Protein AF-A0AAP2KRM9-F1 (afdb_monomer_lite)

Structure (mmCIF, N/CA/C/O backbone):
data_AF-A0AAP2KRM9-F1
#
_entry.id   AF-A0AAP2KRM9-F1
#
loop_
_atom_site.group_PDB
_atom_site.id
_atom_site.type_symbol
_atom_site.label_atom_id
_atom_site.label_alt_id
_atom_site.label_comp_id
_atom_site.label_asym_id
_atom_site.label_entity_id
_atom_site.label_seq_id
_atom_site.pdbx_PDB_ins_code
_atom_site.Cartn_x
_atom_site.Cartn_y
_atom_site.Cartn_z
_atom_site.occupancy
_atom_site.B_iso_or_equiv
_atom_site.auth_seq_id
_atom_site.auth_comp_id
_atom_site.auth_asym_id
_atom_site.auth_atom_id
_atom_site.pdbx_PDB_model_num
ATOM 1 N N . MET A 1 1 ? -20.313 -41.312 23.194 1.00 50.66 1 MET A N 1
ATOM 2 C CA . MET A 1 1 ? -20.776 -40.399 22.142 1.00 50.66 1 MET A CA 1
ATOM 3 C C . MET A 1 1 ? -22.247 -40.109 22.353 1.00 50.66 1 MET A C 1
ATOM 5 O O . MET A 1 1 ? -23.039 -41.049 22.429 1.00 50.66 1 MET A O 1
ATOM 9 N N . ALA A 1 2 ? -22.575 -38.843 22.602 1.00 54.81 2 ALA A N 1
ATOM 10 C CA . ALA A 1 2 ? -23.944 -38.382 22.783 1.00 54.81 2 ALA A CA 1
ATOM 11 C C . ALA A 1 2 ? -24.591 -38.168 21.405 1.00 54.81 2 ALA A C 1
ATOM 13 O O . ALA A 1 2 ? -23.956 -37.654 20.494 1.00 54.81 2 ALA A O 1
ATOM 14 N N . THR A 1 3 ? -25.835 -38.611 21.238 1.00 76.38 3 THR A N 1
ATOM 15 C CA . THR A 1 3 ? -26.638 -38.319 20.042 1.00 76.38 3 THR A CA 1
ATOM 16 C C . THR A 1 3 ? -27.043 -36.847 20.072 1.00 76.38 3 THR A C 1
ATOM 18 O O . THR A 1 3 ? -27.629 -36.423 21.072 1.00 76.38 3 THR A O 1
ATOM 21 N N . ILE A 1 4 ? -26.766 -36.101 18.999 1.00 85.31 4 ILE A N 1
ATOM 22 C CA . ILE A 1 4 ? -27.218 -34.711 18.858 1.00 85.31 4 ILE A CA 1
ATOM 23 C C . ILE A 1 4 ? -28.707 -34.732 18.507 1.00 85.31 4 ILE A C 1
ATOM 25 O O . ILE A 1 4 ? -29.123 -35.432 17.580 1.00 85.31 4 ILE A O 1
ATOM 29 N N . ASN A 1 5 ? -29.521 -33.999 19.269 1.00 87.12 5 ASN A N 1
ATOM 30 C CA . ASN A 1 5 ? -30.979 -34.017 19.130 1.00 87.12 5 ASN A CA 1
ATOM 31 C C . ASN A 1 5 ? -31.483 -32.773 18.393 1.00 87.12 5 ASN A C 1
ATOM 33 O O . ASN A 1 5 ? -30.896 -31.702 18.494 1.00 87.12 5 ASN A O 1
ATOM 37 N N . PHE A 1 6 ? -32.601 -32.906 17.685 1.00 91.00 6 PHE A N 1
ATOM 38 C CA . PHE A 1 6 ? -33.295 -31.772 17.080 1.00 91.00 6 PHE A CA 1
ATOM 39 C C . PHE A 1 6 ? -33.824 -30.805 18.157 1.00 91.00 6 PHE A C 1
ATOM 41 O O . PHE A 1 6 ? -34.472 -31.241 19.115 1.00 91.00 6 PHE A O 1
ATOM 48 N N . ASP A 1 7 ? -33.588 -29.503 17.984 1.00 88.06 7 ASP A N 1
ATOM 49 C CA . ASP A 1 7 ? -34.143 -28.438 18.820 1.00 88.06 7 ASP A CA 1
ATOM 50 C C . ASP A 1 7 ? -35.229 -27.685 18.045 1.00 88.06 7 ASP A C 1
ATOM 52 O O . ASP A 1 7 ? -34.982 -26.879 17.146 1.00 88.06 7 ASP A O 1
ATOM 56 N N . SER A 1 8 ? -36.476 -27.944 18.433 1.00 79.31 8 SER A N 1
ATOM 57 C CA . SER A 1 8 ? -37.633 -27.338 17.786 1.00 79.31 8 SER A CA 1
ATOM 58 C C . SER A 1 8 ? -37.700 -25.827 17.945 1.00 79.31 8 SER A C 1
ATOM 60 O O . SER A 1 8 ? -38.290 -25.190 17.078 1.00 79.31 8 SER A O 1
ATOM 62 N N . GLN A 1 9 ? -37.192 -25.254 19.035 1.00 73.56 9 GLN A N 1
ATOM 63 C CA . GLN A 1 9 ? -37.281 -23.815 19.246 1.00 73.56 9 GLN A CA 1
ATOM 64 C C . GLN A 1 9 ? -36.269 -23.097 18.352 1.00 73.56 9 GLN A C 1
ATOM 66 O O . GLN A 1 9 ? -36.667 -22.253 17.551 1.00 73.56 9 GLN A O 1
ATOM 71 N N . PHE A 1 10 ? -35.008 -23.520 18.412 1.00 85.50 10 PHE A N 1
ATOM 72 C CA . PHE A 1 10 ? -33.932 -22.999 17.569 1.00 85.50 10 PHE A CA 1
ATOM 73 C C . PHE A 1 10 ? -34.281 -23.076 16.077 1.00 85.50 10 PHE A C 1
ATOM 75 O O . PHE A 1 10 ? -34.163 -22.102 15.336 1.00 85.50 10 PHE A O 1
ATOM 82 N N . TYR A 1 11 ? -34.796 -24.224 15.632 1.00 88.69 11 TYR A N 1
ATOM 83 C CA . TYR A 1 11 ? -35.168 -24.410 14.234 1.00 88.69 11 TYR A CA 1
ATOM 84 C C . TYR A 1 11 ? -36.310 -23.479 13.784 1.00 88.69 11 TYR A C 1
ATOM 86 O O . TYR A 1 11 ? -36.291 -22.952 12.669 1.00 88.69 11 TYR A O 1
ATOM 94 N N . LEU A 1 12 ? -37.316 -23.253 14.640 1.00 80.75 12 LEU A N 1
ATOM 95 C CA . LEU A 1 12 ? -38.406 -22.316 14.344 1.00 80.75 12 LEU A CA 1
ATOM 96 C C . LEU A 1 12 ? -37.912 -20.868 14.284 1.00 80.75 12 LEU A C 1
ATOM 98 O O . LEU A 1 12 ? -38.416 -20.103 13.463 1.00 80.75 12 LEU A O 1
ATOM 102 N N . GLU A 1 13 ? -36.941 -20.499 15.121 1.00 81.38 13 GLU A N 1
ATOM 103 C CA . GLU A 1 13 ? -36.299 -19.180 15.115 1.00 81.38 13 GLU A CA 1
ATOM 104 C C . GLU A 1 13 ? -35.527 -18.957 13.807 1.00 81.38 13 GLU A C 1
ATOM 106 O O . GLU A 1 13 ? -35.754 -17.949 13.134 1.00 81.38 13 GLU A O 1
ATOM 111 N N . GLN A 1 14 ? -34.731 -19.937 13.361 1.00 85.88 14 GLN A N 1
ATOM 112 C CA . GLN A 1 14 ? -34.064 -19.860 12.058 1.00 85.88 14 GLN A CA 1
ATOM 113 C C . GLN A 1 14 ? -35.058 -19.767 10.895 1.00 85.88 14 GLN A C 1
ATOM 115 O O . GLN A 1 14 ? -34.890 -18.959 9.978 1.00 85.88 14 GLN A O 1
ATOM 120 N N . LYS A 1 15 ? -36.128 -20.575 10.921 1.00 89.62 15 LYS A N 1
ATOM 121 C CA . LYS A 1 15 ? -37.135 -20.541 9.855 1.00 89.62 15 LYS A CA 1
ATOM 122 C C . LYS A 1 15 ? -37.878 -19.208 9.821 1.00 89.62 15 LYS A C 1
ATOM 124 O O . LYS A 1 15 ? -38.170 -18.706 8.736 1.00 89.62 15 LYS A O 1
ATOM 129 N N . LEU A 1 16 ? -38.189 -18.640 10.985 1.00 87.62 16 LEU A N 1
ATOM 130 C CA . LEU A 1 16 ? -38.810 -17.324 11.081 1.00 87.62 16 LEU A CA 1
ATOM 131 C C . LEU A 1 16 ? -37.900 -16.252 10.479 1.00 87.62 16 LEU A C 1
ATOM 133 O O . LEU A 1 16 ? -38.357 -15.498 9.621 1.00 87.62 16 LEU A O 1
ATOM 137 N N . ALA A 1 17 ? -36.621 -16.242 10.864 1.00 76.62 17 ALA A N 1
ATOM 138 C CA . ALA A 1 17 ? -35.633 -15.312 10.327 1.00 76.62 17 ALA A CA 1
ATOM 139 C C . ALA A 1 17 ? -35.527 -15.428 8.797 1.00 76.62 17 ALA A C 1
ATOM 141 O O . ALA A 1 17 ? -35.538 -14.421 8.087 1.00 76.62 17 ALA A O 1
ATOM 142 N N . GLN A 1 18 ? -35.524 -16.655 8.264 1.00 88.25 18 GLN A N 1
ATOM 143 C CA . GLN A 1 18 ? -35.529 -16.894 6.822 1.00 88.25 18 GLN A CA 1
ATOM 144 C C . GLN A 1 18 ? -36.793 -16.348 6.132 1.00 88.25 18 GLN A C 1
ATOM 146 O O . GLN A 1 18 ? -36.683 -15.707 5.088 1.00 88.25 18 GLN A O 1
ATOM 151 N N . LEU A 1 19 ? -37.988 -16.568 6.695 1.00 81.69 19 LEU A N 1
ATOM 152 C CA . LEU A 1 19 ? -39.253 -16.072 6.128 1.00 81.69 19 LEU A CA 1
ATOM 153 C C . LEU A 1 19 ? -39.331 -14.540 6.148 1.00 81.69 19 LEU A C 1
ATOM 155 O O . LEU A 1 19 ? -39.724 -13.925 5.157 1.00 81.69 19 LEU A O 1
ATOM 159 N N . GLN A 1 20 ? -38.904 -13.923 7.249 1.00 79.25 20 GLN A N 1
ATOM 160 C CA . GLN A 1 20 ? -38.848 -12.468 7.394 1.00 79.25 20 GLN A CA 1
ATOM 161 C C . GLN A 1 20 ? -37.838 -11.834 6.430 1.00 79.25 20 GLN A C 1
ATOM 163 O O . GLN A 1 20 ? -38.114 -10.770 5.875 1.00 79.25 20 GLN A O 1
ATOM 168 N N . LYS A 1 21 ? -36.710 -12.510 6.168 1.00 78.31 21 LYS A N 1
ATOM 169 C CA . LYS A 1 21 ? -35.732 -12.115 5.142 1.00 78.31 21 LYS A CA 1
ATOM 170 C C . LYS A 1 21 ? -36.285 -12.266 3.720 1.00 78.31 21 LYS A C 1
ATOM 172 O O . LYS A 1 21 ? -35.938 -11.477 2.847 1.00 78.31 21 LYS A O 1
ATOM 177 N N . GLN A 1 22 ? -37.135 -13.265 3.477 1.00 75.06 22 GLN A N 1
ATOM 178 C CA . GLN A 1 22 ? -37.683 -13.553 2.151 1.00 75.06 22 GLN A CA 1
ATOM 179 C C . GLN A 1 22 ? -38.777 -12.563 1.715 1.00 75.06 22 GLN A C 1
ATOM 181 O O . GLN A 1 22 ? -38.778 -12.139 0.560 1.00 75.06 22 GLN A O 1
ATOM 186 N N . ASP A 1 23 ? -39.713 -12.216 2.603 1.00 77.06 23 ASP A N 1
ATOM 187 C CA . ASP A 1 23 ? -40.757 -11.217 2.336 1.00 77.06 23 ASP A CA 1
ATOM 188 C C . ASP A 1 23 ? -41.185 -10.531 3.642 1.00 77.06 23 ASP A C 1
ATOM 190 O O . ASP A 1 23 ? -42.114 -10.951 4.337 1.00 77.06 23 ASP A O 1
ATOM 194 N N . SER A 1 24 ? -40.494 -9.445 3.984 1.00 69.50 24 SER A N 1
ATOM 195 C CA . SER A 1 24 ? -40.761 -8.681 5.205 1.00 69.50 24 SER A CA 1
ATOM 196 C C . SER A 1 24 ? -42.144 -8.018 5.215 1.00 69.50 24 SER A C 1
ATOM 198 O O . SER A 1 24 ? -42.680 -7.754 6.291 1.00 69.50 24 SER A O 1
ATOM 200 N N . ALA A 1 25 ? -42.767 -7.796 4.051 1.00 65.69 25 ALA A N 1
ATOM 201 C CA . ALA A 1 25 ? -44.113 -7.234 3.960 1.00 65.69 25 ALA A CA 1
ATOM 202 C C . ALA A 1 25 ? -45.205 -8.271 4.278 1.00 65.69 25 ALA A C 1
ATOM 204 O O . ALA A 1 25 ? -46.278 -7.899 4.760 1.00 65.69 25 ALA A O 1
ATOM 205 N N . GLU A 1 26 ? -44.953 -9.556 4.011 1.00 74.19 26 GLU A N 1
ATOM 206 C CA . GLU A 1 26 ? -45.870 -10.658 4.334 1.00 74.19 26 GLU A CA 1
ATOM 207 C C . GLU A 1 26 ? -45.618 -11.254 5.733 1.00 74.19 26 GLU A C 1
ATOM 209 O O . GLU A 1 26 ? -46.579 -11.582 6.440 1.00 74.19 26 GLU A O 1
ATOM 214 N N . TYR A 1 27 ? -44.349 -11.362 6.151 1.00 77.19 27 TYR A N 1
ATOM 215 C CA . TYR A 1 27 ? -43.933 -12.093 7.358 1.00 77.19 27 TYR A CA 1
ATOM 216 C C . TYR A 1 27 ? -43.373 -11.216 8.491 1.00 77.19 27 TYR A C 1
ATOM 218 O O . TYR A 1 27 ? -43.048 -11.749 9.549 1.00 77.19 27 TYR A O 1
ATOM 226 N N . GLY A 1 28 ? -43.280 -9.892 8.326 1.00 66.06 28 GLY A N 1
ATOM 227 C CA . GLY A 1 28 ? -42.669 -8.994 9.321 1.00 66.06 28 GLY A CA 1
ATOM 228 C C . GLY A 1 28 ? -43.283 -9.076 10.727 1.00 66.06 28 GLY A C 1
ATOM 229 O O . GLY A 1 28 ? -42.554 -9.049 11.711 1.00 66.06 28 GLY A O 1
ATOM 230 N N . ASP A 1 29 ? -44.601 -9.284 10.822 1.00 81.06 29 ASP A N 1
ATOM 231 C CA . ASP A 1 29 ? -45.322 -9.424 12.101 1.00 81.06 29 ASP A CA 1
ATOM 232 C C . ASP A 1 29 ? -45.377 -10.874 12.631 1.00 81.06 29 ASP A C 1
ATOM 234 O O . ASP A 1 29 ? -46.055 -11.149 13.626 1.00 81.06 29 ASP A O 1
ATOM 238 N N . TRP A 1 30 ? -44.754 -11.840 11.946 1.00 86.00 30 TRP A N 1
ATOM 239 C CA . TRP A 1 30 ? -44.819 -13.244 12.354 1.00 86.00 30 TRP A CA 1
ATOM 240 C C . TRP A 1 30 ? -43.925 -13.527 13.561 1.00 86.00 30 TRP A C 1
ATOM 242 O O . TRP A 1 30 ? -42.836 -12.979 13.704 1.00 86.00 30 TRP A O 1
ATOM 252 N N . THR A 1 31 ? -44.378 -14.453 14.402 1.00 86.94 31 THR A N 1
ATOM 253 C CA . THR A 1 31 ? -43.605 -15.043 15.499 1.00 86.94 31 THR A CA 1
ATOM 254 C C . THR A 1 31 ? -43.314 -16.520 15.227 1.00 86.94 31 THR A C 1
ATOM 256 O O . THR A 1 31 ? -43.860 -17.127 14.298 1.00 86.94 31 THR A O 1
ATOM 259 N N . THR A 1 32 ? -42.489 -17.150 16.067 1.00 78.56 32 THR A N 1
ATOM 260 C CA . THR A 1 32 ? -42.217 -18.594 15.980 1.00 78.56 32 THR A CA 1
ATOM 261 C C . THR A 1 32 ? -43.491 -19.425 16.169 1.00 78.56 32 THR A C 1
ATOM 263 O O . THR A 1 32 ? -43.624 -20.488 15.559 1.00 78.56 32 THR A O 1
ATOM 266 N N . GLU A 1 33 ? -44.499 -18.920 16.897 1.00 86.62 33 GLU A N 1
ATOM 267 C CA . GLU A 1 33 ? -45.820 -19.555 16.962 1.00 86.62 33 GLU A CA 1
ATOM 268 C C . GLU A 1 33 ? -46.574 -19.525 15.624 1.00 86.62 33 GLU A C 1
ATOM 270 O O . GLU A 1 33 ? -47.311 -20.467 15.321 1.00 86.62 33 GLU A O 1
ATOM 275 N N . ASN A 1 34 ? -46.405 -18.480 14.803 1.00 94.50 34 ASN A N 1
ATOM 276 C CA . ASN A 1 34 ? -47.014 -18.429 13.471 1.00 94.50 34 ASN A CA 1
ATOM 277 C C . ASN A 1 34 ? -46.381 -19.453 12.526 1.00 94.50 34 ASN A C 1
ATOM 279 O O . ASN A 1 34 ? -47.106 -20.143 11.807 1.00 94.50 34 ASN A O 1
ATOM 283 N N . VAL A 1 35 ? -45.055 -19.600 12.578 1.00 89.56 35 VAL A N 1
ATOM 284 C CA . VAL A 1 35 ? -44.323 -20.616 11.807 1.00 89.56 35 VAL A CA 1
ATOM 285 C C . VAL A 1 35 ? -44.743 -22.025 12.235 1.00 89.56 35 VAL A C 1
ATOM 287 O O . VAL A 1 35 ? -45.082 -22.852 11.387 1.00 89.56 35 VAL A O 1
ATOM 290 N N . GLN A 1 36 ? -44.837 -22.283 13.544 1.00 90.00 36 GLN A N 1
ATOM 291 C CA . GLN A 1 36 ? -45.318 -23.565 14.067 1.00 90.00 36 GLN A CA 1
ATOM 292 C C . GLN A 1 36 ? -46.757 -23.869 13.617 1.00 90.00 36 GLN A C 1
ATOM 294 O O . GLN A 1 36 ? -47.052 -24.992 13.208 1.00 90.00 36 GLN A O 1
ATOM 299 N N . GLN A 1 37 ? -47.654 -22.878 13.631 1.00 88.31 37 GLN A N 1
ATOM 300 C CA . GLN A 1 37 ? -49.028 -23.056 13.152 1.00 88.31 37 GLN A CA 1
ATOM 301 C C . GLN A 1 37 ? -49.084 -23.345 11.642 1.00 88.31 37 GLN A C 1
ATOM 303 O O . GLN A 1 37 ? -49.923 -24.134 11.205 1.00 88.31 37 GLN A O 1
ATOM 308 N N . ALA A 1 38 ? -48.192 -22.747 10.846 1.00 93.75 38 ALA A N 1
ATOM 309 C CA . ALA A 1 38 ? -48.094 -23.021 9.414 1.00 93.75 38 ALA A CA 1
ATOM 310 C C . ALA A 1 38 ? -47.641 -24.466 9.134 1.00 93.75 38 ALA A C 1
ATOM 312 O O . ALA A 1 38 ? -48.192 -25.124 8.247 1.00 93.75 38 ALA A O 1
ATOM 313 N N . PHE A 1 39 ? -46.697 -24.993 9.922 1.00 96.00 39 PHE A N 1
ATOM 314 C CA . PHE A 1 39 ? -46.307 -26.405 9.859 1.00 96.00 39 PHE A CA 1
ATOM 315 C C . PHE A 1 39 ? -47.459 -27.336 10.258 1.00 96.00 39 PHE A C 1
ATOM 317 O O . PHE A 1 39 ? -47.763 -28.282 9.524 1.00 96.00 39 PHE A O 1
ATOM 324 N N . ASP A 1 40 ? -48.178 -27.022 11.339 1.00 92.44 40 ASP A N 1
ATOM 325 C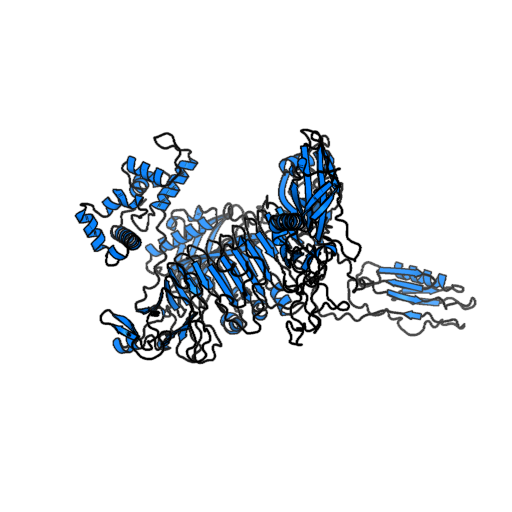 CA . ASP A 1 40 ? -49.339 -27.796 11.790 1.00 92.44 40 ASP A CA 1
ATOM 326 C C . ASP A 1 40 ? -50.456 -27.840 10.728 1.00 92.44 40 ASP A C 1
ATOM 328 O O . ASP A 1 40 ? -51.049 -28.897 10.480 1.00 92.44 40 ASP A O 1
ATOM 332 N N . ASP A 1 41 ? -50.722 -26.715 10.055 1.00 93.94 41 ASP A N 1
ATOM 333 C CA . ASP A 1 41 ? -51.709 -26.607 8.971 1.00 93.94 41 ASP A CA 1
ATOM 334 C C . ASP A 1 41 ? -51.295 -27.411 7.724 1.00 93.94 41 ASP A C 1
ATOM 336 O O . ASP A 1 41 ? -52.152 -27.953 7.013 1.00 93.94 41 ASP A O 1
ATOM 340 N N . ALA A 1 42 ? -49.985 -27.542 7.484 1.00 91.69 42 ALA A N 1
ATOM 341 C CA . ALA A 1 42 ? -49.404 -28.418 6.466 1.00 91.69 42 ALA A CA 1
ATOM 342 C C . ALA A 1 42 ? -49.338 -29.898 6.902 1.00 91.69 42 ALA A C 1
ATOM 344 O O . ALA A 1 42 ? -49.065 -30.775 6.077 1.00 91.69 42 ALA A O 1
ATOM 345 N N . GLY A 1 43 ? -49.642 -30.198 8.169 1.00 93.62 43 GLY A N 1
ATOM 346 C CA . GLY A 1 43 ? -49.588 -31.540 8.742 1.00 93.62 43 GLY A CA 1
ATOM 347 C C . GLY A 1 43 ? -48.170 -32.047 9.017 1.00 93.62 43 GLY A C 1
ATOM 348 O O . GLY A 1 43 ? -47.962 -33.260 8.948 1.00 93.62 43 GLY A O 1
ATOM 349 N N . LEU A 1 44 ? -47.225 -31.145 9.300 1.00 94.25 44 LEU A N 1
ATOM 350 C CA . LEU A 1 44 ? -45.816 -31.426 9.603 1.00 94.25 44 LEU A CA 1
ATOM 351 C C . LEU A 1 44 ? -45.461 -30.957 11.023 1.00 94.25 44 LEU A C 1
ATOM 353 O O . LEU A 1 44 ? -45.991 -29.956 11.495 1.00 94.25 44 LEU A O 1
ATOM 357 N N . THR A 1 45 ? -44.539 -31.648 11.694 1.00 95.06 45 THR A N 1
ATOM 358 C CA . THR A 1 45 ? -43.805 -31.081 12.842 1.00 95.06 45 THR A CA 1
ATOM 359 C C . THR A 1 45 ? -42.601 -30.264 12.359 1.00 95.06 45 THR A C 1
ATOM 361 O O . THR A 1 45 ? -42.181 -30.413 11.214 1.00 95.06 45 THR A O 1
ATOM 364 N N . ALA A 1 46 ? -42.011 -29.430 13.223 1.00 89.62 46 ALA A N 1
ATOM 365 C CA . ALA A 1 46 ? -40.770 -28.708 12.916 1.00 89.62 46 ALA A CA 1
ATOM 366 C C . ALA A 1 46 ? -39.621 -29.661 12.527 1.00 89.62 46 ALA A C 1
ATOM 368 O O . ALA A 1 46 ? -38.952 -29.442 11.524 1.00 89.62 46 ALA A O 1
ATOM 369 N N . GLU A 1 47 ? -39.473 -30.770 13.255 1.00 92.00 47 GLU A N 1
ATOM 370 C CA . GLU A 1 47 ? -38.499 -31.831 12.954 1.00 92.00 47 GLU A CA 1
ATOM 371 C C . GLU A 1 47 ? -38.765 -32.476 11.587 1.00 92.00 47 GLU A C 1
ATOM 373 O O . GLU A 1 47 ? -37.868 -32.569 10.760 1.00 92.00 47 GLU A O 1
ATOM 378 N N . GLN A 1 48 ? -40.023 -32.816 11.281 1.00 92.19 48 GLN A N 1
ATOM 379 C CA . GLN A 1 48 ? -40.395 -33.358 9.968 1.00 92.19 48 GLN A CA 1
ATOM 380 C C . GLN A 1 48 ? -40.190 -32.346 8.841 1.00 92.19 48 GLN A C 1
ATOM 382 O O . GLN A 1 48 ? -39.876 -32.724 7.715 1.00 92.19 48 GLN A O 1
ATOM 387 N N . HIS A 1 49 ? -40.393 -31.057 9.116 1.00 94.31 49 HIS A N 1
ATOM 388 C CA . HIS A 1 49 ? -40.091 -30.009 8.156 1.00 94.31 49 HIS A CA 1
ATOM 389 C C . HIS A 1 49 ? -38.581 -29.918 7.915 1.00 94.31 49 HIS A C 1
ATOM 391 O O . HIS A 1 49 ? -38.172 -29.847 6.759 1.00 94.31 49 HIS A O 1
ATOM 397 N N . TYR A 1 50 ? -37.752 -29.999 8.959 1.00 94.19 50 TYR A N 1
ATOM 398 C CA . TYR A 1 50 ? -36.301 -30.090 8.810 1.00 94.19 50 TYR A CA 1
ATOM 399 C C . TYR A 1 50 ? -35.889 -31.303 7.972 1.00 94.19 50 TYR A C 1
ATOM 401 O O . TYR A 1 50 ? -35.236 -31.123 6.948 1.00 94.19 50 TYR A O 1
ATOM 409 N N . GLU A 1 51 ? -36.352 -32.502 8.335 1.00 89.88 51 GLU A N 1
ATOM 410 C CA . GLU A 1 51 ? -36.049 -33.771 7.653 1.00 89.88 51 GLU A CA 1
ATOM 411 C C . GLU A 1 51 ? -36.450 -33.782 6.170 1.00 89.88 51 GLU A C 1
ATOM 413 O O . GLU A 1 51 ? -35.883 -34.530 5.375 1.00 89.88 51 GLU A O 1
ATOM 418 N N . MET A 1 52 ? -37.449 -32.985 5.780 1.00 83.25 52 MET A N 1
ATOM 419 C CA . MET A 1 52 ? -37.963 -32.956 4.409 1.00 83.25 52 MET A CA 1
ATOM 420 C C . MET A 1 52 ? -37.470 -31.763 3.586 1.00 83.25 52 MET A C 1
ATOM 422 O O . MET A 1 52 ? -37.309 -31.901 2.371 1.00 83.25 52 MET A O 1
ATOM 426 N N . TYR A 1 53 ? -37.285 -30.604 4.221 1.00 87.19 53 TYR A N 1
ATOM 427 C CA . TYR A 1 53 ? -37.081 -29.316 3.553 1.00 87.19 53 TYR A CA 1
ATOM 428 C C . TYR A 1 53 ? -36.016 -28.447 4.228 1.00 87.19 53 TYR A C 1
ATOM 430 O O . TYR A 1 53 ? -35.234 -27.818 3.526 1.00 87.19 53 TYR A O 1
ATOM 438 N N . GLY A 1 54 ? -35.939 -28.424 5.560 1.00 86.94 54 GLY A N 1
ATOM 439 C CA . GLY A 1 54 ? -35.130 -27.442 6.287 1.00 86.94 54 GLY A CA 1
ATOM 440 C C . GLY A 1 54 ? -33.648 -27.440 5.952 1.00 86.94 54 GLY A C 1
ATOM 441 O O . GLY A 1 54 ? -33.105 -26.381 5.668 1.00 86.94 54 GLY A O 1
ATOM 442 N N . TYR A 1 55 ? -33.003 -28.604 5.926 1.00 84.81 55 TYR A N 1
ATOM 443 C CA . TYR A 1 55 ? -31.575 -28.657 5.592 1.00 84.81 55 TYR A CA 1
ATOM 444 C C . TYR A 1 55 ? -31.293 -28.284 4.126 1.00 84.81 55 TYR A C 1
ATOM 446 O O . TYR A 1 55 ? -30.212 -27.809 3.805 1.00 84.81 55 TYR A O 1
ATOM 454 N N . ILE A 1 56 ? -32.266 -28.478 3.226 1.00 81.62 56 ILE A N 1
ATOM 455 C CA . ILE A 1 56 ? -32.167 -28.064 1.815 1.00 81.62 56 ILE A CA 1
ATOM 456 C C . ILE A 1 56 ? -32.282 -26.542 1.706 1.00 81.62 56 ILE A C 1
ATOM 458 O O . ILE A 1 56 ? -31.678 -25.924 0.836 1.00 81.62 56 ILE A O 1
ATOM 462 N N . GLU A 1 57 ? -33.050 -25.938 2.608 1.00 82.06 57 GLU A N 1
ATOM 463 C CA . GLU A 1 57 ? -33.174 -24.492 2.762 1.00 82.06 57 GLU A CA 1
ATOM 464 C C . GLU A 1 57 ? -31.990 -23.871 3.530 1.00 82.06 57 GLU A C 1
ATOM 466 O O . GLU A 1 57 ? -32.040 -22.679 3.823 1.00 82.06 57 GLU A O 1
ATOM 471 N N . GLY A 1 58 ? -30.950 -24.650 3.861 1.00 82.62 58 GLY A N 1
ATOM 472 C CA . GLY A 1 58 ? -29.771 -24.189 4.604 1.00 82.62 58 GLY A CA 1
ATOM 473 C C . GLY A 1 58 ? -30.019 -23.947 6.096 1.00 82.62 58 GLY A C 1
ATOM 474 O O . GLY A 1 58 ? -29.260 -23.221 6.724 1.00 82.62 58 GLY A O 1
ATOM 475 N N . LEU A 1 59 ? -31.095 -24.505 6.664 1.00 88.88 59 LEU A N 1
ATOM 476 C CA . LEU A 1 59 ? -31.434 -24.356 8.081 1.00 88.88 59 LEU A CA 1
ATOM 477 C C . LEU A 1 59 ? -30.838 -25.494 8.907 1.00 88.88 59 LEU A C 1
ATOM 479 O O . LEU A 1 59 ? -30.905 -26.662 8.513 1.00 88.88 59 LEU A O 1
ATOM 483 N N . SER A 1 60 ? -30.357 -25.153 10.096 1.00 91.06 60 SER A N 1
ATOM 484 C CA . SER A 1 60 ? -29.728 -26.082 11.030 1.00 91.06 60 SER A CA 1
ATOM 485 C C . SER A 1 60 ? -30.718 -26.549 12.113 1.00 91.06 60 SER A C 1
ATOM 487 O O . SER A 1 60 ? -31.557 -25.773 12.572 1.00 91.06 60 SER A O 1
ATOM 489 N N . PRO A 1 61 ? -30.681 -27.830 12.520 1.00 89.19 61 PRO A N 1
ATOM 490 C CA . PRO A 1 61 ? -31.670 -28.446 13.407 1.00 89.19 61 PRO A CA 1
ATOM 491 C C . PRO A 1 61 ? -31.513 -28.072 14.883 1.00 89.19 61 PRO A C 1
ATOM 493 O O . PRO A 1 61 ? -32.434 -28.308 15.661 1.00 89.19 61 PRO A O 1
ATOM 496 N N . ASN A 1 62 ? -30.340 -27.586 15.283 1.00 85.75 62 ASN A N 1
ATOM 497 C CA . ASN A 1 62 ? -29.993 -27.112 16.621 1.00 85.75 62 ASN A CA 1
ATOM 498 C C . ASN A 1 62 ? -28.678 -26.313 16.536 1.00 85.75 62 ASN A C 1
ATOM 500 O O . ASN A 1 62 ? -28.025 -26.295 15.492 1.00 85.75 62 ASN A O 1
ATOM 504 N N . ILE A 1 63 ? -28.295 -25.677 17.641 1.00 79.94 63 ILE A N 1
ATOM 505 C CA . ILE A 1 63 ? -27.076 -24.864 17.731 1.00 79.94 63 ILE A CA 1
ATOM 506 C C . ILE A 1 63 ? -25.779 -25.685 17.671 1.00 79.94 63 ILE A C 1
ATOM 508 O O . ILE A 1 63 ? -24.740 -25.154 17.317 1.00 79.94 63 ILE A O 1
ATOM 512 N N . GLU A 1 64 ? -25.824 -26.977 17.988 1.00 78.81 64 GLU A N 1
ATOM 513 C CA . GLU A 1 64 ? -24.661 -27.875 18.044 1.00 78.81 64 GLU A CA 1
ATOM 514 C C . GLU A 1 64 ? -24.363 -28.553 16.692 1.00 78.81 64 GLU A C 1
ATOM 516 O O . GLU A 1 64 ? -23.446 -29.367 16.610 1.00 78.81 64 GLU A O 1
ATOM 521 N N . PHE A 1 65 ? -25.157 -28.289 15.646 1.00 85.31 65 PHE A N 1
ATOM 522 C CA . PHE A 1 65 ? -25.040 -28.975 14.361 1.00 85.31 65 PHE A CA 1
ATOM 523 C C . PHE A 1 65 ? -25.420 -28.067 13.191 1.00 85.31 65 PHE A C 1
ATOM 525 O O . PHE A 1 65 ? -26.601 -27.895 12.885 1.00 85.31 65 PHE A O 1
ATOM 532 N N . ASP A 1 66 ? -24.421 -27.541 12.492 1.00 88.38 66 ASP A N 1
ATOM 533 C CA . ASP A 1 66 ? -24.583 -26.808 11.248 1.00 88.38 66 ASP A CA 1
ATOM 534 C C . ASP A 1 66 ? -24.776 -27.780 10.077 1.00 88.38 66 ASP A C 1
ATOM 536 O O . ASP A 1 66 ? -23.900 -28.572 9.726 1.00 88.38 66 ASP A O 1
ATOM 540 N N . SER A 1 67 ? -25.961 -27.743 9.464 1.00 89.06 67 SER A N 1
ATOM 541 C CA . SER A 1 67 ? -26.271 -28.649 8.353 1.00 89.06 67 SER A CA 1
ATOM 542 C C . SER A 1 67 ? -25.509 -28.322 7.073 1.00 89.06 67 SER A C 1
ATOM 544 O O . SER A 1 67 ? -25.298 -29.227 6.268 1.00 89.06 67 SER A O 1
ATOM 546 N N . THR A 1 68 ? -25.122 -27.065 6.868 1.00 85.25 68 THR A N 1
ATOM 547 C CA . THR A 1 68 ? -24.391 -26.612 5.684 1.00 85.25 68 THR A CA 1
ATOM 548 C C . THR A 1 68 ? -22.921 -26.980 5.799 1.00 85.25 68 THR A C 1
ATOM 550 O O . THR A 1 68 ? -22.398 -27.596 4.870 1.00 85.25 68 THR A O 1
ATOM 553 N N . GLU A 1 69 ? -22.285 -26.689 6.936 1.00 85.88 69 GLU A N 1
ATOM 554 C CA . GLU A 1 69 ? -20.887 -27.078 7.170 1.00 85.88 69 GLU A CA 1
ATOM 555 C C . GLU A 1 69 ? -20.726 -28.594 7.167 1.00 85.88 69 GLU A C 1
ATOM 557 O O . GLU A 1 69 ? -19.901 -29.130 6.434 1.00 85.88 69 GLU A O 1
ATOM 562 N N . TYR A 1 70 ? -21.638 -29.325 7.814 1.00 91.50 70 TYR A N 1
ATOM 563 C CA . TYR A 1 70 ? -21.600 -30.783 7.757 1.00 91.50 70 TYR A CA 1
ATOM 564 C C . TYR A 1 70 ? -21.696 -31.342 6.321 1.00 91.50 70 TYR A C 1
ATOM 566 O O . TYR A 1 70 ? -21.086 -32.363 5.985 1.00 91.50 70 TYR A O 1
ATOM 574 N N . LEU A 1 71 ? -22.474 -30.696 5.443 1.00 88.88 71 LEU A N 1
ATOM 575 C CA . LEU A 1 71 ? -22.554 -31.080 4.032 1.00 88.88 71 LEU A CA 1
ATOM 576 C C . LEU A 1 71 ? -21.286 -30.704 3.246 1.00 88.88 71 LEU A C 1
ATOM 578 O O . LEU A 1 71 ? -20.953 -31.435 2.309 1.00 88.88 71 LEU A O 1
ATOM 582 N N . LYS A 1 72 ? -20.584 -29.620 3.610 1.00 89.69 72 LYS A N 1
ATOM 583 C CA . LYS A 1 72 ? -19.277 -29.240 3.042 1.00 89.69 72 LYS A CA 1
ATOM 584 C C . LYS A 1 72 ? -18.192 -30.235 3.442 1.00 89.69 72 LYS A C 1
ATOM 586 O O . LYS A 1 72 ? -17.536 -30.777 2.556 1.00 89.69 72 LYS A O 1
ATOM 591 N N . ASP A 1 73 ? -18.096 -30.588 4.719 1.00 89.25 73 ASP A N 1
ATOM 592 C CA . ASP A 1 73 ? -17.127 -31.580 5.202 1.00 89.25 73 ASP A CA 1
ATOM 593 C C . ASP A 1 73 ? -17.361 -32.938 4.546 1.00 89.25 73 ASP A C 1
ATOM 595 O O . ASP A 1 73 ? -16.440 -33.620 4.081 1.00 89.25 73 ASP A O 1
ATOM 599 N N . LYS A 1 74 ? -18.637 -33.328 4.421 1.00 91.06 74 LYS A N 1
ATOM 600 C CA . LYS A 1 74 ? -18.983 -34.564 3.724 1.00 91.06 74 LYS A CA 1
ATOM 601 C C . LYS A 1 74 ? -18.626 -34.507 2.239 1.00 91.06 74 LYS A C 1
ATOM 603 O O . LYS A 1 74 ? -18.218 -35.530 1.683 1.00 91.06 74 LYS A O 1
ATOM 608 N N . LEU A 1 75 ? -18.795 -33.356 1.587 1.00 92.81 75 LEU A N 1
ATOM 609 C CA . LEU A 1 75 ? -18.398 -33.154 0.195 1.00 92.81 75 LEU A CA 1
ATOM 610 C C . LEU A 1 75 ? -16.879 -33.283 0.034 1.00 92.81 75 LEU A C 1
ATOM 612 O O . LEU A 1 75 ? -16.448 -34.063 -0.816 1.00 92.81 75 LEU A O 1
ATOM 616 N N . ALA A 1 76 ? -16.094 -32.603 0.872 1.00 89.25 76 ALA A N 1
ATOM 617 C CA . ALA A 1 76 ? -14.634 -32.668 0.862 1.00 89.25 76 ALA A CA 1
ATOM 618 C C . ALA A 1 76 ? -14.143 -34.116 1.030 1.00 89.25 76 ALA A C 1
ATOM 620 O O . ALA A 1 76 ? -13.378 -34.619 0.206 1.00 89.25 76 ALA A O 1
ATOM 621 N N . GLN A 1 77 ? -14.705 -34.856 1.993 1.00 93.00 77 GLN A N 1
ATOM 622 C CA . GLN A 1 77 ? -14.394 -36.276 2.196 1.00 93.00 77 GLN A CA 1
ATOM 623 C C . GLN A 1 77 ? -14.740 -37.153 0.970 1.00 93.00 77 GLN A C 1
ATOM 625 O O . GLN A 1 77 ? -14.022 -38.099 0.617 1.00 93.00 77 GLN A O 1
ATOM 630 N N . LEU A 1 78 ? -15.866 -36.885 0.298 1.00 89.75 78 LEU A N 1
ATOM 631 C CA . LEU A 1 78 ? -16.253 -37.610 -0.919 1.00 89.75 78 LEU A CA 1
ATOM 632 C C . LEU A 1 78 ? -15.321 -37.291 -2.099 1.00 89.75 78 LEU A C 1
ATOM 634 O O . LEU A 1 78 ? -15.039 -38.188 -2.899 1.00 89.75 78 LEU A O 1
ATOM 638 N N . GLN A 1 79 ? -14.827 -36.056 -2.193 1.00 88.62 79 GLN A N 1
ATOM 639 C CA . GLN A 1 79 ? -13.892 -35.615 -3.228 1.00 88.62 79 GLN A CA 1
ATOM 640 C C . GLN A 1 79 ? -12.493 -36.202 -3.015 1.00 88.62 79 GLN A C 1
ATOM 642 O O . GLN A 1 79 ? -11.936 -36.787 -3.946 1.00 88.62 79 GLN A O 1
ATOM 647 N N . GLU A 1 80 ? -11.979 -36.167 -1.786 1.00 86.12 80 GLU A N 1
ATOM 648 C CA . GLU A 1 80 ? -10.682 -36.744 -1.416 1.00 86.12 80 GLU A CA 1
ATOM 649 C C . GLU A 1 80 ? -10.634 -38.262 -1.672 1.00 86.12 80 GLU A C 1
ATOM 651 O O . GLU A 1 80 ? -9.669 -38.801 -2.218 1.00 86.12 80 GLU A O 1
ATOM 656 N N . SER A 1 81 ? -11.724 -38.973 -1.364 1.00 81.56 81 SER A N 1
ATOM 657 C CA . SER A 1 81 ? -11.827 -40.419 -1.613 1.00 81.56 81 SER A CA 1
ATOM 658 C C . SER A 1 81 ? -12.090 -40.797 -3.082 1.00 81.56 81 SER A C 1
ATOM 660 O O . SER A 1 81 ? -12.092 -41.989 -3.420 1.00 81.56 81 SER A O 1
ATOM 662 N N . GLY A 1 82 ? -12.318 -39.818 -3.968 1.00 85.56 82 GLY A N 1
ATOM 663 C CA . GLY A 1 82 ? -12.663 -40.034 -5.377 1.00 85.56 82 GLY A CA 1
ATOM 664 C C . GLY A 1 82 ? -14.022 -40.720 -5.586 1.00 85.56 82 GLY A C 1
ATOM 665 O O . GLY A 1 82 ? -14.209 -41.457 -6.563 1.00 85.56 82 GLY A O 1
ATOM 666 N N . ALA A 1 83 ? -14.965 -40.546 -4.655 1.00 85.94 83 ALA A N 1
ATOM 667 C CA . ALA A 1 83 ? -16.290 -41.149 -4.725 1.00 85.94 83 ALA A CA 1
ATOM 668 C C . ALA A 1 83 ? -17.148 -40.516 -5.837 1.00 85.94 83 ALA A C 1
ATOM 670 O O . ALA A 1 83 ? -17.078 -39.323 -6.116 1.00 85.94 83 ALA A O 1
ATOM 671 N N . THR A 1 84 ? -18.003 -41.325 -6.474 1.00 89.88 84 THR A N 1
ATOM 672 C CA . THR A 1 84 ? -18.907 -40.870 -7.546 1.00 89.88 84 THR A CA 1
ATOM 673 C C . THR A 1 84 ? -20.369 -41.060 -7.160 1.00 89.88 84 THR A C 1
ATOM 675 O O . THR A 1 84 ? -20.734 -41.980 -6.420 1.00 89.88 84 THR A O 1
ATOM 678 N N . GLN A 1 85 ? -21.218 -40.178 -7.673 1.00 90.12 85 GLN A N 1
ATOM 679 C CA . GLN A 1 85 ? -22.667 -40.246 -7.578 1.00 90.12 85 GLN A CA 1
ATOM 680 C C . GLN A 1 85 ? -23.214 -41.514 -8.263 1.00 90.12 85 GLN A C 1
ATOM 682 O O . GLN A 1 85 ? -22.556 -42.173 -9.071 1.00 90.12 85 GLN A O 1
ATOM 687 N N . ALA A 1 86 ? -24.483 -41.854 -8.007 1.00 81.62 86 ALA A N 1
ATOM 688 C CA . ALA A 1 86 ? -25.120 -43.052 -8.573 1.00 81.62 86 ALA A CA 1
ATOM 689 C C . ALA A 1 86 ? -25.224 -43.061 -10.118 1.00 81.62 86 ALA A C 1
ATOM 691 O O . ALA A 1 86 ? -25.443 -44.118 -10.717 1.00 81.62 86 ALA A O 1
ATOM 692 N N . ASN A 1 87 ? -25.094 -41.899 -10.764 1.00 83.25 87 ASN A N 1
ATOM 693 C CA . ASN A 1 87 ? -25.058 -41.734 -12.221 1.00 83.25 87 ASN A CA 1
ATOM 694 C C . ASN A 1 87 ? -23.639 -41.882 -12.820 1.00 83.25 87 ASN A C 1
ATOM 696 O O . ASN A 1 87 ? -23.532 -41.982 -14.041 1.00 83.25 87 ASN A O 1
ATOM 700 N N . GLY A 1 88 ? -22.595 -41.974 -11.987 1.00 83.81 88 GLY A N 1
ATOM 701 C CA . GLY A 1 88 ? -21.190 -42.092 -12.386 1.00 83.81 88 GLY A CA 1
ATOM 702 C C . GLY A 1 88 ? -20.410 -40.774 -12.458 1.00 83.81 88 GLY A C 1
ATOM 703 O O . GLY A 1 88 ? -19.229 -40.828 -12.789 1.00 83.81 88 GLY A O 1
ATOM 704 N N . GLU A 1 89 ? -21.036 -39.635 -12.153 1.00 85.38 89 GLU A N 1
ATOM 705 C CA . GLU A 1 89 ? -20.390 -38.312 -12.094 1.00 85.38 89 GLU A CA 1
ATOM 706 C C . GLU A 1 89 ? -19.761 -38.060 -10.708 1.00 85.38 89 GLU A C 1
ATOM 708 O O . GLU A 1 89 ? -20.110 -38.736 -9.737 1.00 85.38 89 GLU A O 1
ATOM 713 N N . ALA A 1 90 ? -18.830 -37.110 -10.596 1.00 87.62 90 ALA A N 1
ATOM 714 C CA . ALA A 1 90 ? -18.235 -36.719 -9.312 1.00 87.62 90 ALA A CA 1
ATOM 715 C C . ALA A 1 90 ? -19.230 -35.927 -8.435 1.00 87.62 90 ALA A C 1
ATOM 717 O O . ALA A 1 90 ? -20.236 -35.416 -8.928 1.00 87.62 90 ALA A O 1
ATOM 718 N N . TYR A 1 91 ? -18.976 -35.848 -7.125 1.00 89.44 91 TYR A N 1
ATOM 719 C CA . TYR A 1 91 ? -19.672 -34.894 -6.252 1.00 89.44 91 TYR A CA 1
ATOM 720 C C . TYR A 1 91 ? -18.988 -33.526 -6.377 1.00 89.44 91 TYR A C 1
ATOM 722 O O . TYR A 1 91 ? -17.822 -33.392 -6.010 1.00 89.44 91 TYR A O 1
ATOM 730 N N . GLU A 1 92 ? -19.691 -32.530 -6.918 1.00 85.31 92 GLU A N 1
ATOM 731 C CA . GLU A 1 92 ? -19.138 -31.187 -7.164 1.00 85.31 92 GLU A CA 1
ATOM 732 C C . GLU A 1 92 ? -19.710 -30.145 -6.198 1.00 85.31 92 GLU A C 1
ATOM 734 O O . GLU A 1 92 ? -19.051 -29.154 -5.904 1.00 85.31 92 GLU A O 1
ATOM 739 N N . THR A 1 93 ? -20.924 -30.363 -5.681 1.00 90.31 93 THR A N 1
ATOM 740 C CA . THR A 1 93 ? -21.629 -29.386 -4.839 1.00 90.31 93 THR A CA 1
ATOM 741 C C . THR A 1 93 ? -22.222 -30.010 -3.577 1.00 90.31 93 THR A C 1
ATOM 743 O O . THR A 1 93 ? -22.573 -31.192 -3.546 1.00 90.31 93 THR A O 1
ATOM 746 N N . ILE A 1 94 ? -22.448 -29.193 -2.541 1.00 86.19 94 ILE A N 1
ATOM 747 C CA . ILE A 1 94 ? -23.164 -29.622 -1.324 1.00 86.19 94 ILE A CA 1
ATOM 748 C C . ILE A 1 94 ? -24.600 -30.076 -1.633 1.00 86.19 94 ILE A C 1
ATOM 750 O O . ILE A 1 94 ? -25.148 -30.945 -0.954 1.00 86.19 94 ILE A O 1
ATOM 754 N N . ALA A 1 95 ? -25.195 -29.555 -2.714 1.00 87.06 95 ALA A N 1
ATOM 755 C CA . ALA A 1 95 ? -26.499 -29.984 -3.201 1.00 87.06 95 ALA A CA 1
ATOM 756 C C . ALA A 1 95 ? -26.478 -31.434 -3.721 1.00 87.06 95 ALA A C 1
ATOM 758 O O . ALA A 1 95 ? -27.460 -32.154 -3.538 1.00 87.06 95 ALA A O 1
ATOM 759 N N . ASP A 1 96 ? -25.377 -31.901 -4.321 1.00 89.75 96 ASP A N 1
ATOM 760 C CA . ASP A 1 96 ? -25.233 -33.302 -4.744 1.00 89.75 96 ASP A CA 1
ATOM 761 C C . ASP A 1 96 ? -25.252 -34.251 -3.538 1.00 89.75 96 ASP A C 1
ATOM 763 O O . ASP A 1 96 ? -25.928 -35.285 -3.561 1.00 89.75 96 ASP A O 1
ATOM 767 N N . VAL A 1 97 ? -24.569 -33.868 -2.453 1.00 91.12 97 VAL A N 1
ATOM 768 C CA . VAL A 1 97 ? -24.529 -34.625 -1.191 1.00 91.12 97 VAL A CA 1
ATOM 769 C C . VAL A 1 97 ? -25.898 -34.614 -0.508 1.00 91.12 97 VAL A C 1
ATOM 771 O O . VAL A 1 97 ? -26.424 -35.671 -0.149 1.00 91.12 97 VAL A O 1
ATOM 774 N N . ALA A 1 98 ? -26.536 -33.445 -0.420 1.00 87.12 98 ALA A N 1
ATOM 775 C CA . ALA A 1 98 ? -27.881 -33.287 0.129 1.00 87.12 98 ALA A CA 1
ATOM 776 C C . ALA A 1 98 ? -28.927 -34.130 -0.629 1.00 87.12 98 ALA A C 1
ATOM 778 O O . ALA A 1 98 ? -29.776 -34.785 -0.016 1.00 87.12 98 ALA A O 1
ATOM 779 N N . ASN A 1 99 ? -28.842 -34.174 -1.964 1.00 87.19 99 ASN A N 1
ATOM 780 C CA . ASN A 1 99 ? -29.694 -35.014 -2.808 1.00 87.19 99 ASN A CA 1
ATOM 781 C C . ASN A 1 99 ? -29.422 -36.512 -2.596 1.00 87.19 99 ASN A C 1
ATOM 783 O O . ASN A 1 99 ? -30.358 -37.318 -2.620 1.00 87.19 99 ASN A O 1
ATOM 787 N N . ALA A 1 100 ? -28.164 -36.907 -2.376 1.00 88.62 100 ALA A N 1
ATOM 788 C CA . ALA A 1 100 ? -27.802 -38.291 -2.077 1.00 88.62 100 ALA A CA 1
ATOM 789 C C . ALA A 1 100 ? -28.357 -38.749 -0.717 1.00 88.62 100 ALA A C 1
ATOM 791 O O . ALA A 1 100 ? -28.919 -39.846 -0.628 1.00 88.62 100 ALA A O 1
ATOM 792 N N . PHE A 1 101 ? -28.289 -37.897 0.311 1.00 91.56 101 PHE A N 1
ATOM 793 C CA . PHE A 1 101 ? -28.925 -38.138 1.611 1.00 91.56 101 PHE A CA 1
ATOM 794 C C . PHE A 1 101 ? -30.444 -38.252 1.474 1.00 91.56 101 PHE A C 1
ATOM 796 O O . PHE A 1 101 ? -31.036 -39.239 1.922 1.00 91.56 101 PHE A O 1
ATOM 803 N N . GLN A 1 102 ? -31.066 -37.342 0.720 1.00 86.69 102 GLN A N 1
ATOM 804 C CA . GLN A 1 102 ? -32.503 -37.393 0.457 1.00 86.69 102 GLN A CA 1
ATOM 805 C C . GLN A 1 102 ? -32.916 -38.686 -0.267 1.00 86.69 102 GLN A C 1
ATOM 807 O O . GLN A 1 102 ? -33.914 -39.318 0.090 1.00 86.69 102 GLN A O 1
ATOM 812 N N . ALA A 1 103 ? -32.140 -39.130 -1.263 1.00 86.31 103 ALA A N 1
ATOM 813 C CA . ALA A 1 103 ? -32.382 -40.383 -1.979 1.00 86.31 103 ALA A CA 1
ATOM 814 C C . ALA A 1 103 ? -32.215 -41.625 -1.082 1.00 86.31 103 ALA A C 1
ATOM 816 O O . ALA A 1 103 ? -32.872 -42.646 -1.317 1.00 86.31 103 ALA A O 1
ATOM 817 N N . ALA A 1 104 ? -31.364 -41.537 -0.056 1.00 88.00 104 ALA A N 1
ATOM 818 C CA . ALA A 1 104 ? -31.197 -42.549 0.984 1.00 88.00 104 ALA A CA 1
ATOM 819 C C . ALA A 1 104 ? -32.263 -42.467 2.096 1.00 88.00 104 ALA A C 1
ATOM 821 O O . ALA A 1 104 ? -32.382 -43.406 2.885 1.00 88.00 104 ALA A O 1
ATOM 822 N N . GLY A 1 105 ? -33.070 -41.402 2.118 1.00 87.62 105 GLY A N 1
ATOM 823 C CA . GLY A 1 105 ? -34.065 -41.141 3.156 1.00 87.62 105 GLY A CA 1
ATOM 824 C C . GLY A 1 105 ? -33.440 -40.742 4.492 1.00 87.62 105 GLY A C 1
ATOM 825 O O . GLY A 1 105 ? -33.934 -41.191 5.521 1.00 87.62 105 GLY A O 1
ATOM 826 N N . LEU A 1 106 ? -32.349 -39.974 4.455 1.00 91.06 106 LEU A N 1
ATOM 827 C CA . LEU A 1 106 ? -31.641 -39.440 5.618 1.00 91.06 106 LEU A CA 1
ATOM 828 C C . LEU A 1 106 ? -31.576 -37.912 5.518 1.00 91.06 106 LEU A C 1
ATOM 830 O O . LEU A 1 106 ? -31.348 -37.378 4.432 1.00 91.06 106 LEU A O 1
ATOM 834 N N . SER A 1 107 ? -31.725 -37.220 6.642 1.00 92.19 107 SER A N 1
ATOM 835 C CA . SER A 1 107 ? -31.272 -35.835 6.811 1.00 92.19 107 SER A CA 1
ATOM 836 C C . SER A 1 107 ? -29.772 -35.776 7.154 1.00 92.19 107 SER A C 1
ATOM 838 O O . SER A 1 107 ? -29.204 -36.788 7.576 1.00 92.19 107 SER A O 1
ATOM 840 N N . PRO A 1 108 ? -29.107 -34.613 7.020 1.00 93.44 108 PRO A N 1
ATOM 841 C CA . PRO A 1 108 ? -27.730 -34.420 7.479 1.00 93.44 108 PRO A CA 1
ATOM 842 C C . PRO A 1 108 ? -27.523 -34.805 8.951 1.00 93.44 108 PRO A C 1
ATOM 844 O O . PRO A 1 108 ? -26.605 -35.563 9.254 1.00 93.44 108 PRO A O 1
ATOM 847 N N . LEU A 1 109 ? -28.429 -34.393 9.847 1.00 93.00 109 LEU A N 1
ATOM 848 C CA . LEU A 1 109 ? -28.375 -34.753 11.269 1.00 93.00 109 LEU A CA 1
ATOM 849 C C . LEU A 1 109 ? -28.508 -36.264 11.506 1.00 93.00 109 LEU A C 1
ATOM 851 O O . LEU A 1 109 ? -27.793 -36.835 12.331 1.00 93.00 109 LEU A O 1
ATOM 855 N N . GLU A 1 110 ? -29.419 -36.936 10.798 1.00 93.12 110 GLU A N 1
ATOM 856 C CA . GLU A 1 110 ? -29.560 -38.393 10.896 1.00 93.12 110 GLU A CA 1
ATOM 857 C C . GLU A 1 110 ? -28.336 -39.113 10.334 1.00 93.12 110 GLU A C 1
ATOM 859 O O . GLU A 1 110 ? -27.870 -40.082 10.934 1.00 93.12 110 GLU A O 1
ATOM 864 N N . HIS A 1 111 ? -27.790 -38.636 9.213 1.00 93.62 111 HIS A N 1
ATOM 865 C CA . HIS A 1 111 ? -26.573 -39.192 8.641 1.00 93.62 111 HIS A CA 1
ATOM 866 C C . HIS A 1 111 ? -25.394 -39.034 9.604 1.00 93.62 111 HIS A C 1
ATOM 868 O O . HIS A 1 111 ? -24.687 -40.009 9.848 1.00 93.62 111 HIS A O 1
ATOM 874 N N . TYR A 1 112 ? -25.216 -37.865 10.221 1.00 92.62 112 TYR A N 1
ATOM 875 C CA . TYR A 1 112 ? -24.179 -37.653 11.228 1.00 92.62 112 TYR A CA 1
ATOM 876 C C . TYR A 1 112 ? -24.327 -38.603 12.418 1.00 92.62 112 TYR A C 1
ATOM 878 O O . TYR A 1 112 ? -23.397 -39.339 12.753 1.00 92.62 112 TYR A O 1
ATOM 886 N N . ASN A 1 113 ? -25.523 -38.647 13.011 1.00 91.38 113 ASN A N 1
ATOM 887 C CA . ASN A 1 113 ? -25.816 -39.487 14.170 1.00 91.38 113 ASN A CA 1
ATOM 888 C C . ASN A 1 113 ? -25.697 -40.994 13.880 1.00 91.38 113 ASN A C 1
ATOM 890 O O . ASN A 1 113 ? -25.498 -41.779 14.810 1.00 91.38 113 ASN A O 1
ATOM 894 N N . GLN A 1 114 ? -25.868 -41.416 12.624 1.00 90.00 114 GLN A N 1
ATOM 895 C CA . GLN A 1 114 ? -25.858 -42.827 12.239 1.00 90.00 114 GLN A CA 1
ATOM 896 C C . GLN A 1 114 ? -24.537 -43.296 11.611 1.00 90.00 114 GLN A C 1
ATOM 898 O O . GLN A 1 114 ? -24.205 -44.475 11.745 1.00 90.00 114 GLN A O 1
ATOM 903 N N . TYR A 1 115 ? -23.823 -42.413 10.912 1.00 89.44 115 TYR A N 1
ATOM 904 C CA . TYR A 1 115 ? -22.652 -42.741 10.096 1.00 89.44 115 TYR A CA 1
ATOM 905 C C . TYR A 1 115 ? -21.518 -41.724 10.230 1.00 89.44 115 TYR A C 1
ATOM 907 O O . TYR A 1 115 ? -20.375 -42.144 10.349 1.00 89.44 115 TYR A O 1
ATOM 915 N N . GLY A 1 116 ? -21.812 -40.418 10.253 1.00 85.44 116 GLY A N 1
ATOM 916 C CA . GLY A 1 116 ? -20.784 -39.368 10.217 1.00 85.44 116 GLY A CA 1
ATOM 917 C C . GLY A 1 116 ? -19.736 -39.488 11.322 1.00 85.44 116 GLY A C 1
ATOM 918 O O . GLY A 1 116 ? -18.548 -39.390 11.040 1.00 85.44 116 GLY A O 1
ATOM 919 N N . GLN A 1 117 ? -20.163 -39.826 12.542 1.00 81.88 117 GLN A N 1
ATOM 920 C CA . GLN A 1 117 ? -19.252 -40.057 13.672 1.00 81.88 117 GLN A CA 1
ATOM 921 C C . GLN A 1 117 ? -18.291 -41.238 13.438 1.00 81.88 117 GLN A C 1
ATOM 923 O O . GLN A 1 117 ? -17.128 -41.178 13.823 1.00 81.88 117 GLN A O 1
ATOM 928 N N . ASP A 1 118 ? -18.761 -42.313 12.795 1.00 84.81 118 ASP A N 1
ATOM 929 C CA . ASP A 1 118 ? -17.930 -43.479 12.454 1.00 84.81 118 ASP A CA 1
ATOM 930 C C . ASP A 1 118 ? -17.036 -43.209 11.224 1.00 84.81 118 ASP A C 1
ATOM 932 O O . ASP A 1 118 ? -16.049 -43.915 11.005 1.00 84.81 118 ASP A O 1
ATOM 936 N N . GLU A 1 119 ? -17.386 -42.206 10.415 1.00 81.62 119 GLU A N 1
ATOM 937 C CA . GLU A 1 119 ? -16.645 -41.751 9.234 1.00 81.62 119 GLU A CA 1
ATOM 938 C C . GLU A 1 119 ? -15.612 -40.658 9.550 1.00 81.62 119 GLU A C 1
ATOM 940 O O . GLU A 1 119 ? -14.943 -40.193 8.633 1.00 81.62 119 GLU A O 1
ATOM 945 N N . GLY A 1 120 ? -15.460 -40.264 10.819 1.00 78.75 120 GLY A N 1
ATOM 946 C CA . GLY A 1 120 ? -14.501 -39.238 11.240 1.00 78.75 120 GLY A CA 1
ATOM 947 C C . GLY A 1 120 ? -14.938 -37.801 10.948 1.00 78.75 120 GLY A C 1
ATOM 948 O O . GLY A 1 120 ? -14.107 -36.907 11.011 1.00 78.75 120 GLY A O 1
ATOM 949 N N . LEU A 1 121 ? -16.216 -37.575 10.632 1.00 77.75 121 LEU A N 1
ATOM 950 C CA . LEU A 1 121 ? -16.782 -36.232 10.500 1.00 77.75 121 LEU A CA 1
ATOM 951 C C . LEU A 1 121 ? -17.215 -35.735 11.880 1.00 77.75 121 LEU A C 1
ATOM 953 O O . LEU A 1 121 ? -17.788 -36.506 12.657 1.00 77.75 121 LEU A O 1
ATOM 957 N N . THR A 1 122 ? -16.977 -34.460 12.170 1.00 81.44 122 THR A N 1
ATOM 958 C CA . THR A 1 122 ? -17.389 -33.786 13.407 1.00 81.44 122 THR A CA 1
ATOM 959 C C . THR A 1 122 ? -18.651 -32.952 13.172 1.00 81.44 122 THR A C 1
ATOM 961 O O . THR A 1 122 ? -19.037 -32.670 12.040 1.00 81.44 122 THR A O 1
ATOM 964 N N . ALA A 1 123 ? -19.374 -32.644 14.249 1.00 75.19 123 ALA A N 1
ATOM 965 C CA . ALA A 1 123 ? -20.483 -31.700 14.195 1.00 75.19 123 ALA A CA 1
ATOM 966 C C . ALA A 1 123 ? -19.959 -30.303 14.512 1.00 75.19 123 ALA A C 1
ATOM 968 O O . ALA A 1 123 ? -19.516 -30.063 15.635 1.00 75.19 123 ALA A O 1
ATOM 969 N N . THR A 1 124 ? -20.041 -29.405 13.538 1.00 76.38 124 THR A N 1
ATOM 970 C CA . THR A 1 124 ? -19.720 -27.985 13.705 1.00 76.38 124 THR A CA 1
ATOM 971 C C . THR A 1 124 ? -20.919 -27.276 14.335 1.00 76.38 124 THR A C 1
ATOM 973 O O . THR A 1 124 ? -22.017 -27.375 13.784 1.00 76.38 124 THR A O 1
ATOM 976 N N . PRO A 1 125 ? -20.783 -26.596 15.486 1.00 75.25 125 PRO A N 1
ATOM 977 C CA . PRO A 1 125 ? -21.846 -25.753 16.022 1.00 75.25 125 PRO A CA 1
ATOM 978 C C . PRO A 1 125 ? -22.142 -24.583 15.080 1.00 75.25 125 PRO A C 1
ATOM 980 O O . PRO A 1 125 ? -21.251 -24.087 14.398 1.00 75.25 125 PRO A O 1
ATOM 983 N N . VAL A 1 126 ? -23.382 -24.101 15.075 1.00 59.12 126 VAL A N 1
ATOM 984 C CA . VAL A 1 126 ? -23.721 -22.851 14.388 1.00 59.12 126 VAL A CA 1
ATOM 985 C C . VAL A 1 126 ? -23.031 -21.705 15.131 1.00 59.12 126 VAL A C 1
ATOM 987 O O . VAL A 1 126 ? -23.291 -21.509 16.322 1.00 59.12 126 VAL A O 1
ATOM 990 N N . THR A 1 127 ? -22.171 -20.947 14.446 1.00 46.84 127 THR A N 1
ATOM 991 C CA . THR A 1 127 ? -21.555 -19.736 14.998 1.00 46.84 127 THR A CA 1
ATOM 992 C C . THR A 1 127 ? -22.638 -18.683 15.208 1.00 46.84 127 THR A C 1
ATOM 994 O O . THR A 1 127 ? -23.237 -18.152 14.274 1.00 46.84 127 THR A O 1
ATOM 997 N N . VAL A 1 128 ? -22.945 -18.408 16.472 1.00 36.66 128 VAL A N 1
ATOM 998 C CA . VAL A 1 128 ? -23.753 -17.256 16.858 1.00 36.66 128 VAL A CA 1
ATOM 999 C C . VAL A 1 128 ? -22.870 -16.360 17.705 1.00 36.66 128 VAL A C 1
ATOM 1001 O O . VAL A 1 128 ? -22.487 -16.736 18.813 1.00 36.66 128 VAL A O 1
ATOM 1004 N N . ASN A 1 129 ? -22.566 -15.162 17.204 1.00 31.27 129 ASN A N 1
ATOM 1005 C CA . ASN A 1 129 ? -22.212 -14.076 18.107 1.00 31.27 129 ASN A CA 1
ATOM 1006 C C . ASN A 1 129 ? -23.381 -13.941 19.093 1.00 31.27 129 ASN A C 1
ATOM 1008 O O . ASN A 1 129 ? -24.541 -13.939 18.651 1.00 31.27 129 ASN A O 1
ATOM 1012 N N . PRO A 1 130 ? -23.141 -13.904 20.419 1.00 27.05 130 PRO A N 1
ATOM 1013 C CA . PRO A 1 130 ? -24.207 -13.560 21.343 1.00 27.05 130 PRO A CA 1
ATOM 1014 C C . PRO A 1 130 ? -24.794 -12.230 20.856 1.00 27.05 130 PRO A C 1
ATOM 1016 O O . PRO A 1 130 ? -24.028 -11.303 20.589 1.00 27.05 130 PRO A O 1
ATOM 1019 N N . PRO A 1 131 ? -26.121 -12.127 20.658 1.00 31.45 131 PRO A N 1
ATOM 1020 C CA . PRO A 1 131 ? -26.692 -10.865 20.233 1.00 31.45 131 PRO A CA 1
ATOM 1021 C C . PRO A 1 131 ? -26.295 -9.807 21.271 1.00 31.45 131 PR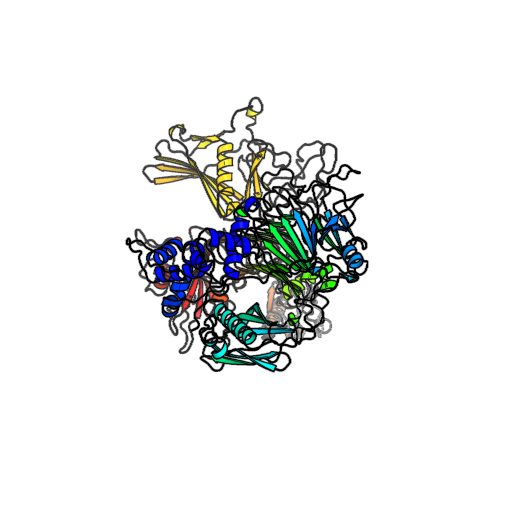O A C 1
ATOM 1023 O O . PRO A 1 131 ? -26.358 -10.114 22.471 1.00 31.45 131 PRO A O 1
ATOM 1026 N N . PRO A 1 132 ? -25.896 -8.595 20.839 1.00 32.56 132 PRO A N 1
ATOM 1027 C CA . PRO A 1 132 ? -25.650 -7.494 21.762 1.00 32.56 132 PRO A CA 1
ATOM 1028 C C . PRO A 1 132 ? -26.853 -7.354 22.706 1.00 32.56 132 PRO A C 1
ATOM 1030 O O . PRO A 1 132 ? -27.967 -7.751 22.319 1.00 32.56 132 PRO A O 1
ATOM 1033 N N . PRO A 1 133 ? -26.667 -6.844 23.943 1.00 34.62 133 PRO A N 1
ATOM 1034 C CA . PRO A 1 133 ? -27.781 -6.594 24.851 1.00 34.62 133 PRO A CA 1
ATOM 1035 C C . PRO A 1 133 ? -28.878 -5.898 24.056 1.00 34.62 133 PRO A C 1
ATOM 1037 O O . PRO A 1 133 ? -28.644 -4.861 23.442 1.00 34.62 133 PRO A O 1
ATOM 1040 N N . ARG A 1 134 ? -30.039 -6.556 23.938 1.00 43.31 134 ARG A N 1
ATOM 1041 C CA . ARG A 1 134 ? -31.099 -6.076 23.055 1.00 43.31 134 ARG A CA 1
ATOM 1042 C C . ARG A 1 134 ? -31.453 -4.668 23.538 1.00 43.31 134 ARG A C 1
ATOM 1044 O O . ARG A 1 134 ? -31.924 -4.573 24.669 1.00 43.31 134 ARG A O 1
ATOM 1051 N N . PRO A 1 135 ? -31.233 -3.616 22.731 1.00 56.00 135 PRO A N 1
ATOM 1052 C CA . PRO A 1 135 ? -31.488 -2.257 23.169 1.00 56.00 135 PRO A CA 1
ATOM 1053 C C . PRO A 1 135 ? -32.957 -2.164 23.570 1.00 56.00 135 PRO A C 1
ATOM 1055 O O . PRO A 1 135 ? -33.853 -2.548 22.811 1.00 56.00 135 PRO A O 1
ATOM 1058 N N . ASP A 1 136 ? -33.196 -1.709 24.794 1.00 64.50 136 ASP A N 1
ATOM 1059 C CA . ASP A 1 136 ? -34.544 -1.567 25.338 1.00 64.50 136 ASP A CA 1
ATOM 1060 C C . ASP A 1 136 ? -35.256 -0.348 24.729 1.00 64.50 136 ASP A C 1
ATOM 1062 O O . ASP A 1 136 ? -36.488 -0.278 24.737 1.00 64.50 136 ASP A O 1
ATOM 1066 N N . TYR A 1 137 ? -34.491 0.605 24.182 1.00 71.50 137 TYR A N 1
ATOM 1067 C CA . TYR A 1 137 ? -35.001 1.860 23.645 1.00 71.50 137 TYR A CA 1
ATOM 1068 C C . TYR A 1 137 ? -34.386 2.199 22.284 1.00 71.50 137 TYR A C 1
ATOM 1070 O O . TYR A 1 137 ? -33.180 2.389 22.162 1.00 71.50 137 TYR A O 1
ATOM 1078 N N . THR A 1 138 ? -35.230 2.369 21.268 1.00 78.31 138 THR A N 1
ATOM 1079 C CA . THR A 1 138 ? -34.813 2.828 19.935 1.00 78.31 138 THR A CA 1
ATOM 1080 C C . THR A 1 138 ? -35.152 4.308 19.746 1.00 78.31 138 THR A C 1
ATOM 1082 O O . THR A 1 138 ? -36.260 4.734 20.081 1.00 78.31 138 THR A O 1
ATOM 1085 N N . ILE A 1 139 ? -34.212 5.083 19.206 1.00 79.62 139 ILE A N 1
ATOM 1086 C CA . ILE A 1 139 ? -34.366 6.486 18.806 1.00 79.62 139 ILE A CA 1
ATOM 1087 C C . ILE A 1 139 ? -34.157 6.566 17.292 1.00 79.62 139 ILE A C 1
ATOM 1089 O O . ILE A 1 139 ? -33.124 6.145 16.781 1.00 79.62 139 ILE A O 1
ATOM 1093 N N . ASP A 1 140 ? -35.137 7.099 16.571 1.00 76.62 140 ASP A N 1
ATOM 1094 C CA . ASP A 1 140 ? -35.069 7.278 15.118 1.00 76.62 140 ASP A CA 1
ATOM 1095 C C . ASP A 1 140 ? -34.712 8.728 14.781 1.00 76.62 140 ASP A C 1
ATOM 1097 O O . ASP A 1 140 ? -35.393 9.661 15.222 1.00 76.62 140 ASP A O 1
ATOM 1101 N N . PHE A 1 141 ? -33.634 8.912 14.021 1.00 73.56 141 PHE A N 1
ATOM 1102 C CA . PHE A 1 141 ? -33.338 10.174 13.358 1.00 73.56 141 PHE A CA 1
ATOM 1103 C C . PHE A 1 141 ? -34.266 10.286 12.133 1.00 73.56 141 PHE A C 1
ATOM 1105 O O . PHE A 1 141 ? -33.907 9.900 11.017 1.00 73.56 141 PHE A O 1
ATOM 1112 N N . ASP A 1 142 ? -35.496 10.779 12.343 1.00 60.62 142 ASP A N 1
ATOM 1113 C CA . ASP A 1 142 ? -36.490 10.918 11.270 1.00 60.62 142 ASP A CA 1
ATOM 1114 C C . ASP A 1 142 ? -36.072 11.984 10.249 1.00 60.62 142 ASP A C 1
ATOM 1116 O O . ASP A 1 142 ? -36.279 13.184 10.398 1.00 60.62 142 ASP A O 1
ATOM 1120 N N . SER A 1 143 ? -35.544 11.505 9.138 1.00 49.69 143 SER A N 1
ATOM 1121 C CA . SER A 1 143 ? -35.139 12.313 7.994 1.00 49.69 143 SER A CA 1
ATOM 1122 C C . SER A 1 143 ? -36.232 12.914 7.124 1.00 49.69 143 SER A C 1
ATOM 1124 O O . SER A 1 143 ? -35.957 13.706 6.216 1.00 49.69 143 SER A O 1
ATOM 1126 N N . SER A 1 144 ? -37.478 12.496 7.331 1.00 42.88 144 SER A N 1
ATOM 1127 C CA . SER A 1 144 ? -38.618 12.989 6.567 1.00 42.88 144 SER A CA 1
ATOM 1128 C C . SER A 1 144 ? -39.233 14.247 7.186 1.00 42.88 144 SER A C 1
ATOM 1130 O O . SER A 1 144 ? -39.918 15.003 6.483 1.00 42.88 144 SER A O 1
ATOM 1132 N N . GLU A 1 145 ? -38.932 14.524 8.457 1.00 41.84 145 GLU A N 1
ATOM 1133 C CA . GLU A 1 145 ? -39.379 15.698 9.201 1.00 41.84 145 GLU A CA 1
ATOM 1134 C C . GLU A 1 145 ? -38.183 16.419 9.846 1.00 41.84 145 GLU A C 1
ATOM 1136 O O . GLU A 1 145 ? -37.668 16.012 10.878 1.00 41.84 145 GLU A O 1
ATOM 1141 N N . LYS A 1 146 ? -37.779 17.565 9.278 1.00 43.84 146 LYS A N 1
ATOM 1142 C CA . LYS A 1 146 ? -36.685 18.422 9.786 1.00 43.84 146 LYS A CA 1
ATOM 1143 C C . LYS A 1 146 ? -36.948 19.081 11.164 1.00 43.84 146 LYS A C 1
ATOM 1145 O O . LYS A 1 146 ? -36.340 20.104 11.464 1.00 43.84 146 LYS A O 1
ATOM 1150 N N . ASP A 1 147 ? -37.851 18.570 12.007 1.00 56.72 147 ASP A N 1
ATOM 1151 C CA . ASP A 1 147 ? -38.354 19.296 13.187 1.00 56.72 147 ASP A CA 1
ATOM 1152 C C . ASP A 1 147 ? -38.686 18.401 14.410 1.00 56.72 147 ASP A C 1
ATOM 1154 O O . ASP A 1 147 ? -39.828 17.968 14.579 1.00 56.72 147 ASP A O 1
ATOM 1158 N N . GLY A 1 148 ? -37.747 18.226 15.357 1.00 41.59 148 GLY A N 1
ATOM 1159 C CA . GLY A 1 148 ? -38.040 17.599 16.658 1.00 41.59 148 GLY A CA 1
ATOM 1160 C C . GLY A 1 148 ? -36.930 17.702 17.719 1.00 41.59 148 GLY A C 1
ATOM 1161 O O . GLY A 1 148 ? -35.830 17.229 17.499 1.00 41.59 148 GLY A O 1
ATOM 1162 N N . THR A 1 149 ? -37.242 18.254 18.905 1.00 48.47 149 THR A N 1
ATOM 1163 C CA . THR A 1 149 ? -36.255 18.580 19.970 1.00 48.47 149 THR A CA 1
ATOM 1164 C C . THR A 1 149 ? -36.492 17.863 21.318 1.00 48.47 149 THR A C 1
ATOM 1166 O O . THR A 1 149 ? -35.742 18.076 22.271 1.00 48.47 149 THR A O 1
ATOM 1169 N N . VAL A 1 150 ? -37.554 17.056 21.475 1.00 46.88 150 VAL A N 1
ATOM 1170 C CA . VAL A 1 150 ? -37.896 16.401 22.761 1.00 46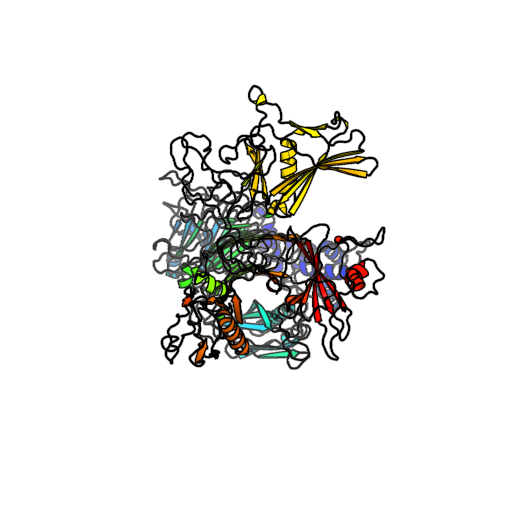.88 150 VAL A CA 1
ATOM 1171 C C . VAL A 1 150 ? -38.381 14.971 22.561 1.00 46.88 150 VAL A C 1
ATOM 1173 O O . VAL A 1 150 ? -39.389 14.755 21.892 1.00 46.88 150 VAL A O 1
ATOM 1176 N N . VAL A 1 151 ? -37.729 14.024 23.240 1.00 53.62 151 VAL A N 1
ATOM 1177 C CA . VAL A 1 151 ? -38.115 12.609 23.288 1.00 53.62 151 VAL A CA 1
ATOM 1178 C C . VAL A 1 151 ? -39.302 12.387 24.244 1.00 53.62 151 VAL A C 1
ATOM 1180 O O . VAL A 1 151 ? -39.257 12.766 25.416 1.00 53.62 151 VAL A O 1
ATOM 1183 N N . THR A 1 152 ? -40.372 11.757 23.764 1.00 52.09 152 THR A N 1
ATOM 1184 C CA . THR A 1 152 ? -41.564 11.327 24.522 1.00 52.09 152 THR A CA 1
ATOM 1185 C C . THR A 1 152 ? -41.777 9.824 24.355 1.00 52.09 152 THR A C 1
ATOM 1187 O O . THR A 1 152 ? -41.367 9.281 23.347 1.00 52.09 152 THR A O 1
ATOM 1190 N N . VAL A 1 153 ? -42.395 9.128 25.309 1.00 51.62 153 VAL A N 1
ATOM 1191 C CA . VAL A 1 153 ? -42.707 7.690 25.172 1.00 51.62 153 VAL A CA 1
ATOM 1192 C C . VAL A 1 153 ? -44.136 7.543 24.645 1.00 51.62 153 VAL A C 1
ATOM 1194 O O . VAL A 1 153 ? -45.059 8.148 25.202 1.00 51.62 153 VAL A O 1
ATOM 1197 N N . ASP A 1 154 ? -44.333 6.785 23.567 1.00 52.38 154 ASP A N 1
ATOM 1198 C CA . ASP A 1 154 ? -45.658 6.476 23.030 1.00 52.38 154 ASP A CA 1
ATOM 1199 C C . ASP A 1 154 ? -46.365 5.340 23.788 1.00 52.38 154 ASP A C 1
ATOM 1201 O O . ASP A 1 154 ? -45.814 4.693 24.677 1.00 52.38 154 ASP A O 1
ATOM 1205 N N . ASP A 1 155 ? -47.624 5.081 23.426 1.00 43.25 155 ASP A N 1
ATOM 1206 C CA . ASP A 1 155 ? -48.461 4.057 24.066 1.00 43.25 155 ASP A CA 1
ATOM 1207 C C . ASP A 1 155 ? -47.917 2.613 23.906 1.00 43.25 155 ASP A C 1
ATOM 1209 O O . ASP A 1 155 ? -48.452 1.693 24.533 1.00 43.25 155 ASP A O 1
ATOM 1213 N N . SER A 1 156 ? -46.891 2.404 23.070 1.00 39.16 156 SER A N 1
ATOM 1214 C CA . SER A 1 156 ? -46.221 1.118 22.823 1.00 39.16 156 SER A CA 1
ATOM 1215 C C . SER A 1 156 ? -44.857 1.005 23.513 1.00 39.16 156 SER A C 1
ATOM 1217 O O . SER A 1 156 ? -44.263 -0.069 23.469 1.00 39.16 156 SER A O 1
ATOM 1219 N N . GLY A 1 157 ? -44.383 2.066 24.176 1.00 41.69 157 GLY A N 1
ATOM 1220 C CA . GLY A 1 157 ? -43.069 2.113 24.821 1.00 41.69 157 GLY A CA 1
ATOM 1221 C C . GLY A 1 157 ? -41.945 2.641 23.926 1.00 41.69 157 GLY A C 1
ATOM 1222 O O . GLY A 1 157 ? -40.804 2.687 24.377 1.00 41.69 157 GLY A O 1
ATOM 1223 N N . ASN A 1 158 ? -42.246 3.069 22.695 1.00 44.09 158 ASN A N 1
ATOM 1224 C CA . ASN A 1 158 ? -41.241 3.610 21.783 1.00 44.09 158 ASN A CA 1
ATOM 1225 C C . ASN A 1 158 ? -41.042 5.107 22.021 1.00 44.09 158 ASN A C 1
ATOM 1227 O O . ASN A 1 158 ? -41.978 5.832 22.366 1.00 44.09 158 ASN A O 1
ATOM 1231 N N . LEU A 1 159 ? -39.820 5.580 21.805 1.00 50.91 159 LEU A N 1
ATOM 1232 C CA . LEU A 1 159 ? -39.472 6.987 21.920 1.00 50.91 159 LEU A CA 1
ATOM 1233 C C . LEU A 1 159 ? -39.873 7.748 20.642 1.00 50.91 159 LEU A C 1
ATOM 1235 O O . LEU A 1 159 ? -39.543 7.333 19.541 1.00 50.91 159 LEU A O 1
ATOM 1239 N N . GLN A 1 160 ? -40.599 8.856 20.786 1.00 58.41 160 GLN A N 1
ATOM 1240 C CA . GLN A 1 160 ? -41.123 9.720 19.724 1.00 58.41 160 GLN A CA 1
ATOM 1241 C C . GLN A 1 160 ? -40.685 11.170 19.952 1.00 58.41 160 GLN A C 1
ATOM 1243 O O . GLN A 1 160 ? -40.806 11.685 21.068 1.00 58.41 160 GLN A O 1
ATOM 1248 N N . LEU A 1 161 ? -40.248 11.861 18.902 1.00 54.69 161 LEU A N 1
ATOM 1249 C CA . LEU A 1 161 ? -39.877 13.279 18.949 1.00 54.69 161 LEU A CA 1
ATOM 1250 C C . LEU A 1 161 ? -41.136 14.177 18.926 1.00 54.69 161 LEU A C 1
ATOM 1252 O O . LEU A 1 161 ? -42.079 13.919 18.182 1.00 54.69 161 LEU A O 1
ATOM 1256 N N . THR A 1 162 ? -41.195 15.245 19.737 1.00 44.66 162 THR A N 1
ATOM 1257 C CA . THR A 1 162 ? -42.290 16.245 19.679 1.00 44.66 162 THR A CA 1
ATOM 1258 C C . THR A 1 162 ? -41.773 17.700 19.641 1.00 44.66 162 THR A C 1
ATOM 1260 O O . THR A 1 162 ? -41.017 18.086 20.525 1.00 44.66 162 THR A O 1
ATOM 1263 N N . GLN A 1 163 ? -42.196 18.453 18.599 1.00 45.12 163 GLN A N 1
ATOM 1264 C CA . GLN A 1 163 ? -42.138 19.914 18.260 1.00 45.12 163 GLN A CA 1
ATOM 1265 C C . GLN A 1 163 ? -41.474 20.927 19.235 1.00 45.12 163 GLN A C 1
ATOM 1267 O O . GLN A 1 163 ? -41.681 20.831 20.440 1.00 45.12 163 GLN A O 1
ATOM 1272 N N . GLU A 1 164 ? -40.819 22.038 18.841 1.00 42.75 164 GLU A N 1
ATOM 1273 C CA . GLU A 1 164 ? -40.578 22.789 17.581 1.00 42.75 164 GLU A CA 1
ATOM 1274 C C . GLU A 1 164 ? -39.080 23.205 17.559 1.00 42.75 164 GLU A C 1
ATOM 1276 O O . GLU A 1 164 ? -38.568 23.631 18.597 1.00 42.75 164 GLU A O 1
ATOM 1281 N N . ASP A 1 165 ? -38.462 23.152 16.370 1.00 39.56 165 ASP A N 1
ATOM 1282 C CA . ASP A 1 165 ? -37.106 23.576 15.961 1.00 39.56 165 ASP A CA 1
ATOM 1283 C C . ASP A 1 165 ? -35.965 22.521 16.098 1.00 39.56 165 ASP A C 1
ATOM 1285 O O . ASP A 1 165 ? -35.440 22.290 17.189 1.00 39.56 165 ASP A O 1
ATOM 1289 N N . GLN A 1 166 ? -35.536 21.993 14.930 1.00 46.25 166 GLN A N 1
ATOM 1290 C CA . GLN A 1 166 ? -34.319 21.200 14.596 1.00 46.25 166 GLN A CA 1
ATOM 1291 C C . GLN A 1 166 ? -34.376 19.673 14.821 1.00 46.25 166 GLN A C 1
ATOM 1293 O O . GLN A 1 166 ? -34.017 19.186 15.885 1.00 46.25 166 GLN A O 1
ATOM 1298 N N . GLY A 1 167 ? -34.801 18.923 13.792 1.00 47.06 167 GLY A N 1
ATOM 1299 C CA . GLY A 1 167 ? -34.924 17.450 13.776 1.00 47.06 167 GLY A CA 1
ATOM 1300 C C . GLY A 1 167 ? -33.624 16.636 13.728 1.00 47.06 167 GLY A C 1
ATOM 1301 O O . GLY A 1 167 ? -33.671 15.438 13.985 1.00 47.06 167 GLY A O 1
ATOM 1302 N N . ASP A 1 168 ? -32.474 17.271 13.501 1.00 64.81 168 ASP A N 1
ATOM 1303 C CA . ASP A 1 168 ? -31.174 16.584 13.486 1.00 64.81 168 ASP A CA 1
ATOM 1304 C C . ASP A 1 168 ? -30.504 16.572 14.878 1.00 64.81 168 ASP A C 1
ATOM 1306 O O . ASP A 1 168 ? -29.380 16.112 15.028 1.00 64.81 168 ASP A O 1
ATOM 1310 N N . LEU A 1 169 ? -31.182 17.079 15.919 1.00 70.44 169 LEU A N 1
ATOM 1311 C CA . LEU A 1 169 ? -30.616 17.288 17.254 1.00 70.44 169 LEU A CA 1
ATOM 1312 C C . LEU A 1 169 ? -31.504 16.713 18.369 1.00 70.44 169 LEU A C 1
ATOM 1314 O O . LEU A 1 169 ? -32.504 17.309 18.774 1.00 70.44 169 LEU A O 1
ATOM 1318 N N . VAL A 1 170 ? -31.088 15.591 18.954 1.00 75.00 170 VAL A N 1
ATOM 1319 C CA . VAL A 1 170 ? -31.772 14.925 20.069 1.00 75.00 170 VAL A CA 1
ATOM 1320 C C . VAL A 1 170 ? -31.089 15.263 21.392 1.00 75.00 170 VAL A C 1
ATOM 1322 O O . VAL A 1 170 ? -29.999 14.791 21.687 1.00 75.00 170 VAL A O 1
ATOM 1325 N N . LYS A 1 171 ? -31.748 16.041 22.251 1.00 77.56 171 LYS A N 1
ATOM 1326 C CA . LYS A 1 171 ? -31.223 16.373 23.586 1.00 77.56 171 LYS A CA 1
ATOM 1327 C C . LYS A 1 171 ? -31.937 15.623 24.700 1.00 77.56 171 LYS A C 1
ATOM 1329 O O . LYS A 1 171 ? -33.091 15.210 24.581 1.00 77.56 171 LYS A O 1
ATOM 1334 N N . HIS A 1 172 ? -31.255 15.533 25.829 1.00 78.44 172 HIS A N 1
ATOM 1335 C CA . HIS A 1 172 ? -31.715 15.007 27.102 1.00 78.44 172 HIS A CA 1
ATOM 1336 C C . HIS A 1 172 ? -32.100 13.526 27.031 1.00 78.44 172 HIS A C 1
ATOM 1338 O O . HIS A 1 172 ? -33.094 13.114 27.645 1.00 78.44 172 HIS A O 1
ATOM 1344 N N . VAL A 1 173 ? -31.331 12.718 26.291 1.00 81.62 173 VAL A N 1
ATOM 1345 C CA . VAL A 1 173 ? -31.584 11.274 26.192 1.00 81.62 173 VAL A CA 1
ATOM 1346 C C . VAL A 1 173 ? -31.555 10.659 27.598 1.00 81.62 173 VAL A C 1
ATOM 1348 O O . VAL A 1 173 ? -30.680 10.958 28.414 1.00 81.62 173 VAL A O 1
ATOM 1351 N N . GLY A 1 174 ? -32.593 9.877 27.917 1.00 75.44 174 GLY A N 1
ATOM 1352 C CA . GLY A 1 174 ? -32.841 9.297 29.243 1.00 75.44 174 GLY A CA 1
ATOM 1353 C C . GLY A 1 174 ? -33.741 10.101 30.180 1.00 75.44 174 GLY A C 1
ATOM 1354 O O . GLY A 1 174 ? -34.192 9.576 31.203 1.00 75.44 174 GLY A O 1
ATOM 1355 N N . LYS A 1 175 ? -34.066 11.360 29.856 1.00 80.19 175 LYS A N 1
ATOM 1356 C CA . LYS A 1 175 ? -34.915 12.195 30.721 1.00 80.19 175 LYS A CA 1
ATOM 1357 C C . LYS A 1 175 ? -36.345 11.664 30.827 1.00 80.19 175 LYS A C 1
ATOM 1359 O O . LYS A 1 175 ? -36.911 11.643 31.920 1.00 80.19 175 LYS A O 1
ATOM 1364 N N . ALA A 1 176 ? -36.941 11.279 29.699 1.00 70.25 176 ALA A N 1
ATOM 1365 C CA . ALA A 1 176 ? -38.321 10.799 29.649 1.00 70.25 176 ALA A CA 1
ATOM 1366 C C . ALA A 1 176 ? -38.491 9.507 30.469 1.00 70.25 176 ALA A C 1
ATOM 1368 O O . ALA A 1 176 ? -39.423 9.391 31.264 1.00 70.25 176 ALA A O 1
ATOM 1369 N N . GLN A 1 177 ? -37.524 8.599 30.354 1.00 71.31 177 GLN A N 1
ATOM 1370 C CA . GLN A 1 177 ? -37.445 7.339 31.087 1.00 71.31 177 GLN A CA 1
ATOM 1371 C C . GLN A 1 177 ? -37.313 7.572 32.587 1.00 71.31 177 GLN A C 1
ATOM 1373 O O . GLN A 1 177 ? -38.018 6.938 33.374 1.00 71.31 177 GLN A O 1
ATOM 1378 N N . TYR A 1 178 ? -36.450 8.503 32.999 1.00 75.12 178 TYR A N 1
ATOM 1379 C CA . TYR A 1 178 ? -36.321 8.865 34.407 1.00 75.12 178 TYR A CA 1
ATOM 1380 C C . TYR A 1 178 ? -37.620 9.465 34.962 1.00 75.12 178 TYR A C 1
ATOM 1382 O O . TYR A 1 178 ? -38.044 9.113 36.065 1.00 75.12 178 TYR A O 1
ATOM 1390 N N . ASP A 1 179 ? -38.280 10.343 34.201 1.00 75.62 179 ASP A N 1
ATOM 1391 C CA . ASP A 1 179 ? -39.549 10.955 34.608 1.00 75.62 179 ASP A CA 1
ATOM 1392 C C . ASP A 1 179 ? -40.673 9.908 34.777 1.00 75.62 179 ASP A C 1
ATOM 1394 O O . ASP A 1 179 ? -41.556 10.088 35.624 1.00 75.62 179 ASP A O 1
ATOM 1398 N N . GLU A 1 180 ? -40.635 8.810 34.015 1.00 71.44 180 GLU A N 1
ATOM 1399 C CA . GLU A 1 180 ? -41.618 7.722 34.066 1.00 71.44 180 GLU A CA 1
ATOM 1400 C C . GLU A 1 180 ? -41.307 6.655 35.131 1.00 71.44 180 GLU A C 1
ATOM 1402 O O . GLU A 1 180 ? -42.188 6.272 35.909 1.00 71.44 180 GLU A O 1
ATOM 1407 N N . THR A 1 181 ? -40.063 6.177 35.193 1.00 70.62 181 THR A N 1
ATOM 1408 C CA . THR A 1 181 ? -39.666 5.018 36.014 1.00 70.62 181 THR A CA 1
ATOM 1409 C C . THR A 1 181 ? -39.012 5.408 37.341 1.00 70.62 181 THR A C 1
ATOM 1411 O O . THR A 1 181 ? -39.014 4.624 38.294 1.00 70.62 181 THR A O 1
ATOM 1414 N N . GLY A 1 182 ? -38.486 6.633 37.443 1.00 73.56 182 GLY A N 1
ATOM 1415 C CA . GLY A 1 182 ? -37.732 7.120 38.598 1.00 73.56 182 GLY A CA 1
ATOM 1416 C C . GLY A 1 182 ? -36.313 6.557 38.729 1.00 73.56 182 GLY A C 1
ATOM 1417 O O . GLY A 1 182 ? -35.707 6.737 39.788 1.00 73.56 182 GLY A O 1
ATOM 1418 N N . SER A 1 183 ? -35.802 5.878 37.698 1.00 69.31 183 SER A N 1
ATOM 1419 C CA . SER A 1 183 ? -34.439 5.342 37.614 1.00 69.31 183 SER A CA 1
ATOM 1420 C C . SER A 1 183 ? -33.767 5.793 36.317 1.00 69.31 183 SER A C 1
ATOM 1422 O O . SER A 1 183 ? -34.449 6.038 35.325 1.00 69.31 183 SER A O 1
ATOM 1424 N N . TYR A 1 184 ? -32.440 5.923 36.334 1.00 66.62 184 TYR A N 1
ATOM 1425 C CA . TYR A 1 184 ? -31.647 6.062 35.113 1.00 66.62 184 TYR A CA 1
ATOM 1426 C C . TYR A 1 184 ? -31.277 4.669 34.590 1.00 66.62 184 TYR A C 1
ATOM 1428 O O . TYR A 1 184 ? -31.073 3.756 35.394 1.00 66.62 184 TYR A O 1
ATOM 1436 N N . ASN A 1 185 ? -31.238 4.542 33.265 1.00 69.62 185 ASN A N 1
ATOM 1437 C CA . ASN A 1 185 ? -30.718 3.384 32.530 1.00 69.62 185 ASN A CA 1
ATOM 1438 C C . ASN A 1 185 ? -29.248 3.648 32.146 1.00 69.62 185 ASN A C 1
ATOM 1440 O O . ASN A 1 185 ? -28.695 4.671 32.551 1.00 69.62 185 ASN A O 1
ATOM 1444 N N . THR A 1 186 ? -28.630 2.764 31.371 1.00 76.62 186 THR A N 1
ATOM 1445 C CA . THR A 1 186 ? -27.281 2.951 30.806 1.00 76.62 186 THR A CA 1
ATOM 1446 C C . THR A 1 186 ? -27.364 3.367 29.337 1.00 76.62 186 THR A C 1
ATOM 1448 O O . THR A 1 186 ? -28.411 3.201 28.710 1.00 76.62 186 THR A O 1
ATOM 1451 N N . THR A 1 187 ? -26.296 3.925 28.763 1.00 80.06 187 THR A N 1
ATOM 1452 C CA . THR A 1 187 ? -26.244 4.250 27.321 1.00 80.06 187 THR A CA 1
ATOM 1453 C C . THR A 1 187 ? -26.358 3.016 26.422 1.00 80.06 187 THR A C 1
ATOM 1455 O O . THR A 1 187 ? -26.896 3.123 25.319 1.00 80.06 187 THR A O 1
ATOM 1458 N N . ALA A 1 188 ? -25.946 1.843 26.918 1.00 78.38 188 ALA A N 1
ATOM 1459 C CA . ALA A 1 188 ? -26.044 0.563 26.215 1.00 78.38 188 ALA A CA 1
ATOM 1460 C C . ALA A 1 188 ? -27.499 0.115 25.982 1.00 78.38 188 ALA A C 1
ATOM 1462 O O . ALA A 1 188 ? -27.779 -0.650 25.065 1.00 78.38 188 ALA A O 1
ATOM 1463 N N . ASP A 1 189 ? -28.448 0.631 26.770 1.00 77.69 189 ASP A N 1
ATOM 1464 C CA . ASP A 1 189 ? -29.873 0.326 26.611 1.00 77.69 189 ASP A CA 1
ATOM 1465 C C . ASP A 1 189 ? -30.512 1.072 25.420 1.00 77.69 189 ASP A C 1
ATOM 1467 O O . ASP A 1 189 ? -31.696 0.872 25.132 1.00 77.69 189 ASP A O 1
ATOM 1471 N N . TYR A 1 190 ? -29.763 1.954 24.746 1.00 81.94 190 TYR A N 1
ATOM 1472 C CA . TYR A 1 190 ? -30.242 2.791 23.647 1.00 81.94 190 TYR A CA 1
ATOM 1473 C C . TYR A 1 190 ? -29.630 2.378 22.306 1.00 81.94 190 TYR A C 1
ATOM 1475 O O . TYR A 1 190 ? -28.431 2.131 22.199 1.00 81.94 190 TYR A O 1
ATOM 1483 N N . GLN A 1 191 ? -30.465 2.381 21.268 1.00 85.69 191 GLN A N 1
ATOM 1484 C CA . GLN A 1 191 ? -30.058 2.269 19.871 1.00 85.69 191 GLN A CA 1
ATOM 1485 C C . GLN A 1 191 ? -30.558 3.476 19.086 1.00 85.69 191 GLN A C 1
ATOM 1487 O O . GLN A 1 191 ? -31.749 3.784 19.114 1.00 85.69 191 GLN A O 1
ATOM 1492 N N . PHE A 1 192 ? -29.671 4.113 18.334 1.00 89.12 192 PHE A N 1
ATOM 1493 C CA . PHE A 1 192 ? -30.035 5.122 17.348 1.00 89.12 192 PHE A CA 1
ATOM 1494 C C . PHE A 1 192 ? -30.205 4.480 15.983 1.00 89.12 192 PHE A C 1
ATOM 1496 O O . PHE A 1 192 ? -29.492 3.541 15.645 1.00 89.12 192 PHE A O 1
ATOM 1503 N N . THR A 1 193 ? -31.142 4.979 15.191 1.00 86.81 193 THR A N 1
ATOM 1504 C CA . THR A 1 193 ? -31.396 4.476 13.842 1.00 86.81 193 THR A CA 1
ATOM 1505 C C . THR A 1 193 ? -31.382 5.630 12.852 1.00 86.81 193 THR A C 1
ATOM 1507 O O . THR A 1 193 ? -31.934 6.692 13.132 1.00 86.81 193 THR A O 1
ATOM 1510 N N . LEU A 1 194 ? -30.716 5.428 11.717 1.00 85.94 194 LEU A N 1
ATOM 1511 C CA . LEU A 1 194 ? -30.644 6.372 10.609 1.00 85.94 194 LEU A CA 1
ATOM 1512 C C . LEU A 1 194 ? -30.904 5.609 9.314 1.00 85.94 194 LEU A C 1
ATOM 1514 O O . LEU A 1 194 ? -30.220 4.634 9.012 1.00 85.94 194 LEU A O 1
ATOM 1518 N N . SER A 1 195 ? -31.911 6.021 8.548 1.00 84.88 195 SER A N 1
ATOM 1519 C CA . SER A 1 195 ? -32.323 5.282 7.351 1.00 84.88 195 SER A CA 1
ATOM 1520 C C . SER A 1 195 ? -32.572 6.189 6.150 1.00 84.88 195 SER A C 1
ATOM 1522 O O . SER A 1 195 ? -33.176 7.246 6.297 1.00 84.88 195 SER A O 1
ATOM 1524 N N . ASN A 1 196 ? -32.192 5.751 4.946 1.00 78.38 196 ASN A N 1
ATOM 1525 C CA . ASN A 1 196 ? -32.478 6.403 3.657 1.00 78.38 196 ASN A CA 1
ATOM 1526 C C . ASN A 1 196 ? -31.986 7.861 3.535 1.00 78.38 196 ASN A C 1
ATOM 1528 O O . ASN A 1 196 ? -32.717 8.713 3.023 1.00 78.38 196 ASN A O 1
ATOM 1532 N N . GLN A 1 197 ? -30.767 8.149 4.005 1.00 75.81 197 GLN A N 1
ATOM 1533 C CA . GLN A 1 197 ? -30.195 9.506 3.993 1.00 75.81 197 GLN A CA 1
ATOM 1534 C C . GLN A 1 197 ? -29.347 9.828 2.774 1.00 75.81 197 GLN A C 1
ATOM 1536 O O . GLN A 1 197 ? -28.678 8.963 2.219 1.00 75.81 197 GLN A O 1
ATOM 1541 N N . LEU A 1 198 ? -29.339 11.112 2.415 1.00 68.62 198 LEU A N 1
ATOM 1542 C CA . LEU A 1 198 ? -28.397 11.746 1.494 1.00 68.62 198 LEU A CA 1
ATOM 1543 C C . LEU A 1 198 ? -27.954 13.071 2.116 1.00 68.62 198 LEU A C 1
ATOM 1545 O O . LEU A 1 198 ? -28.789 13.760 2.691 1.00 68.62 198 LEU A O 1
ATOM 1549 N N . ASN A 1 199 ? -26.684 13.439 1.957 1.00 66.62 199 ASN A N 1
ATOM 1550 C CA . ASN A 1 199 ? -26.150 14.712 2.432 1.00 66.62 199 ASN A CA 1
ATOM 1551 C C . ASN A 1 199 ? -26.718 15.876 1.593 1.00 66.62 199 ASN A C 1
ATOM 1553 O O . ASN A 1 199 ? -26.361 16.026 0.420 1.00 66.62 199 ASN A O 1
ATOM 1557 N N . TYR A 1 200 ? -27.650 16.666 2.142 1.00 60.75 200 TYR A N 1
ATOM 1558 C CA . TYR A 1 200 ? -28.249 17.816 1.448 1.00 60.75 200 TYR A CA 1
ATOM 1559 C C . TYR A 1 200 ? -28.714 18.921 2.418 1.00 60.75 200 TYR A C 1
ATOM 1561 O O . TYR A 1 200 ? -29.837 19.442 2.322 1.00 60.75 200 TYR A O 1
ATOM 1569 N N . GLY A 1 201 ? -27.835 19.333 3.328 1.00 54.78 201 GLY A N 1
ATOM 1570 C CA . GLY A 1 201 ? -28.030 20.538 4.124 1.00 54.78 201 GLY A CA 1
ATOM 1571 C C . GLY A 1 201 ? -27.753 21.785 3.283 1.00 54.78 201 GLY A C 1
ATOM 1572 O O . GLY A 1 201 ? -26.686 21.944 2.697 1.00 54.78 201 GLY A O 1
ATOM 1573 N N . VAL A 1 202 ? -28.725 22.692 3.187 1.00 51.75 202 VAL A N 1
ATOM 1574 C CA . VAL A 1 202 ? -28.481 24.077 2.761 1.00 51.75 202 VAL A CA 1
ATOM 1575 C C . VAL A 1 202 ? -28.747 24.927 3.987 1.00 51.75 202 VAL A C 1
ATOM 1577 O O . VAL A 1 202 ? -29.852 24.881 4.527 1.00 51.75 202 VAL A O 1
ATOM 1580 N N . ASP A 1 203 ? -27.754 25.683 4.439 1.00 53.97 203 ASP A N 1
ATOM 1581 C CA . ASP A 1 203 ? -27.934 26.647 5.514 1.00 53.97 203 ASP A CA 1
ATOM 1582 C C . ASP A 1 203 ? -28.956 27.695 5.047 1.00 53.97 203 ASP A C 1
ATOM 1584 O O . ASP A 1 203 ? -28.698 28.509 4.158 1.00 53.97 203 ASP A O 1
ATOM 1588 N N . ASP A 1 204 ? -30.146 27.681 5.650 1.00 48.06 204 ASP A N 1
ATOM 1589 C CA . ASP A 1 204 ? -31.256 28.580 5.311 1.00 48.06 204 ASP A CA 1
ATOM 1590 C C . ASP A 1 204 ? -30.914 30.074 5.516 1.00 48.06 204 ASP A C 1
ATOM 1592 O O . ASP A 1 204 ? -31.612 30.966 5.013 1.00 48.06 204 ASP A O 1
ATOM 1596 N N . THR A 1 205 ? -29.838 30.368 6.249 1.00 48.00 205 THR A N 1
ATOM 1597 C CA . THR A 1 205 ? -29.332 31.710 6.543 1.00 48.00 205 THR A CA 1
ATOM 1598 C C . THR A 1 205 ? -28.286 32.197 5.542 1.00 48.00 205 THR A C 1
ATOM 1600 O O . THR A 1 205 ? -28.302 33.385 5.198 1.00 48.00 205 THR A O 1
ATOM 1603 N N . THR A 1 206 ? -27.389 31.324 5.076 1.00 56.41 206 THR A N 1
ATOM 1604 C CA . THR A 1 206 ? -26.268 31.683 4.180 1.00 56.41 206 THR A CA 1
ATOM 1605 C C . THR A 1 206 ? -26.479 31.227 2.734 1.00 56.41 206 THR A C 1
ATOM 1607 O O . THR A 1 206 ? -25.946 31.845 1.811 1.00 56.41 206 THR A O 1
ATOM 1610 N N . GLY A 1 207 ? -27.333 30.227 2.513 1.00 53.22 207 GLY A N 1
ATOM 1611 C CA . GLY A 1 207 ? -27.524 29.554 1.232 1.00 53.22 207 GLY A CA 1
ATOM 1612 C C . GLY A 1 207 ? -26.360 28.636 0.846 1.00 53.22 207 GLY A C 1
ATOM 1613 O O . GLY A 1 207 ? -26.332 28.181 -0.298 1.00 53.22 207 GLY A O 1
ATOM 1614 N N . GLU A 1 208 ? -25.407 28.405 1.754 1.00 55.84 208 GLU A N 1
ATOM 1615 C CA . GLU A 1 208 ? -24.276 27.497 1.561 1.00 55.84 208 GLU A CA 1
ATOM 1616 C C . GLU A 1 208 ? -24.693 26.056 1.860 1.00 55.84 208 GLU A C 1
ATOM 1618 O O . GLU A 1 208 ? -25.551 25.802 2.705 1.00 55.84 208 GLU A O 1
ATOM 1623 N N . THR A 1 209 ? -24.121 25.107 1.126 1.00 55.06 209 THR A N 1
ATOM 1624 C CA . THR A 1 209 ? -24.277 23.683 1.418 1.00 55.06 209 THR A CA 1
ATOM 1625 C C . THR A 1 209 ? -23.459 23.338 2.655 1.00 55.06 209 THR A C 1
ATOM 1627 O O . THR A 1 209 ? -22.245 23.523 2.641 1.00 55.06 209 THR A O 1
ATOM 1630 N N . VAL A 1 210 ? -24.117 22.849 3.703 1.00 58.62 210 VAL A N 1
ATOM 1631 C CA . VAL A 1 210 ? -23.490 22.401 4.953 1.00 58.62 210 VAL A CA 1
ATOM 1632 C C . VAL A 1 210 ? -23.807 20.915 5.112 1.00 58.62 210 VAL A C 1
ATOM 1634 O O . VAL A 1 210 ? -24.952 20.545 4.845 1.00 58.62 210 VAL A O 1
ATOM 1637 N N . PRO A 1 211 ? -22.847 20.059 5.508 1.00 63.75 211 PRO A N 1
ATOM 1638 C CA . PRO A 1 211 ? -23.138 18.656 5.767 1.00 63.75 211 PRO A CA 1
ATOM 1639 C C . PRO A 1 211 ? -24.252 18.498 6.811 1.00 63.75 211 PRO A C 1
ATOM 1641 O O . PRO A 1 211 ? -24.252 19.213 7.816 1.00 63.75 211 PRO A O 1
ATOM 1644 N N . ASP A 1 212 ? -25.201 17.586 6.583 1.00 73.31 212 ASP A N 1
ATOM 1645 C CA . ASP A 1 212 ? -26.219 17.267 7.594 1.00 73.31 212 ASP A CA 1
ATOM 1646 C C . ASP A 1 212 ? -25.530 16.630 8.822 1.00 73.31 212 ASP A C 1
ATOM 1648 O O . ASP A 1 212 ? -24.708 15.730 8.660 1.00 73.31 212 ASP A O 1
ATOM 1652 N N . LEU A 1 213 ? -25.841 17.090 10.041 1.00 79.25 213 LEU A N 1
ATOM 1653 C CA . LEU A 1 213 ? -25.263 16.592 11.300 1.00 79.25 213 LEU A CA 1
ATOM 1654 C C . LEU A 1 213 ? -26.367 16.028 12.199 1.00 79.25 213 LEU A C 1
ATOM 1656 O O . LEU A 1 213 ? -27.126 16.798 12.782 1.00 79.25 213 LEU A O 1
ATOM 1660 N N . TYR A 1 214 ? -26.401 14.707 12.366 1.00 84.44 214 TYR A N 1
ATOM 1661 C CA . TYR A 1 214 ? -27.289 14.003 13.292 1.00 84.44 214 TYR A CA 1
ATOM 1662 C C . TYR A 1 214 ? -26.625 13.887 14.656 1.00 84.44 214 TYR A C 1
ATOM 1664 O O . TYR A 1 214 ? -25.675 13.131 14.852 1.00 84.44 214 TYR A O 1
ATOM 1672 N N . GLN A 1 215 ? -27.125 14.648 15.616 1.00 84.69 215 GLN A N 1
ATOM 1673 C CA . GLN A 1 215 ? -26.530 14.782 16.929 1.00 84.69 215 GLN A CA 1
ATOM 1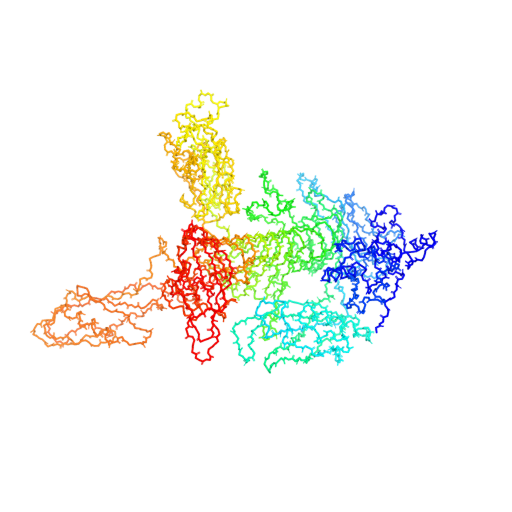674 C C . GLN A 1 215 ? -27.473 14.294 18.023 1.00 84.69 215 GLN A C 1
ATOM 1676 O O . GLN A 1 215 ? -28.647 14.662 18.046 1.00 84.69 215 GLN A O 1
ATOM 1681 N N . ALA A 1 216 ? -26.955 13.528 18.983 1.00 85.69 216 ALA A N 1
ATOM 1682 C CA . ALA A 1 216 ? -27.678 13.217 20.209 1.00 85.69 216 ALA A CA 1
ATOM 1683 C C . ALA A 1 216 ? -26.825 13.424 21.458 1.00 85.69 216 ALA A C 1
ATOM 1685 O O . ALA A 1 216 ? -25.637 13.116 21.469 1.00 85.69 216 ALA A O 1
ATOM 1686 N N . THR A 1 217 ? -27.447 13.912 22.533 1.00 84.38 217 THR A N 1
ATOM 1687 C CA . THR A 1 217 ? -26.767 14.143 23.807 1.00 84.38 217 THR A CA 1
ATOM 1688 C C . THR A 1 217 ? -27.454 13.433 24.977 1.00 84.38 217 THR A C 1
ATOM 1690 O O . THR A 1 217 ? -28.624 13.683 25.301 1.00 84.38 217 THR A O 1
ATOM 1693 N N . PHE A 1 218 ? -26.713 12.549 25.646 1.00 84.75 218 PHE A N 1
ATOM 1694 C CA . PHE A 1 218 ? -27.155 11.820 26.834 1.00 84.75 218 PHE A CA 1
ATOM 1695 C C . PHE A 1 218 ? -27.018 12.643 28.111 1.00 84.75 218 PHE A C 1
ATOM 1697 O O . PHE A 1 218 ? -26.033 13.351 28.333 1.00 84.75 218 PHE A O 1
ATOM 1704 N N . LEU A 1 219 ? -27.989 12.495 29.016 1.00 80.19 219 LEU A N 1
ATOM 1705 C CA . LEU A 1 219 ? -27.858 13.025 30.369 1.00 80.19 219 LEU A CA 1
ATOM 1706 C C . LEU A 1 219 ? -26.663 12.369 31.081 1.00 80.19 219 LEU A C 1
ATOM 1708 O O . LEU A 1 219 ? -26.559 11.148 31.121 1.00 80.19 219 LEU A O 1
ATOM 1712 N N . SER A 1 220 ? -25.821 13.164 31.748 1.00 79.25 220 SER A N 1
ATOM 1713 C CA . SER A 1 220 ? -24.594 12.678 32.410 1.00 79.25 220 SER A CA 1
ATOM 1714 C C . SER A 1 220 ? -24.769 11.482 33.359 1.00 79.25 220 SER A C 1
ATOM 1716 O O . SER A 1 220 ? -23.868 10.659 33.411 1.00 79.25 220 SER A O 1
ATOM 1718 N N . PRO A 1 221 ? -25.880 11.321 34.115 1.00 80.00 221 PRO A N 1
ATOM 1719 C CA . PRO A 1 221 ? -26.092 10.125 34.933 1.00 80.00 221 PRO A CA 1
ATOM 1720 C C . PRO A 1 221 ? -26.207 8.801 34.160 1.00 80.00 221 PRO A C 1
ATOM 1722 O O . PRO A 1 221 ? -26.157 7.762 34.810 1.00 80.00 221 PRO A O 1
ATOM 1725 N N . LEU A 1 222 ? -26.418 8.833 32.837 1.00 78.00 222 LEU A N 1
ATOM 1726 C CA . LEU A 1 222 ? -26.419 7.649 31.967 1.00 78.00 222 LEU A CA 1
ATOM 1727 C C . LEU A 1 222 ? -25.018 7.314 31.450 1.00 78.00 222 LEU A C 1
ATOM 1729 O O . LEU A 1 222 ? -24.815 6.176 31.043 1.00 78.00 222 LEU A O 1
ATOM 1733 N N . MET A 1 223 ? -24.090 8.281 31.477 1.00 78.00 223 MET A N 1
ATOM 1734 C CA . MET A 1 223 ? -22.688 8.134 31.062 1.00 78.00 223 MET A CA 1
ATOM 1735 C C . MET A 1 223 ? -21.910 7.383 32.137 1.00 78.00 223 MET A C 1
ATOM 1737 O O . MET A 1 223 ? -21.057 7.925 32.837 1.00 78.00 223 MET A O 1
ATOM 1741 N N . VAL A 1 224 ? -22.336 6.146 32.335 1.00 71.81 224 VAL A N 1
ATOM 1742 C CA . VAL A 1 224 ? -21.714 5.162 33.195 1.00 71.81 224 VAL A CA 1
ATOM 1743 C C . VAL A 1 224 ? -21.324 4.008 32.304 1.00 71.81 224 VAL A C 1
ATOM 1745 O O . VAL A 1 224 ? -22.097 3.589 31.443 1.00 71.81 224 VAL A O 1
ATOM 1748 N N . GLU A 1 225 ? -20.125 3.513 32.536 1.00 64.56 225 GLU A N 1
ATOM 1749 C CA . GLU A 1 225 ? -19.619 2.302 31.922 1.00 64.56 225 GLU A CA 1
ATOM 1750 C C . GLU A 1 225 ? -20.661 1.188 32.087 1.00 64.56 225 GLU A C 1
ATOM 1752 O O . GLU A 1 225 ? -21.117 0.889 33.203 1.00 64.56 225 GLU A O 1
ATOM 1757 N N . SER A 1 226 ? -21.105 0.607 30.974 1.00 51.81 226 SER A N 1
ATOM 1758 C CA . SER A 1 226 ? -21.906 -0.610 31.052 1.00 51.81 226 SER A CA 1
ATOM 1759 C C . SER A 1 226 ? -20.971 -1.749 31.451 1.00 51.81 226 SER A C 1
ATOM 1761 O O . SER A 1 226 ? -19.911 -1.879 30.854 1.00 51.81 226 SER A O 1
ATOM 1763 N N . GLY A 1 227 ? -21.352 -2.516 32.478 1.00 45.22 227 GLY A N 1
ATOM 1764 C CA . GLY A 1 227 ? -20.541 -3.617 33.025 1.00 45.22 227 GLY A CA 1
ATOM 1765 C C . GLY A 1 227 ? -19.855 -3.325 34.371 1.00 45.22 227 GLY A C 1
ATOM 1766 O O . GLY A 1 227 ? -19.386 -4.233 35.053 1.00 45.22 227 GLY A O 1
ATOM 1767 N N . GLY A 1 228 ? -19.913 -2.091 34.878 1.00 41.09 228 GLY A N 1
ATOM 1768 C CA . GLY A 1 228 ? -19.201 -1.707 36.102 1.00 41.09 228 GLY A CA 1
ATOM 1769 C C . GLY A 1 228 ? -19.889 -2.026 37.439 1.00 41.09 228 GLY A C 1
ATOM 1770 O O . GLY A 1 228 ? -20.303 -1.097 38.131 1.00 41.09 228 GLY A O 1
ATOM 1771 N N . GLN A 1 229 ? -19.960 -3.292 37.870 1.00 36.59 229 GLN A N 1
ATOM 1772 C CA . GLN A 1 229 ? -19.912 -3.695 39.297 1.00 36.59 229 GLN A CA 1
ATOM 1773 C C . GLN A 1 229 ? -19.577 -5.200 39.422 1.00 36.59 229 GLN A C 1
ATOM 1775 O O . GLN A 1 229 ? -20.461 -5.984 39.741 1.00 36.59 229 GLN A O 1
ATOM 1780 N N . ASP A 1 230 ? -18.332 -5.599 39.160 1.00 38.12 230 ASP A N 1
ATOM 1781 C CA . ASP A 1 230 ? -17.509 -6.518 39.974 1.00 38.12 230 ASP A CA 1
ATOM 1782 C C . ASP A 1 230 ? -16.236 -6.863 39.162 1.00 38.12 230 ASP A C 1
ATOM 1784 O O . ASP A 1 230 ? -16.304 -7.075 37.961 1.00 38.12 230 ASP A O 1
ATOM 1788 N N . GLN A 1 231 ? -15.051 -6.810 39.787 1.00 47.94 231 GLN A N 1
ATOM 1789 C CA . GLN A 1 231 ? -13.751 -6.862 39.088 1.00 47.94 231 GLN A CA 1
ATOM 1790 C C . GLN A 1 231 ? -13.582 -8.170 38.301 1.00 47.94 231 GLN A C 1
ATOM 1792 O O . GLN A 1 231 ? -13.387 -9.219 38.918 1.00 47.94 231 GLN A O 1
ATOM 1797 N N . GLY A 1 232 ? -13.667 -8.101 36.971 1.00 52.94 232 GLY A N 1
ATOM 1798 C CA . GLY A 1 232 ? -13.194 -9.134 36.051 1.00 52.94 232 GLY A CA 1
ATOM 1799 C C . GLY A 1 232 ? -11.665 -9.158 35.950 1.00 52.94 232 GLY A C 1
ATOM 1800 O O . GLY A 1 232 ? -10.975 -8.398 36.629 1.00 52.94 232 GLY A O 1
ATOM 1801 N N . SER A 1 233 ? -11.124 -10.066 35.143 1.00 52.56 233 SER A N 1
ATOM 1802 C CA . SER A 1 233 ? -9.674 -10.226 34.937 1.00 52.56 233 SER A CA 1
ATOM 1803 C C . SER A 1 233 ? -9.377 -10.964 33.633 1.00 52.56 233 SER A C 1
ATOM 1805 O O . SER A 1 233 ? -10.254 -11.650 33.100 1.00 52.56 233 SER A O 1
ATOM 1807 N N . VAL A 1 234 ? -8.142 -10.850 33.141 1.00 56.38 234 VAL A N 1
ATOM 1808 C CA . VAL A 1 234 ? -7.645 -11.499 31.920 1.00 56.38 234 VAL A CA 1
ATOM 1809 C C . VAL A 1 234 ? -6.382 -12.314 32.226 1.00 56.38 234 VAL A C 1
ATOM 1811 O O . VAL A 1 234 ? -5.635 -12.006 33.153 1.00 56.38 234 VAL A O 1
ATOM 1814 N N . LEU A 1 235 ? -6.162 -13.402 31.488 1.00 63.66 235 LEU A N 1
ATOM 1815 C CA . LEU A 1 235 ? -4.954 -14.219 31.547 1.00 63.66 235 LEU A CA 1
ATOM 1816 C C . LEU A 1 235 ? -4.519 -14.594 30.122 1.00 63.66 235 LEU A C 1
ATOM 1818 O O . LEU A 1 235 ? -5.174 -15.416 29.484 1.00 63.66 235 LEU A O 1
ATOM 1822 N N . ASP A 1 236 ? -3.410 -14.013 29.660 1.00 67.38 236 ASP A N 1
ATOM 1823 C CA . ASP A 1 236 ? -2.771 -14.332 28.377 1.00 67.38 236 ASP A CA 1
ATOM 1824 C C . ASP A 1 236 ? -1.921 -15.612 28.492 1.00 67.38 236 ASP A C 1
ATOM 1826 O O . ASP A 1 236 ? -1.023 -15.737 29.337 1.00 67.38 236 ASP A O 1
ATOM 1830 N N . LEU A 1 237 ? -2.240 -16.599 27.659 1.00 72.94 237 LEU A N 1
ATOM 1831 C CA . LEU A 1 237 ? -1.523 -17.859 27.545 1.00 72.94 237 LEU A CA 1
ATOM 1832 C C . LEU A 1 237 ? -0.698 -17.859 26.258 1.00 72.94 237 LEU A C 1
ATOM 1834 O O . LEU A 1 237 ? -1.243 -18.036 25.173 1.00 72.94 237 LEU A O 1
ATOM 1838 N N . ARG A 1 238 ? 0.622 -17.743 26.387 1.00 71.50 238 ARG A N 1
ATOM 1839 C CA . ARG A 1 238 ? 1.538 -17.778 25.245 1.00 71.50 238 ARG A CA 1
ATOM 1840 C C . ARG A 1 238 ? 2.076 -19.188 25.009 1.00 71.50 238 ARG A C 1
ATOM 1842 O O . ARG A 1 238 ? 2.601 -19.826 25.928 1.00 71.50 238 ARG A O 1
ATOM 1849 N N . PHE A 1 239 ? 1.941 -19.672 23.778 1.00 76.25 239 PHE A N 1
ATOM 1850 C CA . PHE A 1 239 ? 2.446 -20.970 23.337 1.00 76.25 239 PHE A CA 1
ATOM 1851 C C . PHE A 1 239 ? 3.362 -20.786 22.130 1.00 76.25 239 PHE A C 1
ATOM 1853 O O . PHE A 1 239 ? 2.945 -20.206 21.135 1.00 76.25 239 PHE A O 1
ATOM 1860 N N . ALA A 1 240 ? 4.587 -21.305 22.215 1.00 75.00 240 ALA A N 1
ATOM 1861 C CA . ALA A 1 240 ? 5.520 -21.352 21.095 1.00 75.00 240 ALA A CA 1
ATOM 1862 C C . ALA A 1 240 ? 6.221 -22.718 21.034 1.00 75.00 240 ALA A C 1
ATOM 1864 O O . ALA A 1 240 ? 6.754 -23.187 22.049 1.00 75.00 240 ALA A O 1
ATOM 1865 N N . ASP A 1 241 ? 6.228 -23.355 19.862 1.00 78.31 241 ASP A N 1
ATOM 1866 C CA . ASP A 1 241 ? 7.085 -24.512 19.582 1.00 78.31 241 ASP A CA 1
ATOM 1867 C C . ASP A 1 241 ? 8.429 -24.022 19.047 1.00 78.31 241 ASP A C 1
ATOM 1869 O O . ASP A 1 241 ? 8.582 -23.709 17.872 1.00 78.31 241 ASP A O 1
ATOM 1873 N N . ARG A 1 242 ? 9.432 -23.960 19.923 1.00 74.06 242 ARG A N 1
ATOM 1874 C CA . ARG A 1 242 ? 10.769 -23.455 19.568 1.00 74.06 242 ARG A CA 1
ATOM 1875 C C . ARG A 1 242 ? 11.556 -24.397 18.656 1.00 74.06 242 ARG A C 1
ATOM 1877 O O . ARG A 1 242 ? 12.653 -24.039 18.254 1.00 74.06 242 ARG A O 1
ATOM 1884 N N . LEU A 1 243 ? 11.007 -25.576 18.355 1.00 71.06 243 LEU A N 1
ATOM 1885 C CA . LEU A 1 243 ? 11.538 -26.544 17.393 1.00 71.06 243 LEU A CA 1
ATOM 1886 C C . LEU A 1 243 ? 10.749 -26.552 16.068 1.00 71.06 243 LEU A C 1
ATOM 1888 O O . LEU A 1 243 ? 10.985 -27.437 15.240 1.00 71.06 243 LEU A O 1
ATOM 1892 N N . ALA A 1 244 ? 9.766 -25.659 15.893 1.00 74.25 244 ALA A N 1
ATOM 1893 C CA . ALA A 1 244 ? 9.052 -25.507 14.627 1.00 74.25 244 ALA A CA 1
ATOM 1894 C C . ALA A 1 244 ? 9.969 -24.881 13.561 1.00 74.25 244 ALA A C 1
ATOM 1896 O O . ALA A 1 244 ? 10.906 -24.166 13.923 1.00 74.25 244 ALA A O 1
ATOM 1897 N N . PRO A 1 245 ? 9.733 -25.131 12.261 1.00 72.00 245 PRO A N 1
ATOM 1898 C CA . PRO A 1 245 ? 10.375 -24.367 11.193 1.00 72.00 245 PRO A CA 1
ATOM 1899 C C . PRO A 1 245 ? 10.075 -22.862 11.338 1.00 72.00 245 PRO A C 1
ATOM 1901 O O . PRO A 1 245 ? 8.981 -22.497 11.768 1.00 72.00 245 PRO A O 1
ATOM 1904 N N . ALA A 1 246 ? 11.048 -22.005 11.016 1.00 69.19 246 ALA A N 1
ATOM 1905 C CA . ALA A 1 246 ? 10.869 -20.551 11.026 1.00 69.19 246 ALA A CA 1
ATOM 1906 C C . ALA A 1 246 ? 9.834 -20.143 9.961 1.00 69.19 246 ALA A C 1
ATOM 1908 O O . ALA A 1 246 ? 9.754 -20.794 8.919 1.00 69.19 246 ALA A O 1
ATOM 1909 N N . ASP A 1 247 ? 9.002 -19.147 10.277 1.00 56.66 247 ASP A N 1
ATOM 1910 C CA . ASP A 1 247 ? 7.967 -18.552 9.406 1.00 56.66 247 ASP A CA 1
ATOM 1911 C C . ASP A 1 247 ? 6.972 -19.510 8.715 1.00 56.66 247 ASP A C 1
ATOM 1913 O O . ASP A 1 247 ? 6.250 -19.130 7.796 1.00 56.66 247 ASP A O 1
ATOM 1917 N N . ASP A 1 248 ? 6.848 -20.747 9.206 1.00 62.69 248 ASP A N 1
ATOM 1918 C CA . ASP A 1 248 ? 5.853 -21.716 8.739 1.00 62.69 248 ASP A CA 1
ATOM 1919 C C . ASP A 1 248 ? 4.732 -21.888 9.774 1.00 62.69 248 ASP A C 1
ATOM 1921 O O . ASP A 1 248 ? 4.830 -22.662 10.732 1.00 62.69 248 ASP A O 1
ATOM 1925 N N . THR A 1 249 ? 3.620 -21.180 9.561 1.00 55.81 249 THR A N 1
ATOM 1926 C CA . THR A 1 249 ? 2.434 -21.233 10.434 1.00 55.81 249 THR A CA 1
ATOM 1927 C C . THR A 1 249 ? 1.651 -22.548 10.331 1.00 55.81 249 THR A C 1
ATOM 1929 O O . THR A 1 249 ? 0.738 -22.781 11.130 1.00 55.81 249 THR A O 1
ATOM 1932 N N . THR A 1 250 ? 2.019 -23.439 9.402 1.00 58.09 250 THR A N 1
ATOM 1933 C CA . THR A 1 250 ? 1.327 -24.710 9.145 1.00 58.09 250 THR A CA 1
ATOM 1934 C C . THR A 1 250 ? 1.962 -25.918 9.847 1.00 58.09 250 THR A C 1
ATOM 1936 O O . THR A 1 250 ? 1.313 -26.958 9.970 1.00 58.09 250 THR A O 1
ATOM 1939 N N . GLU A 1 251 ? 3.186 -25.789 10.377 1.00 65.75 251 GLU A N 1
ATOM 1940 C CA . GLU A 1 251 ? 3.920 -26.861 11.079 1.00 65.75 251 GLU A CA 1
ATOM 1941 C C . GLU A 1 251 ? 4.332 -26.486 12.525 1.00 65.75 251 GLU A C 1
ATOM 1943 O O . GLU A 1 251 ? 5.401 -26.858 13.013 1.00 65.75 251 GLU A O 1
ATOM 1948 N N . THR A 1 252 ? 3.463 -25.777 13.254 1.00 68.38 252 THR A N 1
ATOM 1949 C CA . THR A 1 252 ? 3.824 -25.076 14.502 1.00 68.38 252 THR A CA 1
ATOM 1950 C C . THR A 1 252 ? 3.741 -25.862 15.816 1.00 68.38 252 THR A C 1
ATOM 1952 O O . THR A 1 252 ? 4.142 -25.321 16.836 1.00 68.38 252 THR A O 1
ATOM 1955 N N . LEU A 1 253 ? 3.228 -27.100 15.876 1.00 74.19 253 LEU A N 1
ATOM 1956 C CA . LEU A 1 253 ? 3.236 -27.936 17.105 1.00 74.19 253 LEU A CA 1
ATOM 1957 C C . LEU A 1 253 ? 3.639 -29.397 16.832 1.00 74.19 253 LEU A C 1
ATOM 1959 O O . LEU A 1 253 ? 3.288 -30.321 17.577 1.00 74.19 253 LEU A O 1
ATOM 1963 N N . ASN A 1 254 ? 4.360 -29.653 15.743 1.00 73.62 254 ASN A N 1
ATOM 1964 C CA . ASN A 1 254 ? 4.699 -31.015 15.324 1.00 73.62 254 ASN A CA 1
ATOM 1965 C C . ASN A 1 254 ? 5.665 -31.728 16.290 1.00 73.62 254 ASN A C 1
ATOM 1967 O O . ASN A 1 254 ? 5.612 -32.959 16.416 1.00 73.62 254 ASN A O 1
ATOM 1971 N N . ASN A 1 255 ? 6.498 -30.972 17.012 1.00 65.88 255 ASN A N 1
ATOM 1972 C CA . ASN A 1 255 ? 7.524 -31.496 17.921 1.00 65.88 255 ASN A CA 1
ATOM 1973 C C . ASN A 1 255 ? 7.164 -31.342 19.407 1.00 65.88 255 ASN A C 1
ATOM 1975 O O . ASN A 1 255 ? 7.859 -31.885 20.280 1.00 65.88 255 ASN A O 1
ATOM 1979 N N . THR A 1 256 ? 6.040 -30.677 19.685 1.00 69.62 256 THR A N 1
ATOM 1980 C CA . THR A 1 256 ? 5.623 -30.258 21.020 1.00 69.62 256 THR A CA 1
ATOM 1981 C C . THR A 1 256 ? 4.167 -30.644 21.303 1.00 69.62 256 THR A C 1
ATOM 1983 O O . THR A 1 256 ? 3.243 -30.310 20.576 1.00 69.62 256 THR A O 1
ATOM 1986 N N . GLN A 1 257 ? 3.928 -31.354 22.408 1.00 78.88 257 GLN A N 1
ATOM 1987 C CA . GLN A 1 257 ? 2.596 -31.808 22.824 1.00 78.88 257 GLN A CA 1
ATOM 1988 C C . GLN A 1 257 ? 2.183 -31.184 24.156 1.00 78.88 257 GLN A C 1
ATOM 1990 O O . GLN A 1 257 ? 2.829 -31.403 25.182 1.00 78.88 257 GLN A O 1
ATOM 1995 N N . ILE A 1 258 ? 1.040 -30.500 24.189 1.00 80.81 258 ILE A N 1
ATOM 1996 C CA . ILE A 1 258 ? 0.472 -29.952 25.426 1.00 80.81 258 ILE A CA 1
ATOM 1997 C C . ILE A 1 258 ? -0.408 -31.020 26.089 1.00 80.81 258 ILE A C 1
ATOM 1999 O O . ILE A 1 258 ? -1.462 -31.396 25.588 1.00 80.81 258 ILE A O 1
ATOM 2003 N N . ASN A 1 259 ? 0.023 -31.537 27.241 1.00 80.00 259 ASN A N 1
ATOM 2004 C CA . ASN A 1 259 ? -0.694 -32.609 27.943 1.00 80.00 259 ASN A CA 1
ATOM 2005 C C . ASN A 1 259 ? -1.828 -32.075 28.822 1.00 80.00 259 ASN A C 1
ATOM 2007 O O . ASN A 1 259 ? -2.898 -32.675 28.926 1.00 80.00 259 ASN A O 1
ATOM 2011 N N . TYR A 1 260 ? -1.555 -30.986 29.539 1.00 84.25 260 TYR A N 1
ATOM 2012 C CA . TYR A 1 260 ? -2.543 -30.244 30.311 1.00 84.25 260 TYR A CA 1
ATOM 2013 C C . TYR A 1 260 ? -2.008 -28.859 30.654 1.00 84.25 260 TYR A C 1
ATOM 2015 O O . TYR A 1 260 ? -0.798 -28.664 30.739 1.00 84.25 260 TYR A O 1
ATOM 2023 N N . PHE A 1 261 ? -2.892 -27.929 30.988 1.00 83.50 261 PHE A N 1
ATOM 2024 C CA . PHE A 1 261 ? -2.518 -26.734 31.738 1.00 83.50 261 PHE A CA 1
ATOM 2025 C C . PHE A 1 261 ? -3.536 -26.434 32.833 1.00 83.50 261 PHE A C 1
ATOM 2027 O O . PHE A 1 261 ? -4.685 -26.875 32.802 1.00 83.50 261 PHE A O 1
ATOM 2034 N N . GLU A 1 262 ? -3.076 -25.734 33.858 1.00 85.31 262 GLU A N 1
ATOM 2035 C CA . GLU A 1 262 ? -3.851 -25.344 35.025 1.00 85.31 262 GLU A CA 1
ATOM 2036 C C . GLU A 1 262 ? -3.894 -23.823 35.112 1.00 85.31 262 GLU A C 1
ATOM 2038 O O . GLU A 1 262 ? -2.870 -23.174 34.924 1.00 85.31 262 GLU A O 1
ATOM 2043 N N . PHE A 1 263 ? -5.057 -23.281 35.456 1.00 85.69 263 PHE A N 1
ATOM 2044 C CA . PHE A 1 263 ? -5.256 -21.875 35.798 1.00 85.69 263 PHE A CA 1
ATOM 2045 C C . PHE A 1 263 ? -6.112 -21.782 37.067 1.00 85.69 263 PHE A C 1
ATOM 2047 O O . PHE A 1 263 ? -6.662 -22.782 37.539 1.00 85.69 263 PHE A O 1
ATOM 2054 N N . THR A 1 264 ? -6.226 -20.608 37.674 1.00 78.94 264 THR A N 1
ATOM 2055 C CA . THR A 1 264 ? -7.097 -20.376 38.830 1.00 78.94 264 THR A CA 1
ATOM 2056 C C . THR A 1 264 ? -8.132 -19.302 38.537 1.00 78.94 264 THR A C 1
ATOM 2058 O O . THR A 1 264 ? -7.833 -18.335 37.854 1.00 78.94 264 THR A O 1
ATOM 2061 N N . VAL A 1 265 ? -9.338 -19.493 39.074 1.00 81.06 265 VAL A N 1
ATOM 2062 C CA . VAL A 1 265 ? -10.440 -18.523 39.084 1.00 81.06 265 VAL A CA 1
ATOM 2063 C C . VAL A 1 265 ? -10.846 -18.307 40.536 1.00 81.06 265 VAL A C 1
ATOM 2065 O O . VAL A 1 265 ? -11.198 -19.267 41.232 1.00 81.06 265 VAL A O 1
ATOM 2068 N N . ASN A 1 266 ? -10.757 -17.073 41.027 1.00 75.50 266 ASN A N 1
ATOM 2069 C CA . ASN A 1 266 ? -10.989 -16.696 42.423 1.00 75.50 266 ASN A CA 1
ATOM 2070 C C . ASN A 1 266 ? -10.196 -17.582 43.411 1.00 75.50 266 ASN A C 1
ATOM 2072 O O . ASN A 1 266 ? -10.709 -18.038 44.439 1.00 75.50 266 ASN A O 1
ATOM 2076 N N . GLY A 1 267 ? -8.949 -17.916 43.053 1.00 73.00 267 GLY A N 1
ATOM 2077 C CA . GLY A 1 267 ? -8.067 -18.814 43.809 1.00 73.00 267 GLY A CA 1
ATOM 2078 C C . GLY A 1 267 ? -8.440 -20.307 43.770 1.00 73.00 267 GLY A C 1
ATOM 2079 O O . GLY A 1 267 ? -7.782 -21.121 44.426 1.00 73.00 267 GLY A O 1
ATOM 2080 N N . THR A 1 268 ? -9.474 -20.696 43.017 1.00 84.00 268 THR A N 1
ATOM 2081 C CA . THR A 1 268 ? -9.852 -22.098 42.773 1.00 84.00 268 THR A CA 1
ATOM 2082 C C . THR A 1 268 ? -9.190 -22.591 41.496 1.00 84.00 268 THR A C 1
ATOM 2084 O O . THR A 1 268 ? -9.334 -21.969 40.455 1.00 84.00 268 THR A O 1
ATOM 2087 N N . LYS A 1 269 ? -8.462 -23.709 41.563 1.00 88.06 269 LYS A N 1
ATOM 2088 C CA . LYS A 1 269 ? -7.732 -24.266 40.418 1.00 88.06 269 LYS A CA 1
ATOM 2089 C C . LYS A 1 269 ? -8.649 -25.045 39.475 1.00 88.06 269 LYS A C 1
ATOM 2091 O O . LYS A 1 269 ? -9.366 -25.942 39.921 1.00 88.06 269 LYS A O 1
ATOM 2096 N N . TYR A 1 270 ? -8.516 -24.756 38.192 1.00 89.88 270 TYR A N 1
ATOM 2097 C CA . TYR A 1 270 ? -9.127 -25.448 37.071 1.00 89.88 270 TYR A CA 1
ATOM 2098 C C . TYR A 1 270 ? -8.034 -25.984 36.147 1.00 89.88 270 TYR A C 1
ATOM 2100 O O . TYR A 1 270 ? -6.919 -25.467 36.125 1.00 89.88 270 TYR A O 1
ATOM 2108 N N . GLN A 1 271 ? -8.331 -27.070 35.440 1.00 90.56 271 GLN A N 1
ATOM 2109 C CA . GLN A 1 271 ? -7.379 -27.741 34.562 1.00 90.56 271 GLN A CA 1
ATOM 2110 C C . GLN A 1 271 ? -8.056 -28.055 33.234 1.00 90.56 271 GLN A C 1
ATOM 2112 O O . GLN A 1 271 ? -9.161 -28.599 33.225 1.00 90.56 271 GLN A O 1
ATOM 2117 N N . ILE A 1 272 ? -7.359 -27.755 32.145 1.00 90.19 272 ILE A N 1
ATOM 2118 C CA . ILE A 1 272 ? -7.681 -28.206 30.796 1.00 90.19 272 ILE A CA 1
ATOM 2119 C C . ILE A 1 272 ? -6.727 -29.351 30.477 1.00 90.19 272 ILE A C 1
ATOM 2121 O O . ILE A 1 272 ? -5.511 -29.206 30.575 1.00 90.19 272 ILE A O 1
ATOM 2125 N N . ASN A 1 273 ? -7.287 -30.519 30.191 1.00 89.19 273 ASN A N 1
ATOM 2126 C CA . ASN A 1 273 ? -6.573 -31.748 29.861 1.00 89.19 273 ASN A CA 1
ATOM 2127 C C . ASN A 1 273 ? -7.434 -32.567 28.885 1.00 89.19 273 ASN A C 1
ATOM 2129 O O . ASN A 1 273 ? -8.599 -32.236 28.665 1.00 89.19 273 ASN A O 1
ATOM 2133 N N . ASP A 1 274 ? -6.902 -33.676 28.380 1.00 87.94 274 ASP A N 1
ATOM 2134 C CA . ASP A 1 274 ? -7.623 -34.561 27.453 1.00 87.94 274 ASP A CA 1
ATOM 2135 C C . ASP A 1 274 ? -8.939 -35.150 27.993 1.00 87.94 274 ASP A C 1
ATOM 2137 O O . ASP A 1 274 ? -9.784 -35.572 27.211 1.00 87.94 274 ASP A O 1
ATOM 2141 N N . GLU A 1 275 ? -9.155 -35.198 29.313 1.00 84.81 275 GLU A N 1
ATOM 2142 C CA . GLU A 1 275 ? -10.449 -35.619 29.876 1.00 84.81 275 GLU A CA 1
ATOM 2143 C C . GLU A 1 275 ? -11.525 -34.536 29.681 1.00 84.81 275 GLU A C 1
ATOM 2145 O O . GLU A 1 275 ? -12.705 -34.858 29.557 1.00 84.81 275 GLU A O 1
ATOM 2150 N N . VAL A 1 276 ? -11.116 -33.264 29.641 1.00 82.62 276 VAL A N 1
ATOM 2151 C CA . VAL A 1 276 ? -11.985 -32.090 29.470 1.00 82.62 276 VAL A CA 1
ATOM 2152 C C . VAL A 1 276 ? -12.110 -31.679 27.997 1.00 82.62 276 VAL A C 1
ATOM 2154 O O . VAL A 1 276 ? -13.139 -31.133 27.614 1.00 82.62 276 VAL A O 1
ATOM 2157 N N . THR A 1 277 ? -11.104 -31.969 27.170 1.00 82.69 277 THR A N 1
ATOM 2158 C CA . THR A 1 277 ? -11.077 -31.661 25.725 1.00 82.69 277 THR A CA 1
ATOM 2159 C C . THR A 1 277 ? -11.374 -32.870 24.829 1.00 82.69 277 THR A C 1
ATOM 2161 O O . THR A 1 277 ? -11.242 -32.774 23.615 1.00 82.69 277 THR A O 1
ATOM 2164 N N . ASP A 1 278 ? -11.737 -34.022 25.408 1.00 80.75 278 ASP A N 1
ATOM 2165 C CA . ASP A 1 278 ? -11.937 -35.308 24.706 1.00 80.75 278 ASP A CA 1
ATOM 2166 C C . ASP A 1 278 ? -10.737 -35.735 23.832 1.00 80.75 278 ASP A C 1
ATOM 2168 O O . ASP A 1 278 ? -10.875 -36.307 22.753 1.00 80.75 278 ASP A O 1
ATOM 2172 N N . GLY A 1 279 ? -9.525 -35.458 24.315 1.00 79.31 279 GLY A N 1
ATOM 2173 C CA . GLY A 1 279 ? -8.276 -35.804 23.638 1.00 79.31 279 GLY A CA 1
ATOM 2174 C C . GLY A 1 279 ? -7.775 -34.787 22.615 1.00 79.31 279 GLY A C 1
ATOM 2175 O O . GLY A 1 279 ? -6.712 -35.027 22.048 1.00 79.31 279 GLY A O 1
ATOM 2176 N N . ALA A 1 280 ? -8.495 -33.685 22.374 1.00 80.25 280 ALA A N 1
ATOM 2177 C CA . ALA A 1 280 ? -8.100 -32.677 21.386 1.00 80.25 280 ALA A CA 1
ATOM 2178 C C . ALA A 1 280 ? -6.828 -31.910 21.791 1.00 80.25 280 ALA A C 1
ATOM 2180 O O . ALA A 1 280 ? -6.021 -31.561 20.938 1.00 80.25 280 ALA A O 1
ATOM 2181 N N . LEU A 1 281 ? -6.602 -31.708 23.095 1.00 81.94 281 LEU A N 1
ATOM 2182 C CA . LEU A 1 281 ? -5.482 -30.891 23.583 1.00 81.94 281 LEU A CA 1
ATOM 2183 C C . LEU A 1 281 ? -4.120 -31.516 23.260 1.00 81.94 281 LEU A C 1
ATOM 2185 O O . LEU A 1 281 ? -3.228 -30.831 22.778 1.00 81.94 281 LEU A O 1
ATOM 2189 N N . SER A 1 282 ? -3.961 -32.822 23.483 1.00 81.00 282 SER A N 1
ATOM 2190 C CA . SER A 1 282 ? -2.711 -33.517 23.151 1.00 81.00 282 SER A CA 1
ATOM 2191 C C . SER A 1 282 ? -2.590 -33.883 21.663 1.00 81.00 282 SER A C 1
ATOM 2193 O O . SER A 1 282 ? -1.516 -34.296 21.197 1.00 81.00 282 SER A O 1
ATOM 2195 N N . GLN A 1 283 ? -3.681 -33.770 20.903 1.00 83.38 283 GLN A N 1
ATOM 2196 C CA . GLN A 1 283 ? -3.721 -34.089 19.478 1.00 83.38 283 GLN A CA 1
ATOM 2197 C C . GLN A 1 283 ? -3.415 -32.905 18.567 1.00 83.38 283 GLN A C 1
ATOM 2199 O O . GLN A 1 283 ? -2.984 -33.192 17.458 1.00 83.38 283 GLN A O 1
ATOM 2204 N N . ALA A 1 284 ? -3.555 -31.662 19.039 1.00 82.19 284 ALA A N 1
ATOM 2205 C CA . ALA A 1 284 ? -3.250 -30.461 18.262 1.00 82.19 284 ALA A CA 1
ATOM 2206 C C . ALA A 1 284 ? -1.827 -30.495 17.672 1.00 82.19 284 ALA A C 1
ATOM 2208 O O . ALA A 1 284 ? -0.870 -30.853 18.376 1.00 82.19 284 ALA A O 1
ATOM 2209 N N . ARG A 1 285 ? -1.709 -30.177 16.380 1.00 81.75 285 ARG A N 1
ATOM 2210 C CA . ARG A 1 285 ? -0.452 -30.125 15.611 1.00 81.75 285 ARG A CA 1
ATOM 2211 C C . ARG A 1 285 ? -0.150 -28.753 15.019 1.00 81.75 285 ARG A C 1
ATOM 2213 O O . ARG A 1 285 ? 0.983 -28.539 14.600 1.00 81.75 285 ARG A O 1
ATOM 2220 N N . ASP A 1 286 ? -1.094 -27.827 15.110 1.00 81.81 286 ASP A N 1
ATOM 2221 C CA . ASP A 1 286 ? -0.911 -26.412 14.805 1.00 81.81 286 ASP A CA 1
ATOM 2222 C C . ASP A 1 286 ? -1.620 -25.516 15.847 1.00 81.81 286 ASP A C 1
ATOM 2224 O O . ASP A 1 286 ? -2.346 -25.982 16.740 1.00 81.81 286 ASP A O 1
ATOM 2228 N N . TYR A 1 287 ? -1.373 -24.209 15.769 1.00 80.69 287 TYR A N 1
ATOM 2229 C CA . TYR A 1 287 ? -1.954 -23.233 16.690 1.00 80.69 287 TYR A CA 1
ATOM 2230 C C . TYR A 1 287 ? -3.480 -23.063 16.564 1.00 80.69 287 TYR A C 1
ATOM 2232 O O . TYR A 1 287 ? -4.129 -22.994 17.615 1.00 80.69 287 TYR A O 1
ATOM 2240 N N . PRO A 1 288 ? -4.092 -23.061 15.361 1.00 80.38 288 PRO A N 1
ATOM 2241 C CA . PRO A 1 288 ? -5.550 -23.087 15.227 1.00 80.38 288 PRO A CA 1
ATOM 2242 C C . PRO A 1 288 ? -6.219 -24.284 15.926 1.00 80.38 288 PRO A C 1
ATOM 2244 O O . PRO A 1 288 ? -7.212 -24.113 16.643 1.00 80.38 288 PRO A O 1
ATOM 2247 N N . GLU A 1 289 ? -5.674 -25.496 15.787 1.00 85.62 289 GLU A N 1
ATOM 2248 C CA . GLU A 1 289 ? -6.154 -26.704 16.469 1.00 85.62 289 GLU A CA 1
ATOM 2249 C C . GLU A 1 289 ? -5.983 -26.599 17.992 1.00 85.62 289 GLU A C 1
ATOM 2251 O O . GLU A 1 289 ? -6.861 -27.022 18.756 1.00 85.62 289 GLU A O 1
ATOM 2256 N N . LEU A 1 290 ? -4.876 -26.010 18.457 1.00 81.00 290 LEU A N 1
ATOM 2257 C CA . LEU A 1 290 ? -4.632 -25.776 19.879 1.00 81.00 290 LEU A CA 1
ATOM 2258 C C . LEU A 1 290 ? -5.633 -24.778 20.473 1.00 81.00 290 LEU A C 1
ATOM 2260 O O . LEU A 1 290 ? -6.200 -25.046 21.539 1.00 81.00 290 LEU A O 1
ATOM 2264 N N . LEU A 1 291 ? -5.889 -23.659 19.791 1.00 80.31 291 LEU A N 1
ATOM 2265 C CA . LEU A 1 291 ? -6.888 -22.673 20.200 1.00 80.31 291 LEU A CA 1
ATOM 2266 C C . LEU A 1 291 ? -8.273 -23.317 20.307 1.00 80.31 291 LEU A C 1
ATOM 2268 O O . LEU A 1 291 ? -8.939 -23.181 21.339 1.00 80.31 291 LEU A O 1
ATOM 2272 N N . GLN A 1 292 ? -8.675 -24.091 19.295 1.00 79.19 292 GLN A N 1
ATOM 2273 C CA . GLN A 1 292 ? -9.941 -24.824 19.310 1.00 79.19 292 GLN A CA 1
ATOM 2274 C C . GLN A 1 292 ? -10.018 -25.812 20.481 1.00 79.19 292 GLN A C 1
ATOM 2276 O O . GLN A 1 292 ? -11.039 -25.883 21.176 1.00 79.19 292 GLN A O 1
ATOM 2281 N N . ALA A 1 293 ? -8.937 -26.547 20.767 1.00 82.38 293 ALA A N 1
ATOM 2282 C CA . ALA A 1 293 ? -8.885 -27.467 21.901 1.00 82.38 293 ALA A CA 1
ATOM 2283 C C . ALA A 1 293 ? -9.019 -26.739 23.254 1.00 82.38 293 ALA A C 1
ATOM 2285 O O . ALA A 1 293 ? -9.709 -27.230 24.157 1.00 82.38 293 ALA A O 1
ATOM 2286 N N . ILE A 1 294 ? -8.406 -25.560 23.404 1.00 82.88 294 ILE A N 1
ATOM 2287 C CA . ILE A 1 294 ? -8.507 -24.722 24.608 1.00 82.88 294 ILE A CA 1
ATOM 2288 C C . ILE A 1 294 ? -9.928 -24.169 24.772 1.00 82.88 294 ILE A C 1
ATOM 2290 O O . ILE A 1 294 ? -10.509 -24.290 25.856 1.00 82.88 294 ILE A O 1
ATOM 2294 N N . GLN A 1 295 ? -10.519 -23.632 23.703 1.00 82.31 295 GLN A N 1
ATOM 2295 C CA . GLN A 1 295 ? -11.894 -23.126 23.687 1.00 82.31 295 GLN A CA 1
ATOM 2296 C C . GLN A 1 295 ? -12.900 -24.227 24.063 1.00 82.31 295 GLN A C 1
ATOM 2298 O O . GLN A 1 295 ? -13.747 -24.028 24.942 1.00 82.31 295 GLN A O 1
ATOM 2303 N N . ALA A 1 296 ? -12.758 -25.425 23.487 1.00 79.50 296 ALA A N 1
ATOM 2304 C CA . ALA A 1 296 ? -13.587 -26.587 23.809 1.00 79.50 296 ALA A CA 1
ATOM 2305 C C . ALA A 1 296 ? -13.425 -27.037 25.272 1.00 79.50 296 ALA A C 1
ATOM 2307 O O . ALA A 1 296 ? -14.401 -27.373 25.957 1.00 79.50 296 ALA A O 1
ATOM 2308 N N . GLY A 1 297 ? -12.192 -27.006 25.781 1.00 82.31 297 GLY A N 1
ATOM 2309 C CA . GLY A 1 297 ? -11.898 -27.311 27.173 1.00 82.31 297 GLY A CA 1
ATOM 2310 C C . GLY A 1 297 ? -12.557 -26.329 28.143 1.00 82.31 297 GLY A C 1
ATOM 2311 O O . GLY A 1 297 ? -13.185 -26.742 29.124 1.00 82.31 297 GLY A O 1
ATOM 2312 N N . VAL A 1 298 ? -12.465 -25.028 27.863 1.00 82.38 298 VAL A N 1
ATOM 2313 C CA . VAL A 1 298 ? -13.106 -23.987 28.676 1.00 82.38 298 VAL A CA 1
ATOM 2314 C C . VAL A 1 298 ? -14.624 -24.121 28.632 1.00 82.38 298 VAL A C 1
ATOM 2316 O O . VAL A 1 298 ? -15.255 -24.115 29.690 1.00 82.38 298 VAL A O 1
ATOM 2319 N N . ALA A 1 299 ? -15.222 -24.353 27.463 1.00 77.62 299 ALA A N 1
ATOM 2320 C CA . ALA A 1 299 ? -16.658 -24.602 27.344 1.00 77.62 299 ALA A CA 1
ATOM 2321 C C . ALA A 1 299 ? -17.118 -25.800 28.202 1.00 77.62 299 ALA A C 1
ATOM 2323 O O . ALA A 1 299 ? -18.118 -25.712 28.924 1.00 77.62 299 ALA A O 1
ATOM 2324 N N . SER A 1 300 ? -16.348 -26.891 28.211 1.00 82.50 300 SER A N 1
ATOM 2325 C CA . SER A 1 300 ? -16.621 -28.073 29.039 1.00 82.50 300 SER A CA 1
ATOM 2326 C C . SER A 1 300 ? -16.508 -27.784 30.540 1.00 82.50 300 SER A C 1
ATOM 2328 O O . SER A 1 300 ? -17.357 -28.221 31.329 1.00 82.50 300 SER A O 1
ATOM 2330 N N . LEU A 1 301 ? -15.512 -26.994 30.959 1.00 83.00 301 LEU A N 1
ATOM 2331 C CA . LEU A 1 301 ? -15.412 -26.531 32.344 1.00 83.00 301 LEU A CA 1
ATOM 2332 C C . LEU A 1 301 ? -16.598 -25.648 32.748 1.00 83.00 301 LEU A C 1
ATOM 2334 O O . LEU A 1 301 ? -17.116 -25.831 33.854 1.00 83.00 301 LEU A O 1
ATOM 2338 N N . LYS A 1 302 ? -17.051 -24.742 31.870 1.00 83.06 302 LYS A N 1
ATOM 2339 C CA . LYS A 1 302 ? -18.221 -23.872 32.095 1.00 83.06 302 LYS A CA 1
ATOM 2340 C C . LYS A 1 302 ? -19.503 -24.675 32.265 1.00 83.06 302 LYS A C 1
ATOM 2342 O O . LYS A 1 302 ? -20.268 -24.436 33.198 1.00 83.06 302 LYS A O 1
ATOM 2347 N N . ALA A 1 303 ? -19.718 -25.677 31.415 1.00 74.19 303 ALA A N 1
ATOM 2348 C CA . ALA A 1 303 ? -20.889 -26.546 31.498 1.00 74.19 303 ALA A CA 1
ATOM 2349 C C . ALA A 1 303 ? -20.943 -27.335 32.822 1.00 74.19 303 ALA A C 1
ATOM 2351 O O . ALA A 1 303 ? -22.023 -27.584 33.366 1.00 74.19 303 ALA A O 1
ATOM 2352 N N . ALA A 1 304 ? -19.781 -27.717 33.362 1.00 76.88 304 ALA A N 1
ATOM 2353 C CA . ALA A 1 304 ? -19.673 -28.429 34.633 1.00 76.88 304 ALA A CA 1
ATOM 2354 C C . ALA A 1 304 ? -19.697 -27.506 35.869 1.00 76.88 304 ALA A C 1
ATOM 2356 O O . ALA A 1 304 ? -20.081 -27.961 36.952 1.00 76.88 304 ALA A O 1
ATOM 2357 N N . ASN A 1 305 ? -19.308 -26.234 35.724 1.00 75.38 305 ASN A N 1
ATOM 2358 C CA . ASN A 1 305 ? -19.149 -25.274 36.818 1.00 75.38 305 ASN A CA 1
ATOM 2359 C C . ASN A 1 305 ? -19.824 -23.933 36.466 1.00 75.38 305 ASN A C 1
ATOM 2361 O O . ASN A 1 305 ? -19.215 -23.101 35.794 1.00 75.38 305 ASN A O 1
ATOM 2365 N N . PRO A 1 306 ? -21.051 -23.682 36.963 1.00 70.94 306 PRO A N 1
ATOM 2366 C CA . PRO A 1 306 ? -21.791 -22.448 36.683 1.00 70.94 306 PRO A CA 1
ATOM 2367 C C . PRO A 1 306 ? -21.062 -21.158 37.081 1.00 70.94 306 PRO A C 1
ATOM 2369 O O . PRO A 1 306 ? -21.312 -20.124 36.479 1.00 70.94 306 PRO A O 1
ATOM 2372 N N . ASP A 1 307 ? -20.144 -21.224 38.052 1.00 63.91 307 ASP A N 1
ATOM 2373 C CA . ASP A 1 307 ? -19.337 -20.088 38.525 1.00 63.91 307 ASP A CA 1
ATOM 2374 C C . ASP A 1 307 ? -18.292 -19.615 37.486 1.00 63.91 307 ASP A C 1
ATOM 2376 O O . ASP A 1 307 ? -17.619 -18.615 37.703 1.00 63.91 307 ASP A O 1
ATOM 2380 N N . LEU A 1 308 ? -18.142 -20.328 36.361 1.00 73.25 308 LEU A N 1
ATOM 2381 C CA . LEU A 1 308 ? -17.304 -19.940 35.221 1.00 73.25 308 LEU A CA 1
ATOM 2382 C C . LEU A 1 308 ? -18.119 -19.320 34.075 1.00 73.25 308 LEU A C 1
ATOM 2384 O O . LEU A 1 308 ? -17.597 -19.168 32.975 1.00 73.25 308 LEU A O 1
ATOM 2388 N N . SER A 1 309 ? -19.406 -19.001 34.272 1.00 63.47 309 SER A N 1
ATOM 2389 C CA . SER A 1 309 ? -20.294 -18.553 33.186 1.00 63.47 309 SER A CA 1
ATOM 2390 C C . SER A 1 309 ? -19.750 -17.358 32.395 1.00 63.47 309 SER A C 1
ATOM 2392 O O . SER A 1 309 ? -19.965 -17.305 31.184 1.00 63.47 309 SER A O 1
ATOM 2394 N N . GLY A 1 310 ? -18.993 -16.476 33.056 1.00 57.81 310 GLY A N 1
ATOM 2395 C CA . GLY A 1 310 ? -18.347 -15.307 32.459 1.00 57.81 310 GLY A CA 1
ATOM 2396 C C . GLY A 1 310 ? -16.944 -15.527 31.887 1.00 57.81 310 GLY A C 1
ATOM 2397 O O . GLY A 1 310 ? -16.319 -14.553 31.501 1.00 57.81 310 GLY A O 1
ATOM 2398 N N . LEU A 1 311 ? -16.422 -16.760 31.862 1.00 73.62 311 LEU A N 1
ATOM 2399 C CA . LEU A 1 311 ? -15.103 -17.073 31.298 1.00 73.62 311 LEU A CA 1
ATOM 2400 C C . LEU A 1 311 ? -15.192 -17.185 29.764 1.00 73.62 311 LEU A C 1
ATOM 2402 O O . LEU A 1 311 ? -15.985 -17.986 29.265 1.00 73.62 311 LEU A O 1
ATOM 2406 N N . SER A 1 312 ? -14.407 -16.427 29.011 1.00 69.69 312 SER A N 1
ATOM 2407 C CA . SER A 1 312 ? -14.261 -16.500 27.551 1.00 69.69 312 SER A CA 1
ATOM 2408 C C . SER A 1 312 ? -12.817 -16.812 27.163 1.00 69.69 312 SER A C 1
ATOM 2410 O O . SER A 1 312 ? -11.908 -16.714 27.985 1.00 69.69 312 SER A O 1
ATOM 2412 N N . VAL A 1 313 ? -12.636 -17.249 25.917 1.00 76.31 313 VAL A N 1
ATOM 2413 C CA . VAL A 1 313 ? -11.335 -17.506 25.293 1.00 76.31 313 VAL A CA 1
ATOM 2414 C C . VAL A 1 313 ? -11.370 -16.907 23.896 1.00 76.31 313 VAL A C 1
ATOM 2416 O O . VAL A 1 313 ? -12.286 -17.236 23.140 1.00 76.31 313 VAL A O 1
ATOM 2419 N N . ARG A 1 314 ? -10.376 -16.095 23.546 1.00 70.00 314 ARG A N 1
ATOM 2420 C CA . ARG A 1 314 ? -10.118 -15.644 22.172 1.00 70.00 314 ARG A CA 1
ATOM 2421 C C . ARG A 1 314 ? -8.653 -15.872 21.805 1.00 70.00 314 ARG A C 1
ATOM 2423 O O . ARG A 1 314 ? -7.832 -16.116 22.691 1.00 70.00 314 ARG A O 1
ATOM 2430 N N . GLN A 1 315 ? -8.353 -15.822 20.516 1.00 66.94 315 GLN A N 1
ATOM 2431 C CA . GLN A 1 315 ? -6.978 -15.662 20.056 1.00 66.94 315 GLN A CA 1
ATOM 2432 C C . GLN A 1 315 ? -6.508 -14.243 20.406 1.00 66.94 315 GLN A C 1
ATOM 2434 O O . GLN A 1 315 ? -7.317 -13.318 20.368 1.00 66.94 315 GLN A O 1
ATOM 2439 N N . GLY A 1 316 ? -5.259 -14.102 20.834 1.00 56.25 316 GLY A N 1
ATOM 2440 C CA . GLY A 1 316 ? -4.531 -12.831 20.802 1.00 56.25 316 GLY A CA 1
ATOM 2441 C C . GLY A 1 316 ? -3.453 -12.883 19.716 1.00 56.25 316 GLY A C 1
ATOM 2442 O O . GLY A 1 316 ? -3.363 -13.884 19.002 1.00 56.25 316 GLY A O 1
ATOM 2443 N N . ASN A 1 317 ? -2.612 -11.857 19.629 1.00 51.75 317 ASN A N 1
ATOM 2444 C CA . ASN A 1 317 ? -1.640 -11.707 18.543 1.00 51.75 317 ASN A CA 1
ATOM 2445 C C . ASN A 1 317 ? -0.665 -12.894 18.484 1.00 51.75 317 ASN A C 1
ATOM 2447 O O . ASN A 1 317 ? -0.355 -13.563 19.486 1.00 51.75 317 ASN A O 1
ATOM 2451 N N . THR A 1 318 ? -0.171 -13.180 17.284 1.00 60.97 318 THR A N 1
ATOM 2452 C CA . THR A 1 318 ? 1.015 -14.022 17.147 1.00 60.97 318 THR A CA 1
ATOM 2453 C C . THR A 1 318 ? 2.245 -13.240 17.588 1.00 60.97 318 THR A C 1
ATOM 2455 O O . THR A 1 318 ? 2.293 -12.027 17.459 1.00 60.97 318 THR A O 1
ATOM 2458 N N . PHE A 1 319 ? 3.249 -13.916 18.132 1.00 62.16 319 PHE A N 1
ATOM 2459 C CA . PHE A 1 319 ? 4.495 -13.274 18.561 1.00 62.16 319 PHE A CA 1
ATOM 2460 C C . PHE A 1 319 ? 5.682 -14.111 18.113 1.00 62.16 319 PHE A C 1
ATOM 2462 O O . PHE A 1 319 ? 5.555 -15.323 17.979 1.00 62.16 319 PHE A O 1
ATOM 2469 N N . SER A 1 320 ? 6.846 -13.503 17.941 1.00 70.88 320 SER A N 1
ATOM 2470 C CA . SER A 1 320 ? 8.055 -14.238 17.580 1.00 70.88 320 SER A CA 1
ATOM 2471 C C . SER A 1 320 ? 8.920 -14.577 18.801 1.00 70.88 320 SER A C 1
ATOM 2473 O O . SER A 1 320 ? 8.968 -13.826 19.778 1.00 70.88 320 SER A O 1
ATOM 2475 N N . VAL A 1 321 ? 9.609 -15.722 18.774 1.00 62.88 321 VAL A N 1
ATOM 2476 C CA . VAL A 1 321 ? 10.637 -16.108 19.766 1.00 62.88 321 VAL A CA 1
ATOM 2477 C C . VAL A 1 321 ? 11.806 -16.819 19.098 1.00 62.88 321 VAL A C 1
ATOM 2479 O O . VAL A 1 321 ? 11.598 -17.491 18.093 1.00 62.88 321 VAL A O 1
ATOM 2482 N N . ASP A 1 322 ? 13.009 -16.758 19.688 1.00 75.25 322 ASP A N 1
ATOM 2483 C CA . ASP A 1 322 ? 14.171 -17.439 19.095 1.00 75.25 322 ASP A CA 1
ATOM 2484 C C . ASP A 1 322 ? 13.916 -18.942 18.933 1.00 75.25 322 ASP A C 1
ATOM 2486 O O . ASP A 1 322 ? 13.505 -19.635 19.878 1.00 75.25 322 ASP A O 1
ATOM 2490 N N . GLN A 1 323 ? 14.242 -19.456 17.760 1.00 75.88 323 GLN A N 1
ATOM 2491 C CA . GLN A 1 323 ? 14.200 -20.868 17.437 1.00 75.88 323 GLN A CA 1
ATOM 2492 C C . GLN A 1 323 ? 15.425 -21.607 18.013 1.00 75.88 323 GLN A C 1
ATOM 2494 O O . GLN A 1 323 ? 16.527 -21.066 18.162 1.00 75.88 323 GLN A O 1
ATOM 2499 N N . TYR A 1 324 ? 15.215 -22.876 18.360 1.00 71.06 324 TYR A N 1
ATOM 2500 C CA . TYR A 1 324 ? 16.238 -23.828 18.781 1.00 71.06 324 TYR A CA 1
ATOM 2501 C C . TYR A 1 324 ? 16.285 -25.035 17.837 1.00 71.06 324 TYR A C 1
ATOM 2503 O O . TYR A 1 324 ? 15.264 -25.479 17.317 1.00 71.06 324 TYR A O 1
ATOM 2511 N N . ASP A 1 325 ? 17.471 -25.616 17.662 1.00 73.94 325 ASP A N 1
ATOM 2512 C CA . ASP A 1 325 ? 17.634 -26.884 16.946 1.00 73.94 325 ASP A CA 1
ATOM 2513 C C . ASP A 1 325 ? 17.339 -28.114 17.839 1.00 73.94 325 ASP A C 1
ATOM 2515 O O . ASP A 1 325 ? 17.237 -28.030 19.068 1.00 73.94 325 ASP A O 1
ATOM 2519 N N . GLU A 1 326 ? 17.271 -29.311 17.233 1.00 68.69 326 GLU A N 1
ATOM 2520 C CA . GLU A 1 326 ? 17.123 -30.598 17.951 1.00 68.69 326 GLU A CA 1
ATOM 2521 C C . GLU A 1 326 ? 18.265 -30.875 18.966 1.00 68.69 326 GLU A C 1
ATOM 2523 O O . GLU A 1 326 ? 18.203 -31.818 19.758 1.00 68.69 326 GLU A O 1
ATOM 2528 N N . ALA A 1 327 ? 19.346 -30.086 18.948 1.00 68.75 327 ALA A N 1
ATOM 2529 C CA . ALA A 1 327 ? 20.501 -30.203 19.832 1.00 68.75 327 ALA A CA 1
ATOM 2530 C C . ALA A 1 327 ? 20.556 -29.122 20.934 1.00 68.75 327 ALA A C 1
ATOM 2532 O O . ALA A 1 327 ? 21.554 -29.091 21.665 1.00 68.75 327 ALA A O 1
ATOM 2533 N N . ASP A 1 328 ? 19.490 -28.327 21.107 1.00 65.19 328 ASP A N 1
ATOM 2534 C CA . ASP A 1 328 ? 19.345 -27.261 22.114 1.00 65.19 328 ASP A CA 1
ATOM 2535 C C . ASP A 1 328 ? 20.323 -26.081 21.919 1.00 65.19 328 ASP A C 1
ATOM 2537 O O . ASP A 1 328 ? 20.788 -25.455 22.877 1.00 65.19 328 ASP A O 1
ATOM 2541 N N . ASN A 1 329 ? 20.668 -25.775 20.664 1.00 70.81 329 ASN A N 1
ATOM 2542 C CA . ASN A 1 329 ? 21.399 -24.561 20.294 1.00 70.81 329 ASN A CA 1
ATOM 2543 C C . ASN A 1 329 ? 20.439 -23.538 19.676 1.00 70.81 329 ASN A C 1
ATOM 2545 O O . ASN A 1 329 ? 19.566 -23.925 18.902 1.00 70.81 329 ASN A O 1
ATOM 2549 N N . LEU A 1 330 ? 20.615 -22.248 19.998 1.00 72.50 330 LEU A N 1
ATOM 2550 C CA . LEU A 1 330 ? 19.934 -21.177 19.261 1.00 72.50 330 LEU A CA 1
ATOM 2551 C C . LEU A 1 330 ? 20.343 -21.253 17.790 1.00 72.50 330 LEU A C 1
ATOM 2553 O O . LEU A 1 330 ? 21.538 -21.390 17.510 1.00 72.50 330 LEU A O 1
ATOM 2557 N N . THR A 1 331 ? 19.374 -21.132 16.889 1.00 69.81 331 THR A N 1
ATOM 2558 C CA . THR A 1 331 ? 19.622 -21.138 15.441 1.00 69.81 331 THR A CA 1
ATOM 2559 C C . THR A 1 331 ? 19.912 -19.747 14.890 1.00 69.81 331 THR A C 1
ATOM 2561 O O . THR A 1 331 ? 20.661 -19.650 13.930 1.00 69.81 331 THR A O 1
ATOM 2564 N N . GLY A 1 332 ? 19.408 -18.693 15.541 1.00 65.94 332 GLY A N 1
ATOM 2565 C CA . GLY A 1 332 ? 19.462 -17.311 15.042 1.00 65.94 332 GLY A CA 1
ATOM 2566 C C . GLY A 1 332 ? 18.132 -16.852 14.439 1.00 65.94 332 GLY A C 1
ATOM 2567 O O . GLY A 1 332 ? 17.844 -15.664 14.459 1.00 65.94 332 GLY A O 1
ATOM 2568 N N . GLU A 1 333 ? 17.300 -17.809 14.034 1.00 72.75 333 GLU A N 1
ATOM 2569 C CA . GLU A 1 333 ? 15.972 -17.610 13.456 1.00 72.75 333 GLU A CA 1
ATOM 2570 C C . GLU A 1 333 ? 14.892 -17.379 14.519 1.00 72.75 333 GLU A C 1
ATOM 2572 O O . GLU A 1 333 ? 15.061 -17.725 15.698 1.00 72.75 333 GLU A O 1
ATOM 2577 N N . GLN A 1 334 ? 13.738 -16.868 14.092 1.00 75.81 334 GLN A N 1
ATOM 2578 C CA . GLN A 1 334 ? 12.549 -16.734 14.929 1.00 75.81 334 GLN A CA 1
ATOM 2579 C C . GLN A 1 334 ? 11.462 -17.738 14.522 1.00 75.81 334 GLN A C 1
ATOM 2581 O O . GLN A 1 334 ? 11.319 -18.110 13.365 1.00 75.81 334 GLN A O 1
ATOM 2586 N N . VAL A 1 335 ? 10.668 -18.198 15.488 1.00 69.81 335 VAL A N 1
ATOM 2587 C CA . VAL A 1 335 ? 9.429 -18.945 15.226 1.00 69.81 335 VAL A CA 1
ATOM 2588 C C . VAL A 1 335 ? 8.234 -18.160 15.732 1.00 69.81 335 VAL A C 1
ATOM 2590 O O . VAL A 1 335 ? 8.279 -17.562 16.812 1.00 69.81 335 VAL A O 1
ATOM 2593 N N . LYS A 1 336 ? 7.133 -18.215 14.981 1.00 72.12 336 LYS A N 1
ATOM 2594 C CA . LYS A 1 336 ? 5.856 -17.647 15.408 1.00 72.12 336 LYS A CA 1
ATOM 2595 C C . LYS A 1 336 ? 5.262 -18.496 16.540 1.00 72.12 336 LYS A C 1
ATOM 2597 O O . LYS A 1 336 ? 5.304 -19.729 16.526 1.00 72.12 336 LYS A O 1
ATOM 2602 N N . GLY A 1 337 ? 4.703 -17.830 17.537 1.00 71.69 337 GLY A N 1
ATOM 2603 C CA . GLY A 1 337 ? 3.932 -18.344 18.665 1.00 71.69 337 GLY A CA 1
ATOM 2604 C C . GLY A 1 337 ? 2.525 -17.756 18.661 1.00 71.69 337 GLY A C 1
ATOM 2605 O O . GLY A 1 337 ? 2.276 -16.754 18.000 1.00 71.69 337 GLY A O 1
ATOM 2606 N N . ILE A 1 338 ? 1.602 -18.363 19.407 1.00 69.75 338 ILE A N 1
ATOM 2607 C CA . ILE A 1 338 ? 0.215 -17.895 19.539 1.00 69.75 338 ILE A CA 1
ATOM 2608 C C . ILE A 1 338 ? -0.081 -17.417 20.962 1.00 69.75 338 ILE A C 1
ATOM 2610 O O . ILE A 1 338 ? 0.248 -18.098 21.945 1.00 69.75 338 ILE A O 1
ATOM 2614 N N . SER A 1 339 ? -0.745 -16.267 21.080 1.00 71.69 339 SER A N 1
ATOM 2615 C CA . SER A 1 339 ? -1.412 -15.835 22.308 1.00 71.69 339 SER A CA 1
ATOM 2616 C C . SER A 1 339 ? -2.841 -16.386 22.370 1.00 71.69 339 SER A C 1
ATOM 2618 O O . SER A 1 339 ? -3.605 -16.350 21.405 1.00 71.69 339 SER A O 1
ATOM 2620 N N . VAL A 1 340 ? -3.227 -16.910 23.533 1.00 73.56 340 VAL A N 1
ATOM 2621 C CA . VAL A 1 340 ? -4.598 -17.337 23.830 1.00 73.56 340 VAL A CA 1
ATOM 2622 C C . VAL A 1 340 ? -5.078 -16.614 25.078 1.00 73.56 340 VAL A C 1
ATOM 2624 O O . VAL A 1 340 ? -4.633 -16.890 26.192 1.00 73.56 340 VAL A O 1
ATOM 2627 N N . VAL A 1 341 ? -6.039 -15.716 24.904 1.00 67.56 341 VAL A N 1
ATOM 2628 C CA . VAL A 1 341 ? -6.504 -14.812 25.954 1.00 67.56 341 VAL A CA 1
ATOM 2629 C C . VAL A 1 341 ? -7.733 -15.397 26.645 1.00 67.56 341 VAL A C 1
ATOM 2631 O O . VAL A 1 341 ? -8.787 -15.571 26.032 1.00 67.56 341 VAL A O 1
ATOM 2634 N N . LEU A 1 342 ? -7.615 -15.688 27.943 1.00 75.69 342 LEU A N 1
ATOM 2635 C CA . LEU A 1 342 ? -8.741 -16.004 28.824 1.00 75.69 342 LEU A CA 1
ATOM 2636 C C . LEU A 1 342 ? -9.274 -14.719 29.456 1.00 75.69 342 LEU A C 1
ATOM 2638 O O . LEU A 1 342 ? -8.509 -14.015 30.103 1.00 75.69 342 LEU A O 1
ATOM 2642 N N . SER A 1 343 ? -10.578 -14.463 29.394 1.00 67.81 343 SER A N 1
ATOM 2643 C CA . SER A 1 343 ? -11.192 -13.308 30.072 1.00 67.81 343 SER A CA 1
ATOM 2644 C C . SER A 1 343 ? -12.316 -13.765 30.987 1.00 67.81 343 SER A C 1
ATOM 2646 O O . SER A 1 343 ? -13.067 -14.667 30.638 1.00 67.81 343 SER A O 1
ATOM 2648 N N . LEU A 1 344 ? -12.454 -13.171 32.169 1.00 66.94 344 LEU A N 1
ATOM 2649 C CA . LEU A 1 344 ? -13.516 -13.494 33.116 1.00 66.94 344 LEU A CA 1
ATOM 2650 C C . LEU A 1 344 ? -14.313 -12.237 33.461 1.00 66.94 344 LEU A C 1
ATOM 2652 O O . LEU A 1 344 ? -13.762 -11.305 34.035 1.00 66.94 344 LEU A O 1
ATOM 2656 N N . GLN A 1 345 ? -15.618 -12.257 33.176 1.00 53.06 345 GLN A N 1
ATOM 2657 C CA . GLN A 1 345 ? -16.540 -11.137 33.431 1.00 53.06 345 GLN A CA 1
ATOM 2658 C C . GLN A 1 345 ? -16.656 -10.744 34.919 1.00 53.06 345 GLN A C 1
ATOM 2660 O O . GLN A 1 345 ? -16.945 -9.595 35.218 1.00 53.06 345 GLN A O 1
ATOM 2665 N N . GLU A 1 346 ? -16.446 -11.681 35.856 1.00 55.16 346 GLU A N 1
ATOM 2666 C CA . GLU A 1 346 ? -16.484 -11.428 37.307 1.00 55.16 346 GLU A CA 1
ATOM 2667 C C . GLU A 1 346 ? -15.495 -12.351 38.053 1.00 55.16 346 GLU A C 1
ATOM 2669 O O . GLU A 1 346 ? -15.654 -13.577 38.054 1.00 55.16 346 GLU A O 1
ATOM 2674 N N . GLY A 1 347 ? -14.495 -11.786 38.738 1.00 60.19 347 GLY A N 1
ATOM 2675 C CA . GLY A 1 347 ? -13.520 -12.506 39.568 1.00 60.19 347 GLY A CA 1
ATOM 2676 C C . GLY A 1 347 ? -12.067 -12.432 39.080 1.00 60.19 347 GLY A C 1
ATOM 2677 O O . GLY A 1 347 ? -11.775 -11.853 38.044 1.00 60.19 347 GLY A O 1
ATOM 2678 N N . GLU A 1 348 ? -11.149 -13.054 39.831 1.00 65.44 348 GLU A N 1
ATOM 2679 C CA . GLU A 1 348 ? -9.693 -13.046 39.584 1.00 65.44 348 GLU A CA 1
ATOM 2680 C C . GLU A 1 348 ? -9.221 -14.318 38.849 1.00 65.44 348 GLU A C 1
ATOM 2682 O O . GLU A 1 348 ? -9.317 -15.425 39.389 1.00 65.44 348 GLU A O 1
ATOM 2687 N N . LEU A 1 349 ? -8.680 -14.163 37.644 1.00 68.62 349 LEU A N 1
ATOM 2688 C CA . LEU A 1 349 ? -7.907 -15.133 36.885 1.00 68.62 349 LEU A CA 1
ATOM 2689 C C . LEU A 1 349 ? -6.443 -15.027 37.300 1.00 68.62 349 LEU A C 1
ATOM 2691 O O . LEU A 1 349 ? -5.912 -13.946 37.522 1.00 68.62 349 LEU A O 1
ATOM 2695 N N . GLY A 1 350 ? -5.766 -16.162 37.412 1.00 68.19 350 GLY A N 1
ATOM 2696 C CA . GLY A 1 350 ? -4.334 -16.160 37.684 1.00 68.19 350 GLY A CA 1
ATOM 2697 C C . GLY A 1 350 ? -3.775 -17.554 37.877 1.00 68.19 350 GLY A C 1
ATOM 2698 O O . GLY A 1 350 ? -4.493 -18.541 37.753 1.00 68.19 350 GLY A O 1
ATOM 2699 N N . GLY A 1 351 ? -2.496 -17.651 38.235 1.00 63.53 351 GLY A N 1
ATOM 2700 C CA . GLY A 1 351 ? -1.839 -18.914 38.569 1.00 63.53 351 GLY A CA 1
ATOM 2701 C C . GLY A 1 351 ? -1.857 -19.928 37.429 1.00 63.53 351 GLY A C 1
ATOM 2702 O O . GLY A 1 351 ? -2.669 -20.845 37.454 1.00 63.53 351 GLY A O 1
ATOM 2703 N N . PHE A 1 352 ? -0.919 -19.807 36.493 1.00 76.44 352 PHE A N 1
ATOM 2704 C CA . PHE A 1 352 ? -0.774 -20.716 35.360 1.00 76.44 352 PHE A CA 1
ATOM 2705 C C . PHE A 1 352 ? 0.295 -21.791 35.596 1.00 76.44 352 PHE A C 1
ATOM 2707 O O . PHE A 1 352 ? 1.335 -21.548 36.213 1.00 76.44 352 PHE A O 1
ATOM 2714 N N . THR A 1 353 ? 0.061 -23.005 35.108 1.00 68.56 353 THR A N 1
ATOM 2715 C CA . THR A 1 353 ? 1.100 -24.033 34.953 1.00 68.56 353 THR A CA 1
ATOM 2716 C C . THR A 1 353 ? 0.723 -24.959 33.806 1.00 68.56 353 THR A C 1
ATOM 2718 O O . THR A 1 353 ? -0.291 -25.646 33.900 1.00 68.56 353 THR A O 1
ATOM 2721 N N . ALA A 1 354 ? 1.554 -25.042 32.771 1.00 75.00 354 ALA A N 1
ATOM 2722 C CA . ALA A 1 354 ? 1.408 -26.028 31.705 1.00 75.00 354 ALA A CA 1
ATOM 2723 C C . ALA A 1 354 ? 2.282 -27.267 31.952 1.00 75.00 354 ALA A C 1
ATOM 2725 O O . ALA A 1 354 ? 3.325 -27.215 32.607 1.00 75.00 354 ALA A O 1
ATOM 2726 N N . ASN A 1 355 ? 1.841 -28.406 31.431 1.00 79.19 355 ASN A N 1
ATOM 2727 C CA . ASN A 1 355 ? 2.653 -29.592 31.247 1.00 79.19 355 ASN A CA 1
ATOM 2728 C C . ASN A 1 355 ? 2.714 -29.907 29.761 1.00 79.19 355 ASN A C 1
ATOM 2730 O O . ASN A 1 355 ? 1.712 -30.283 29.154 1.00 79.19 355 ASN A O 1
ATOM 2734 N N . VAL A 1 356 ? 3.915 -29.785 29.221 1.00 70.69 356 VAL A N 1
ATOM 2735 C CA . VAL A 1 356 ? 4.211 -29.991 27.810 1.00 70.69 356 VAL A CA 1
ATOM 2736 C C . VAL A 1 356 ? 5.213 -31.141 27.690 1.00 70.69 356 VAL A C 1
ATOM 2738 O O . VAL A 1 356 ? 5.989 -31.410 28.613 1.00 70.69 356 VAL A O 1
ATOM 2741 N N . SER A 1 357 ? 5.141 -31.901 26.605 1.00 70.94 357 SER A N 1
ATOM 2742 C CA . SER A 1 357 ? 6.093 -32.943 26.232 1.00 70.94 357 SER A CA 1
ATOM 2743 C C . SER A 1 357 ? 6.661 -32.625 24.861 1.00 70.94 357 SER A C 1
ATOM 2745 O O . SER A 1 357 ? 5.929 -32.667 23.882 1.00 70.94 357 SER A O 1
ATOM 2747 N N . SER A 1 358 ? 7.954 -32.334 24.811 1.00 66.31 358 SER A N 1
ATOM 2748 C CA . SER A 1 358 ? 8.736 -32.172 23.585 1.00 66.31 358 SER A CA 1
ATOM 2749 C C . SER A 1 358 ? 9.577 -33.416 23.297 1.00 66.31 358 SER A C 1
ATOM 2751 O O . SER A 1 358 ? 9.785 -34.264 24.178 1.00 66.31 358 SER A O 1
ATOM 2753 N N . ALA A 1 359 ? 10.074 -33.526 22.064 1.00 55.38 359 ALA A N 1
ATOM 2754 C CA . ALA A 1 359 ? 11.038 -34.554 21.676 1.00 55.38 359 ALA A CA 1
ATOM 2755 C C . ALA A 1 359 ? 12.382 -34.444 22.438 1.00 55.38 359 ALA A C 1
ATOM 2757 O O . ALA A 1 359 ? 12.953 -35.487 22.771 1.00 55.38 359 ALA A O 1
ATOM 2758 N N . ASP A 1 360 ? 12.813 -33.225 22.810 1.00 54.25 360 ASP A N 1
ATOM 2759 C CA . ASP A 1 360 ? 14.098 -32.937 23.473 1.00 54.25 360 ASP A CA 1
ATOM 2760 C C . ASP A 1 360 ? 13.999 -31.975 24.680 1.00 54.25 360 ASP A C 1
ATOM 2762 O O . ASP A 1 360 ? 13.052 -31.199 24.819 1.00 54.25 360 ASP A O 1
ATOM 2766 N N . GLU A 1 361 ? 14.979 -32.060 25.598 1.00 46.50 361 GLU A N 1
ATOM 2767 C CA . GLU A 1 361 ? 14.967 -31.468 26.959 1.00 46.50 361 GLU A CA 1
ATOM 2768 C C . GLU A 1 361 ? 15.068 -29.918 27.001 1.00 46.50 361 GLU A C 1
ATOM 2770 O O . GLU A 1 361 ? 14.954 -29.357 28.092 1.00 46.50 361 GLU A O 1
ATOM 2775 N N . GLY A 1 362 ? 15.228 -29.246 25.848 1.00 48.72 362 GLY A N 1
ATOM 2776 C CA . GLY A 1 362 ? 15.298 -27.778 25.690 1.00 48.72 362 GLY A CA 1
ATOM 2777 C C . GLY A 1 362 ? 14.224 -27.137 24.788 1.00 48.72 362 GLY A C 1
ATOM 2778 O O . GLY A 1 362 ? 14.132 -25.919 24.708 1.00 48.72 362 GLY A O 1
ATOM 2779 N N . GLY A 1 363 ? 13.353 -27.934 24.159 1.00 46.81 363 GLY A N 1
ATOM 2780 C CA . GLY A 1 363 ? 12.478 -27.490 23.060 1.00 46.81 363 GLY A CA 1
ATOM 2781 C C . GLY A 1 363 ? 11.117 -26.880 23.420 1.00 46.81 363 GLY A C 1
ATOM 2782 O O . GLY A 1 363 ? 10.209 -26.966 22.606 1.00 46.81 363 GLY A O 1
ATOM 2783 N N . VAL A 1 364 ? 10.914 -26.320 24.619 1.00 44.34 364 VAL A N 1
ATOM 2784 C CA . VAL A 1 364 ? 9.649 -25.625 24.947 1.00 44.34 364 VAL A CA 1
ATOM 2785 C C . VAL A 1 364 ? 9.909 -24.441 25.866 1.00 44.34 364 VAL A C 1
ATOM 2787 O O . VAL A 1 364 ? 10.378 -24.628 26.991 1.00 44.34 364 VAL A O 1
ATOM 2790 N N . ASP A 1 365 ? 9.487 -23.251 25.444 1.00 44.34 365 ASP A N 1
ATOM 2791 C CA . ASP A 1 365 ? 9.252 -22.134 26.357 1.00 44.34 365 ASP A CA 1
ATOM 2792 C C . ASP A 1 365 ? 7.740 -21.965 26.532 1.00 44.34 365 ASP A C 1
ATOM 2794 O O . ASP A 1 365 ? 7.053 -21.313 25.755 1.00 44.34 365 ASP A O 1
ATOM 2798 N N . SER A 1 366 ? 7.181 -22.658 27.526 1.00 47.06 366 SER A N 1
ATOM 2799 C CA . SER A 1 366 ? 5.772 -22.514 27.898 1.00 47.06 366 SER A CA 1
ATOM 2800 C C . SER A 1 366 ? 5.702 -21.681 29.171 1.00 47.06 366 SER A C 1
ATOM 2802 O O . SER A 1 366 ? 5.735 -22.222 30.285 1.00 47.06 366 SER A O 1
ATOM 2804 N N . TYR A 1 367 ? 5.632 -20.364 29.017 1.00 36.41 367 TYR A N 1
ATOM 2805 C CA . TYR A 1 367 ? 5.404 -19.424 30.109 1.00 36.41 367 TYR A CA 1
ATOM 2806 C C . TYR A 1 367 ? 4.075 -18.699 29.876 1.00 36.41 367 TYR A C 1
ATOM 2808 O O . TYR A 1 367 ? 3.730 -18.390 28.745 1.00 36.41 367 TYR A O 1
ATOM 2816 N N . ALA A 1 368 ? 3.314 -18.422 30.936 1.00 31.27 368 ALA A N 1
ATOM 2817 C CA . ALA A 1 368 ? 2.201 -17.476 30.846 1.00 31.27 368 ALA A CA 1
ATOM 2818 C C . ALA A 1 368 ? 2.606 -16.178 31.528 1.00 31.27 368 ALA A C 1
ATOM 2820 O O . ALA A 1 368 ? 3.032 -16.198 32.692 1.00 31.27 368 ALA A O 1
ATOM 2821 N N . ARG A 1 369 ? 2.434 -15.058 30.825 1.00 32.97 369 ARG A N 1
ATOM 2822 C CA . ARG A 1 369 ? 2.494 -13.731 31.430 1.00 32.97 369 ARG A CA 1
ATOM 2823 C C . ARG A 1 369 ? 1.155 -13.504 32.137 1.00 32.97 369 ARG A C 1
ATOM 2825 O O . ARG A 1 369 ? 0.108 -13.365 31.523 1.00 32.97 369 ARG A O 1
ATOM 2832 N N . ALA A 1 370 ? 1.175 -13.565 33.468 1.00 29.80 370 ALA A N 1
ATOM 2833 C CA . ALA A 1 370 ? 0.026 -13.166 34.269 1.00 29.80 370 ALA A CA 1
ATOM 2834 C C . ALA A 1 370 ? 0.117 -11.658 34.496 1.00 29.80 370 ALA A C 1
ATOM 2836 O O . ALA A 1 370 ? 0.870 -11.216 35.367 1.00 29.80 370 ALA A O 1
ATOM 2837 N N . PHE A 1 371 ? -0.646 -10.888 33.729 1.00 34.38 371 PHE A N 1
ATOM 2838 C CA . PHE A 1 371 ? -0.899 -9.498 34.062 1.00 34.38 371 PHE A CA 1
ATOM 2839 C C . PHE A 1 371 ? -1.778 -9.459 35.306 1.00 34.38 371 PHE A C 1
ATOM 2841 O O . PHE A 1 371 ? -2.787 -10.154 35.414 1.00 34.38 371 PHE A O 1
ATOM 2848 N N . ASN A 1 372 ? -1.381 -8.640 36.272 1.00 29.91 372 ASN A N 1
ATOM 2849 C CA . ASN A 1 372 ? -2.340 -8.108 37.218 1.00 29.91 372 ASN A CA 1
ATOM 2850 C C . ASN A 1 372 ? -2.827 -6.802 36.610 1.00 29.91 372 ASN A C 1
ATOM 2852 O O . ASN A 1 372 ? -2.490 -5.725 37.093 1.00 29.91 372 ASN A O 1
ATOM 2856 N N . GLU A 1 373 ? -3.559 -6.911 35.512 1.00 30.81 373 GLU A N 1
ATOM 2857 C CA . GLU A 1 373 ? -4.233 -5.759 34.963 1.00 30.81 373 GLU A CA 1
ATOM 2858 C C . GLU A 1 373 ? -5.290 -5.347 35.992 1.00 30.81 373 GLU A C 1
ATOM 2860 O O . GLU A 1 373 ? -6.133 -6.136 36.435 1.00 30.81 373 GLU A O 1
ATOM 2865 N N . ILE A 1 374 ? -5.250 -4.081 36.391 1.00 32.53 374 ILE A N 1
ATOM 2866 C CA . ILE A 1 374 ? -6.520 -3.376 36.431 1.00 32.53 374 ILE A CA 1
ATOM 2867 C C . ILE A 1 374 ? -6.896 -3.318 34.953 1.00 32.53 374 ILE A C 1
ATOM 2869 O O . ILE A 1 374 ? -6.441 -2.421 34.264 1.00 32.53 374 ILE A O 1
ATOM 2873 N N . THR A 1 375 ? -7.590 -4.349 34.461 1.00 27.33 375 THR A N 1
ATOM 2874 C CA . THR A 1 375 ? -8.243 -4.292 33.157 1.00 27.33 375 THR A CA 1
ATOM 2875 C C . THR A 1 375 ? -9.196 -3.124 33.272 1.00 27.33 375 THR A C 1
ATOM 2877 O O . THR A 1 375 ? -10.245 -3.253 33.917 1.00 27.33 375 THR A O 1
ATOM 2880 N N . ASP A 1 376 ? -8.841 -1.997 32.681 1.00 30.20 376 ASP A N 1
ATOM 2881 C CA . ASP A 1 376 ? -9.851 -1.053 32.252 1.00 30.20 376 ASP A CA 1
ATOM 2882 C C . ASP A 1 376 ? -10.522 -1.689 31.023 1.00 30.20 376 ASP A C 1
ATOM 2884 O O . ASP A 1 376 ? -10.186 -1.432 29.880 1.00 30.20 376 ASP A O 1
ATOM 2888 N N . GLY A 1 377 ? -11.461 -2.599 31.308 1.00 29.86 377 GLY A N 1
ATOM 2889 C CA . GLY A 1 377 ? -12.570 -2.962 30.434 1.00 29.86 377 GLY A CA 1
ATOM 2890 C C . GLY A 1 377 ? -12.277 -3.852 29.223 1.00 29.86 377 GLY A C 1
ATOM 2891 O O . GLY A 1 377 ? -12.031 -3.373 28.128 1.00 29.86 377 GLY A O 1
ATOM 2892 N N . VAL A 1 378 ? -12.674 -5.122 29.328 1.00 34.53 378 VAL A N 1
ATOM 2893 C CA . VAL A 1 378 ? -13.740 -5.550 28.409 1.00 34.53 378 VAL A CA 1
ATOM 2894 C C . VAL A 1 378 ? -15.011 -5.615 29.255 1.00 34.53 378 VAL A C 1
ATOM 2896 O O . VAL A 1 378 ? -15.120 -6.467 30.134 1.00 34.53 378 VAL A O 1
ATOM 2899 N N . ASP A 1 379 ? -15.917 -4.659 29.015 1.00 46.00 379 ASP A N 1
ATOM 2900 C CA . ASP A 1 379 ? -17.130 -4.300 29.788 1.00 46.00 379 ASP A CA 1
ATOM 2901 C C . ASP A 1 379 ? -16.933 -3.256 30.919 1.00 46.00 379 ASP A C 1
ATOM 2903 O O . ASP A 1 379 ? -17.426 -3.380 32.041 1.00 46.00 379 ASP A O 1
ATOM 2907 N N . GLY A 1 380 ? -16.190 -2.194 30.585 1.00 54.06 380 GLY A N 1
ATOM 2908 C CA . GLY A 1 380 ? -16.031 -0.966 31.372 1.00 54.06 380 GLY A CA 1
ATOM 2909 C C . GLY A 1 380 ? -16.054 0.300 30.507 1.00 54.06 380 GLY A C 1
ATOM 2910 O O . GLY A 1 380 ? -15.490 1.304 30.905 1.00 54.06 380 GLY A O 1
ATOM 2911 N N . MET A 1 381 ? -16.663 0.259 29.317 1.00 72.00 381 MET A N 1
ATOM 2912 C CA . MET A 1 381 ? -16.749 1.415 28.414 1.00 72.00 381 MET A CA 1
ATOM 2913 C C . MET A 1 381 ? -18.167 1.977 28.370 1.00 72.00 381 MET A C 1
ATOM 2915 O O . MET A 1 381 ? -19.167 1.264 28.533 1.00 72.00 381 MET A O 1
ATOM 2919 N N . ILE A 1 382 ? -18.276 3.274 28.119 1.00 80.31 382 ILE A N 1
ATOM 2920 C CA . ILE A 1 382 ? -19.551 3.927 27.837 1.00 80.31 382 ILE A CA 1
ATOM 2921 C C . ILE A 1 382 ? -19.917 3.627 26.382 1.00 80.31 382 ILE A C 1
ATOM 2923 O O . ILE A 1 382 ? -19.388 4.237 25.459 1.00 80.31 382 ILE A O 1
ATOM 2927 N N . GLN A 1 383 ? -20.839 2.690 26.163 1.00 85.69 383 GLN A N 1
ATOM 2928 C CA . GLN A 1 383 ? -21.207 2.242 24.814 1.00 85.69 383 GLN A CA 1
ATOM 2929 C C . GLN A 1 383 ? -22.642 2.596 24.419 1.00 85.69 383 GLN A C 1
ATOM 2931 O O . GLN A 1 383 ? -23.505 2.792 25.279 1.00 85.69 383 GLN A O 1
ATOM 2936 N N . THR A 1 384 ? -22.924 2.628 23.117 1.00 85.81 384 THR A N 1
ATOM 2937 C CA . THR A 1 384 ? -24.290 2.683 22.569 1.00 85.81 384 THR A CA 1
ATOM 2938 C C . THR A 1 384 ? -24.347 2.042 21.178 1.00 85.81 384 THR A C 1
ATOM 2940 O O . THR A 1 384 ? -23.311 1.810 20.553 1.00 85.81 384 THR A O 1
ATOM 2943 N N . SER A 1 385 ? -25.550 1.739 20.679 1.00 88.50 385 SER A N 1
ATOM 2944 C CA . SER A 1 385 ? -25.723 1.119 19.360 1.00 88.50 385 SER A CA 1
ATOM 2945 C C . SER A 1 385 ? -26.229 2.098 18.301 1.00 88.50 385 SER A C 1
ATOM 2947 O O . SER A 1 385 ? -27.066 2.959 18.577 1.00 88.50 385 SER A O 1
ATOM 2949 N N . LEU A 1 386 ? -25.791 1.904 17.058 1.00 92.00 386 LEU A N 1
ATOM 2950 C CA . LEU A 1 386 ? -26.223 2.662 15.885 1.00 92.00 386 LEU A CA 1
ATOM 2951 C C . LEU A 1 386 ? -26.661 1.695 14.776 1.00 92.00 386 LEU A C 1
ATOM 2953 O O . LEU A 1 386 ? -25.937 0.770 14.433 1.00 92.00 386 LEU A O 1
ATOM 2957 N N . ALA A 1 387 ? -27.844 1.880 14.200 1.00 90.12 387 ALA A N 1
ATOM 2958 C CA . ALA A 1 387 ? -28.309 1.107 13.053 1.00 90.12 387 ALA A CA 1
ATOM 2959 C C . ALA A 1 387 ? -28.480 2.012 11.833 1.00 90.12 387 ALA A C 1
ATOM 2961 O O . ALA A 1 387 ? -29.233 2.985 11.864 1.00 90.12 387 ALA A O 1
ATOM 2962 N N . LEU A 1 388 ? -27.791 1.670 10.752 1.00 91.06 388 LEU A N 1
ATOM 2963 C CA . LEU A 1 388 ? -27.748 2.413 9.502 1.00 91.06 388 LEU A CA 1
ATOM 2964 C C . LEU A 1 388 ? -28.412 1.573 8.406 1.00 91.06 388 LEU A C 1
ATOM 2966 O O . LEU A 1 388 ? -27.974 0.459 8.130 1.00 91.06 388 LEU A O 1
ATOM 2970 N N . ASP A 1 389 ? -29.463 2.087 7.767 1.00 89.81 389 ASP A N 1
ATOM 2971 C CA . ASP A 1 389 ? -30.117 1.418 6.631 1.00 89.81 389 ASP A CA 1
ATOM 2972 C C . ASP A 1 389 ? -30.107 2.329 5.401 1.00 89.81 389 ASP A C 1
ATOM 2974 O O . ASP A 1 389 ? -30.813 3.337 5.363 1.00 89.81 389 ASP A O 1
ATOM 2978 N N . ASN A 1 390 ? -29.344 1.973 4.367 1.00 86.31 390 ASN A N 1
ATOM 2979 C CA . ASN A 1 390 ? -29.314 2.698 3.097 1.00 86.31 390 ASN A CA 1
ATOM 2980 C C . ASN A 1 390 ? -28.917 4.184 3.267 1.00 86.31 390 ASN A C 1
ATOM 2982 O O . ASN A 1 390 ? -29.616 5.096 2.810 1.00 86.31 390 ASN A O 1
ATOM 2986 N N . VAL A 1 391 ? -27.821 4.441 3.984 1.00 85.38 391 VAL A N 1
ATOM 2987 C CA . VAL A 1 391 ? -27.295 5.794 4.232 1.00 85.38 391 VAL A CA 1
ATOM 2988 C C . VAL A 1 391 ? -26.282 6.141 3.143 1.00 85.38 391 VAL A C 1
ATOM 2990 O O . VAL A 1 391 ? -25.338 5.395 2.913 1.00 85.38 391 VAL A O 1
ATOM 2993 N N . GLY A 1 392 ? -26.473 7.262 2.450 1.00 75.94 392 GLY A N 1
ATOM 2994 C CA . GLY A 1 392 ? -25.603 7.662 1.346 1.00 75.94 392 GLY A CA 1
ATOM 2995 C C . GLY A 1 392 ? -25.805 6.831 0.068 1.00 75.94 392 GLY A C 1
ATOM 2996 O O . GLY A 1 392 ? -24.846 6.403 -0.574 1.00 75.94 392 GLY A O 1
ATOM 2997 N N . TYR A 1 393 ? -27.057 6.558 -0.322 1.00 68.62 393 TYR A N 1
ATOM 2998 C CA . TYR A 1 393 ? -27.352 5.765 -1.526 1.00 68.62 393 TYR A CA 1
ATOM 2999 C C . TYR A 1 393 ? -26.918 6.489 -2.818 1.00 68.62 393 TYR A C 1
ATOM 3001 O O . TYR A 1 393 ? -27.659 7.303 -3.377 1.00 68.62 393 TYR A O 1
ATOM 3009 N N . GLY A 1 394 ? -25.715 6.177 -3.307 1.00 58.69 394 GLY A N 1
ATOM 3010 C CA . GLY A 1 394 ? -25.127 6.747 -4.528 1.00 58.69 394 GLY A CA 1
ATOM 3011 C C . GLY A 1 394 ? -24.495 8.139 -4.370 1.00 58.69 394 GLY A C 1
ATOM 3012 O O . GLY A 1 394 ? -24.159 8.757 -5.378 1.00 58.69 394 GLY A O 1
ATOM 3013 N N . SER A 1 395 ? -24.364 8.641 -3.139 1.00 65.75 395 SER A N 1
ATOM 3014 C CA . SER A 1 395 ? -23.713 9.909 -2.764 1.00 65.75 395 SER A CA 1
ATOM 3015 C C . SER A 1 395 ? -23.376 9.865 -1.272 1.00 65.75 395 SER A C 1
ATOM 3017 O O . SER A 1 395 ? -23.917 9.032 -0.561 1.00 65.75 395 SER A O 1
ATOM 3019 N N . GLN A 1 396 ? -22.560 10.777 -0.755 1.00 70.75 396 GLN A N 1
ATOM 3020 C CA . GLN A 1 396 ? -22.298 10.858 0.685 1.00 70.75 396 GLN A CA 1
ATOM 3021 C C . GLN A 1 396 ? -23.569 11.120 1.535 1.00 70.75 396 GLN A C 1
ATOM 3023 O O . GLN A 1 396 ? -24.448 11.876 1.113 1.00 70.75 396 GLN A O 1
ATOM 3028 N N . GLY A 1 397 ? -23.675 10.496 2.720 1.00 76.06 397 GLY A N 1
ATOM 3029 C CA . GLY A 1 397 ? -24.639 10.809 3.792 1.00 76.06 397 GLY A CA 1
ATOM 3030 C C . GLY A 1 397 ? -24.082 11.798 4.834 1.00 76.06 397 GLY A C 1
ATOM 3031 O O . GLY A 1 397 ? -22.942 12.238 4.721 1.00 76.06 397 GLY A O 1
ATOM 3032 N N . GLY A 1 398 ? -24.883 12.192 5.830 1.00 79.00 398 GLY A N 1
ATOM 3033 C CA . GLY A 1 398 ? -24.474 13.166 6.860 1.00 79.00 398 GLY A CA 1
ATOM 3034 C C . GLY A 1 398 ? -23.489 12.627 7.912 1.00 79.00 398 GLY A C 1
ATOM 3035 O O . GLY A 1 398 ? -23.085 11.465 7.863 1.00 79.00 398 GLY A O 1
ATOM 3036 N N . SER A 1 399 ? -23.105 13.481 8.860 1.00 85.19 399 SER A N 1
ATOM 3037 C CA . SER A 1 399 ? -22.296 13.149 10.043 1.00 85.19 399 SER A CA 1
ATOM 3038 C C . SER A 1 399 ? -23.173 12.679 11.204 1.00 85.19 399 SER A C 1
ATOM 3040 O O . SER A 1 399 ? -24.290 13.167 11.366 1.00 85.19 399 SER A O 1
ATOM 3042 N N . VAL A 1 400 ? -22.666 11.782 12.051 1.00 89.62 400 VAL A N 1
ATOM 3043 C CA . VAL A 1 400 ? -23.329 11.343 13.290 1.00 89.62 400 VAL A CA 1
ATOM 3044 C C . VAL A 1 400 ? -22.441 11.672 14.488 1.00 89.62 400 VAL A C 1
ATOM 3046 O O . VAL A 1 400 ? -21.289 11.256 14.525 1.00 89.62 400 VAL A O 1
ATOM 3049 N N . ASN A 1 401 ? -22.987 12.380 15.482 1.00 89.00 401 ASN A N 1
ATOM 3050 C CA . ASN A 1 401 ? -22.303 12.675 16.743 1.00 89.00 401 ASN A CA 1
ATOM 3051 C C . ASN A 1 401 ? -23.185 12.312 17.951 1.00 89.00 401 ASN A C 1
ATOM 3053 O O . ASN A 1 401 ? -24.191 12.977 18.212 1.00 89.00 401 ASN A O 1
ATOM 3057 N N . LEU A 1 402 ? -22.811 11.281 18.712 1.00 89.81 402 LEU A N 1
ATOM 3058 C CA . LEU A 1 402 ? -23.531 10.872 19.926 1.00 89.81 402 LEU A CA 1
ATOM 3059 C C . LEU A 1 402 ? -22.634 11.087 21.149 1.00 89.81 402 LEU A C 1
ATOM 3061 O O . LEU A 1 402 ? -21.629 10.407 21.297 1.00 89.81 402 LEU A O 1
ATOM 3065 N N . ALA A 1 403 ? -23.004 12.015 22.034 1.00 85.25 403 ALA A N 1
ATOM 3066 C CA . ALA A 1 403 ? -22.136 12.481 23.123 1.00 85.25 403 ALA A CA 1
ATOM 3067 C C . ALA A 1 403 ? -22.895 12.739 24.443 1.00 85.25 403 ALA A C 1
ATOM 3069 O O . ALA A 1 403 ? -24.096 12.491 24.564 1.00 85.25 403 ALA A O 1
ATOM 3070 N N . GLY A 1 404 ? -22.201 13.228 25.477 1.00 83.19 404 GLY A N 1
ATOM 3071 C CA . GLY A 1 404 ? -22.788 13.622 26.767 1.00 83.19 404 GLY A CA 1
ATOM 3072 C C . GLY A 1 404 ? -23.165 15.102 26.850 1.00 83.19 404 GLY A C 1
ATOM 3073 O O . GLY A 1 404 ? -22.539 15.952 26.238 1.00 83.19 404 GLY A O 1
ATOM 3074 N N . GLU A 1 405 ? -24.180 15.437 27.654 1.00 76.25 405 GLU A N 1
ATOM 3075 C CA . GLU A 1 405 ? -24.699 16.811 27.828 1.00 76.25 405 GLU A CA 1
ATOM 3076 C C . GLU A 1 405 ? -23.867 17.750 28.724 1.00 76.25 405 GLU A C 1
ATOM 3078 O O . GLU A 1 405 ? -24.375 18.784 29.164 1.00 76.25 405 GLU A O 1
ATOM 3083 N N . SER A 1 406 ? -22.642 17.397 29.111 1.00 64.62 406 SER A N 1
ATOM 3084 C CA . SER A 1 406 ? -21.967 18.057 30.237 1.00 64.62 406 SER A CA 1
ATOM 3085 C C . SER A 1 406 ? -20.494 18.341 29.996 1.00 64.62 406 SER A C 1
ATOM 3087 O O . SER A 1 406 ? -19.778 17.487 29.491 1.00 64.62 406 SER A O 1
ATOM 3089 N N . ASN A 1 407 ? -20.030 19.462 30.573 1.00 54.28 407 ASN A N 1
ATOM 3090 C CA . ASN A 1 407 ? -18.634 19.894 30.739 1.00 54.28 407 ASN A CA 1
ATOM 3091 C C . ASN A 1 407 ? -17.745 18.932 31.573 1.00 54.28 407 ASN A C 1
ATOM 3093 O O . ASN A 1 407 ? -16.819 19.374 32.258 1.00 54.28 407 ASN A O 1
ATOM 3097 N N . THR A 1 408 ? -18.081 17.648 31.632 1.00 52.28 408 THR A N 1
ATOM 3098 C CA . THR A 1 408 ? -17.390 16.611 32.404 1.00 52.28 408 THR A CA 1
ATOM 3099 C C . THR A 1 408 ? -16.289 15.911 31.616 1.00 52.28 408 THR A C 1
ATOM 3101 O O . THR A 1 408 ? -15.547 15.172 32.248 1.00 52.28 408 THR A O 1
ATOM 3104 N N . ASN A 1 409 ? -16.156 16.178 30.308 1.00 67.44 409 ASN A N 1
ATOM 3105 C CA . ASN A 1 409 ? -15.208 15.503 29.412 1.00 67.44 409 ASN A CA 1
ATOM 3106 C C . ASN A 1 409 ? -15.448 13.983 29.353 1.00 67.44 409 ASN A C 1
ATOM 3108 O O . ASN A 1 409 ? -14.524 13.200 29.540 1.00 67.44 409 ASN A O 1
ATOM 3112 N N . VAL A 1 410 ? -16.714 13.583 29.196 1.00 74.62 410 VAL A N 1
ATOM 3113 C CA . VAL A 1 410 ? -17.143 12.178 29.126 1.00 74.62 410 VAL A CA 1
ATOM 3114 C C . VAL A 1 410 ? -18.112 12.036 27.952 1.00 74.62 410 VAL A C 1
ATOM 3116 O O . VAL A 1 410 ? -19.088 12.792 27.879 1.00 74.62 410 VAL A O 1
ATOM 3119 N N . GLY A 1 411 ? -17.866 11.068 27.073 1.00 82.44 411 GLY A N 1
ATOM 3120 C CA . GLY A 1 411 ? -18.676 10.773 25.890 1.00 82.44 411 GLY A CA 1
ATOM 3121 C C . GLY A 1 411 ? -18.935 9.278 25.730 1.00 82.44 411 GLY A C 1
ATOM 3122 O O . GLY A 1 411 ? -18.733 8.512 26.667 1.00 82.44 411 GLY A O 1
ATOM 3123 N N . ILE A 1 412 ? -19.432 8.889 24.559 1.00 87.94 412 ILE A N 1
ATOM 3124 C CA . ILE A 1 412 ? -19.469 7.492 24.140 1.00 87.94 412 ILE A CA 1
ATOM 3125 C C . ILE A 1 412 ? -18.056 7.081 23.722 1.00 87.94 412 ILE A C 1
ATOM 3127 O O . ILE A 1 412 ? -17.422 7.755 22.916 1.00 87.94 412 ILE A O 1
ATOM 3131 N N . GLU A 1 413 ? -17.596 5.964 24.265 1.00 86.50 413 GLU A N 1
ATOM 3132 C CA . GLU A 1 413 ? -16.284 5.372 24.009 1.00 86.50 413 GLU A CA 1
ATOM 3133 C C . GLU A 1 413 ? -16.368 4.225 23.002 1.00 86.50 413 GLU A C 1
ATOM 3135 O O . GLU A 1 413 ? -15.418 4.003 22.259 1.00 86.50 413 GLU A O 1
ATOM 3140 N N . LYS A 1 414 ? -17.517 3.539 22.919 1.00 87.50 414 LYS A N 1
ATOM 3141 C CA . LYS A 1 414 ? -17.740 2.431 21.983 1.00 87.50 414 LYS A CA 1
ATOM 3142 C C . LYS A 1 414 ? -19.042 2.564 21.196 1.00 87.50 414 LYS A C 1
ATOM 3144 O O . LYS A 1 414 ? -20.125 2.680 21.784 1.00 87.50 414 LYS A O 1
ATOM 3149 N N . PHE A 1 415 ? -18.952 2.459 19.872 1.00 89.62 415 PHE A N 1
ATOM 3150 C CA . PHE A 1 415 ? -20.110 2.267 19.003 1.00 89.62 415 PHE A CA 1
ATOM 3151 C C . PHE A 1 415 ? -20.222 0.824 18.529 1.00 89.62 415 PHE A C 1
ATOM 3153 O O . PHE A 1 415 ? -19.296 0.278 17.946 1.00 89.62 415 PHE A O 1
ATOM 3160 N N . VAL A 1 416 ? -21.411 0.247 18.716 1.00 85.06 416 VAL A N 1
ATOM 3161 C CA . VAL A 1 416 ? -21.814 -0.999 18.052 1.00 85.06 416 VAL A CA 1
ATOM 3162 C C . VAL A 1 416 ? -22.725 -0.635 16.885 1.00 85.06 416 VAL A C 1
ATOM 3164 O O . VAL A 1 416 ? -23.894 -0.278 17.077 1.00 85.06 416 VAL A O 1
ATOM 3167 N N . VAL A 1 417 ? -22.188 -0.685 15.672 1.00 90.00 417 VAL A N 1
ATOM 3168 C CA . VAL A 1 417 ? -22.860 -0.264 14.445 1.00 90.00 417 VAL A CA 1
ATOM 3169 C C . VAL A 1 417 ? -23.405 -1.476 13.692 1.00 90.00 417 VAL A C 1
ATOM 3171 O O . VAL A 1 417 ? -22.749 -2.499 13.520 1.00 90.00 417 VAL A O 1
ATOM 3174 N N . THR A 1 418 ? -24.634 -1.355 13.199 1.00 87.00 418 THR A N 1
ATOM 3175 C CA . THR A 1 418 ? -25.247 -2.338 12.302 1.00 87.00 418 THR A CA 1
ATOM 3176 C C . THR A 1 418 ? -25.600 -1.676 10.982 1.00 87.00 418 THR A C 1
ATOM 3178 O O . THR A 1 418 ? -26.280 -0.652 10.971 1.00 87.00 418 THR A O 1
ATOM 3181 N N . THR A 1 419 ? -25.163 -2.245 9.861 1.00 87.44 419 THR A N 1
ATOM 3182 C CA . THR A 1 419 ? -25.439 -1.709 8.523 1.00 87.44 419 THR A CA 1
ATOM 3183 C C . THR A 1 419 ? -26.359 -2.626 7.726 1.00 87.44 419 THR A C 1
ATOM 3185 O O . THR A 1 419 ? -26.267 -3.858 7.734 1.00 87.44 419 THR A O 1
ATOM 3188 N N . LYS A 1 420 ? -27.277 -2.018 6.982 1.00 87.81 420 LYS A N 1
ATOM 3189 C CA . LYS A 1 420 ? -28.168 -2.707 6.054 1.00 87.81 420 LYS A CA 1
ATOM 3190 C C . LYS A 1 420 ? -28.245 -1.911 4.760 1.00 87.81 420 LYS A C 1
ATOM 3192 O O . LYS A 1 420 ? -28.449 -0.707 4.790 1.00 87.81 420 LYS A O 1
ATOM 3197 N N . ASN A 1 421 ? -28.089 -2.580 3.617 1.00 84.50 421 ASN A N 1
ATOM 3198 C CA . ASN A 1 421 ? -28.039 -1.924 2.300 1.00 84.50 421 ASN A CA 1
ATOM 3199 C C . ASN A 1 421 ? -26.938 -0.845 2.169 1.00 84.50 421 ASN A C 1
ATOM 3201 O O . ASN A 1 421 ? -27.060 0.046 1.333 1.00 84.50 421 ASN A O 1
ATOM 3205 N N . GLY A 1 422 ? -25.877 -0.941 2.973 1.00 84.44 422 GLY A N 1
ATOM 3206 C CA . GLY A 1 422 ? -24.730 -0.041 2.935 1.00 84.44 422 GLY A CA 1
ATOM 3207 C C . GLY A 1 422 ? -24.924 1.284 3.676 1.00 84.44 422 GLY A C 1
ATOM 3208 O O . GLY A 1 422 ? -26.043 1.785 3.841 1.00 84.44 422 GLY A O 1
ATOM 3209 N N . ALA A 1 423 ? -23.807 1.853 4.124 1.00 89.88 423 ALA A N 1
ATOM 3210 C CA . ALA A 1 423 ? -23.757 3.152 4.781 1.00 89.88 423 ALA A CA 1
ATOM 3211 C C . ALA A 1 423 ? -22.527 3.957 4.340 1.00 89.88 423 ALA A C 1
ATOM 3213 O O . ALA A 1 423 ? -21.423 3.424 4.301 1.00 89.88 423 ALA A O 1
ATOM 3214 N N . TRP A 1 424 ? -22.721 5.241 4.031 1.00 88.19 424 TRP A N 1
ATOM 3215 C CA . TRP A 1 424 ? -21.649 6.220 3.847 1.00 88.19 424 TRP A CA 1
ATOM 3216 C C . TRP A 1 424 ? -21.922 7.467 4.688 1.00 88.19 424 TRP A C 1
ATOM 3218 O O . TRP A 1 424 ? -22.808 8.261 4.360 1.00 88.19 424 TRP A O 1
ATOM 3228 N N . LEU A 1 425 ? -21.160 7.630 5.767 1.00 87.12 425 LEU A N 1
ATOM 3229 C CA . LEU A 1 425 ? -21.195 8.787 6.657 1.00 87.12 425 LEU A CA 1
ATOM 3230 C C . LEU A 1 425 ? -20.134 9.821 6.276 1.00 87.12 425 LEU A C 1
ATOM 3232 O O . LEU A 1 425 ? -19.071 9.489 5.753 1.00 87.12 425 LEU A O 1
ATOM 3236 N N . THR A 1 426 ? -20.417 11.090 6.559 1.00 82.00 426 THR A N 1
ATOM 3237 C CA . THR A 1 426 ? -19.391 12.139 6.482 1.00 82.00 426 THR A CA 1
ATOM 3238 C C . THR A 1 426 ? -18.390 12.010 7.627 1.00 82.00 426 THR A C 1
ATOM 3240 O O . THR A 1 426 ? -17.189 12.076 7.393 1.00 82.00 426 THR A O 1
ATOM 3243 N N . GLU A 1 427 ? -18.890 11.784 8.838 1.00 85.56 427 GLU A N 1
ATOM 3244 C CA . GLU A 1 427 ? -18.111 11.645 10.067 1.00 85.56 427 GLU A CA 1
ATOM 3245 C C . GLU A 1 427 ? -18.904 10.787 11.060 1.00 85.56 427 GLU A C 1
ATOM 3247 O O . GLU A 1 427 ? -20.140 10.858 11.085 1.00 85.56 427 GLU A O 1
ATOM 3252 N N . LEU A 1 428 ? -18.208 10.008 11.884 1.00 91.69 428 LEU A N 1
ATOM 3253 C CA . LEU A 1 428 ? -18.764 9.341 13.058 1.00 91.69 428 LEU A CA 1
ATOM 3254 C C . LEU A 1 428 ? -17.943 9.743 14.288 1.00 91.69 428 LEU A C 1
ATOM 3256 O O . LEU A 1 428 ? -16.753 9.450 14.364 1.00 91.69 428 LEU A O 1
ATOM 3260 N N . SER A 1 429 ? -18.571 10.415 15.253 1.00 90.50 429 SER A N 1
ATOM 3261 C CA . SER A 1 429 ? -17.864 10.954 16.419 1.00 90.50 429 SER A CA 1
ATOM 3262 C C . SER A 1 429 ? -18.672 10.909 17.720 1.00 90.50 429 SER A C 1
ATOM 3264 O O . SER A 1 429 ? -19.884 10.670 17.743 1.00 90.50 429 SER A O 1
ATOM 3266 N N . SER A 1 430 ? -17.974 11.128 18.835 1.00 89.62 430 SER A N 1
ATOM 3267 C CA . SER A 1 430 ? -18.547 11.387 20.156 1.00 89.62 430 SER A CA 1
ATOM 3268 C C . SER A 1 430 ? -17.870 12.620 20.767 1.00 89.62 430 SER A C 1
ATOM 3270 O O . SER A 1 430 ? -17.087 12.526 21.721 1.00 89.62 430 SER A O 1
ATOM 3272 N N . SER A 1 431 ? -18.204 13.790 20.228 1.00 82.31 431 SER A N 1
ATOM 3273 C CA . SER A 1 431 ? -17.576 15.068 20.588 1.00 82.31 431 SER A CA 1
ATOM 3274 C C . SER A 1 431 ? -18.538 15.972 21.366 1.00 82.31 431 SER A C 1
ATOM 3276 O O . SER A 1 431 ? -19.677 16.202 20.943 1.00 82.31 431 SER A O 1
ATOM 3278 N N . ASP A 1 432 ? -18.081 16.524 22.497 1.00 73.31 432 ASP A N 1
ATOM 3279 C CA . ASP A 1 432 ? -18.863 17.438 23.350 1.00 73.31 432 ASP A CA 1
ATOM 3280 C C . ASP A 1 432 ? -19.191 18.760 22.623 1.00 73.31 432 ASP A C 1
ATOM 3282 O O . ASP A 1 432 ? -18.330 19.433 22.050 1.00 73.31 432 ASP A O 1
ATOM 3286 N N . THR A 1 433 ? -20.462 19.163 22.688 1.00 61.22 433 THR A N 1
ATOM 3287 C CA . THR A 1 433 ? -21.014 20.341 22.007 1.00 61.22 433 THR A CA 1
ATOM 3288 C C . THR A 1 433 ? -20.682 21.688 22.655 1.00 61.22 433 THR A C 1
ATOM 3290 O O . THR A 1 433 ? -20.763 22.711 21.975 1.00 61.22 433 THR A O 1
ATOM 3293 N N . ASP A 1 434 ? -20.323 21.724 23.946 1.00 56.47 434 ASP A N 1
ATOM 3294 C CA . ASP A 1 434 ? -20.202 22.980 24.713 1.00 56.47 434 ASP A CA 1
ATOM 3295 C C . ASP A 1 434 ? -18.746 23.364 25.080 1.00 56.47 434 ASP A C 1
ATOM 3297 O O . ASP A 1 434 ? -18.494 24.515 25.459 1.00 56.47 434 ASP A O 1
ATOM 3301 N N . ASN A 1 435 ? -17.773 22.455 24.915 1.00 50.91 435 ASN A N 1
ATOM 3302 C CA . ASN A 1 435 ? -16.344 22.649 25.230 1.00 50.91 435 ASN A CA 1
ATOM 3303 C C . ASN A 1 435 ? -15.438 22.799 23.989 1.00 50.91 435 ASN A C 1
ATOM 3305 O O . ASN A 1 435 ? -14.261 22.461 24.026 1.00 50.91 435 ASN A O 1
ATOM 3309 N N . ASN A 1 436 ? -15.962 23.363 22.897 1.00 49.06 436 ASN A N 1
ATOM 3310 C CA . ASN A 1 436 ? -15.188 23.672 21.686 1.00 49.06 436 ASN A CA 1
ATOM 3311 C C . ASN A 1 436 ? -14.643 22.442 20.919 1.00 49.06 436 ASN A C 1
ATOM 3313 O O . ASN A 1 436 ? -13.725 22.614 20.125 1.00 49.06 436 ASN A O 1
ATOM 3317 N N . GLY A 1 437 ? -15.216 21.244 21.122 1.00 53.62 437 GLY A N 1
ATOM 3318 C CA . GLY A 1 437 ? -14.892 20.039 20.342 1.00 53.62 437 GLY A CA 1
ATOM 3319 C C . GLY A 1 437 ? -13.473 19.493 20.535 1.00 53.62 437 GLY A C 1
ATOM 3320 O O . GLY A 1 437 ? -12.991 18.791 19.662 1.00 53.62 437 GLY A O 1
ATOM 3321 N N . GLU A 1 438 ? -12.799 19.838 21.638 1.00 55.53 438 GLU A N 1
ATOM 3322 C CA . GLU A 1 438 ? -11.363 19.567 21.838 1.00 55.53 438 GLU A CA 1
ATOM 3323 C C . GLU A 1 438 ? -11.016 18.072 21.988 1.00 55.53 438 GLU A C 1
ATOM 3325 O O . GLU A 1 438 ? -9.862 17.715 21.798 1.00 55.53 438 GLU A O 1
ATOM 3330 N N . TYR A 1 439 ? -11.991 17.199 22.279 1.00 64.81 439 TYR A N 1
ATOM 3331 C CA . TYR A 1 439 ? -11.770 15.755 22.421 1.00 64.81 439 TYR A CA 1
ATOM 3332 C C . TYR A 1 439 ? -12.893 14.940 21.772 1.00 64.81 439 TYR A C 1
ATOM 3334 O O . TYR A 1 439 ? -14.073 15.147 22.082 1.00 64.81 439 TYR A O 1
ATOM 3342 N N . ASN A 1 440 ? -12.516 13.980 20.923 1.00 81.62 440 ASN A N 1
ATOM 3343 C CA . ASN A 1 440 ? -13.375 12.862 20.550 1.00 81.62 440 ASN A CA 1
ATOM 3344 C C . ASN A 1 440 ? -13.210 11.748 21.594 1.00 81.62 440 ASN A C 1
ATOM 3346 O O . ASN A 1 440 ? -12.100 11.297 21.876 1.00 81.62 440 ASN A O 1
ATOM 3350 N N . HIS A 1 441 ? -14.318 11.319 22.194 1.00 85.38 441 HIS A N 1
ATOM 3351 C CA . HIS A 1 441 ? -14.298 10.253 23.199 1.00 85.38 441 HIS A CA 1
ATOM 3352 C C . HIS A 1 441 ? -14.344 8.850 22.595 1.00 85.38 441 HIS A C 1
ATOM 3354 O O . HIS A 1 441 ? -14.132 7.885 23.323 1.00 85.38 441 HIS A O 1
ATOM 3360 N N . LEU A 1 442 ? -14.625 8.742 21.296 1.00 89.56 442 LEU A N 1
ATOM 3361 C CA . LEU A 1 442 ? -14.750 7.467 20.610 1.00 89.56 442 LEU A CA 1
ATOM 3362 C C . LEU A 1 442 ? -13.394 6.751 20.553 1.00 89.56 442 LEU A C 1
ATOM 3364 O O . LEU A 1 442 ? -12.422 7.319 20.063 1.00 89.56 442 LEU A O 1
ATOM 3368 N N . LYS A 1 443 ? -13.361 5.513 21.047 1.00 87.12 443 LYS A N 1
ATOM 3369 C CA . LYS A 1 443 ? -12.195 4.623 21.039 1.00 87.12 443 LYS A CA 1
ATOM 3370 C C . LYS A 1 443 ? -12.429 3.387 20.185 1.00 87.12 443 LYS A C 1
ATOM 3372 O O . LYS A 1 443 ? -11.532 3.011 19.452 1.00 87.12 443 LYS A O 1
ATOM 3377 N N . VAL A 1 444 ? -13.623 2.799 20.267 1.00 86.38 444 VAL A N 1
ATOM 3378 C CA . VAL A 1 444 ? -13.951 1.525 19.614 1.00 86.38 444 VAL A CA 1
ATOM 3379 C C . VAL A 1 444 ? -15.140 1.692 18.673 1.00 86.38 444 VAL A C 1
ATOM 3381 O O . VAL A 1 444 ? -16.181 2.243 19.060 1.00 86.38 444 VAL A O 1
ATOM 3384 N N . VAL A 1 445 ? -15.025 1.175 17.455 1.00 88.75 445 VAL A N 1
ATOM 3385 C CA . VAL A 1 445 ? -16.119 1.094 16.485 1.00 88.75 445 VAL A CA 1
ATOM 3386 C C . VAL A 1 445 ? -16.196 -0.327 15.943 1.00 88.75 445 VAL A C 1
ATOM 3388 O O . VAL A 1 445 ? -15.406 -0.716 15.101 1.00 88.75 445 VAL A O 1
ATOM 3391 N N . GLU A 1 446 ? -17.210 -1.073 16.372 1.00 86.25 446 GLU A N 1
ATOM 3392 C CA . GLU A 1 446 ? -17.490 -2.414 15.850 1.00 86.25 446 GLU A CA 1
ATOM 3393 C C . GLU A 1 446 ? -18.645 -2.337 14.857 1.00 86.25 446 GLU A C 1
ATOM 3395 O O . GLU A 1 446 ? -19.735 -1.852 15.195 1.00 86.25 446 GLU A O 1
ATOM 3400 N N . VAL A 1 447 ? -18.449 -2.838 13.641 1.00 86.31 447 VAL A N 1
ATOM 3401 C CA . VAL A 1 447 ? -19.451 -2.773 12.579 1.00 86.31 447 VAL A CA 1
ATOM 3402 C C . VAL A 1 447 ? -19.803 -4.165 12.083 1.00 86.31 447 VAL A C 1
ATOM 3404 O O . VAL A 1 447 ? -18.969 -4.958 11.668 1.00 86.31 447 VAL A O 1
ATOM 3407 N N . THR A 1 448 ? -21.101 -4.453 12.045 1.00 83.06 448 THR A N 1
ATOM 3408 C CA . THR A 1 448 ? -21.621 -5.675 11.422 1.00 83.06 448 THR A CA 1
ATOM 3409 C C . THR A 1 448 ? -22.671 -5.330 10.384 1.00 83.06 448 THR A C 1
ATOM 3411 O O . THR A 1 448 ? -23.436 -4.377 10.548 1.00 83.06 448 THR A O 1
ATOM 3414 N N . GLY A 1 449 ? -22.773 -6.101 9.304 1.00 79.69 449 GLY A N 1
ATOM 3415 C CA . GLY A 1 449 ? -23.850 -5.871 8.348 1.00 79.69 449 GLY A CA 1
ATOM 3416 C C . GLY A 1 449 ? -23.574 -6.329 6.932 1.00 79.69 449 GLY A C 1
ATOM 3417 O O . GLY A 1 449 ? -22.913 -7.331 6.686 1.00 79.69 449 GLY A O 1
ATOM 3418 N N . SER A 1 450 ? -24.183 -5.630 5.977 1.00 77.50 450 SER A N 1
ATOM 3419 C CA . SER A 1 450 ? -24.171 -6.034 4.569 1.00 77.50 450 SER A CA 1
ATOM 3420 C C . SER A 1 450 ? -23.980 -4.852 3.631 1.00 77.50 450 SER A C 1
ATOM 3422 O O . SER A 1 450 ? -24.445 -3.742 3.908 1.00 77.50 450 SER A O 1
ATOM 3424 N N . SER A 1 451 ? -23.424 -5.151 2.455 1.00 84.50 451 SER A N 1
ATOM 3425 C CA . SER A 1 451 ? -23.096 -4.214 1.378 1.00 84.50 451 SER A CA 1
ATOM 3426 C C . SER A 1 451 ? -21.761 -3.501 1.586 1.00 84.50 451 SER A C 1
ATOM 3428 O O . SER A 1 451 ? -20.766 -4.048 1.148 1.00 84.50 451 SER A O 1
ATOM 3430 N N . TYR A 1 452 ? -21.736 -2.308 2.181 1.00 85.31 452 TYR A N 1
ATOM 3431 C CA . TYR A 1 452 ? -20.502 -1.536 2.365 1.00 85.31 452 TYR A CA 1
ATOM 3432 C C . TYR A 1 452 ? -20.582 -0.634 3.600 1.00 85.31 452 TYR A C 1
ATOM 3434 O O . TYR A 1 452 ? -21.685 -0.234 3.993 1.00 85.31 452 TYR A O 1
ATOM 3442 N N . PHE A 1 453 ? -19.439 -0.245 4.165 1.00 90.62 453 PHE A N 1
ATOM 3443 C CA . PHE A 1 453 ? -19.362 0.752 5.239 1.00 90.62 453 PHE A CA 1
ATOM 3444 C C . PHE A 1 453 ? -18.299 1.812 4.948 1.00 90.62 453 PHE A C 1
ATOM 3446 O O . PHE A 1 453 ? -17.140 1.497 4.731 1.00 90.62 453 PHE A O 1
ATOM 3453 N N . ARG A 1 454 ? -18.689 3.086 4.908 1.00 89.56 454 ARG A N 1
ATOM 3454 C CA . ARG A 1 454 ? -17.785 4.181 4.539 1.00 89.56 454 ARG A CA 1
ATOM 3455 C C . ARG A 1 454 ? -17.917 5.349 5.491 1.00 89.56 454 ARG A C 1
ATOM 3457 O O . ARG A 1 454 ? -19.039 5.739 5.829 1.00 89.56 454 ARG A O 1
ATOM 3464 N N . VAL A 1 455 ? -16.795 5.957 5.850 1.00 87.19 455 VAL A N 1
ATOM 3465 C CA . VAL A 1 455 ? -16.757 7.146 6.706 1.00 87.19 455 VAL A CA 1
ATOM 3466 C C . VAL A 1 455 ? -15.681 8.097 6.190 1.00 87.19 455 VAL A C 1
ATOM 3468 O O . VAL A 1 455 ? -14.538 7.697 6.011 1.00 87.19 455 VAL A O 1
ATOM 3471 N N . GLY A 1 456 ? -16.046 9.356 5.943 1.00 79.50 456 GLY A N 1
ATOM 3472 C CA . GLY A 1 456 ? -15.121 10.381 5.447 1.00 79.50 456 GLY A CA 1
ATOM 3473 C C . GLY A 1 456 ? -15.707 11.225 4.324 1.00 79.50 456 GLY A C 1
ATOM 3474 O O . GLY A 1 456 ? -16.532 10.742 3.544 1.00 79.50 456 GLY A O 1
ATOM 3475 N N . GLN A 1 457 ? -15.296 12.498 4.248 1.00 69.38 457 GLN A N 1
ATOM 3476 C CA . GLN A 1 457 ? -15.782 13.483 3.274 1.00 69.38 457 GLN A CA 1
ATOM 3477 C C . GLN A 1 457 ? -15.560 13.073 1.811 1.00 69.38 457 GLN A C 1
ATOM 3479 O O . GLN A 1 457 ? -14.482 12.650 1.411 1.00 69.38 457 GLN A O 1
ATOM 3484 N N . GLN A 1 458 ? -16.587 13.281 0.983 1.00 58.84 458 GLN A N 1
ATOM 3485 C CA . GLN A 1 458 ? -16.448 13.257 -0.467 1.00 58.84 458 GLN A CA 1
ATOM 3486 C C . GLN A 1 458 ? -15.808 14.586 -0.904 1.00 58.84 458 GLN A C 1
ATOM 3488 O O . GLN A 1 458 ? -16.445 15.634 -0.808 1.00 58.84 458 GLN A O 1
ATOM 3493 N N . SER A 1 459 ? -14.556 14.568 -1.370 1.00 45.88 459 SER A N 1
ATOM 3494 C CA . SER A 1 459 ? -13.811 15.794 -1.709 1.00 45.88 459 SER A CA 1
ATOM 3495 C C . SER A 1 459 ? -14.525 16.665 -2.764 1.00 45.88 459 SER A C 1
ATOM 3497 O O . SER A 1 459 ? -14.912 16.196 -3.837 1.00 45.88 459 SER A O 1
ATOM 3499 N N . ALA A 1 460 ? -14.694 17.964 -2.467 1.00 35.19 460 ALA A N 1
ATOM 3500 C CA . ALA A 1 460 ? -15.339 18.958 -3.341 1.00 35.19 460 ALA A CA 1
ATOM 3501 C C . ALA A 1 460 ? -14.359 19.696 -4.281 1.00 35.19 460 ALA A C 1
ATOM 3503 O O . ALA A 1 460 ? -14.789 20.303 -5.267 1.00 35.19 460 ALA A O 1
ATOM 3504 N N . THR A 1 461 ? -13.048 19.617 -4.023 1.00 33.31 461 THR A N 1
ATOM 3505 C CA . THR A 1 461 ? -11.971 20.123 -4.904 1.00 33.31 461 THR A CA 1
ATOM 3506 C C . THR A 1 461 ? -11.645 19.127 -6.026 1.00 33.31 461 THR A C 1
ATOM 3508 O O . THR A 1 461 ? -10.784 19.371 -6.865 1.00 33.31 461 THR A O 1
ATOM 3511 N N . TRP A 1 462 ? -12.407 18.032 -6.121 1.00 35.59 462 TRP A N 1
ATOM 3512 C CA . TRP A 1 462 ? -12.505 17.169 -7.296 1.00 35.59 462 TRP A CA 1
ATOM 3513 C C . TRP A 1 462 ? -13.244 17.872 -8.441 1.00 35.59 462 TRP A C 1
ATOM 3515 O O . TRP A 1 462 ? -14.357 17.523 -8.846 1.00 35.59 462 TRP A O 1
ATOM 3525 N N . GLY A 1 463 ? -12.617 18.906 -8.993 1.00 23.83 463 GLY A N 1
ATOM 3526 C CA . GLY A 1 463 ? -13.078 19.570 -10.198 1.00 23.83 463 GLY A CA 1
ATOM 3527 C C . GLY A 1 463 ? -12.947 18.650 -11.401 1.00 23.83 463 GLY A C 1
ATOM 3528 O O . GLY A 1 463 ? -11.986 18.785 -12.131 1.00 23.83 463 GLY A O 1
ATOM 3529 N N . HIS A 1 464 ? -13.904 17.744 -11.621 1.00 23.73 464 HIS A N 1
ATOM 3530 C CA . HIS A 1 464 ? -14.103 17.009 -12.879 1.00 23.73 464 HIS A CA 1
ATOM 3531 C C . HIS A 1 464 ? -12.800 16.595 -13.596 1.00 23.73 464 HIS A C 1
ATOM 3533 O O . HIS A 1 464 ? -12.696 16.724 -14.816 1.00 23.73 464 HIS A O 1
ATOM 3539 N N . SER A 1 465 ? -11.807 16.109 -12.849 1.00 26.64 465 SER A N 1
ATOM 3540 C CA . SER A 1 465 ? -10.779 15.269 -13.439 1.00 26.64 465 SER A CA 1
ATOM 3541 C C . SER A 1 465 ? -11.441 13.916 -13.612 1.00 26.64 465 SER A C 1
ATOM 3543 O O . SER A 1 465 ? -12.062 13.399 -12.683 1.00 26.64 465 SER A O 1
ATOM 3545 N N . THR A 1 466 ? -11.418 13.392 -14.826 1.00 28.38 466 THR A N 1
ATOM 3546 C CA . THR A 1 466 ? -12.186 12.222 -15.261 1.00 28.38 466 THR A CA 1
ATOM 3547 C C . THR A 1 466 ? -11.807 10.901 -14.572 1.00 28.38 466 THR A C 1
ATOM 3549 O O . THR A 1 466 ? -12.252 9.870 -15.057 1.00 28.38 466 THR A O 1
ATOM 3552 N N . THR A 1 467 ? -11.029 10.926 -13.485 1.00 30.98 467 THR A N 1
ATOM 3553 C CA . THR A 1 467 ? -10.434 9.738 -12.843 1.00 30.98 467 THR A CA 1
ATOM 3554 C C . THR A 1 467 ? -10.234 9.825 -11.317 1.00 30.98 467 THR A C 1
ATOM 3556 O O . THR A 1 467 ? -9.737 8.878 -10.734 1.00 30.98 467 THR A O 1
ATOM 3559 N N . ALA A 1 468 ? -10.611 10.910 -10.621 1.00 32.28 468 ALA A N 1
ATOM 3560 C CA . ALA A 1 468 ? -10.266 11.070 -9.188 1.00 32.28 468 ALA A CA 1
ATOM 3561 C C . ALA A 1 468 ? -11.437 10.894 -8.199 1.00 32.28 468 ALA A C 1
ATOM 3563 O O . ALA A 1 468 ? -11.221 10.871 -6.998 1.00 32.28 468 ALA A O 1
ATOM 3564 N N . GLY A 1 469 ? -12.677 10.720 -8.674 1.00 30.84 469 GLY A N 1
ATOM 3565 C CA . GLY A 1 469 ? -13.825 10.366 -7.818 1.00 30.84 469 GLY A CA 1
ATOM 3566 C C . GLY A 1 469 ? -13.903 8.874 -7.454 1.00 30.84 469 GLY A C 1
ATOM 3567 O O . GLY A 1 469 ? -14.949 8.410 -6.997 1.00 30.84 469 GLY A O 1
ATOM 3568 N N . GLU A 1 470 ? -12.839 8.119 -7.734 1.00 41.91 470 GLU A N 1
ATOM 3569 C CA . GLU A 1 470 ? -12.844 6.657 -7.844 1.00 41.91 470 GLU A CA 1
ATOM 3570 C C . GLU A 1 470 ? -12.558 5.943 -6.514 1.00 41.91 470 GLU A C 1
ATOM 3572 O O . GLU A 1 470 ? -13.176 4.910 -6.284 1.00 41.91 470 GLU A O 1
ATOM 3577 N N . TYR A 1 471 ? -11.799 6.540 -5.583 1.00 46.00 471 TYR A N 1
ATOM 3578 C CA . TYR A 1 471 ? -11.416 5.908 -4.303 1.00 46.00 471 TYR A CA 1
ATOM 3579 C C . TYR A 1 471 ? -12.601 5.440 -3.444 1.00 46.00 471 TYR A C 1
ATOM 3581 O O . TYR A 1 471 ? -12.588 4.352 -2.892 1.00 46.00 471 TYR A O 1
ATOM 3589 N N . PHE A 1 472 ? -13.686 6.218 -3.379 1.00 45.78 472 PHE A N 1
ATOM 3590 C CA . PHE A 1 472 ? -14.892 5.805 -2.653 1.00 45.78 472 PHE A CA 1
ATOM 3591 C C . PHE A 1 472 ? -15.928 5.111 -3.552 1.00 45.78 472 PHE A C 1
ATOM 3593 O O . PHE A 1 472 ? -17.017 4.821 -3.070 1.00 45.78 472 PHE A O 1
ATOM 3600 N N . THR A 1 473 ? -15.723 4.911 -4.863 1.00 37.94 473 THR A N 1
ATOM 3601 C CA . THR A 1 473 ? -16.820 4.451 -5.754 1.00 37.94 473 THR A CA 1
ATOM 3602 C C . THR A 1 473 ? -16.480 3.400 -6.816 1.00 37.94 473 THR A C 1
ATOM 3604 O O . THR A 1 473 ? -17.425 2.870 -7.409 1.00 37.94 473 THR A O 1
ATOM 3607 N N . ALA A 1 474 ? -15.215 3.033 -7.029 1.00 37.50 474 ALA A N 1
ATOM 3608 C CA . ALA A 1 474 ? -14.806 1.999 -7.982 1.00 37.50 474 ALA A CA 1
ATOM 3609 C C . ALA A 1 474 ? -13.685 1.117 -7.403 1.00 37.50 474 ALA A C 1
ATOM 3611 O O . ALA A 1 474 ? -12.907 1.605 -6.595 1.00 37.50 474 ALA A O 1
ATOM 3612 N N . ASN A 1 475 ? -13.632 -0.160 -7.815 1.00 39.81 475 ASN A N 1
ATOM 3613 C CA . ASN A 1 475 ? -12.562 -1.116 -7.488 1.00 39.81 475 ASN A CA 1
ATOM 3614 C C . ASN A 1 475 ? -11.185 -0.426 -7.525 1.00 39.81 475 ASN A C 1
ATOM 3616 O O . ASN A 1 475 ? -10.865 0.186 -8.548 1.00 39.81 475 ASN A O 1
ATOM 3620 N N . GLY A 1 476 ? -10.391 -0.561 -6.454 1.00 40.78 476 GLY A N 1
ATOM 3621 C CA . GLY A 1 476 ? -9.110 0.136 -6.218 1.00 40.78 476 GLY A CA 1
ATOM 3622 C C . GLY A 1 476 ? -8.052 -0.002 -7.322 1.00 40.78 476 GLY A C 1
ATOM 3623 O O . GLY A 1 476 ? -7.092 0.755 -7.379 1.00 40.78 476 GLY A O 1
ATOM 3624 N N . GLN A 1 477 ? -8.290 -0.888 -8.284 1.00 40.94 477 GLN A N 1
ATOM 3625 C CA . GLN A 1 477 ? -7.447 -1.209 -9.433 1.00 40.94 477 GLN A CA 1
ATOM 3626 C C . GLN A 1 477 ? -7.271 -0.088 -10.482 1.00 40.94 477 GLN A C 1
ATOM 3628 O O . GLN A 1 477 ? -6.354 -0.172 -11.293 1.00 40.94 477 GLN A O 1
ATOM 3633 N N . THR A 1 478 ? -8.151 0.925 -10.557 1.00 36.94 478 THR A N 1
ATOM 3634 C CA . THR A 1 478 ? -8.031 2.017 -11.563 1.00 36.94 478 THR A CA 1
ATOM 3635 C C . THR A 1 478 ? -7.658 3.374 -10.982 1.00 36.94 478 THR A C 1
ATOM 3637 O O . THR A 1 478 ? -7.552 4.345 -11.738 1.00 36.94 478 THR A O 1
ATOM 3640 N N . ALA A 1 479 ? -7.464 3.460 -9.665 1.00 39.03 479 ALA A N 1
ATOM 3641 C CA . ALA A 1 479 ? -7.155 4.713 -9.003 1.00 39.03 479 ALA A CA 1
ATOM 3642 C C . ALA A 1 479 ? -5.765 5.206 -9.438 1.00 39.03 479 ALA A C 1
ATOM 3644 O O . ALA A 1 479 ? -4.741 4.576 -9.195 1.00 39.03 479 ALA A O 1
ATOM 3645 N N . ASN A 1 480 ? -5.727 6.345 -10.129 1.00 42.09 480 ASN A N 1
ATOM 3646 C CA . ASN A 1 480 ? -4.479 7.054 -10.377 1.00 42.09 480 ASN A CA 1
ATOM 3647 C C . ASN A 1 480 ? -3.964 7.562 -9.026 1.00 42.09 480 ASN A C 1
ATOM 3649 O O . ASN A 1 480 ? -4.700 8.341 -8.422 1.00 42.09 480 ASN A O 1
ATOM 3653 N N . TRP A 1 481 ? -2.757 7.163 -8.595 1.00 48.06 481 TRP A N 1
ATOM 3654 C CA . TRP A 1 481 ? -2.058 7.724 -7.431 1.00 48.06 481 TRP A CA 1
ATOM 3655 C C . TRP A 1 481 ? -1.878 9.230 -7.623 1.00 48.06 481 TRP A C 1
ATOM 3657 O O . TRP A 1 481 ? -0.933 9.734 -8.222 1.00 48.06 481 TRP A O 1
ATOM 3667 N N . VAL A 1 482 ? -2.900 9.952 -7.211 1.00 35.44 482 VAL A N 1
ATOM 3668 C CA . VAL A 1 482 ? -2.921 11.386 -7.004 1.00 35.44 482 VAL A CA 1
ATOM 3669 C C . VAL A 1 482 ? -2.988 11.478 -5.499 1.00 35.44 482 VAL A C 1
ATOM 3671 O O . VAL A 1 482 ? -3.846 10.801 -4.926 1.00 35.44 482 VAL A O 1
ATOM 3674 N N . SER A 1 483 ? -2.082 12.240 -4.884 1.00 34.34 483 SER A N 1
ATOM 3675 C CA . SER A 1 483 ? -2.012 12.372 -3.429 1.00 34.34 483 SER A CA 1
ATOM 3676 C C . SER A 1 483 ? -3.427 12.434 -2.830 1.00 34.34 483 SER A C 1
ATOM 3678 O O . SER A 1 483 ? -4.187 13.359 -3.157 1.00 34.34 483 SER A O 1
ATOM 3680 N N . PRO A 1 484 ? -3.836 11.458 -1.989 1.00 35.84 484 PRO A N 1
ATOM 3681 C CA . PRO A 1 484 ? -5.096 11.531 -1.253 1.00 35.84 484 PRO A CA 1
ATOM 3682 C C . PRO A 1 484 ? -5.155 12.772 -0.356 1.00 35.84 484 PRO A C 1
ATOM 3684 O O . PRO A 1 484 ? -6.240 13.170 0.080 1.00 35.84 484 PRO A O 1
ATOM 3687 N N . PHE A 1 485 ? -4.013 13.435 -0.147 1.00 36.41 485 PHE A N 1
ATOM 3688 C CA . PHE A 1 485 ? -3.879 14.630 0.650 1.00 36.41 485 PHE A CA 1
ATOM 3689 C C . PHE A 1 485 ? -3.101 15.726 -0.100 1.00 36.41 485 PHE A C 1
ATOM 3691 O O . PHE A 1 485 ? -1.915 15.960 0.105 1.00 36.41 485 PHE A O 1
ATOM 3698 N N . VAL A 1 486 ? -3.835 16.598 -0.804 1.00 28.94 486 VAL A N 1
ATOM 3699 C CA . VAL A 1 486 ? -3.565 18.010 -0.502 1.00 28.94 486 VAL A CA 1
ATOM 3700 C C . VAL A 1 486 ? -3.903 18.111 0.966 1.00 28.94 486 VAL A C 1
ATOM 3702 O O . VAL A 1 486 ? -5.087 18.012 1.302 1.00 28.94 486 VAL A O 1
ATOM 3705 N N . ALA A 1 487 ? -2.879 18.248 1.809 1.00 28.78 487 ALA A N 1
ATOM 3706 C CA . ALA A 1 487 ? -3.091 18.651 3.173 1.00 28.78 487 ALA A CA 1
ATOM 3707 C C . ALA A 1 487 ? -4.087 19.779 3.141 1.00 28.78 487 ALA A C 1
ATOM 3709 O O . ALA A 1 487 ? -3.817 20.841 2.573 1.00 28.78 487 ALA A O 1
ATOM 3710 N N . ASP A 1 488 ? -5.289 19.513 3.643 1.00 33.47 488 ASP A N 1
ATOM 3711 C CA . ASP A 1 488 ? -6.197 20.601 3.837 1.00 33.47 488 ASP A CA 1
ATOM 3712 C C . ASP A 1 488 ? -5.571 21.421 4.960 1.00 33.47 488 ASP A C 1
ATOM 3714 O O . ASP A 1 488 ? -5.843 21.214 6.140 1.00 33.47 488 ASP A O 1
ATOM 3718 N N . GLU A 1 489 ? -4.723 22.380 4.578 1.00 30.28 489 GLU A N 1
ATOM 3719 C CA . GLU A 1 489 ? -4.200 23.434 5.438 1.00 30.28 489 GLU A CA 1
ATOM 3720 C C . GLU A 1 489 ? -5.357 24.200 6.123 1.00 30.28 489 GLU A C 1
ATOM 3722 O O . GLU A 1 489 ? -5.119 25.064 6.973 1.00 30.28 489 GLU A O 1
ATOM 3727 N N . THR A 1 490 ? -6.620 23.912 5.764 1.00 28.56 490 THR A N 1
ATOM 3728 C CA . THR A 1 490 ? -7.841 24.461 6.349 1.00 28.56 490 THR A CA 1
ATOM 3729 C C . THR A 1 490 ? -8.598 23.540 7.322 1.00 28.56 490 THR A C 1
ATOM 3731 O O . THR A 1 490 ? -9.542 24.028 7.946 1.00 28.56 490 THR A O 1
ATOM 3734 N N . GLY A 1 491 ? -8.145 22.305 7.582 1.00 34.59 491 GLY A N 1
ATOM 3735 C CA . GLY A 1 491 ? -8.671 21.466 8.670 1.00 34.59 491 GLY A CA 1
ATOM 3736 C C . GLY A 1 491 ? -10.031 20.802 8.408 1.00 34.59 491 GLY A C 1
ATOM 3737 O O . GLY A 1 491 ? -10.906 20.844 9.274 1.00 34.59 491 GLY A O 1
ATOM 3738 N N . GLY A 1 492 ? -10.234 20.214 7.228 1.00 43.06 492 GLY A N 1
ATOM 3739 C CA . GLY A 1 492 ? -11.400 19.390 6.907 1.00 43.06 492 GLY A CA 1
ATOM 3740 C C . GLY A 1 492 ? -11.564 18.194 7.855 1.00 43.06 492 GLY A C 1
ATOM 3741 O O . GLY A 1 492 ? -10.589 17.560 8.250 1.00 43.06 492 GLY A O 1
ATOM 3742 N N . ASN A 1 493 ? -12.809 17.896 8.244 1.00 51.44 493 ASN A N 1
ATOM 3743 C CA . ASN A 1 493 ? -13.123 16.825 9.194 1.00 51.44 493 ASN A CA 1
ATOM 3744 C C . ASN A 1 493 ? -12.710 15.452 8.636 1.00 51.44 493 ASN A C 1
ATOM 3746 O O . ASN A 1 493 ? -13.280 14.993 7.640 1.00 51.44 493 ASN A O 1
ATOM 3750 N N . GLN A 1 494 ? -11.781 14.783 9.321 1.00 69.69 494 GLN A N 1
ATOM 3751 C CA . GLN A 1 494 ? -11.498 13.364 9.107 1.00 69.69 494 GLN A CA 1
ATOM 3752 C C . GLN A 1 494 ? -12.730 12.549 9.511 1.00 69.69 494 GLN A C 1
ATOM 3754 O O . GLN A 1 494 ? -13.446 12.924 10.444 1.00 69.69 494 GLN A O 1
ATOM 3759 N N . GLY A 1 495 ? -13.027 11.484 8.763 1.00 82.38 495 GLY A N 1
ATOM 3760 C CA . GLY A 1 495 ? -14.245 10.696 8.956 1.00 82.38 495 GLY A CA 1
ATOM 3761 C C . GLY A 1 495 ? -14.310 10.056 10.343 1.00 82.38 495 GLY A C 1
ATOM 3762 O O . GLY A 1 495 ? -15.356 10.095 10.995 1.00 82.38 495 GLY A O 1
ATOM 3763 N N . LEU A 1 496 ? -13.176 9.524 10.792 1.00 90.19 496 LEU A N 1
ATOM 3764 C CA . LEU A 1 496 ? -12.914 9.057 12.149 1.00 90.19 496 LEU A CA 1
ATOM 3765 C C . LEU A 1 496 ? -11.713 9.826 12.715 1.00 90.19 496 LEU A C 1
ATOM 3767 O O . LEU A 1 496 ? -10.774 10.135 11.988 1.00 90.19 496 LEU A O 1
ATOM 3771 N N . ASN A 1 497 ? -11.741 10.154 14.005 1.00 87.94 497 ASN A N 1
ATOM 3772 C CA . ASN A 1 497 ? -10.626 10.822 14.683 1.00 87.94 497 ASN A CA 1
ATOM 3773 C C . ASN A 1 497 ? -10.315 10.080 15.977 1.00 87.94 497 ASN A C 1
ATOM 3775 O O . ASN A 1 497 ? -11.236 9.849 16.762 1.00 87.94 497 ASN A O 1
ATOM 3779 N N . ASP A 1 498 ? -9.045 9.767 16.206 1.00 89.38 498 ASP A N 1
ATOM 3780 C CA . ASP A 1 498 ? -8.525 9.179 17.439 1.00 89.38 498 ASP A CA 1
ATOM 3781 C C . ASP A 1 498 ? -9.221 7.856 17.823 1.00 89.38 498 ASP A C 1
ATOM 3783 O O . ASP A 1 498 ? -9.352 7.535 19.005 1.00 89.38 498 ASP A O 1
ATOM 3787 N N . VAL A 1 499 ? -9.716 7.097 16.841 1.00 91.69 499 VAL A N 1
ATOM 3788 C CA . VAL A 1 499 ? -10.278 5.758 17.072 1.00 91.69 499 VAL A CA 1
ATOM 3789 C C . VAL A 1 499 ? -9.113 4.794 17.254 1.00 91.69 499 VAL A C 1
ATOM 3791 O O . VAL A 1 499 ? -8.186 4.799 16.446 1.00 91.69 499 VAL A O 1
ATOM 3794 N N . GLN A 1 500 ? -9.161 4.041 18.350 1.00 90.12 500 GLN A N 1
ATOM 3795 C CA . GLN A 1 500 ? -8.152 3.059 18.718 1.00 90.12 500 GLN A CA 1
ATOM 3796 C C . GLN A 1 500 ? -8.418 1.714 18.049 1.00 90.12 500 GLN A C 1
ATOM 3798 O O . GLN A 1 500 ? -7.487 1.126 17.544 1.00 90.12 500 GLN A O 1
ATOM 3803 N N . ASP A 1 501 ? -9.662 1.247 18.042 1.00 85.31 501 ASP A N 1
ATOM 3804 C CA . ASP A 1 501 ? -10.044 -0.068 17.520 1.00 85.31 501 ASP A CA 1
ATOM 3805 C C . ASP A 1 501 ? -11.216 0.122 16.547 1.00 85.31 501 ASP A C 1
ATOM 3807 O O . ASP A 1 501 ? -12.285 0.642 16.911 1.00 85.31 501 ASP A O 1
ATOM 3811 N N . LEU A 1 502 ? -10.979 -0.229 15.286 1.00 91.19 502 LEU A N 1
ATOM 3812 C CA . LEU A 1 502 ? -11.977 -0.277 14.231 1.00 91.19 502 LEU A CA 1
ATOM 3813 C C . LEU A 1 502 ? -12.091 -1.714 13.716 1.00 91.19 502 LEU A C 1
ATOM 3815 O O . LEU A 1 502 ? -11.260 -2.136 12.927 1.00 91.19 502 LEU A O 1
ATOM 3819 N N . ASP A 1 503 ? -13.178 -2.401 14.070 1.00 85.62 503 ASP A N 1
ATOM 3820 C CA . ASP A 1 503 ? -13.484 -3.754 13.589 1.00 85.62 503 ASP A CA 1
ATOM 3821 C C . ASP A 1 503 ? -14.623 -3.714 12.560 1.00 85.62 503 ASP A C 1
ATOM 3823 O O . ASP A 1 503 ? -15.799 -3.480 12.889 1.00 85.62 503 ASP A O 1
ATOM 3827 N N . LEU A 1 504 ? -14.280 -3.953 11.292 1.00 87.56 504 LEU A N 1
ATOM 3828 C CA . LEU A 1 504 ? -15.219 -4.097 10.178 1.00 87.56 504 LEU A CA 1
ATOM 3829 C C . LEU A 1 504 ? -15.334 -5.538 9.665 1.00 87.56 504 LEU A C 1
ATOM 3831 O O . LEU A 1 504 ? -16.103 -5.780 8.725 1.00 87.56 504 LEU A O 1
ATOM 3835 N N . THR A 1 505 ? -14.678 -6.509 10.303 1.00 80.50 505 THR A N 1
ATOM 3836 C CA . THR A 1 505 ? -14.647 -7.920 9.871 1.00 80.50 505 THR A CA 1
ATOM 3837 C C . THR A 1 505 ? -16.052 -8.543 9.809 1.00 80.50 505 THR A C 1
ATOM 3839 O O . THR A 1 505 ? -16.333 -9.491 9.068 1.00 80.50 505 THR A O 1
ATOM 3842 N N . GLY A 1 506 ? -17.004 -7.963 10.551 1.00 75.06 506 GLY A N 1
ATOM 3843 C CA . GLY A 1 506 ? -18.424 -8.305 10.538 1.00 75.06 506 GLY A CA 1
ATOM 3844 C C . GLY A 1 506 ? -19.230 -7.803 9.327 1.00 75.06 506 GLY A C 1
ATOM 3845 O O . GLY A 1 506 ? -20.451 -8.029 9.276 1.00 75.06 506 GLY A O 1
ATOM 3846 N N . VAL A 1 507 ? -18.615 -7.101 8.368 1.00 81.06 507 VAL A N 1
ATOM 3847 C CA . VAL A 1 507 ? -19.258 -6.540 7.167 1.00 81.06 507 VAL A CA 1
ATOM 3848 C C . VAL A 1 507 ? -18.968 -7.411 5.939 1.00 81.06 507 VAL A C 1
ATOM 3850 O O . VAL A 1 507 ? -17.835 -7.683 5.580 1.00 81.06 507 VAL A O 1
ATOM 3853 N N . SER A 1 508 ? -20.017 -7.852 5.236 1.00 78.94 508 SER A N 1
ATOM 3854 C CA . SER A 1 508 ? -19.884 -8.812 4.122 1.00 78.94 508 SER A CA 1
ATOM 3855 C C . SER A 1 508 ? -19.481 -8.208 2.757 1.00 78.94 508 SER A C 1
ATOM 3857 O O . SER A 1 508 ? -19.859 -8.763 1.721 1.00 78.94 508 SER A O 1
ATOM 3859 N N . GLY A 1 509 ? -18.873 -7.028 2.719 1.00 81.12 509 GLY A N 1
ATOM 3860 C CA . GLY A 1 509 ? -18.468 -6.312 1.503 1.00 81.12 509 GLY A CA 1
ATOM 3861 C C . GLY A 1 509 ? -17.641 -5.085 1.873 1.00 81.12 509 GLY A C 1
ATOM 3862 O O . GLY A 1 509 ? -17.441 -4.872 3.056 1.00 81.12 509 GLY A O 1
ATOM 3863 N N . SER A 1 510 ? -17.213 -4.281 0.901 1.00 84.50 510 SER A N 1
ATOM 386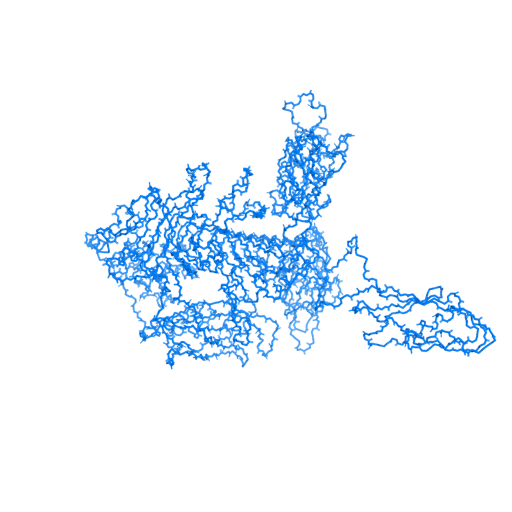4 C CA . SER A 1 510 ? -16.105 -3.342 1.110 1.00 84.50 510 SER A CA 1
ATOM 3865 C C . SER A 1 510 ? -16.344 -2.169 2.058 1.00 84.50 510 SER A C 1
ATOM 3867 O O . SER A 1 510 ? -17.468 -1.691 2.273 1.00 84.50 510 SER A O 1
ATOM 3869 N N . SER A 1 511 ? -15.243 -1.613 2.534 1.00 87.12 511 SER A N 1
ATOM 3870 C CA . SER A 1 511 ? -15.153 -0.396 3.315 1.00 87.12 511 SER A CA 1
ATOM 3871 C C . SER A 1 511 ? -14.358 0.705 2.612 1.00 87.12 511 SER A C 1
ATOM 3873 O O . SER A 1 511 ? -13.679 0.496 1.612 1.00 87.12 511 SER A O 1
ATOM 3875 N N . ALA A 1 512 ? -14.546 1.938 3.081 1.00 86.75 512 ALA A N 1
ATOM 3876 C CA . ALA A 1 512 ? -13.688 3.058 2.709 1.00 86.75 512 ALA A CA 1
ATOM 3877 C C . ALA A 1 512 ? -13.641 4.069 3.857 1.00 86.75 512 ALA A C 1
ATOM 3879 O O . ALA A 1 512 ? -14.660 4.698 4.181 1.00 86.75 512 ALA A O 1
ATOM 3880 N N . ILE A 1 513 ? -12.475 4.208 4.475 1.00 87.25 513 ILE A N 1
ATOM 3881 C CA . ILE A 1 513 ? -12.273 4.882 5.752 1.00 87.25 513 ILE A CA 1
ATOM 3882 C C . ILE A 1 513 ? -11.262 6.011 5.578 1.00 87.25 513 ILE A C 1
ATOM 3884 O O . ILE A 1 513 ? -10.160 5.810 5.084 1.00 87.25 513 ILE A O 1
ATOM 3888 N N . ASN A 1 514 ? -11.652 7.214 5.994 1.00 83.06 514 ASN A N 1
ATOM 3889 C CA . ASN A 1 514 ? -10.740 8.337 6.176 1.00 83.06 514 ASN A CA 1
ATOM 3890 C C . ASN A 1 514 ? -10.606 8.623 7.674 1.00 83.06 514 ASN A C 1
ATOM 3892 O O . ASN A 1 514 ? -11.595 9.016 8.306 1.00 83.06 514 ASN A O 1
ATOM 3896 N N . ALA A 1 515 ? -9.416 8.426 8.227 1.00 86.62 515 ALA A N 1
ATOM 3897 C CA . ALA A 1 515 ? -9.152 8.479 9.656 1.00 86.62 515 ALA A CA 1
ATOM 3898 C C . ALA A 1 515 ? -7.902 9.306 9.987 1.00 86.62 515 ALA A C 1
ATOM 3900 O O . ALA A 1 515 ? -7.015 9.497 9.156 1.00 86.62 515 ALA A O 1
ATOM 3901 N N . ALA A 1 516 ? -7.826 9.794 11.224 1.00 87.38 516 ALA A N 1
ATOM 3902 C CA . ALA A 1 516 ? -6.595 10.358 11.761 1.00 87.38 516 ALA A CA 1
ATOM 3903 C C . ALA A 1 516 ? -6.399 10.030 13.239 1.00 87.38 516 ALA A C 1
ATOM 3905 O O . ALA A 1 516 ? -7.369 9.972 13.996 1.00 87.38 516 ALA A O 1
ATOM 3906 N N . ILE A 1 517 ? -5.138 9.895 13.642 1.00 90.44 517 ILE A N 1
ATOM 3907 C CA . ILE A 1 517 ? -4.688 9.760 15.028 1.00 90.44 517 ILE A CA 1
ATOM 3908 C C . ILE A 1 517 ? -3.854 11.000 15.359 1.00 90.44 517 ILE A C 1
ATOM 3910 O O . ILE A 1 517 ? -2.754 11.210 14.841 1.00 90.44 517 ILE A O 1
ATOM 3914 N N . SER A 1 518 ? -4.413 11.867 16.195 1.00 89.25 518 SER A N 1
ATOM 3915 C CA . SER A 1 518 ? -3.849 13.173 16.523 1.00 89.25 518 SER A CA 1
ATOM 3916 C C . SER A 1 518 ? -3.112 13.170 17.864 1.00 89.25 518 SER A C 1
ATOM 3918 O O . SER A 1 518 ? -3.268 12.265 18.676 1.00 89.25 518 SER A O 1
ATOM 3920 N N . ASP A 1 519 ? -2.386 14.251 18.166 1.00 88.44 519 ASP A N 1
ATOM 3921 C CA . ASP A 1 519 ? -1.719 14.461 19.467 1.00 88.44 519 ASP A CA 1
ATOM 3922 C C . ASP A 1 519 ? -2.652 14.324 20.685 1.00 88.44 519 ASP A C 1
ATOM 3924 O O . ASP A 1 519 ? -2.182 14.169 21.815 1.00 88.44 519 ASP A O 1
ATOM 3928 N N . ALA A 1 520 ? -3.974 14.399 20.487 1.00 84.94 520 ALA A N 1
ATOM 3929 C CA . ALA A 1 520 ? -4.950 14.250 21.557 1.00 84.94 520 ALA A CA 1
ATOM 3930 C C . ALA A 1 520 ? -4.865 12.879 22.251 1.00 84.94 520 ALA A C 1
ATOM 3932 O O . ALA A 1 520 ? -5.190 12.790 23.440 1.00 84.94 520 ALA A O 1
ATOM 3933 N N . VAL A 1 521 ? -4.396 11.836 21.554 1.00 86.62 521 VAL A N 1
ATOM 3934 C CA . VAL A 1 521 ? -4.295 10.485 22.124 1.00 86.62 521 VAL A CA 1
ATOM 3935 C C . VAL A 1 521 ? -3.179 10.337 23.151 1.00 86.62 521 VAL A C 1
ATOM 3937 O O . VAL A 1 521 ? -3.280 9.491 24.033 1.00 86.62 521 VAL A O 1
ATOM 3940 N N . ILE A 1 522 ? -2.162 11.204 23.127 1.00 86.38 522 ILE A N 1
ATOM 3941 C CA . ILE A 1 522 ? -1.040 11.137 24.077 1.00 86.38 522 ILE A CA 1
ATOM 3942 C C . ILE A 1 522 ? -1.541 11.337 25.512 1.00 86.38 522 ILE A C 1
ATOM 3944 O O . ILE A 1 522 ? -1.249 10.555 26.413 1.00 86.38 522 ILE A O 1
ATOM 3948 N N . ASP A 1 523 ? -2.356 12.372 25.728 1.00 83.69 523 ASP A N 1
ATOM 3949 C CA . ASP A 1 523 ? -2.950 12.642 27.040 1.00 83.69 523 ASP A CA 1
ATOM 3950 C C . ASP A 1 523 ? -4.064 11.639 27.396 1.00 83.69 523 ASP A C 1
ATOM 3952 O O . ASP A 1 523 ? -4.361 11.457 28.581 1.00 83.69 523 ASP A O 1
ATOM 3956 N N . ARG A 1 524 ? -4.715 11.040 26.387 1.00 80.44 524 ARG A N 1
ATOM 3957 C CA . ARG A 1 524 ? -5.874 10.153 26.557 1.00 80.44 524 ARG A CA 1
ATOM 3958 C C . ARG A 1 524 ? -5.467 8.721 26.899 1.00 80.44 524 ARG A C 1
ATOM 3960 O O . ARG A 1 524 ? -6.061 8.148 27.812 1.00 80.44 524 ARG A O 1
ATOM 3967 N N . ASP A 1 525 ? -4.489 8.183 26.178 1.00 81.31 525 ASP A N 1
ATOM 3968 C CA . ASP A 1 525 ? -4.170 6.754 26.158 1.00 81.31 525 ASP A CA 1
ATOM 3969 C C . ASP A 1 525 ? -2.701 6.462 26.469 1.00 81.31 525 ASP A C 1
ATOM 3971 O O . ASP A 1 525 ? -2.439 5.494 27.167 1.00 81.31 525 ASP A O 1
ATOM 3975 N N . LEU A 1 526 ? -1.761 7.304 26.022 1.00 82.00 526 LEU A N 1
ATOM 3976 C CA . LEU A 1 526 ? -0.329 6.960 26.020 1.00 82.00 526 LEU A CA 1
ATOM 3977 C C . LEU A 1 526 ? 0.457 7.463 27.241 1.00 82.00 526 LEU A C 1
ATOM 3979 O O . LEU A 1 526 ? 1.623 7.145 27.404 1.00 82.00 526 LEU A O 1
ATOM 3983 N N . ASN A 1 527 ? -0.140 8.253 28.139 1.00 78.50 527 ASN A N 1
ATOM 3984 C CA . ASN A 1 527 ? 0.535 8.729 29.359 1.00 78.50 527 ASN A CA 1
ATOM 3985 C C . ASN A 1 527 ? 0.522 7.662 30.468 1.00 78.50 527 ASN A C 1
ATOM 3987 O O . ASN A 1 527 ? 0.010 7.890 31.578 1.00 78.50 527 ASN A O 1
ATOM 3991 N N . LEU A 1 528 ? 1.035 6.483 30.130 1.00 71.81 528 LEU A N 1
ATOM 3992 C CA . LEU A 1 528 ? 1.106 5.320 30.994 1.00 71.81 528 LEU A CA 1
ATOM 3993 C C . LEU A 1 528 ? 2.343 5.402 31.894 1.00 71.81 528 LEU A C 1
ATOM 3995 O O . LEU A 1 528 ? 3.128 6.353 31.869 1.00 71.81 528 LEU A O 1
ATOM 3999 N N . VAL A 1 529 ? 2.409 4.502 32.867 1.00 59.66 529 VAL A N 1
ATOM 4000 C CA . VAL A 1 529 ? 3.523 4.453 33.812 1.00 59.66 529 VAL A CA 1
ATOM 4001 C C . VAL A 1 529 ? 3.992 3.021 33.827 1.00 59.66 529 VAL A C 1
ATOM 4003 O O . VAL A 1 529 ? 3.306 2.190 34.426 1.00 59.66 529 VAL A O 1
ATOM 4006 N N . ASP A 1 530 ? 5.197 2.787 33.320 1.00 56.88 530 ASP A N 1
ATOM 4007 C CA . ASP A 1 530 ? 5.794 1.462 33.272 1.00 56.88 530 ASP A CA 1
ATOM 4008 C C . ASP A 1 530 ? 5.974 0.959 34.708 1.00 56.88 530 ASP A C 1
ATOM 4010 O O . ASP A 1 530 ? 6.819 1.382 35.517 1.00 56.88 530 ASP A O 1
ATOM 4014 N N . VAL A 1 531 ? 5.069 0.063 35.078 1.00 46.62 531 VAL A N 1
ATOM 4015 C CA . VAL A 1 531 ? 5.052 -0.624 36.370 1.00 46.62 531 VAL A CA 1
ATOM 4016 C C . VAL A 1 531 ? 5.714 -1.999 36.279 1.00 46.62 531 VAL A C 1
ATOM 4018 O O . VAL A 1 531 ? 5.999 -2.603 37.324 1.00 46.62 531 VAL A O 1
ATOM 4021 N N . ASN A 1 532 ? 5.988 -2.461 35.055 1.00 48.75 532 ASN A N 1
ATOM 4022 C CA . ASN A 1 532 ? 6.564 -3.757 34.720 1.00 48.75 532 ASN A CA 1
ATOM 4023 C C . ASN A 1 532 ? 8.075 -3.659 34.437 1.00 48.75 532 ASN A C 1
ATOM 4025 O O . ASN A 1 532 ? 8.690 -2.600 34.528 1.00 48.75 532 ASN A O 1
ATOM 4029 N N . GLY A 1 533 ? 8.727 -4.813 34.266 1.00 41.19 533 GLY A N 1
ATOM 4030 C CA . GLY A 1 533 ? 10.170 -4.876 33.989 1.00 41.19 533 GLY A CA 1
ATOM 4031 C C . GLY A 1 533 ? 10.520 -4.781 32.503 1.00 41.19 533 GLY A C 1
ATOM 4032 O O . GLY A 1 533 ? 11.699 -4.614 32.196 1.00 41.19 533 GLY A O 1
ATOM 4033 N N . ASP A 1 534 ? 9.509 -4.931 31.652 1.00 52.34 534 ASP A N 1
ATOM 4034 C CA . ASP A 1 534 ? 9.526 -4.858 30.197 1.00 52.34 534 ASP A CA 1
ATOM 4035 C C . ASP A 1 534 ? 8.650 -3.648 29.828 1.00 52.34 534 ASP A C 1
ATOM 4037 O O . ASP A 1 534 ? 7.462 -3.694 30.144 1.00 52.34 534 ASP A O 1
ATOM 4041 N N . PRO A 1 535 ? 9.232 -2.542 29.338 1.00 51.56 535 PRO A N 1
ATOM 4042 C CA . PRO A 1 535 ? 8.487 -1.326 28.998 1.00 51.56 535 PRO A CA 1
ATOM 4043 C C . PRO A 1 535 ? 7.394 -1.540 27.937 1.00 51.56 535 PRO A C 1
ATOM 4045 O O . PRO A 1 535 ? 6.315 -0.999 28.078 1.00 51.56 535 PRO A O 1
ATOM 4048 N N . ALA A 1 536 ? 7.588 -2.475 27.001 1.00 58.56 536 ALA A N 1
ATOM 4049 C CA . ALA A 1 536 ? 6.593 -2.777 25.966 1.00 58.56 536 ALA A CA 1
ATOM 4050 C C . ALA A 1 536 ? 5.312 -3.477 26.482 1.00 58.56 536 ALA A C 1
ATOM 4052 O O . ALA A 1 536 ? 4.372 -3.701 25.726 1.00 58.56 536 ALA A O 1
ATOM 4053 N N . ASP A 1 537 ? 5.263 -3.894 27.755 1.00 53.47 537 ASP A N 1
ATOM 4054 C CA . ASP A 1 537 ? 4.103 -4.607 28.316 1.00 53.47 537 ASP A CA 1
ATOM 4055 C C . ASP A 1 537 ? 2.869 -3.697 28.513 1.00 53.47 537 ASP A C 1
ATOM 4057 O O . ASP A 1 537 ? 1.780 -4.229 28.745 1.00 53.47 537 ASP A O 1
ATOM 4061 N N . ASP A 1 538 ? 3.028 -2.369 28.522 1.00 53.50 538 ASP A N 1
ATOM 4062 C CA . ASP A 1 538 ? 1.931 -1.398 28.643 1.00 53.50 538 ASP A CA 1
ATOM 4063 C C . ASP A 1 538 ? 1.611 -0.620 27.364 1.00 53.50 538 ASP A C 1
ATOM 4065 O O . ASP A 1 538 ? 0.710 0.214 27.394 1.00 53.50 538 ASP A O 1
ATOM 4069 N N . ASN A 1 539 ? 2.235 -0.965 26.236 1.00 69.50 539 ASN A N 1
ATOM 4070 C CA . ASN A 1 539 ? 1.920 -0.359 24.947 1.00 69.50 539 ASN A CA 1
ATOM 4071 C C . ASN A 1 539 ? 0.424 -0.468 24.600 1.00 69.50 539 ASN A C 1
ATOM 4073 O O . ASN A 1 539 ? -0.261 -1.455 24.888 1.00 69.50 539 ASN A O 1
ATOM 4077 N N . VAL A 1 540 ? -0.082 0.582 23.963 1.00 77.44 540 VAL A N 1
ATOM 4078 C CA . VAL A 1 540 ? -1.445 0.721 23.470 1.00 77.44 540 VAL A CA 1
ATOM 4079 C C . VAL A 1 540 ? -1.439 0.510 21.965 1.00 77.44 540 VAL A C 1
ATOM 4081 O O . VAL A 1 540 ? -0.938 1.347 21.214 1.00 77.44 540 VAL A O 1
ATOM 4084 N N . VAL A 1 541 ? -2.081 -0.573 21.542 1.00 79.56 541 VAL A N 1
ATOM 4085 C CA . VAL A 1 541 ? -2.280 -0.888 20.127 1.00 79.56 541 VAL A CA 1
ATOM 4086 C C . VAL A 1 541 ? -3.476 -0.113 19.579 1.00 79.56 541 VAL A C 1
ATOM 4088 O O . VAL A 1 541 ? -4.548 -0.073 20.199 1.00 79.56 541 VAL A O 1
ATOM 4091 N N . TYR A 1 542 ? -3.262 0.521 18.432 1.00 90.25 542 TYR A N 1
ATOM 4092 C CA . TYR A 1 542 ? -4.276 1.061 17.544 1.00 90.25 542 TYR A CA 1
ATOM 4093 C C . TYR A 1 542 ? -4.469 0.079 16.389 1.00 90.25 542 TYR A C 1
ATOM 4095 O O . TYR A 1 542 ? -3.532 -0.157 15.640 1.00 90.25 542 TYR A O 1
ATOM 4103 N N . GLU A 1 543 ? -5.670 -0.466 16.250 1.00 84.06 543 GLU A N 1
ATOM 4104 C CA . GLU A 1 543 ? -6.003 -1.581 15.365 1.00 84.06 543 GLU A CA 1
ATOM 4105 C C . GLU A 1 543 ? -7.083 -1.150 14.362 1.00 84.06 543 GLU A C 1
ATOM 4107 O O . GLU A 1 543 ? -8.116 -0.567 14.725 1.00 84.06 543 GLU A O 1
ATOM 4112 N N . TYR A 1 544 ? -6.816 -1.389 13.080 1.00 93.19 544 TYR A N 1
ATOM 4113 C CA . TYR A 1 544 ? -7.725 -1.106 11.973 1.00 93.19 544 TYR A CA 1
ATOM 4114 C C . TYR A 1 544 ? -7.952 -2.380 11.160 1.00 93.19 544 TYR A C 1
ATOM 4116 O O . TYR A 1 544 ? -7.272 -2.596 10.160 1.00 93.19 544 TYR A O 1
ATOM 4124 N N . ASP A 1 545 ? -8.959 -3.156 11.563 1.00 85.81 545 ASP A N 1
ATOM 4125 C CA . ASP A 1 545 ? -9.399 -4.372 10.882 1.00 85.81 545 ASP A CA 1
ATOM 4126 C C . ASP A 1 545 ? -10.526 -4.045 9.901 1.00 85.81 545 ASP A C 1
ATOM 4128 O O . ASP A 1 545 ? -11.652 -3.686 10.284 1.00 85.81 545 ASP A O 1
ATOM 4132 N N . LEU A 1 546 ? -10.247 -4.162 8.606 1.00 90.12 546 LEU A N 1
ATOM 4133 C CA . LEU A 1 546 ? -11.239 -3.888 7.573 1.00 90.12 546 LEU A CA 1
ATOM 4134 C C . LEU A 1 546 ? -12.050 -5.146 7.230 1.00 90.12 546 LEU A C 1
ATOM 4136 O O . LEU A 1 546 ? -12.418 -5.936 8.101 1.00 90.12 546 LEU A O 1
ATOM 4140 N N . THR A 1 547 ? -12.509 -5.261 5.990 1.00 85.06 547 THR A N 1
ATOM 4141 C CA . THR A 1 547 ? -13.474 -6.284 5.594 1.00 85.06 547 THR A CA 1
ATOM 4142 C C . THR A 1 547 ? -12.767 -7.434 4.877 1.00 85.06 547 THR A C 1
ATOM 4144 O O . THR A 1 547 ? -11.561 -7.578 4.922 1.00 85.06 547 THR A O 1
ATOM 4147 N N . GLY A 1 548 ? -13.530 -8.339 4.263 1.00 79.88 548 GLY A N 1
ATOM 4148 C CA . GLY A 1 548 ? -12.972 -9.380 3.394 1.00 79.88 548 GLY A CA 1
ATOM 4149 C C . GLY A 1 548 ? -13.151 -9.072 1.906 1.00 79.88 548 GLY A C 1
ATOM 4150 O O . GLY A 1 548 ? -13.383 -10.005 1.132 1.00 79.88 548 GLY A O 1
ATOM 4151 N N . GLY A 1 549 ? -13.197 -7.802 1.496 1.00 81.75 549 GLY A N 1
ATOM 4152 C CA . GLY A 1 549 ? -13.203 -7.448 0.073 1.00 81.75 549 GLY A CA 1
ATOM 4153 C C . GLY A 1 549 ? -12.823 -5.994 -0.188 1.00 81.75 549 GLY A C 1
ATOM 4154 O O . GLY A 1 549 ? -13.039 -5.175 0.677 1.00 81.75 549 GLY A O 1
ATOM 4155 N N . ASP A 1 550 ? -12.423 -5.665 -1.422 1.00 83.06 550 ASP A N 1
ATOM 4156 C CA . ASP A 1 550 ? -11.779 -4.405 -1.860 1.00 83.06 550 ASP A CA 1
ATOM 4157 C C . ASP A 1 550 ? -11.974 -3.156 -0.965 1.00 83.06 550 ASP A C 1
ATOM 4159 O O . ASP A 1 550 ? -12.921 -2.378 -1.161 1.00 83.06 550 ASP A O 1
ATOM 4163 N N . ASP A 1 551 ? -11.056 -2.944 -0.030 1.00 84.50 551 ASP A N 1
ATOM 4164 C CA . ASP A 1 551 ? -11.092 -1.924 1.010 1.00 84.50 551 ASP A CA 1
ATOM 4165 C C . ASP A 1 551 ? -10.231 -0.689 0.691 1.00 84.50 551 ASP A C 1
ATOM 4167 O O . ASP A 1 551 ? -9.325 -0.710 -0.139 1.00 84.50 551 ASP A O 1
ATOM 4171 N N . VAL A 1 552 ? -10.536 0.444 1.338 1.00 85.81 552 VAL A N 1
ATOM 4172 C CA . VAL A 1 552 ? -9.719 1.668 1.251 1.00 85.81 552 VAL A CA 1
ATOM 4173 C C . VAL A 1 552 ? -9.524 2.267 2.638 1.00 85.81 552 VAL A C 1
ATOM 4175 O O . VAL A 1 552 ? -10.504 2.637 3.288 1.00 85.81 552 VAL A O 1
ATOM 4178 N N . LEU A 1 553 ? -8.277 2.463 3.054 1.00 88.19 553 LEU A N 1
ATOM 4179 C CA . LEU A 1 553 ? -7.908 3.189 4.264 1.00 88.19 553 LEU A CA 1
ATOM 4180 C C . LEU A 1 553 ? -6.997 4.361 3.917 1.00 88.19 553 LEU A C 1
ATOM 4182 O O . LEU A 1 553 ? -5.933 4.194 3.335 1.00 88.19 553 LEU A O 1
ATOM 4186 N N . ASN A 1 554 ? -7.418 5.557 4.307 1.00 83.81 554 ASN A N 1
ATOM 4187 C CA . ASN A 1 554 ? -6.562 6.730 4.365 1.00 83.81 554 ASN A CA 1
ATOM 4188 C C . ASN A 1 554 ? -6.386 7.111 5.834 1.00 83.81 554 ASN A C 1
ATOM 4190 O O . ASN A 1 554 ? -7.357 7.535 6.472 1.00 83.81 554 ASN A O 1
ATOM 4194 N N . LEU A 1 555 ? -5.179 6.937 6.363 1.00 87.88 555 LEU A N 1
ATOM 4195 C CA . LEU A 1 555 ? -4.859 7.145 7.768 1.00 87.88 555 LEU A CA 1
ATOM 4196 C C . LEU A 1 555 ? -3.719 8.152 7.907 1.00 87.88 555 LEU A C 1
ATOM 4198 O O . LEU A 1 555 ? -2.614 7.941 7.415 1.00 87.88 555 LEU A O 1
ATOM 4202 N N . ASN A 1 556 ? -3.984 9.242 8.625 1.00 86.75 556 ASN A N 1
ATOM 4203 C CA . ASN A 1 556 ? -2.947 10.186 9.030 1.00 86.75 556 ASN A CA 1
ATOM 4204 C C . ASN A 1 556 ? -2.588 10.008 10.506 1.00 86.75 556 ASN A C 1
ATOM 4206 O O . ASN A 1 556 ? -3.470 10.072 11.364 1.00 86.75 556 ASN A O 1
ATOM 4210 N N . VAL A 1 557 ? -1.303 9.856 10.817 1.00 91.19 557 VAL A N 1
ATOM 4211 C CA . VAL A 1 557 ? -0.823 9.750 12.200 1.00 91.19 557 VAL A CA 1
ATOM 4212 C C . VAL A 1 557 ? 0.154 10.875 12.513 1.00 91.19 557 VAL A C 1
ATOM 4214 O O . VAL A 1 557 ? 1.085 11.173 11.761 1.00 91.19 557 VAL A O 1
ATOM 4217 N N . SER A 1 558 ? -0.067 11.535 13.649 1.00 90.06 558 SER A N 1
ATOM 4218 C CA . SER A 1 558 ? 0.822 12.600 14.102 1.00 90.06 558 SER A CA 1
ATOM 4219 C C . SER A 1 558 ? 2.214 12.069 14.450 1.00 90.06 558 SER A C 1
ATOM 4221 O O . SER A 1 558 ? 2.359 11.084 15.172 1.00 90.06 558 SER A O 1
ATOM 4223 N N . ALA A 1 559 ? 3.251 12.803 14.044 1.00 89.19 559 ALA A N 1
ATOM 4224 C CA . ALA A 1 559 ? 4.640 12.509 14.395 1.00 89.19 559 ALA A CA 1
ATOM 4225 C C . ALA A 1 559 ? 4.881 12.397 15.912 1.00 89.19 559 ALA A C 1
ATOM 4227 O O . ALA A 1 559 ? 5.690 11.581 16.342 1.00 89.19 559 ALA A O 1
ATOM 4228 N N . ASN A 1 560 ? 4.179 13.193 16.732 1.00 88.81 560 ASN A N 1
ATOM 4229 C CA . ASN A 1 560 ? 4.356 13.141 18.191 1.00 88.81 560 ASN A CA 1
ATOM 4230 C C . ASN A 1 560 ? 3.768 11.860 18.811 1.00 88.81 560 ASN A C 1
ATOM 4232 O O . ASN A 1 560 ? 4.120 11.507 19.932 1.00 88.81 560 ASN A O 1
ATOM 4236 N N . VAL A 1 561 ? 2.832 11.208 18.115 1.00 91.44 561 VAL A N 1
ATOM 4237 C CA . VAL A 1 561 ? 2.250 9.930 18.539 1.00 91.44 561 VAL A CA 1
ATOM 4238 C C . VAL A 1 561 ? 3.209 8.799 18.188 1.00 91.44 561 VAL A C 1
ATOM 4240 O O . VAL A 1 561 ? 3.533 7.994 19.049 1.00 91.44 561 VAL A O 1
ATOM 4243 N N . LEU A 1 562 ? 3.739 8.809 16.963 1.00 90.31 562 LEU A N 1
ATOM 4244 C CA . LEU A 1 562 ? 4.691 7.805 16.484 1.00 90.31 562 LEU A CA 1
ATOM 4245 C C . LEU A 1 562 ? 6.007 7.782 17.277 1.00 90.31 562 LEU A C 1
ATOM 4247 O O . LEU A 1 562 ? 6.585 6.716 17.472 1.00 90.31 562 LEU A O 1
ATOM 4251 N N . GLU A 1 563 ? 6.471 8.932 17.784 1.00 89.19 563 GLU A N 1
ATOM 4252 C CA . GLU A 1 563 ? 7.671 8.984 18.636 1.00 89.19 563 GLU A CA 1
ATOM 4253 C C . GLU A 1 563 ? 7.453 8.431 20.057 1.00 89.19 563 GLU A C 1
ATOM 4255 O O . GLU A 1 563 ? 8.414 8.335 20.828 1.00 89.19 563 GLU A O 1
ATOM 4260 N N . HIS A 1 564 ? 6.209 8.120 20.435 1.00 87.56 564 HIS A N 1
ATOM 4261 C CA . HIS A 1 564 ? 5.869 7.616 21.760 1.00 87.56 564 HIS A CA 1
ATOM 4262 C C . HIS A 1 564 ? 6.091 6.103 21.829 1.00 87.56 564 HIS A C 1
ATOM 4264 O O . HIS A 1 564 ? 5.628 5.369 20.965 1.00 87.56 564 HIS A O 1
ATOM 4270 N N . GLU A 1 565 ? 6.795 5.640 22.861 1.00 82.44 565 GLU A N 1
ATOM 4271 C CA . GLU A 1 565 ? 7.136 4.218 23.017 1.00 82.44 565 GLU A CA 1
ATOM 4272 C C . GLU A 1 565 ? 5.909 3.351 23.332 1.00 82.44 565 GLU A C 1
ATOM 4274 O O . GLU A 1 565 ? 5.794 2.257 22.794 1.00 82.44 565 GLU A O 1
ATOM 4279 N N . ASP A 1 566 ? 4.944 3.892 24.082 1.00 78.06 566 ASP A N 1
ATOM 4280 C CA . ASP A 1 566 ? 3.663 3.229 24.354 1.00 78.06 566 ASP A CA 1
ATOM 4281 C C . ASP A 1 566 ? 2.716 3.121 23.142 1.00 78.06 566 ASP A C 1
ATOM 4283 O O . ASP A 1 566 ? 1.598 2.644 23.303 1.00 78.06 566 ASP A O 1
ATOM 4287 N N . PHE A 1 567 ? 3.064 3.639 21.961 1.00 87.25 567 PHE A N 1
ATOM 4288 C CA . PHE A 1 567 ? 2.182 3.599 20.789 1.00 87.25 567 PHE A CA 1
ATOM 4289 C C . PHE A 1 567 ? 2.574 2.464 19.851 1.00 87.25 567 PHE A C 1
ATOM 4291 O O . PHE A 1 567 ? 3.748 2.354 19.508 1.00 87.25 567 PHE A O 1
ATOM 4298 N N . GLU A 1 568 ? 1.582 1.709 19.383 1.00 85.88 568 GLU A N 1
ATOM 4299 C CA . GLU A 1 568 ? 1.696 0.696 18.331 1.00 85.88 568 GLU A CA 1
ATOM 4300 C C . GLU A 1 568 ? 0.508 0.815 17.368 1.00 85.88 568 GLU A C 1
ATOM 4302 O O . GLU A 1 568 ? -0.616 1.079 17.801 1.00 85.88 568 GLU A O 1
ATOM 4307 N N . LEU A 1 569 ? 0.755 0.666 16.066 1.00 92.50 569 LEU A N 1
ATOM 4308 C CA . LEU A 1 569 ? -0.254 0.704 15.008 1.00 92.50 569 LEU A CA 1
ATOM 4309 C C . LEU A 1 569 ? -0.234 -0.597 14.205 1.00 92.50 569 LEU A C 1
ATOM 4311 O O . LEU A 1 569 ? 0.785 -0.933 13.605 1.00 92.50 569 LEU A O 1
ATOM 4315 N N . GLU A 1 570 ? -1.391 -1.246 14.129 1.00 88.00 570 GLU A N 1
ATOM 4316 C CA . GLU A 1 570 ? -1.654 -2.439 13.328 1.00 88.00 570 GLU A CA 1
ATOM 4317 C C . GLU A 1 570 ? -2.795 -2.133 12.335 1.00 88.00 570 GLU A C 1
ATOM 4319 O O . GLU A 1 570 ? -3.870 -1.648 12.709 1.00 88.00 570 GLU A O 1
ATOM 4324 N N . ILE A 1 571 ? -2.548 -2.367 11.045 1.00 93.69 571 ILE A N 1
ATOM 4325 C CA . ILE A 1 571 ? -3.540 -2.252 9.969 1.00 93.69 571 ILE A CA 1
ATOM 4326 C C . ILE A 1 571 ? -3.679 -3.627 9.315 1.00 93.69 571 ILE A C 1
ATOM 4328 O O . ILE A 1 571 ? -2.686 -4.126 8.796 1.00 93.69 571 ILE A O 1
ATOM 4332 N N . ASP A 1 572 ? -4.892 -4.183 9.281 1.00 89.56 572 ASP A N 1
ATOM 4333 C CA . ASP A 1 572 ? -5.225 -5.419 8.558 1.00 89.56 572 ASP A CA 1
ATOM 4334 C C . ASP A 1 572 ? -6.420 -5.162 7.626 1.00 89.56 572 ASP A C 1
ATOM 4336 O O . ASP A 1 572 ? -7.535 -4.857 8.066 1.00 89.56 572 ASP A O 1
ATOM 4340 N N . THR A 1 573 ? -6.205 -5.258 6.312 1.00 87.12 573 THR A N 1
ATOM 4341 C CA . THR A 1 573 ? -7.294 -5.109 5.328 1.00 87.12 573 THR A CA 1
ATOM 4342 C C . THR A 1 573 ? -7.926 -6.427 4.890 1.00 87.12 573 THR A C 1
ATOM 4344 O O . THR A 1 573 ? -8.954 -6.416 4.217 1.00 87.12 573 THR A O 1
ATOM 4347 N N . GLY A 1 574 ? -7.398 -7.564 5.342 1.00 82.69 574 GLY A N 1
ATOM 4348 C CA . GLY A 1 574 ? -7.972 -8.882 5.131 1.00 82.69 574 GLY A CA 1
ATOM 4349 C C . GLY A 1 574 ? -7.683 -9.471 3.751 1.00 82.69 574 GLY A C 1
ATOM 4350 O O . GLY A 1 574 ? -6.583 -9.906 3.450 1.00 82.69 574 GLY A O 1
ATOM 4351 N N . THR A 1 575 ? -8.719 -9.666 2.941 1.00 82.44 575 THR A N 1
ATOM 4352 C CA . THR A 1 575 ? -8.563 -10.183 1.570 1.00 82.44 575 THR A CA 1
ATOM 4353 C C . THR A 1 575 ? -9.330 -9.271 0.644 1.00 82.44 575 THR A C 1
ATOM 4355 O O . THR A 1 575 ? -10.466 -8.934 0.964 1.00 82.44 575 THR A O 1
ATOM 4358 N N . GLY A 1 576 ? -8.851 -9.010 -0.557 1.00 80.94 576 GLY A N 1
ATOM 4359 C CA . GLY A 1 576 ? -9.465 -8.006 -1.413 1.00 80.94 576 GLY A CA 1
ATOM 4360 C C . GLY A 1 576 ? -8.417 -7.388 -2.310 1.00 80.94 576 GLY A C 1
ATOM 4361 O O . GLY A 1 576 ? -7.288 -7.831 -2.320 1.00 80.94 576 GLY A O 1
ATOM 4362 N N . ASN A 1 577 ? -8.812 -6.439 -3.152 1.00 82.31 577 ASN A N 1
ATOM 4363 C CA . ASN A 1 577 ? -7.839 -5.535 -3.760 1.00 82.31 577 ASN A CA 1
ATOM 4364 C C . ASN A 1 577 ? -7.923 -4.228 -2.988 1.00 82.31 577 ASN A C 1
ATOM 4366 O O . ASN A 1 577 ? -8.832 -3.420 -3.243 1.00 82.31 577 ASN A O 1
ATOM 4370 N N . ASP A 1 578 ? -7.017 -4.064 -2.045 1.00 85.12 578 ASP A N 1
ATOM 4371 C CA . ASP A 1 578 ? -7.110 -3.074 -0.994 1.00 85.12 578 ASP A CA 1
ATOM 4372 C C . ASP A 1 578 ? -6.178 -1.893 -1.269 1.00 85.12 578 ASP A C 1
ATOM 4374 O O . ASP A 1 578 ? -5.202 -1.979 -2.016 1.00 85.12 578 ASP A O 1
ATOM 4378 N N . VAL A 1 579 ? -6.526 -0.728 -0.724 1.00 86.81 579 VAL A N 1
ATOM 4379 C CA . VAL A 1 579 ? -5.734 0.496 -0.867 1.00 86.81 579 VAL A CA 1
ATOM 4380 C C . VAL A 1 579 ? -5.480 1.097 0.506 1.00 86.81 579 VAL A C 1
ATOM 4382 O O . VAL A 1 579 ? -6.411 1.591 1.143 1.00 86.81 579 VAL A O 1
ATOM 4385 N N . VAL A 1 580 ? -4.221 1.136 0.924 1.00 88.44 580 VAL A N 1
ATOM 4386 C CA . VAL A 1 580 ? -3.777 1.774 2.164 1.00 88.44 580 VAL A CA 1
ATOM 4387 C C . VAL A 1 580 ? -2.907 2.977 1.826 1.00 88.44 580 VAL A C 1
ATOM 4389 O O . VAL A 1 580 ? -1.865 2.858 1.190 1.00 88.44 580 VAL A O 1
ATOM 4392 N N . HIS A 1 581 ? -3.326 4.156 2.274 1.00 88.00 581 HIS A N 1
ATOM 4393 C CA . HIS A 1 581 ? -2.470 5.333 2.362 1.00 88.00 581 HIS A CA 1
ATOM 4394 C C . HIS A 1 581 ? -2.247 5.647 3.835 1.00 88.00 581 HIS A C 1
ATOM 4396 O O . HIS A 1 581 ? -3.159 6.084 4.539 1.00 88.00 581 HIS A O 1
ATOM 4402 N N . PHE A 1 582 ? -1.030 5.392 4.292 1.00 89.19 582 PHE A N 1
ATOM 4403 C CA . PHE A 1 582 ? -0.544 5.786 5.599 1.00 89.19 582 PHE A CA 1
ATOM 4404 C C . PHE A 1 582 ? 0.296 7.043 5.414 1.00 89.19 582 PHE A C 1
ATOM 4406 O O . PHE A 1 582 ? 1.254 7.035 4.653 1.00 89.19 582 PHE A O 1
ATOM 4413 N N . SER A 1 583 ? -0.072 8.132 6.082 1.00 86.50 583 SER A N 1
ATOM 4414 C CA . SER A 1 583 ? 0.715 9.365 6.073 1.00 86.50 583 SER A CA 1
ATOM 4415 C C . SER A 1 583 ? 1.154 9.715 7.480 1.00 86.50 583 SER A C 1
ATOM 4417 O O . SER A 1 583 ? 0.347 9.748 8.417 1.00 86.50 583 SER A O 1
ATOM 4419 N N . ASN A 1 584 ? 2.433 10.031 7.623 1.00 79.75 584 ASN A N 1
ATOM 4420 C CA . ASN A 1 584 ? 2.997 10.449 8.889 1.00 79.75 584 ASN A CA 1
ATOM 4421 C C . ASN A 1 584 ? 3.530 11.885 8.792 1.00 79.75 584 ASN A C 1
ATOM 4423 O O . ASN A 1 584 ? 3.994 12.358 7.760 1.00 79.75 584 ASN A O 1
ATOM 4427 N N . GLY A 1 585 ? 3.392 12.652 9.870 1.00 75.81 585 GLY A N 1
ATOM 4428 C CA . GLY A 1 585 ? 3.875 14.037 9.909 1.00 75.81 585 GLY A CA 1
ATOM 4429 C C . GLY A 1 585 ? 5.382 14.165 10.158 1.00 75.81 585 GLY A C 1
ATOM 4430 O O . GLY A 1 585 ? 5.806 15.224 10.635 1.00 75.81 585 GLY A O 1
ATOM 4431 N N . LEU A 1 586 ? 6.167 13.093 9.982 1.00 81.94 586 LEU A N 1
ATOM 4432 C CA . LEU A 1 586 ? 7.588 13.088 10.318 1.00 81.94 586 LEU A CA 1
ATOM 4433 C C . LEU A 1 586 ? 8.341 13.937 9.294 1.00 81.94 586 LEU A C 1
ATOM 4435 O O . LEU A 1 586 ? 8.192 13.781 8.089 1.00 81.94 586 LEU A O 1
ATOM 4439 N N . ALA A 1 587 ? 9.108 14.899 9.800 1.00 68.19 587 ALA A N 1
ATOM 4440 C CA . ALA A 1 587 ? 9.873 15.817 8.970 1.00 68.19 587 ALA A CA 1
ATOM 4441 C C . ALA A 1 587 ? 11.304 15.311 8.768 1.00 68.19 587 ALA A C 1
ATOM 4443 O O . ALA A 1 587 ? 11.893 14.753 9.696 1.00 68.19 587 ALA A O 1
ATOM 4444 N N . ASP A 1 588 ? 11.862 15.636 7.604 1.00 67.38 588 ASP A N 1
ATOM 4445 C CA . ASP A 1 588 ? 13.215 15.310 7.150 1.00 67.38 588 ASP A CA 1
ATOM 4446 C C . ASP A 1 588 ? 14.328 15.611 8.168 1.00 67.38 588 ASP A C 1
ATOM 4448 O O . ASP A 1 588 ? 14.293 16.600 8.924 1.00 67.38 588 ASP A O 1
ATOM 4452 N N . GLY A 1 589 ? 15.410 14.834 8.073 1.00 59.75 589 GLY A N 1
ATOM 4453 C CA . GLY A 1 589 ? 16.588 14.945 8.921 1.00 59.75 589 GLY A CA 1
ATOM 4454 C C . GLY A 1 589 ? 16.418 14.187 10.234 1.00 59.75 589 GLY A C 1
ATOM 4455 O O . GLY A 1 589 ? 15.299 13.959 10.676 1.00 59.75 589 GLY A O 1
ATOM 4456 N N . ALA A 1 590 ? 17.541 13.919 10.916 1.00 58.84 590 ALA A N 1
ATOM 4457 C CA . ALA A 1 590 ? 17.637 13.317 12.257 1.00 58.84 590 ALA A CA 1
ATOM 4458 C C . ALA A 1 590 ? 16.920 14.121 13.376 1.00 58.84 590 ALA A C 1
ATOM 4460 O O . ALA A 1 590 ? 17.529 14.609 14.342 1.00 58.84 590 ALA A O 1
ATOM 4461 N N . SER A 1 591 ? 15.616 14.325 13.221 1.00 74.62 591 SER A N 1
ATOM 4462 C CA . SER A 1 591 ? 14.692 14.844 14.205 1.00 74.62 591 SER A CA 1
ATOM 4463 C C . SER A 1 591 ? 14.554 13.804 15.314 1.00 74.62 591 SER A C 1
ATOM 4465 O O . SER A 1 591 ? 14.721 12.607 15.094 1.00 74.62 591 SER A O 1
ATOM 4467 N N . SER A 1 592 ? 14.290 14.249 16.543 1.00 80.88 592 SER A N 1
ATOM 4468 C CA . SER A 1 592 ? 14.087 13.297 17.639 1.00 80.88 592 SER A CA 1
ATOM 4469 C C . SER A 1 592 ? 12.884 12.393 17.392 1.00 80.88 592 SER A C 1
ATOM 4471 O O . SER A 1 592 ? 12.927 11.253 17.824 1.00 80.88 592 SER A O 1
ATOM 4473 N N . ALA A 1 593 ? 11.861 12.896 16.693 1.00 83.75 593 ALA A N 1
ATOM 4474 C CA . ALA A 1 593 ? 10.654 12.138 16.398 1.00 83.75 593 ALA A CA 1
ATOM 4475 C C . ALA A 1 593 ? 10.938 10.978 15.444 1.00 83.75 593 ALA A C 1
ATOM 4477 O O . ALA A 1 593 ? 10.569 9.854 15.756 1.00 83.75 593 ALA A O 1
ATOM 4478 N N . LEU A 1 594 ? 11.671 11.240 14.355 1.00 83.12 594 LEU A N 1
ATOM 4479 C CA . LEU A 1 594 ? 12.106 10.207 13.417 1.00 83.12 594 LEU A CA 1
ATOM 4480 C C . LEU A 1 594 ? 12.952 9.150 14.131 1.00 83.12 594 LEU A C 1
ATOM 4482 O O . LEU A 1 594 ? 12.562 7.997 14.189 1.00 83.12 594 LEU A O 1
ATOM 4486 N N . VAL A 1 595 ? 14.038 9.558 14.795 1.00 82.75 595 VAL A N 1
ATOM 4487 C CA . VAL A 1 595 ? 14.933 8.611 15.487 1.00 82.75 595 VAL A CA 1
ATOM 4488 C C . VAL A 1 595 ? 14.193 7.775 16.536 1.00 82.75 595 VAL A C 1
ATOM 4490 O O . VAL A 1 595 ? 14.499 6.602 16.714 1.00 82.75 595 VAL A O 1
ATOM 4493 N N . ASN A 1 596 ? 13.243 8.367 17.263 1.00 82.19 596 ASN A N 1
ATOM 4494 C CA . ASN A 1 596 ? 12.437 7.620 18.224 1.00 82.19 596 ASN A CA 1
ATOM 4495 C C . ASN A 1 596 ? 11.486 6.645 17.521 1.00 82.19 596 ASN A C 1
ATOM 4497 O O . ASN A 1 596 ? 11.394 5.508 17.958 1.00 82.19 596 ASN A O 1
ATOM 4501 N N . GLN A 1 597 ? 10.820 7.058 16.441 1.00 88.19 597 GLN A N 1
ATOM 4502 C CA . GLN A 1 597 ? 9.921 6.185 15.687 1.00 88.19 597 GLN A CA 1
ATOM 4503 C C . GLN A 1 597 ? 10.673 4.974 15.114 1.00 88.19 597 GLN A C 1
ATOM 4505 O O . GLN A 1 597 ? 10.229 3.849 15.306 1.00 88.19 597 GLN A O 1
ATOM 4510 N N . GLN A 1 598 ? 11.862 5.182 14.545 1.00 82.31 598 GLN A N 1
ATOM 4511 C CA . GLN A 1 598 ? 12.712 4.100 14.032 1.00 82.31 598 GLN A CA 1
ATOM 4512 C C . GLN A 1 598 ? 13.198 3.145 15.134 1.00 82.31 598 GLN A C 1
ATOM 4514 O O . GLN A 1 598 ? 13.421 1.964 14.893 1.00 82.31 598 GLN A O 1
ATOM 4519 N N . LEU A 1 599 ? 13.386 3.646 16.362 1.00 81.00 599 LEU A N 1
ATOM 4520 C CA . LEU A 1 599 ? 13.723 2.811 17.521 1.00 81.00 599 LEU A CA 1
ATOM 4521 C C . LEU A 1 599 ? 12.521 2.036 18.063 1.00 81.00 599 LEU A C 1
ATOM 4523 O O . LEU A 1 599 ? 12.719 0.971 18.647 1.00 81.00 599 LEU A O 1
ATOM 4527 N N . ASN A 1 600 ? 11.323 2.607 17.945 1.00 80.94 600 ASN A N 1
ATOM 4528 C CA . ASN A 1 600 ? 10.090 2.004 18.429 1.00 80.94 600 ASN A CA 1
ATOM 4529 C C . ASN A 1 600 ? 9.573 0.934 17.462 1.00 80.94 600 ASN A C 1
ATOM 4531 O O . ASN A 1 600 ? 8.981 -0.026 17.937 1.00 80.94 600 ASN A O 1
ATOM 4535 N N . ASP A 1 601 ? 9.803 1.107 16.153 1.00 81.88 601 ASP A N 1
ATOM 4536 C CA . ASP A 1 601 ? 9.374 0.189 15.087 1.00 81.88 601 ASP A CA 1
ATOM 4537 C C . ASP A 1 601 ? 7.904 -0.236 15.242 1.00 81.88 601 ASP A C 1
ATOM 4539 O O . ASP A 1 601 ? 7.552 -1.403 15.388 1.00 81.88 601 ASP A O 1
ATOM 4543 N N . ASN A 1 602 ? 7.038 0.771 15.332 1.00 83.69 602 ASN A N 1
ATOM 4544 C CA . ASN A 1 602 ? 5.696 0.640 15.890 1.00 83.69 602 ASN A CA 1
ATOM 4545 C C . ASN A 1 602 ? 4.565 0.782 14.862 1.00 83.69 602 ASN A C 1
ATOM 4547 O O . ASN A 1 602 ? 3.449 1.162 15.222 1.00 83.69 602 ASN A O 1
ATOM 4551 N N . VAL A 1 603 ? 4.854 0.520 13.585 1.00 93.81 603 VAL A N 1
ATOM 4552 C CA . VAL A 1 603 ? 3.878 0.574 12.488 1.00 93.81 603 VAL A CA 1
ATOM 4553 C C . VAL A 1 603 ? 3.938 -0.718 11.680 1.00 93.81 603 VAL A C 1
ATOM 4555 O O . VAL A 1 603 ? 4.968 -1.033 11.084 1.00 93.81 603 VAL A O 1
ATOM 4558 N N . SER A 1 604 ? 2.812 -1.426 11.616 1.00 91.88 604 SER A N 1
ATOM 4559 C CA . SER A 1 604 ? 2.621 -2.623 10.798 1.00 91.88 604 SER A CA 1
ATOM 4560 C C . SER A 1 604 ? 1.410 -2.472 9.874 1.00 91.88 604 SER A C 1
ATOM 4562 O O . SER A 1 604 ? 0.359 -1.967 10.280 1.00 91.88 604 SER A O 1
ATOM 4564 N N . ILE A 1 605 ? 1.578 -2.879 8.614 1.00 96.69 605 ILE A N 1
ATOM 4565 C CA . ILE A 1 605 ? 0.558 -2.836 7.566 1.00 96.69 605 ILE A CA 1
ATOM 4566 C C . ILE A 1 605 ? 0.488 -4.203 6.888 1.00 96.69 605 ILE A C 1
ATOM 4568 O O . ILE A 1 605 ? 1.435 -4.610 6.217 1.00 96.69 605 ILE A O 1
ATOM 4572 N N . GLU A 1 606 ? -0.654 -4.872 7.006 1.00 91.88 606 GLU A N 1
ATOM 4573 C CA . GLU A 1 606 ? -0.957 -6.143 6.355 1.00 91.88 606 GLU A CA 1
ATOM 4574 C C . GLU A 1 606 ? -2.187 -5.983 5.447 1.00 91.88 606 GLU A C 1
ATOM 4576 O O . GLU A 1 606 ? -3.231 -5.483 5.865 1.00 91.88 606 GLU A O 1
ATOM 4581 N N . THR A 1 607 ? -2.060 -6.377 4.175 1.00 88.69 607 THR A N 1
ATOM 4582 C CA . THR A 1 607 ? -3.176 -6.306 3.198 1.00 88.69 607 THR A CA 1
ATOM 4583 C C . THR A 1 607 ? -3.634 -7.665 2.660 1.00 88.69 607 THR A C 1
ATOM 4585 O O . THR A 1 607 ? -4.755 -7.816 2.183 1.00 88.69 607 THR A O 1
ATOM 4588 N N . GLY A 1 608 ? -2.837 -8.708 2.906 1.00 84.62 608 GLY A N 1
ATOM 4589 C CA . GLY A 1 608 ? -3.286 -10.093 2.864 1.00 84.62 608 GLY A CA 1
ATOM 4590 C C . GLY A 1 608 ? -3.303 -10.737 1.479 1.00 84.62 608 GLY A C 1
ATOM 4591 O O . GLY A 1 608 ? -2.323 -11.356 1.087 1.00 84.62 608 GLY A O 1
ATOM 4592 N N . ALA A 1 609 ? -4.449 -10.830 0.810 1.00 83.12 609 ALA A N 1
ATOM 4593 C CA . ALA A 1 609 ? -4.519 -11.541 -0.470 1.00 83.12 609 ALA A CA 1
ATOM 4594 C C . ALA A 1 609 ? -5.426 -10.842 -1.472 1.00 83.12 609 ALA A C 1
ATOM 4596 O O . ALA A 1 609 ? -6.625 -10.685 -1.229 1.00 83.12 609 ALA A O 1
ATOM 4597 N N . GLY A 1 610 ? -4.888 -10.652 -2.668 1.00 82.50 610 GLY A N 1
ATOM 4598 C CA . GLY A 1 610 ? -5.454 -9.929 -3.793 1.00 82.50 610 GLY A CA 1
ATOM 4599 C C . GLY A 1 610 ? -4.447 -8.881 -4.250 1.00 82.50 610 GLY A C 1
ATOM 4600 O O . GLY A 1 610 ? -3.289 -8.981 -3.898 1.00 82.50 610 GLY A O 1
ATOM 4601 N N . ASN A 1 611 ? -4.841 -7.989 -5.154 1.00 84.56 611 ASN A N 1
ATOM 4602 C CA . ASN A 1 611 ? -3.901 -7.054 -5.768 1.00 84.56 611 ASN A CA 1
ATOM 4603 C C . ASN A 1 611 ? -3.961 -5.718 -5.028 1.00 84.56 611 ASN A C 1
ATOM 4605 O O . ASN A 1 611 ? -4.823 -4.873 -5.335 1.00 84.56 611 ASN A O 1
ATOM 4609 N N . ASP A 1 612 ? -3.050 -5.555 -4.086 1.00 88.38 612 ASP A N 1
ATOM 4610 C CA . ASP A 1 612 ? -3.082 -4.529 -3.062 1.00 88.38 612 ASP A CA 1
ATOM 4611 C C . ASP A 1 612 ? -2.190 -3.337 -3.399 1.00 88.38 612 ASP A C 1
ATOM 4613 O O . ASP A 1 612 ? -1.318 -3.363 -4.270 1.00 88.38 612 ASP A O 1
ATOM 4617 N N . ARG A 1 613 ? -2.485 -2.209 -2.760 1.00 90.12 613 ARG A N 1
ATOM 4618 C CA . ARG A 1 613 ? -1.845 -0.922 -3.018 1.00 90.12 613 ARG A CA 1
ATOM 4619 C C . ARG A 1 613 ? -1.528 -0.237 -1.703 1.00 90.12 613 ARG A C 1
ATOM 4621 O O . ARG A 1 613 ? -2.439 0.254 -1.043 1.00 90.12 613 ARG A O 1
ATOM 4628 N N . VAL A 1 614 ? -0.252 -0.118 -1.362 1.00 92.00 614 VAL A N 1
ATOM 4629 C CA . VAL A 1 614 ? 0.202 0.522 -0.123 1.00 92.00 614 VAL A CA 1
ATOM 4630 C C . VAL A 1 614 ? 1.057 1.741 -0.445 1.00 92.00 614 VAL A C 1
ATOM 4632 O O . VAL A 1 614 ? 1.942 1.686 -1.291 1.00 92.00 614 VAL A O 1
ATOM 4635 N N . TRP A 1 615 ? 0.799 2.854 0.234 1.00 91.25 615 TRP A N 1
ATOM 4636 C CA . TRP A 1 615 ? 1.665 4.027 0.228 1.00 91.25 615 TRP A CA 1
ATOM 4637 C C . TRP A 1 615 ? 1.916 4.499 1.657 1.00 91.25 615 TRP A C 1
ATOM 4639 O O . TRP A 1 615 ? 0.987 4.955 2.326 1.00 91.25 615 TRP A O 1
ATOM 4649 N N . SER A 1 616 ? 3.167 4.406 2.100 1.00 90.81 616 SER A N 1
ATOM 4650 C CA . SER A 1 616 ? 3.669 4.896 3.387 1.00 90.81 616 SER A CA 1
ATOM 4651 C C . SER A 1 616 ? 4.286 6.291 3.235 1.00 90.81 616 SER A C 1
ATOM 4653 O O . SER A 1 616 ? 5.490 6.478 3.280 1.00 90.81 616 SER A O 1
ATOM 4655 N N . GLU A 1 617 ? 3.458 7.312 3.025 1.00 86.69 617 GLU A N 1
ATOM 4656 C CA . GLU A 1 617 ? 3.921 8.690 2.838 1.00 86.69 617 GLU A CA 1
ATOM 4657 C C . GLU A 1 617 ? 4.605 9.257 4.096 1.00 86.69 617 GLU A C 1
ATOM 4659 O O . GLU A 1 617 ? 3.976 9.401 5.153 1.00 86.69 617 GLU A O 1
ATOM 4664 N N . GLY A 1 618 ? 5.860 9.682 3.946 1.00 85.06 618 GLY A N 1
ATOM 4665 C CA . GLY A 1 618 ? 6.632 10.342 4.997 1.00 85.06 618 GLY A CA 1
ATOM 4666 C C . GLY A 1 618 ? 7.921 9.603 5.343 1.00 85.06 618 GLY A C 1
ATOM 4667 O O . GLY A 1 618 ? 8.352 8.704 4.634 1.00 85.06 618 GLY A O 1
ATOM 4668 N N . ALA A 1 619 ? 8.573 10.038 6.421 1.00 87.06 619 ALA A N 1
ATOM 4669 C CA . ALA A 1 619 ? 9.825 9.442 6.889 1.00 87.06 619 ALA A CA 1
ATOM 4670 C C . ALA A 1 619 ? 9.565 8.330 7.916 1.00 87.06 619 ALA A C 1
ATOM 4672 O O . ALA A 1 619 ? 8.482 8.267 8.501 1.00 87.06 619 ALA A O 1
ATOM 4673 N N . GLY A 1 620 ? 10.587 7.532 8.211 1.00 86.56 620 GLY A N 1
ATOM 4674 C CA . GLY A 1 620 ? 10.569 6.506 9.247 1.00 86.56 620 GLY A CA 1
ATOM 4675 C C . GLY A 1 620 ? 10.336 5.103 8.709 1.00 86.56 620 GLY A C 1
ATOM 4676 O O . GLY A 1 620 ? 10.438 4.854 7.510 1.00 86.56 620 GLY A O 1
ATOM 4677 N N . ASN A 1 621 ? 10.038 4.201 9.640 1.00 85.81 621 ASN A N 1
ATOM 4678 C CA . ASN A 1 621 ? 9.938 2.772 9.382 1.00 85.81 621 ASN A CA 1
ATOM 4679 C C . ASN A 1 621 ? 8.473 2.331 9.396 1.00 85.81 621 ASN A C 1
ATOM 4681 O O . ASN A 1 621 ? 7.735 2.657 10.330 1.00 85.81 621 ASN A O 1
ATOM 4685 N N . ALA A 1 622 ? 8.071 1.534 8.417 1.00 91.06 622 ALA A N 1
ATOM 4686 C CA . ALA A 1 622 ? 6.872 0.715 8.482 1.00 91.06 622 ALA A CA 1
ATOM 4687 C C . ALA A 1 622 ? 7.194 -0.711 8.030 1.00 91.06 622 ALA A C 1
ATOM 4689 O O . ALA A 1 622 ? 7.944 -0.913 7.074 1.00 91.06 622 ALA A O 1
ATOM 4690 N N . ASN A 1 623 ? 6.588 -1.686 8.703 1.00 90.19 623 ASN A N 1
ATOM 4691 C CA . ASN A 1 623 ? 6.637 -3.090 8.317 1.00 90.19 623 ASN A CA 1
ATOM 4692 C C . ASN A 1 623 ? 5.418 -3.399 7.442 1.00 90.19 623 ASN A C 1
ATOM 4694 O O . ASN A 1 623 ? 4.287 -3.382 7.931 1.00 90.19 623 ASN A O 1
ATOM 4698 N N . ILE A 1 624 ? 5.635 -3.638 6.150 1.00 95.62 624 ILE A N 1
ATOM 4699 C CA . ILE A 1 624 ? 4.586 -3.751 5.132 1.00 95.62 624 ILE A CA 1
ATOM 4700 C C . ILE A 1 624 ? 4.573 -5.166 4.555 1.00 95.62 624 ILE A C 1
ATOM 4702 O O . ILE A 1 624 ? 5.578 -5.627 4.011 1.00 95.62 624 ILE A O 1
ATOM 4706 N N . SER A 1 625 ? 3.412 -5.827 4.592 1.00 92.75 625 SER A N 1
ATOM 4707 C CA . SER A 1 625 ? 3.180 -7.087 3.890 1.00 92.75 625 SER A CA 1
ATOM 4708 C C . SER A 1 625 ? 1.886 -7.090 3.075 1.00 92.75 625 SER A C 1
ATOM 4710 O O . SER A 1 625 ? 0.814 -6.731 3.569 1.00 92.75 625 SER A O 1
ATOM 4712 N N . THR A 1 626 ? 1.978 -7.514 1.813 1.00 88.75 626 THR A N 1
ATOM 4713 C CA . THR A 1 626 ? 0.830 -7.559 0.883 1.00 88.75 626 THR A CA 1
ATOM 4714 C C . THR A 1 626 ? 0.404 -8.972 0.493 1.00 88.75 626 THR A C 1
ATOM 4716 O O . THR A 1 626 ? -0.734 -9.195 0.112 1.00 88.75 626 THR A O 1
ATOM 4719 N N . GLY A 1 627 ? 1.259 -9.969 0.731 1.00 86.31 627 GLY A N 1
ATOM 4720 C CA . GLY A 1 627 ? 0.893 -11.379 0.645 1.00 86.31 627 GLY A CA 1
ATOM 4721 C C . GLY A 1 627 ? 0.791 -11.921 -0.784 1.00 86.31 627 GLY A C 1
ATOM 4722 O O . GLY A 1 627 ? 1.817 -12.147 -1.410 1.00 86.31 627 GLY A O 1
ATOM 4723 N N . VAL A 1 628 ? -0.385 -12.348 -1.259 1.00 84.25 628 VAL A N 1
ATOM 4724 C CA . VAL A 1 628 ? -0.498 -12.985 -2.596 1.00 84.25 628 VAL A CA 1
ATOM 4725 C C . VAL A 1 628 ? -1.371 -12.187 -3.554 1.00 84.25 628 VAL A C 1
ATOM 4727 O O . VAL A 1 628 ? -2.582 -12.115 -3.367 1.00 84.25 628 VAL A O 1
ATOM 4730 N N . GLY A 1 629 ? -0.797 -11.770 -4.677 1.00 84.75 629 GLY A N 1
ATOM 4731 C CA . GLY A 1 629 ? -1.475 -11.037 -5.743 1.00 84.75 629 GLY A CA 1
ATOM 4732 C C . GLY A 1 629 ? -0.478 -10.194 -6.521 1.00 84.75 629 GLY A C 1
ATOM 4733 O O . GLY A 1 629 ? 0.712 -10.401 -6.364 1.00 84.75 629 GLY A O 1
ATOM 4734 N N . ASP A 1 630 ? -0.955 -9.353 -7.438 1.00 89.00 630 ASP A N 1
ATOM 4735 C CA . ASP A 1 630 ? -0.077 -8.388 -8.117 1.00 89.00 630 ASP A CA 1
ATOM 4736 C C . ASP A 1 630 ? -0.171 -7.050 -7.365 1.00 89.00 630 ASP A C 1
ATOM 4738 O O . ASP A 1 630 ? -1.169 -6.329 -7.533 1.00 89.00 630 ASP A O 1
ATOM 4742 N N . ASP A 1 631 ? 0.827 -6.767 -6.529 1.00 92.56 631 ASP A N 1
ATOM 4743 C CA . ASP A 1 631 ? 0.790 -5.703 -5.523 1.00 92.56 631 ASP A CA 1
ATOM 4744 C C . ASP A 1 631 ? 1.648 -4.490 -5.890 1.00 92.56 631 ASP A C 1
ATOM 4746 O O . ASP A 1 631 ? 2.628 -4.591 -6.622 1.00 92.56 631 ASP A O 1
ATOM 4750 N N . LEU A 1 632 ? 1.304 -3.320 -5.346 1.00 92.69 632 LEU A N 1
ATOM 4751 C CA . LEU A 1 632 ? 2.086 -2.095 -5.498 1.00 92.69 632 LEU A CA 1
ATOM 4752 C C . LEU A 1 632 ? 2.354 -1.428 -4.151 1.00 92.69 632 LEU A C 1
ATOM 4754 O O . LEU A 1 632 ? 1.425 -0.969 -3.485 1.00 92.69 632 LEU A O 1
ATOM 4758 N N . VAL A 1 633 ? 3.631 -1.278 -3.808 1.00 95.81 633 VAL A N 1
ATOM 4759 C CA . VAL A 1 633 ? 4.084 -0.579 -2.601 1.00 95.81 633 VAL A CA 1
ATOM 4760 C C . VAL A 1 633 ? 4.884 0.666 -2.981 1.00 95.81 633 VAL A C 1
ATOM 4762 O O . VAL A 1 633 ? 5.841 0.598 -3.747 1.00 95.81 633 VAL A O 1
ATOM 4765 N N . LEU A 1 634 ? 4.489 1.814 -2.434 1.00 92.81 634 LEU A N 1
ATOM 4766 C CA . LEU A 1 634 ? 5.215 3.081 -2.490 1.00 92.81 634 LEU A CA 1
ATOM 4767 C C . LEU A 1 634 ? 5.784 3.358 -1.090 1.00 92.81 634 LEU A C 1
ATOM 4769 O O . LEU A 1 634 ? 5.037 3.784 -0.205 1.00 92.81 634 LEU A O 1
ATOM 4773 N N . ALA A 1 635 ? 7.076 3.090 -0.897 1.00 91.62 635 ALA A N 1
ATOM 4774 C CA . ALA A 1 635 ? 7.770 3.230 0.387 1.00 91.62 635 ALA A CA 1
ATOM 4775 C C . ALA A 1 635 ? 7.766 4.689 0.868 1.00 91.62 635 ALA A C 1
ATOM 4777 O O . ALA A 1 635 ? 7.431 4.982 2.009 1.00 91.62 635 ALA A O 1
ATOM 4778 N N . ASP A 1 636 ? 8.013 5.602 -0.065 1.00 87.25 636 ASP A N 1
ATOM 4779 C CA . ASP A 1 636 ? 7.667 7.014 -0.001 1.00 87.25 636 ASP A CA 1
ATOM 4780 C C . ASP A 1 636 ? 7.397 7.496 -1.437 1.00 87.25 636 ASP A C 1
ATOM 4782 O O . ASP A 1 636 ? 7.729 6.824 -2.414 1.00 87.25 636 ASP A O 1
ATOM 4786 N N . ASN A 1 637 ? 6.713 8.629 -1.581 1.00 88.25 637 ASN A N 1
ATOM 4787 C CA . ASN A 1 637 ? 6.415 9.234 -2.883 1.00 88.25 637 ASN A CA 1
ATOM 4788 C C . ASN A 1 637 ? 6.009 10.718 -2.741 1.00 88.25 637 ASN A C 1
ATOM 4790 O O . ASN A 1 637 ? 5.152 11.226 -3.477 1.00 88.25 637 ASN A O 1
ATOM 4794 N N . SER A 1 638 ? 6.515 11.390 -1.702 1.00 85.19 638 SER A N 1
ATOM 4795 C CA . SER A 1 638 ? 6.073 12.724 -1.273 1.00 85.19 638 SER A CA 1
ATOM 4796 C C . SER A 1 638 ? 6.858 13.886 -1.903 1.00 85.19 638 SER A C 1
ATOM 4798 O O . SER A 1 638 ? 6.493 15.057 -1.737 1.00 85.19 638 SER A O 1
ATOM 4800 N N . GLY A 1 639 ? 7.906 13.595 -2.674 1.00 87.06 639 GLY A N 1
ATOM 4801 C CA . GLY A 1 639 ? 8.733 14.564 -3.379 1.00 87.06 639 GLY A CA 1
ATOM 4802 C C . GLY A 1 639 ? 7.935 15.437 -4.350 1.00 87.06 639 GLY A C 1
ATOM 4803 O O . GLY A 1 639 ? 7.269 14.976 -5.281 1.00 87.06 639 GLY A O 1
ATOM 4804 N N . ALA A 1 640 ? 8.016 16.754 -4.149 1.00 87.50 640 ALA A N 1
ATOM 4805 C CA . ALA A 1 640 ? 7.284 17.724 -4.954 1.00 87.50 640 ALA A CA 1
ATOM 4806 C C . ALA A 1 640 ? 8.151 18.930 -5.316 1.00 87.50 640 ALA A C 1
ATOM 4808 O O . ALA A 1 640 ? 8.628 19.683 -4.461 1.00 87.50 640 ALA A O 1
ATOM 4809 N N . GLN A 1 641 ? 8.290 19.192 -6.617 1.00 89.12 641 GLN A N 1
ATOM 4810 C CA . GLN A 1 641 ? 8.893 20.427 -7.097 1.00 89.12 641 GLN A CA 1
ATOM 4811 C C . GLN A 1 641 ? 7.996 21.614 -6.734 1.00 89.12 641 GLN A C 1
ATOM 4813 O O . GLN A 1 641 ? 6.843 21.697 -7.159 1.00 89.12 641 GLN A O 1
ATOM 4818 N N . LEU A 1 642 ? 8.529 22.570 -5.974 1.00 87.19 642 LEU A N 1
ATOM 4819 C CA . LEU A 1 642 ? 7.784 23.752 -5.539 1.00 87.19 642 LEU A CA 1
ATOM 4820 C C . LEU A 1 642 ? 8.062 24.973 -6.422 1.00 87.19 642 LEU A C 1
ATOM 4822 O O . LEU A 1 642 ? 9.184 25.217 -6.870 1.00 87.19 642 LEU A O 1
ATOM 4826 N N . LEU A 1 643 ? 7.041 25.810 -6.605 1.00 83.06 643 LEU A N 1
ATOM 4827 C CA . LEU A 1 643 ? 7.155 27.085 -7.303 1.00 83.06 643 LEU A CA 1
ATOM 4828 C C . LEU A 1 643 ? 8.081 28.044 -6.549 1.00 83.06 643 LEU A C 1
ATOM 4830 O O . LEU A 1 643 ? 7.854 28.383 -5.386 1.00 83.06 643 LEU A O 1
ATOM 4834 N N . THR A 1 644 ? 9.084 28.576 -7.247 1.00 82.00 644 THR A N 1
ATOM 4835 C CA . THR A 1 644 ? 10.028 29.569 -6.705 1.00 82.00 644 THR A CA 1
ATOM 4836 C C . THR A 1 644 ? 9.505 31.013 -6.784 1.00 82.00 644 THR A C 1
ATOM 4838 O O . THR A 1 644 ? 10.113 31.931 -6.219 1.00 82.00 644 THR A O 1
ATOM 4841 N N . GLY A 1 645 ? 8.357 31.226 -7.441 1.00 80.25 645 GLY A N 1
ATOM 4842 C CA . GLY A 1 645 ? 7.667 32.510 -7.567 1.00 80.25 645 GLY A CA 1
ATOM 4843 C C . GLY A 1 645 ? 6.166 32.360 -7.847 1.00 80.25 645 GLY A C 1
ATOM 4844 O O . GLY A 1 645 ? 5.702 31.299 -8.252 1.00 80.25 645 GLY A O 1
ATOM 4845 N N . ASP A 1 646 ? 5.399 33.434 -7.635 1.00 81.81 646 ASP A N 1
ATOM 4846 C CA . ASP A 1 646 ? 3.956 33.448 -7.908 1.00 81.81 646 ASP A CA 1
ATOM 4847 C C . ASP A 1 646 ? 3.677 33.389 -9.419 1.00 81.81 646 ASP A C 1
ATOM 4849 O O . ASP A 1 646 ? 4.210 34.197 -10.186 1.00 81.81 646 ASP A O 1
ATOM 4853 N N . ILE A 1 647 ? 2.746 32.526 -9.827 1.00 77.06 647 ILE A N 1
ATOM 4854 C CA . ILE A 1 647 ? 2.183 32.513 -11.180 1.00 77.06 647 ILE A CA 1
ATOM 4855 C C . ILE A 1 647 ? 0.997 33.471 -11.219 1.00 77.06 647 ILE A C 1
ATOM 4857 O O . ILE A 1 647 ? 0.071 33.370 -10.408 1.00 77.06 647 ILE A O 1
ATOM 4861 N N . THR A 1 648 ? 0.985 34.391 -12.186 1.00 76.19 648 THR A N 1
ATOM 4862 C CA . THR A 1 648 ? -0.084 35.394 -12.318 1.00 76.19 648 THR A CA 1
ATOM 4863 C C . THR A 1 648 ? -0.784 35.345 -13.668 1.00 76.19 648 THR A C 1
ATOM 4865 O O . THR A 1 648 ? -0.150 35.105 -14.691 1.00 76.19 648 THR A O 1
ATOM 4868 N N . ASP A 1 649 ? -2.093 35.606 -13.682 1.00 73.25 649 ASP A N 1
ATOM 4869 C CA . ASP A 1 649 ? -2.850 35.770 -14.925 1.00 73.25 649 ASP A CA 1
ATOM 4870 C C . ASP A 1 649 ? -2.508 37.092 -15.646 1.00 73.25 649 ASP A C 1
ATOM 4872 O O . ASP A 1 649 ? -1.769 37.949 -15.149 1.00 73.25 649 ASP A O 1
ATOM 4876 N N . ALA A 1 650 ? -3.094 37.295 -16.831 1.00 72.00 650 ALA A N 1
ATOM 4877 C CA . ALA A 1 650 ? -2.927 38.521 -17.616 1.00 72.00 650 ALA A CA 1
ATOM 4878 C C . ALA A 1 650 ? -3.465 39.790 -16.912 1.00 72.00 650 ALA A C 1
ATOM 4880 O O . ALA A 1 650 ? -3.163 40.922 -17.306 1.00 72.00 650 ALA A O 1
ATOM 4881 N N . GLU A 1 651 ? -4.285 39.624 -15.875 1.00 78.31 651 GLU A N 1
ATOM 4882 C CA . GLU A 1 651 ? -4.822 40.685 -15.033 1.00 78.31 651 GLU A CA 1
ATOM 4883 C C . GLU A 1 651 ? -3.975 40.936 -13.765 1.00 78.31 651 GLU A C 1
ATOM 4885 O O . GLU A 1 651 ? -4.228 41.917 -13.053 1.00 78.31 651 GLU A O 1
ATOM 4890 N N . GLY A 1 652 ? -2.940 40.124 -13.522 1.00 75.81 652 GLY A N 1
ATOM 4891 C CA . GLY A 1 652 ? -2.055 40.182 -12.360 1.00 75.81 652 GLY A CA 1
ATOM 4892 C C . GLY A 1 652 ? -2.627 39.536 -11.093 1.00 75.81 652 GLY A C 1
ATOM 4893 O O . GLY A 1 652 ? -2.159 39.857 -9.999 1.00 75.81 652 GLY A O 1
ATOM 4894 N N . ASN A 1 653 ? -3.651 38.686 -11.205 1.00 80.56 653 ASN A N 1
ATOM 4895 C CA . ASN A 1 653 ? -4.145 37.875 -10.094 1.00 80.56 653 ASN A CA 1
ATOM 4896 C C . ASN A 1 653 ? -3.261 36.636 -9.933 1.00 80.56 653 ASN A C 1
ATOM 4898 O O . ASN A 1 653 ? -2.887 36.019 -10.926 1.00 80.56 653 ASN A O 1
ATOM 4902 N N . VAL A 1 654 ? -2.953 36.264 -8.690 1.00 80.19 654 VAL A N 1
ATOM 4903 C CA . VAL A 1 654 ? -2.200 35.042 -8.381 1.00 80.19 654 VAL A CA 1
ATOM 4904 C C . VAL A 1 654 ? -3.073 33.830 -8.705 1.00 80.19 654 VAL A C 1
ATOM 4906 O O . VAL A 1 654 ? -4.162 33.696 -8.145 1.00 80.19 654 VAL A O 1
ATOM 4909 N N . ILE A 1 655 ? -2.606 32.991 -9.630 1.00 77.12 655 ILE A N 1
ATOM 4910 C CA . ILE A 1 655 ? -3.219 31.705 -9.987 1.00 77.12 655 ILE A CA 1
ATOM 4911 C C . ILE A 1 655 ? -2.635 30.596 -9.105 1.00 77.12 655 ILE A C 1
ATOM 4913 O O . ILE A 1 655 ? -3.381 29.741 -8.640 1.00 77.12 655 ILE A O 1
ATOM 4917 N N . ALA A 1 656 ? -1.323 30.638 -8.861 1.00 78.31 656 ALA A N 1
ATOM 4918 C CA . ALA A 1 656 ? -0.610 29.746 -7.953 1.00 78.31 656 ALA A CA 1
ATOM 4919 C C . ALA A 1 656 ? 0.459 30.548 -7.201 1.00 78.31 656 ALA A C 1
ATOM 4921 O O . ALA A 1 656 ? 1.085 31.441 -7.779 1.00 78.31 656 ALA A O 1
ATOM 4922 N N . ALA A 1 657 ? 0.617 30.282 -5.908 1.00 82.50 657 ALA A N 1
ATOM 4923 C CA . ALA A 1 657 ? 1.527 31.029 -5.052 1.00 82.50 657 ALA A CA 1
ATOM 4924 C C . ALA A 1 657 ? 2.906 30.359 -4.986 1.00 82.50 657 ALA A C 1
ATOM 4926 O O . ALA A 1 657 ? 3.042 29.153 -5.172 1.00 82.50 657 ALA A O 1
ATOM 4927 N N . THR A 1 658 ? 3.929 31.152 -4.675 1.00 83.25 658 THR A N 1
ATOM 4928 C CA . THR A 1 658 ? 5.263 30.649 -4.323 1.00 83.25 658 THR A CA 1
ATOM 4929 C C . THR A 1 658 ? 5.155 29.600 -3.208 1.00 83.25 658 THR A C 1
ATOM 4931 O O . THR A 1 658 ? 4.487 29.852 -2.204 1.00 83.25 658 THR A O 1
ATOM 4934 N N . GLY A 1 659 ? 5.841 28.466 -3.355 1.00 80.06 659 GLY A N 1
ATOM 4935 C CA . GLY A 1 659 ? 5.799 27.347 -2.410 1.00 80.06 659 GLY A CA 1
ATOM 4936 C C . GLY A 1 659 ? 4.669 26.343 -2.651 1.00 80.06 659 GLY A C 1
ATOM 4937 O O . GLY A 1 659 ? 4.674 25.297 -2.021 1.00 80.06 659 GLY A O 1
ATOM 4938 N N . SER A 1 660 ? 3.728 26.616 -3.562 1.00 83.38 660 SER A N 1
ATOM 4939 C CA . SER A 1 660 ? 2.812 25.584 -4.060 1.00 83.38 660 SER A CA 1
ATOM 4940 C C . SER A 1 660 ? 3.546 24.622 -4.995 1.00 83.38 660 SER A C 1
ATOM 4942 O O . SER A 1 660 ? 4.522 25.015 -5.635 1.00 83.38 660 SER A O 1
ATOM 4944 N N . ALA A 1 661 ? 3.042 23.398 -5.122 1.00 84.06 661 ALA A N 1
ATOM 4945 C CA . ALA A 1 661 ? 3.522 22.440 -6.109 1.00 84.06 661 ALA A CA 1
ATOM 4946 C C . ALA A 1 661 ? 3.487 23.021 -7.538 1.00 84.06 661 ALA A C 1
ATOM 4948 O O . ALA A 1 661 ? 2.526 23.694 -7.932 1.00 84.06 661 ALA A O 1
ATOM 4949 N N . ALA A 1 662 ? 4.554 22.789 -8.300 1.00 84.44 662 ALA A N 1
ATOM 4950 C CA . ALA A 1 662 ? 4.714 23.267 -9.665 1.00 84.44 662 ALA A CA 1
ATOM 4951 C C . ALA A 1 662 ? 3.926 22.408 -10.669 1.00 84.44 662 ALA A C 1
ATOM 4953 O O . ALA A 1 662 ? 3.706 21.212 -10.474 1.00 84.44 662 ALA A O 1
ATOM 4954 N N . GLY A 1 663 ? 3.499 23.019 -11.775 1.00 82.81 663 GLY A N 1
ATOM 4955 C CA . GLY A 1 663 ? 2.823 22.311 -12.856 1.00 82.81 663 GLY A CA 1
ATOM 4956 C C . GLY A 1 663 ? 1.377 21.928 -12.545 1.00 82.81 663 GLY A C 1
ATOM 4957 O O . GLY A 1 663 ? 0.663 22.603 -11.797 1.00 82.81 663 GLY A O 1
ATOM 4958 N N . LEU A 1 664 ? 0.912 20.866 -13.209 1.00 84.31 664 LEU A N 1
ATOM 4959 C CA . LEU A 1 664 ? -0.439 20.305 -13.065 1.00 84.31 664 LEU A CA 1
ATOM 4960 C C . LEU A 1 664 ? -0.430 18.861 -12.536 1.00 84.31 664 LEU A C 1
ATOM 4962 O O . LEU A 1 664 ? -1.471 18.207 -12.573 1.00 84.31 664 LEU A O 1
ATOM 4966 N N . ASN A 1 665 ? 0.729 18.374 -12.090 1.00 85.62 665 ASN A N 1
ATOM 4967 C CA . ASN A 1 665 ? 0.947 17.018 -11.586 1.00 85.62 665 ASN A CA 1
ATOM 4968 C C . ASN A 1 665 ? 1.593 17.048 -10.192 1.00 85.62 665 ASN A C 1
ATOM 4970 O O . ASN A 1 665 ? 2.551 16.335 -9.937 1.00 85.62 665 ASN A O 1
ATOM 4974 N N . GLU A 1 666 ? 1.114 17.940 -9.318 1.00 83.38 666 GLU A N 1
ATOM 4975 C CA . GLU A 1 666 ? 1.531 17.989 -7.903 1.00 83.38 666 GLU A CA 1
ATOM 4976 C C . GLU A 1 666 ? 3.046 18.136 -7.698 1.00 83.38 666 GLU A C 1
ATOM 4978 O O . GLU A 1 666 ? 3.592 17.696 -6.699 1.00 83.38 666 GLU A O 1
ATOM 4983 N N . GLY A 1 667 ? 3.739 18.809 -8.621 1.00 85.38 667 GLY A N 1
ATOM 4984 C CA . GLY A 1 667 ? 5.184 18.991 -8.532 1.00 85.38 667 GLY A CA 1
ATOM 4985 C C . GLY A 1 667 ? 5.998 17.779 -8.983 1.00 85.38 667 GLY A C 1
ATOM 4986 O O . GLY A 1 667 ? 7.217 17.889 -8.977 1.00 85.38 667 GLY A O 1
ATOM 4987 N N . ARG A 1 668 ? 5.375 16.675 -9.416 1.00 89.31 668 ARG A N 1
ATOM 4988 C CA . ARG A 1 668 ? 6.052 15.560 -10.096 1.00 89.31 668 ARG A CA 1
ATOM 4989 C C . ARG A 1 668 ? 6.357 15.902 -11.554 1.00 89.31 668 ARG A C 1
ATOM 4991 O O . ARG A 1 668 ? 5.743 16.797 -12.150 1.00 89.31 668 ARG A O 1
ATOM 4998 N N . ALA A 1 669 ? 7.282 15.150 -12.149 1.00 93.88 669 ALA A N 1
ATOM 4999 C CA . ALA A 1 669 ? 7.734 15.380 -13.514 1.00 93.88 669 ALA A CA 1
ATOM 5000 C C . ALA A 1 669 ? 6.584 15.334 -14.534 1.00 93.88 669 ALA A C 1
ATOM 5002 O O . ALA A 1 669 ? 5.655 14.522 -14.437 1.00 93.88 669 ALA A O 1
ATOM 5003 N N . GLN A 1 670 ? 6.654 16.209 -15.539 1.00 93.50 670 GLN A N 1
ATOM 5004 C CA . GLN A 1 670 ? 5.726 16.215 -16.667 1.00 93.50 670 GLN A CA 1
ATOM 5005 C C . GLN A 1 670 ? 6.499 16.314 -17.978 1.00 93.50 670 GLN A C 1
ATOM 5007 O O . GLN A 1 670 ? 7.241 17.268 -18.203 1.00 93.50 670 GLN A O 1
ATOM 5012 N N . PHE A 1 671 ? 6.263 15.370 -18.882 1.00 94.62 671 PHE A N 1
ATOM 5013 C CA . PHE A 1 671 ? 6.842 15.347 -20.220 1.00 94.62 671 PHE A CA 1
ATOM 5014 C C . PHE A 1 671 ? 5.798 15.729 -21.266 1.00 94.62 671 PHE A C 1
ATOM 5016 O O . PHE A 1 671 ? 4.610 15.411 -21.150 1.00 94.62 671 PHE A O 1
ATOM 5023 N N . VAL A 1 672 ? 6.235 16.394 -22.332 1.00 92.00 672 VAL A N 1
ATOM 5024 C CA . VAL A 1 672 ? 5.363 16.825 -23.428 1.00 92.00 672 VAL A CA 1
ATOM 5025 C C . VAL A 1 672 ? 5.920 16.410 -24.778 1.00 92.00 672 VAL A C 1
ATOM 5027 O O . VAL A 1 672 ? 7.100 16.559 -25.070 1.00 92.00 672 VAL A O 1
ATOM 5030 N N . PHE A 1 673 ? 5.021 15.971 -25.657 1.00 90.31 673 PHE A N 1
ATOM 5031 C CA . PHE A 1 673 ? 5.341 15.557 -27.020 1.00 90.31 673 PHE A CA 1
ATOM 5032 C C . PHE A 1 673 ? 4.387 16.204 -28.022 1.00 90.31 673 PHE A C 1
ATOM 5034 O O . PHE A 1 673 ? 3.270 16.624 -27.697 1.00 90.31 673 PHE A O 1
ATOM 5041 N N . ASN A 1 674 ? 4.818 16.266 -29.281 1.00 85.94 674 ASN A N 1
ATOM 5042 C CA . ASN A 1 674 ? 4.063 16.837 -30.394 1.00 85.94 674 ASN A CA 1
ATOM 5043 C C . ASN A 1 674 ? 3.517 18.244 -30.110 1.00 85.94 674 ASN A C 1
ATOM 5045 O O . ASN A 1 674 ? 2.376 18.593 -30.452 1.00 85.94 674 ASN A O 1
ATOM 5049 N N . ASN A 1 675 ? 4.369 19.058 -29.494 1.00 81.19 675 ASN A N 1
ATOM 5050 C CA . ASN A 1 675 ? 4.099 20.424 -29.081 1.00 81.19 675 ASN A CA 1
ATOM 5051 C C . ASN A 1 675 ? 5.051 21.420 -29.784 1.00 81.19 675 ASN A C 1
ATOM 5053 O O . ASN A 1 675 ? 6.085 21.038 -30.334 1.00 81.19 675 ASN A O 1
ATOM 5057 N N . ALA A 1 676 ? 4.617 22.674 -29.877 1.00 78.62 676 ALA A N 1
ATOM 5058 C CA . ALA A 1 676 ? 5.396 23.823 -30.342 1.00 78.62 676 ALA A CA 1
ATOM 5059 C C . ALA A 1 676 ? 5.816 24.739 -29.178 1.00 78.62 676 ALA A C 1
ATOM 5061 O O . ALA A 1 676 ? 6.663 25.613 -29.353 1.00 78.62 676 ALA A O 1
ATOM 5062 N N . THR A 1 677 ? 5.193 24.560 -28.014 1.00 80.00 677 THR A N 1
ATOM 5063 C CA . THR A 1 677 ? 5.519 25.199 -26.740 1.00 80.00 677 THR A CA 1
ATOM 5064 C C . THR A 1 677 ? 5.532 24.116 -25.670 1.00 80.00 677 THR A C 1
ATOM 5066 O O . THR A 1 677 ? 4.750 23.176 -25.759 1.00 80.00 677 THR A O 1
ATOM 5069 N N . THR A 1 678 ? 6.367 24.259 -24.644 1.00 85.12 678 THR A N 1
ATOM 5070 C CA . THR A 1 678 ? 6.444 23.308 -23.522 1.00 85.12 678 THR A CA 1
ATOM 5071 C C . THR A 1 678 ? 5.562 23.698 -22.333 1.00 85.12 678 THR A C 1
ATOM 5073 O O . THR A 1 678 ? 5.403 22.924 -21.398 1.00 85.12 678 THR A O 1
ATOM 5076 N N . ASN A 1 679 ? 4.934 24.874 -22.370 1.00 84.62 679 ASN A N 1
ATOM 5077 C CA . ASN A 1 679 ? 4.120 25.386 -21.271 1.00 84.62 679 ASN A CA 1
ATOM 5078 C C . ASN A 1 679 ? 2.868 24.528 -21.036 1.00 84.62 679 ASN A C 1
ATOM 5080 O O . ASN A 1 679 ? 1.971 24.496 -21.881 1.00 84.62 679 ASN A O 1
ATOM 5084 N N . ILE A 1 680 ? 2.759 23.903 -19.864 1.00 85.88 680 ILE A N 1
ATOM 5085 C CA . ILE A 1 680 ? 1.665 22.979 -19.551 1.00 85.88 680 ILE A CA 1
ATOM 5086 C C . ILE A 1 680 ? 0.295 23.671 -19.443 1.00 85.88 680 ILE A C 1
ATOM 5088 O O . ILE A 1 680 ? -0.743 23.055 -19.697 1.00 85.88 680 ILE A O 1
ATOM 5092 N N . ARG A 1 681 ? 0.267 24.971 -19.118 1.00 81.94 681 ARG A N 1
ATOM 5093 C CA . ARG A 1 681 ? -0.965 25.773 -19.002 1.00 81.94 681 ARG A CA 1
ATOM 5094 C C . ARG A 1 681 ? -1.431 26.359 -20.336 1.00 81.94 681 ARG A C 1
ATOM 5096 O O . ARG A 1 681 ? -2.603 26.717 -20.456 1.00 81.94 681 ARG A O 1
ATOM 5103 N N . ASP A 1 682 ? -0.547 26.441 -21.331 1.00 80.44 682 ASP A N 1
ATOM 5104 C CA . ASP A 1 682 ? -0.836 26.941 -22.684 1.00 80.44 682 ASP A CA 1
ATOM 5105 C C . ASP A 1 682 ? -0.077 26.138 -23.753 1.00 80.44 682 ASP A C 1
ATOM 5107 O O . ASP A 1 682 ? 0.750 26.651 -24.516 1.00 80.44 682 ASP A O 1
ATOM 5111 N N . LEU A 1 683 ? -0.339 24.830 -23.770 1.00 81.44 683 LEU A N 1
ATOM 5112 C CA . LEU A 1 683 ? 0.329 23.908 -24.678 1.00 81.44 683 LEU A CA 1
ATOM 5113 C C . LEU A 1 683 ? -0.207 24.079 -26.107 1.00 81.44 683 LEU A C 1
ATOM 5115 O O . LEU A 1 683 ? -1.392 23.847 -26.375 1.00 81.44 683 LEU A O 1
ATOM 5119 N N . GLU A 1 684 ? 0.667 24.444 -27.047 1.00 79.00 684 GLU A N 1
ATOM 5120 C CA . GLU A 1 684 ? 0.342 24.517 -28.472 1.00 79.00 684 GLU A CA 1
ATOM 5121 C C . GLU A 1 684 ? 0.815 23.240 -29.174 1.00 79.00 684 GLU A C 1
ATOM 5123 O O . GLU A 1 684 ? 1.985 22.880 -29.124 1.00 79.00 684 GLU A O 1
ATOM 5128 N N . SER A 1 685 ? -0.086 22.535 -29.864 1.00 78.56 685 SER A N 1
ATOM 5129 C CA . SER A 1 685 ? 0.297 21.359 -30.656 1.00 78.56 685 SER A CA 1
ATOM 5130 C C . SER A 1 685 ? 1.178 21.756 -31.845 1.00 78.56 685 SER A C 1
ATOM 5132 O O . SER A 1 685 ? 0.896 22.744 -32.527 1.00 78.56 685 SER A O 1
ATOM 5134 N N . ASN A 1 686 ? 2.191 20.941 -32.149 1.00 70.62 686 ASN A N 1
ATOM 5135 C CA . ASN A 1 686 ? 3.130 21.157 -33.251 1.00 70.62 686 ASN A CA 1
ATOM 5136 C C . ASN A 1 686 ? 2.454 20.970 -34.620 1.00 70.62 686 ASN A C 1
ATOM 5138 O O . ASN A 1 686 ? 2.624 19.967 -35.306 1.00 70.62 686 ASN A O 1
ATOM 5142 N N . SER A 1 687 ? 1.619 21.914 -35.042 1.00 61.47 687 SER A N 1
ATOM 5143 C CA . SER A 1 687 ? 1.048 21.893 -36.387 1.00 61.47 687 SER A CA 1
ATOM 5144 C C . SER A 1 687 ? 2.064 22.441 -37.393 1.00 61.47 687 SER A C 1
ATOM 5146 O O . SER A 1 687 ? 2.701 23.459 -37.146 1.00 61.47 687 SER A O 1
ATOM 5148 N N . ASP A 1 688 ? 2.229 21.774 -38.543 1.00 58.66 688 ASP A N 1
ATOM 5149 C CA . ASP A 1 688 ? 3.031 22.298 -39.660 1.00 58.66 688 ASP A CA 1
ATOM 5150 C C . ASP A 1 688 ? 2.646 23.768 -39.919 1.00 58.66 688 ASP A C 1
ATOM 5152 O O . ASP A 1 688 ? 1.468 24.070 -40.116 1.00 58.66 688 ASP A O 1
ATOM 5156 N N . ALA A 1 689 ? 3.610 24.692 -39.900 1.00 50.19 689 ALA A N 1
ATOM 5157 C CA . ALA A 1 689 ? 3.353 26.129 -40.015 1.00 50.19 689 ALA A CA 1
ATOM 5158 C C . ALA A 1 689 ? 2.534 26.491 -41.277 1.00 50.19 689 ALA A C 1
ATOM 5160 O O . ALA A 1 689 ? 1.772 27.464 -41.267 1.00 50.19 689 ALA A O 1
ATOM 5161 N N . ASP A 1 690 ? 2.615 25.668 -42.334 1.00 51.41 690 ASP A N 1
ATOM 5162 C CA . ASP A 1 690 ? 1.845 25.801 -43.579 1.00 51.41 690 ASP A CA 1
ATOM 5163 C C . ASP A 1 690 ? 0.350 25.405 -43.447 1.00 51.41 690 ASP A C 1
ATOM 5165 O O . ASP A 1 690 ? -0.453 25.681 -44.346 1.00 51.41 690 ASP A O 1
ATOM 5169 N N . LEU A 1 691 ? -0.056 24.777 -42.336 1.00 50.69 691 LEU A N 1
ATOM 5170 C CA . LEU A 1 691 ? -1.433 24.371 -42.024 1.00 50.69 691 LEU A CA 1
ATOM 5171 C C . LEU A 1 691 ? -2.227 25.460 -41.274 1.00 50.69 691 LEU A C 1
ATOM 5173 O O . LEU A 1 691 ? -3.456 25.499 -41.382 1.00 50.69 691 LEU A O 1
ATOM 5177 N N . SER A 1 692 ? -1.566 26.405 -40.599 1.00 53.50 692 SER A N 1
ATOM 5178 C CA . SER A 1 692 ? -2.239 27.503 -39.875 1.00 53.50 692 SER A CA 1
ATOM 5179 C C . SER A 1 692 ? -3.110 28.396 -40.785 1.00 53.50 692 SER A C 1
ATOM 5181 O O . SER A 1 692 ? -4.160 28.889 -40.368 1.00 53.50 692 SER A O 1
ATOM 5183 N N . ASP A 1 693 ? -2.780 28.480 -42.080 1.00 45.31 693 ASP A N 1
ATOM 5184 C CA . ASP A 1 693 ? -3.548 29.187 -43.115 1.00 45.31 693 ASP A CA 1
ATOM 5185 C C . ASP A 1 693 ? -4.499 28.243 -43.905 1.00 45.31 693 ASP A C 1
ATOM 5187 O O . ASP A 1 693 ? -4.636 28.323 -45.131 1.00 45.31 693 ASP A O 1
ATOM 5191 N N . GLY A 1 694 ? -5.206 27.328 -43.220 1.00 49.25 694 GLY A N 1
ATOM 5192 C CA . GLY A 1 694 ? -6.304 26.555 -43.835 1.00 49.25 694 GLY A CA 1
ATOM 5193 C C . GLY A 1 694 ? -6.736 25.225 -43.197 1.00 49.25 694 GLY A C 1
ATOM 5194 O O . GLY A 1 694 ? -7.613 24.570 -43.765 1.00 49.25 694 GLY A O 1
ATOM 5195 N N . ALA A 1 695 ? -6.172 24.802 -42.063 1.00 51.91 695 ALA A N 1
ATOM 5196 C CA . ALA A 1 695 ? -6.258 23.421 -41.567 1.00 51.91 695 ALA A CA 1
ATOM 5197 C C . ALA A 1 695 ? -7.381 23.072 -40.580 1.00 51.91 695 ALA A C 1
ATOM 5199 O O . ALA A 1 695 ? -7.237 22.141 -39.790 1.00 51.91 695 ALA A O 1
ATOM 5200 N N . ASN A 1 696 ? -8.553 23.703 -40.668 1.00 53.75 696 ASN A N 1
ATOM 5201 C CA . ASN A 1 696 ? -9.716 23.137 -39.978 1.00 53.75 696 ASN A CA 1
ATOM 5202 C C . ASN A 1 696 ? -10.100 21.786 -40.619 1.00 53.75 696 ASN A C 1
ATOM 5204 O O . ASN A 1 696 ? -10.753 21.755 -41.665 1.00 53.75 696 ASN A O 1
ATOM 5208 N N . GLY A 1 697 ? -9.702 20.681 -39.976 1.00 57.28 697 GLY A N 1
ATOM 5209 C CA . GLY A 1 697 ? -10.102 19.309 -40.314 1.00 57.28 697 GLY A CA 1
ATOM 5210 C C . GLY A 1 697 ? -9.085 18.447 -41.078 1.00 57.28 697 GLY A C 1
ATOM 5211 O O . GLY A 1 697 ? -9.480 17.391 -41.571 1.00 57.28 697 GLY A O 1
ATOM 5212 N N . ASN A 1 698 ? -7.811 18.848 -41.190 1.00 63.62 698 ASN A N 1
ATOM 5213 C CA . ASN A 1 698 ? -6.753 18.002 -41.767 1.00 63.62 698 ASN A CA 1
ATOM 5214 C C . ASN A 1 698 ? -5.885 17.390 -40.655 1.00 63.62 698 ASN A C 1
ATOM 5216 O O . ASN A 1 698 ? -5.368 18.122 -39.819 1.00 63.62 698 ASN A O 1
ATOM 5220 N N . ALA A 1 699 ? -5.702 16.065 -40.660 1.00 68.56 699 ALA A N 1
ATOM 5221 C CA . ALA A 1 699 ? -4.866 15.374 -39.678 1.00 68.56 699 ALA A CA 1
ATOM 5222 C C . ALA A 1 699 ? -3.372 15.651 -39.912 1.00 68.56 699 ALA A C 1
ATOM 5224 O O . ALA A 1 699 ? -2.878 15.498 -41.034 1.00 68.56 699 ALA A O 1
ATOM 5225 N N . GLN A 1 700 ? -2.648 15.991 -38.845 1.00 77.62 700 GLN A N 1
ATOM 5226 C CA . GLN A 1 700 ? -1.188 16.051 -38.853 1.00 77.62 700 GLN A CA 1
ATOM 5227 C C . GLN A 1 700 ? -0.635 14.662 -39.191 1.00 77.62 700 GLN A C 1
ATOM 5229 O O . GLN A 1 700 ? -0.994 13.674 -38.549 1.00 77.62 700 GLN A O 1
ATOM 5234 N N . SER A 1 701 ? 0.170 14.579 -40.250 1.00 79.69 701 SER A N 1
ATOM 5235 C CA . SER A 1 701 ? 0.625 13.310 -40.820 1.00 79.69 701 SER A CA 1
ATOM 5236 C C . SER A 1 701 ? 2.112 13.344 -41.152 1.00 79.69 701 SER A C 1
ATOM 5238 O O . SER A 1 701 ? 2.595 14.293 -41.764 1.00 79.69 701 SER A O 1
ATOM 5240 N N . PHE A 1 702 ? 2.803 12.257 -40.837 1.00 80.56 702 PHE A N 1
ATOM 5241 C CA . PHE A 1 702 ? 4.221 12.025 -41.061 1.00 80.56 702 PHE A CA 1
ATOM 5242 C C . PHE A 1 702 ? 4.417 11.037 -42.206 1.00 80.56 702 PHE A C 1
ATOM 5244 O O . PHE A 1 702 ? 3.651 10.088 -42.375 1.00 80.56 702 PHE A O 1
ATOM 5251 N N . THR A 1 703 ? 5.453 11.256 -43.016 1.00 85.38 703 THR A N 1
ATOM 5252 C CA . THR A 1 703 ? 5.890 10.270 -44.011 1.00 85.38 703 THR A CA 1
ATOM 5253 C C . THR A 1 703 ? 7.084 9.516 -43.452 1.00 85.38 703 THR A C 1
ATOM 5255 O O . THR A 1 703 ? 8.180 10.064 -43.389 1.00 85.38 703 THR A O 1
ATOM 5258 N N . VAL A 1 704 ? 6.870 8.257 -43.090 1.00 86.19 704 VAL A N 1
ATOM 5259 C CA . VAL A 1 704 ? 7.890 7.368 -42.526 1.00 86.19 704 VAL A CA 1
ATOM 5260 C C . VAL A 1 704 ? 8.405 6.413 -43.601 1.00 86.19 704 VAL A C 1
ATOM 5262 O O . VAL A 1 704 ? 7.623 5.857 -44.374 1.00 86.19 704 VAL A O 1
ATOM 5265 N N . GLY A 1 705 ? 9.726 6.279 -43.710 1.00 86.00 705 GLY A N 1
ATOM 5266 C CA . GLY A 1 705 ? 10.390 5.340 -44.622 1.00 86.00 705 GLY A CA 1
ATOM 5267 C C . GLY A 1 705 ? 10.725 4.016 -43.934 1.00 86.00 705 GLY A C 1
ATOM 5268 O O . GLY A 1 705 ? 10.438 3.849 -42.760 1.00 86.00 705 GLY A O 1
ATOM 5269 N N . GLY A 1 706 ? 11.360 3.092 -44.658 1.00 88.06 706 GLY A N 1
ATOM 5270 C CA . GLY A 1 706 ? 11.853 1.828 -44.083 1.00 88.06 706 GLY A CA 1
ATOM 5271 C C . GLY A 1 706 ? 10.983 0.605 -44.374 1.00 88.06 706 GLY A C 1
ATOM 5272 O O . GLY A 1 706 ? 11.366 -0.505 -44.025 1.00 88.06 706 GLY A O 1
ATOM 5273 N N . PHE A 1 707 ? 9.870 0.762 -45.097 1.00 90.25 707 PHE A N 1
ATOM 5274 C CA . PHE A 1 707 ? 8.940 -0.341 -45.347 1.00 90.25 707 PHE A CA 1
ATOM 5275 C C . PHE A 1 707 ? 9.203 -1.090 -46.657 1.00 90.25 707 PHE A C 1
ATOM 5277 O O . PHE A 1 707 ? 9.450 -0.504 -47.720 1.00 90.25 707 PHE A O 1
ATOM 5284 N N . ALA A 1 708 ? 9.068 -2.412 -46.619 1.00 88.44 708 ALA A N 1
ATOM 5285 C CA . ALA A 1 708 ? 9.266 -3.286 -47.762 1.00 88.44 708 ALA A CA 1
ATOM 5286 C C . ALA A 1 708 ? 7.933 -3.612 -48.453 1.00 88.44 708 ALA A C 1
ATOM 5288 O O . ALA A 1 708 ? 7.098 -4.378 -47.975 1.00 88.44 708 ALA A O 1
ATOM 5289 N N . ALA A 1 709 ? 7.765 -3.121 -49.685 1.00 84.44 709 ALA A N 1
ATOM 5290 C CA . ALA A 1 709 ? 6.555 -3.347 -50.488 1.00 84.44 709 ALA A CA 1
ATOM 5291 C C . ALA A 1 709 ? 6.258 -4.834 -50.809 1.00 84.44 709 ALA A C 1
ATOM 5293 O O . ALA A 1 709 ? 5.186 -5.154 -51.320 1.00 84.44 709 ALA A O 1
ATOM 5294 N N . ASN A 1 710 ? 7.213 -5.738 -50.567 1.00 85.69 710 ASN A N 1
ATOM 5295 C CA . ASN A 1 710 ? 7.091 -7.184 -50.758 1.00 85.69 710 ASN A CA 1
ATOM 5296 C C . ASN A 1 710 ? 7.110 -7.990 -49.448 1.00 85.69 710 ASN A C 1
ATOM 5298 O O . ASN A 1 710 ? 7.190 -9.218 -49.522 1.00 85.69 710 ASN A O 1
ATOM 5302 N N . ALA A 1 711 ? 7.087 -7.335 -48.286 1.00 85.44 711 ALA A N 1
ATOM 5303 C CA . ALA A 1 711 ? 6.994 -8.022 -47.007 1.00 85.44 711 ALA A CA 1
ATOM 5304 C C . ALA A 1 711 ? 5.597 -8.622 -46.793 1.00 85.44 711 ALA A C 1
ATOM 5306 O O . ALA A 1 711 ? 4.590 -8.103 -47.282 1.00 85.44 711 ALA A O 1
ATOM 5307 N N . SER A 1 712 ? 5.548 -9.750 -46.085 1.00 87.88 712 SER A N 1
ATOM 5308 C CA . SER A 1 712 ? 4.306 -10.379 -45.634 1.00 87.88 712 SER A CA 1
ATOM 5309 C C . SER A 1 712 ? 3.685 -9.655 -44.440 1.00 87.88 712 SER A C 1
ATOM 5311 O O . SER A 1 712 ? 2.472 -9.738 -44.278 1.00 87.88 712 SER A O 1
ATOM 5313 N N . SER A 1 713 ? 4.494 -8.937 -43.655 1.00 90.62 713 SER A N 1
ATOM 5314 C CA . SER A 1 713 ? 4.065 -8.017 -42.598 1.00 90.62 713 SER A CA 1
ATOM 5315 C C . SER A 1 713 ? 4.983 -6.794 -42.584 1.00 90.62 713 SER A C 1
ATOM 5317 O O . SER A 1 713 ? 6.184 -6.945 -42.817 1.00 90.62 713 SER A O 1
ATOM 5319 N N . ASN A 1 714 ? 4.414 -5.612 -42.356 1.00 92.00 714 ASN A N 1
ATOM 5320 C CA . ASN A 1 714 ? 5.149 -4.375 -42.097 1.00 92.00 714 ASN A CA 1
ATOM 5321 C C . ASN A 1 714 ? 4.545 -3.755 -40.835 1.00 92.00 714 ASN A C 1
ATOM 5323 O O . ASN A 1 714 ? 3.346 -3.464 -40.837 1.00 92.00 714 ASN A O 1
ATOM 5327 N N . THR A 1 715 ? 5.353 -3.537 -39.809 1.00 93.88 715 THR A N 1
ATOM 5328 C CA . THR A 1 715 ? 4.948 -2.855 -38.576 1.00 93.88 715 THR A CA 1
ATOM 5329 C C . THR A 1 715 ? 5.810 -1.621 -38.366 1.00 93.88 715 THR A C 1
ATOM 5331 O O . THR A 1 715 ? 6.965 -1.565 -38.794 1.00 93.88 715 THR A O 1
ATOM 5334 N N . PHE A 1 716 ? 5.190 -0.588 -37.810 1.00 94.69 716 PHE A N 1
ATOM 5335 C CA . PHE A 1 716 ? 5.865 0.568 -37.247 1.00 94.69 716 PHE A CA 1
ATOM 5336 C C . PHE A 1 716 ? 5.741 0.438 -35.733 1.00 94.69 716 PHE A C 1
ATOM 5338 O O . PHE A 1 716 ? 4.636 0.582 -35.217 1.00 94.69 716 PHE A O 1
ATOM 5345 N N . SER A 1 717 ? 6.840 0.083 -35.088 1.00 94.50 717 SER A N 1
ATOM 5346 C CA . SER A 1 717 ? 6.944 -0.216 -33.665 1.00 94.50 717 SER A CA 1
ATOM 5347 C C . SER A 1 717 ? 7.353 1.047 -32.919 1.00 94.50 717 SER A C 1
ATOM 5349 O O . SER A 1 717 ? 8.233 1.779 -33.386 1.00 94.50 717 SER A O 1
ATOM 5351 N N . ILE A 1 718 ? 6.678 1.310 -31.808 1.00 95.81 718 ILE A N 1
ATOM 5352 C CA . ILE A 1 718 ? 6.976 2.382 -30.866 1.00 95.81 718 ILE A CA 1
ATOM 5353 C C . ILE A 1 718 ? 7.419 1.687 -29.584 1.00 95.81 718 ILE A C 1
ATOM 5355 O O . ILE A 1 718 ? 6.600 0.983 -29.000 1.00 95.81 718 ILE A O 1
ATOM 5359 N N . ALA A 1 719 ? 8.675 1.867 -29.190 1.00 95.50 719 ALA A N 1
ATOM 5360 C CA . ALA A 1 719 ? 9.180 1.425 -27.894 1.00 95.50 719 ALA A CA 1
ATOM 5361 C C . ALA A 1 719 ? 9.243 2.638 -26.965 1.00 95.50 719 ALA A C 1
ATOM 5363 O O . ALA A 1 719 ? 9.752 3.690 -27.361 1.00 95.50 719 ALA A O 1
ATOM 5364 N N . VAL A 1 720 ? 8.674 2.507 -25.775 1.00 97.25 720 VAL A N 1
ATOM 5365 C CA . VAL A 1 720 ? 8.782 3.477 -24.688 1.00 97.25 720 VAL A CA 1
ATOM 5366 C C . VAL A 1 720 ? 9.649 2.832 -23.625 1.00 97.25 720 VAL A C 1
ATOM 5368 O O . VAL A 1 720 ? 9.306 1.753 -23.162 1.00 97.25 720 VAL A O 1
ATOM 5371 N N . ASN A 1 721 ? 10.749 3.484 -23.267 1.00 95.31 721 ASN A N 1
ATOM 5372 C CA . ASN A 1 721 ? 11.588 3.081 -22.149 1.00 95.31 721 ASN A CA 1
ATOM 5373 C C . ASN A 1 721 ? 11.491 4.152 -21.063 1.00 95.31 721 ASN A C 1
ATOM 5375 O O . ASN A 1 721 ? 11.701 5.332 -21.370 1.00 95.31 721 ASN A O 1
ATOM 5379 N N . PHE A 1 722 ? 11.147 3.744 -19.845 1.00 96.06 722 PHE A N 1
ATOM 5380 C CA . PHE A 1 722 ? 11.174 4.596 -18.668 1.00 96.06 722 PHE A CA 1
ATOM 5381 C C . PHE A 1 722 ? 12.085 3.988 -17.605 1.00 96.06 722 PHE A C 1
ATOM 5383 O O . PHE A 1 722 ? 11.787 2.907 -17.112 1.00 96.06 722 PHE A O 1
ATOM 5390 N N . MET A 1 723 ? 13.198 4.652 -17.285 1.00 92.06 723 MET A N 1
ATOM 5391 C CA . MET A 1 723 ? 14.177 4.205 -16.279 1.00 92.06 723 MET A CA 1
ATOM 5392 C C . MET A 1 723 ? 14.646 2.748 -16.467 1.00 92.06 723 MET A C 1
ATOM 5394 O O . MET A 1 723 ? 14.947 2.057 -15.502 1.00 92.06 723 MET A O 1
ATOM 5398 N N . GLY A 1 724 ? 14.709 2.274 -17.717 1.00 92.12 724 GLY A N 1
ATOM 5399 C CA . GLY A 1 724 ? 15.075 0.894 -18.039 1.00 92.12 724 GLY A CA 1
ATOM 5400 C C . GLY A 1 724 ? 13.890 -0.028 -18.347 1.00 92.12 724 GLY A C 1
ATOM 5401 O O . GLY A 1 724 ? 14.019 -0.888 -19.215 1.00 92.12 724 GLY A O 1
ATOM 5402 N N . TYR A 1 725 ? 12.698 0.248 -17.815 1.00 94.44 725 TYR A N 1
ATOM 5403 C CA . TYR A 1 725 ? 11.475 -0.506 -18.108 1.00 94.44 725 TYR A CA 1
ATOM 5404 C C . TYR A 1 725 ? 10.948 -0.197 -19.516 1.00 94.44 725 TYR A C 1
ATOM 5406 O O . TYR A 1 725 ? 10.616 0.950 -19.829 1.00 94.44 725 TYR A O 1
ATOM 5414 N N . GLU A 1 726 ? 10.874 -1.204 -20.395 1.00 94.12 726 GLU A N 1
ATOM 5415 C CA . GLU A 1 726 ? 10.489 -1.029 -21.802 1.00 94.12 726 GLU A CA 1
ATOM 5416 C C . GLU A 1 726 ? 9.146 -1.679 -22.156 1.00 94.12 726 GLU A C 1
ATOM 5418 O O . GLU A 1 726 ? 8.959 -2.883 -22.008 1.00 94.12 726 GLU A O 1
ATOM 5423 N N . ALA A 1 727 ? 8.266 -0.905 -22.796 1.00 95.94 727 ALA A N 1
ATOM 5424 C CA . ALA A 1 727 ? 7.050 -1.404 -23.428 1.00 95.94 727 ALA A CA 1
ATOM 5425 C C . ALA A 1 727 ? 7.004 -1.053 -24.921 1.00 95.94 727 ALA A C 1
ATOM 5427 O O . ALA A 1 727 ? 7.294 0.073 -25.338 1.00 95.94 727 ALA A O 1
ATOM 5428 N N . THR A 1 728 ? 6.577 -2.003 -25.760 1.00 95.38 728 THR A N 1
ATOM 5429 C CA . THR A 1 728 ? 6.497 -1.813 -27.219 1.00 95.38 728 THR A CA 1
ATOM 5430 C C . THR A 1 728 ? 5.079 -1.990 -27.758 1.00 95.38 728 THR A C 1
ATOM 5432 O O . THR A 1 728 ? 4.439 -3.018 -27.554 1.00 95.38 728 THR A O 1
ATOM 5435 N N . THR A 1 729 ? 4.618 -1.033 -28.571 1.00 97.44 729 THR A N 1
ATOM 5436 C CA . THR A 1 729 ? 3.349 -1.114 -29.312 1.00 97.44 729 THR A CA 1
ATOM 5437 C C . THR A 1 729 ? 3.547 -1.024 -30.827 1.00 97.44 729 THR A C 1
ATOM 5439 O O . THR A 1 729 ? 4.297 -0.195 -31.347 1.00 97.44 729 THR A O 1
ATOM 5442 N N . ASP A 1 730 ? 2.805 -1.850 -31.573 1.00 94.88 730 ASP A N 1
ATOM 5443 C CA . ASP A 1 730 ? 2.918 -1.984 -33.027 1.00 94.88 730 ASP A CA 1
ATOM 5444 C C . ASP A 1 730 ? 1.757 -1.350 -33.813 1.00 94.88 730 ASP A C 1
ATOM 5446 O O . ASP A 1 730 ? 0.593 -1.750 -33.723 1.00 94.88 730 ASP A O 1
ATOM 5450 N N . ILE A 1 731 ? 2.087 -0.471 -34.764 1.00 94.56 731 ILE A N 1
ATOM 5451 C CA . ILE A 1 731 ? 1.157 -0.005 -35.798 1.00 94.56 731 ILE A CA 1
ATOM 5452 C C . ILE A 1 731 ? 1.325 -0.839 -37.073 1.00 94.56 731 ILE A C 1
ATOM 5454 O O . ILE A 1 731 ? 2.295 -0.717 -37.825 1.00 94.56 731 ILE A O 1
ATOM 5458 N N . ASN A 1 732 ? 0.314 -1.647 -37.391 1.00 93.50 732 ASN A N 1
ATOM 5459 C CA . ASN A 1 732 ? 0.295 -2.458 -38.610 1.00 93.50 732 ASN A CA 1
ATOM 5460 C C . ASN A 1 732 ? 0.147 -1.606 -39.888 1.00 93.50 732 ASN A C 1
ATOM 5462 O O . ASN A 1 732 ? -0.881 -0.960 -40.121 1.00 93.50 732 ASN A O 1
ATOM 5466 N N . ILE A 1 733 ? 1.128 -1.685 -40.793 1.00 92.75 733 ILE A N 1
ATOM 5467 C CA . ILE A 1 733 ? 1.138 -0.955 -42.065 1.00 92.75 733 ILE A CA 1
ATOM 5468 C C . ILE A 1 733 ? 0.741 -1.879 -43.219 1.00 92.75 733 ILE A C 1
ATOM 5470 O O . ILE A 1 733 ? 1.501 -2.723 -43.701 1.00 92.75 733 ILE A O 1
ATOM 5474 N N . ALA A 1 734 ? -0.471 -1.680 -43.739 1.00 89.62 734 ALA A N 1
ATOM 5475 C CA . ALA A 1 734 ? -0.931 -2.416 -44.910 1.00 89.62 734 ALA A CA 1
ATOM 5476 C C . ALA A 1 734 ? -0.035 -2.137 -46.130 1.00 89.62 734 ALA A C 1
ATOM 5478 O O . ALA A 1 734 ? 0.208 -0.986 -46.492 1.00 89.62 734 ALA A O 1
ATOM 5479 N N . THR A 1 735 ? 0.368 -3.188 -46.852 1.00 85.50 735 THR A N 1
ATOM 5480 C CA . THR A 1 735 ? 1.215 -3.063 -48.057 1.00 85.50 735 THR A CA 1
ATOM 5481 C C . THR A 1 735 ? 0.613 -2.167 -49.143 1.00 85.50 735 THR A C 1
ATOM 5483 O O . THR A 1 735 ? 1.347 -1.557 -49.917 1.00 85.50 735 THR A O 1
ATOM 5486 N N . SER A 1 736 ? -0.718 -2.034 -49.188 1.00 87.56 736 SER A N 1
ATOM 5487 C CA . SER A 1 736 ? -1.421 -1.108 -50.086 1.00 87.56 736 SER A CA 1
ATOM 5488 C C . SER A 1 736 ? -1.154 0.370 -49.796 1.00 87.56 736 SER A C 1
ATOM 5490 O O . SER A 1 736 ? -1.390 1.201 -50.672 1.00 87.56 736 SER A O 1
ATOM 5492 N N . ASN A 1 737 ? -0.685 0.688 -48.590 1.00 87.25 737 ASN A N 1
ATOM 5493 C CA . ASN A 1 737 ? -0.436 2.047 -48.116 1.00 87.25 737 ASN A CA 1
ATOM 5494 C C . ASN A 1 737 ? 1.041 2.449 -48.267 1.00 87.25 737 ASN A C 1
ATOM 5496 O O . ASN A 1 737 ? 1.386 3.596 -47.998 1.00 87.25 737 ASN A O 1
ATOM 5500 N N . ILE A 1 738 ? 1.898 1.535 -48.741 1.00 89.50 738 ILE A N 1
ATOM 5501 C CA . ILE A 1 738 ? 3.322 1.788 -48.961 1.00 89.50 738 ILE A CA 1
ATOM 5502 C C . ILE A 1 738 ? 3.539 2.313 -50.384 1.00 89.50 738 ILE A C 1
ATOM 5504 O O . ILE A 1 738 ? 3.255 1.633 -51.374 1.00 89.50 738 ILE A O 1
ATOM 5508 N N . ASN A 1 739 ? 4.111 3.510 -50.508 1.00 88.19 739 ASN A N 1
ATOM 5509 C CA . ASN A 1 739 ? 4.488 4.109 -51.784 1.00 88.19 739 ASN A CA 1
ATOM 5510 C C . ASN A 1 739 ? 5.978 4.464 -51.790 1.00 88.19 739 ASN A C 1
ATOM 5512 O O . ASN A 1 739 ? 6.429 5.335 -51.056 1.00 88.19 739 ASN A O 1
ATOM 5516 N N . GLY A 1 740 ? 6.754 3.780 -52.634 1.00 87.44 740 GLY A N 1
ATOM 5517 C CA . GLY A 1 740 ? 8.195 4.025 -52.743 1.00 87.44 740 GLY A CA 1
ATOM 5518 C C . GLY A 1 740 ? 9.005 3.635 -51.501 1.00 87.44 740 GLY A C 1
ATOM 5519 O O . GLY A 1 740 ? 10.102 4.153 -51.340 1.00 87.44 740 GLY A O 1
ATOM 5520 N N . GLY A 1 741 ? 8.480 2.733 -50.664 1.00 87.94 741 GLY A N 1
ATOM 5521 C CA . GLY A 1 741 ? 9.087 2.335 -49.386 1.00 87.94 741 GLY A CA 1
ATOM 5522 C C . GLY A 1 741 ? 8.655 3.189 -48.190 1.00 87.94 741 GLY A C 1
ATOM 5523 O O . GLY A 1 741 ? 9.140 2.969 -47.085 1.00 87.94 741 GLY A O 1
ATOM 5524 N N . ASN A 1 742 ? 7.733 4.132 -48.410 1.00 89.19 742 ASN A N 1
ATOM 5525 C CA . ASN A 1 742 ? 7.240 5.040 -47.383 1.00 89.19 742 ASN A CA 1
ATOM 5526 C C . ASN A 1 742 ? 5.758 4.797 -47.085 1.00 89.19 742 ASN A C 1
ATOM 5528 O O . ASN A 1 742 ? 4.997 4.478 -48.003 1.00 89.19 742 ASN A O 1
ATOM 5532 N N . ALA A 1 743 ? 5.346 5.024 -45.843 1.00 88.88 743 ALA A N 1
ATOM 5533 C CA . ALA A 1 743 ? 3.959 5.040 -45.393 1.00 88.88 743 ALA A CA 1
ATOM 5534 C C . ALA A 1 743 ? 3.607 6.402 -44.772 1.00 88.88 743 ALA A C 1
ATOM 5536 O O . ALA A 1 743 ? 4.490 7.171 -44.392 1.00 88.88 743 ALA A O 1
ATOM 5537 N N . THR A 1 744 ? 2.313 6.713 -44.704 1.00 86.00 744 THR A N 1
ATOM 5538 C CA . THR A 1 744 ? 1.805 7.904 -44.010 1.00 86.00 744 THR A CA 1
ATOM 5539 C C . THR A 1 744 ? 1.170 7.478 -42.692 1.00 86.00 744 THR A C 1
ATOM 5541 O O . THR A 1 744 ? 0.279 6.630 -42.715 1.00 86.00 744 THR A O 1
ATOM 5544 N N . ILE A 1 745 ? 1.614 8.070 -41.584 1.00 87.44 745 ILE A N 1
ATOM 5545 C CA . ILE A 1 745 ? 1.115 7.827 -40.220 1.00 87.44 745 ILE A CA 1
ATOM 5546 C C . ILE A 1 745 ? 0.682 9.164 -39.619 1.00 87.44 745 ILE A C 1
ATOM 5548 O O . ILE A 1 745 ? 1.308 10.180 -39.905 1.00 87.44 745 ILE A O 1
ATOM 5552 N N . THR A 1 746 ? -0.397 9.207 -38.840 1.00 86.12 746 THR A N 1
ATOM 5553 C CA . THR A 1 746 ? -0.855 10.446 -38.191 1.00 86.12 746 THR A CA 1
ATOM 5554 C C . THR A 1 746 ? -0.318 10.596 -36.771 1.00 86.12 746 THR A C 1
ATOM 5556 O O . THR A 1 746 ? -0.030 9.602 -36.111 1.00 86.12 746 THR A O 1
ATOM 5559 N N . ALA A 1 747 ? -0.258 11.833 -36.272 1.00 84.69 747 ALA A N 1
ATOM 5560 C CA . ALA A 1 747 ? 0.070 12.099 -34.867 1.00 84.69 747 ALA A CA 1
ATOM 5561 C C . ALA A 1 747 ? -0.877 11.383 -33.900 1.00 84.69 747 ALA A C 1
ATOM 5563 O O . ALA A 1 747 ? -0.437 10.774 -32.940 1.00 84.69 747 ALA A O 1
ATOM 5564 N N . LEU A 1 748 ? -2.174 11.340 -34.218 1.00 87.25 748 LEU A N 1
ATOM 5565 C CA . LEU A 1 748 ? -3.153 10.601 -33.416 1.00 87.25 748 LEU A CA 1
ATOM 5566 C C . LEU A 1 748 ? -2.839 9.102 -33.327 1.00 87.25 748 LEU A C 1
ATOM 5568 O O . LEU A 1 748 ? -3.108 8.494 -32.301 1.00 87.25 748 LEU A O 1
ATOM 5572 N N . GLN A 1 749 ? -2.304 8.494 -34.390 1.00 91.56 749 GLN A N 1
ATOM 5573 C CA . GLN A 1 749 ? -1.918 7.082 -34.352 1.00 91.56 749 GLN A CA 1
ATOM 5574 C C . GLN A 1 749 ? -0.678 6.862 -33.482 1.00 91.56 749 GLN A C 1
ATOM 5576 O O . GLN A 1 749 ? -0.633 5.871 -32.768 1.00 91.56 749 GLN A O 1
ATOM 5581 N N . ILE A 1 750 ? 0.291 7.780 -33.528 1.00 91.81 750 ILE A N 1
ATOM 5582 C CA . ILE A 1 750 ? 1.498 7.715 -32.694 1.00 91.81 750 ILE A CA 1
ATOM 5583 C C . ILE A 1 750 ? 1.140 7.955 -31.225 1.00 91.81 750 ILE A C 1
ATOM 5585 O O . ILE A 1 750 ? 1.474 7.125 -30.394 1.00 91.81 750 ILE A O 1
ATOM 5589 N N . ASN A 1 751 ? 0.386 9.014 -30.912 1.00 92.81 751 ASN A N 1
ATOM 5590 C CA . ASN A 1 751 ? -0.067 9.295 -29.546 1.00 92.81 751 ASN A CA 1
ATOM 5591 C C . ASN A 1 751 ? -0.854 8.120 -28.964 1.00 92.81 751 ASN A C 1
ATOM 5593 O O . ASN A 1 751 ? -0.698 7.808 -27.793 1.00 92.81 751 ASN A O 1
ATOM 5597 N N . GLN A 1 752 ? -1.706 7.467 -29.763 1.00 95.31 752 GLN A N 1
ATOM 5598 C CA . GLN A 1 752 ? -2.427 6.291 -29.279 1.00 95.31 752 GLN A CA 1
ATOM 5599 C C . GLN A 1 752 ? -1.513 5.094 -29.043 1.00 95.31 752 GLN A C 1
ATOM 5601 O O . GLN A 1 752 ? -1.706 4.413 -28.050 1.00 95.31 752 GLN A O 1
ATOM 5606 N N . ALA A 1 753 ? -0.510 4.870 -29.893 1.00 96.25 753 ALA A N 1
ATOM 5607 C CA . ALA A 1 753 ? 0.461 3.807 -29.661 1.00 96.25 753 ALA A CA 1
ATOM 5608 C C . ALA A 1 753 ? 1.329 4.068 -28.418 1.00 96.25 753 ALA A C 1
ATOM 5610 O O . ALA A 1 753 ? 1.589 3.136 -27.676 1.00 96.25 753 ALA A O 1
ATOM 5611 N N . ILE A 1 754 ? 1.725 5.321 -28.151 1.00 96.62 754 ILE A N 1
ATOM 5612 C CA . ILE A 1 754 ? 2.452 5.682 -26.920 1.00 96.62 754 ILE A CA 1
ATOM 5613 C C . ILE A 1 754 ? 1.562 5.468 -25.688 1.00 96.62 754 ILE A C 1
ATOM 5615 O O . ILE A 1 754 ? 2.003 4.884 -24.709 1.00 96.62 754 ILE A O 1
ATOM 5619 N N . LYS A 1 755 ? 0.289 5.886 -25.739 1.00 96.00 755 LYS A N 1
ATOM 5620 C CA . LYS A 1 755 ? -0.656 5.645 -24.636 1.00 96.00 755 LYS A CA 1
ATOM 5621 C C . LYS A 1 755 ? -0.949 4.165 -24.411 1.00 96.00 755 LYS A C 1
ATOM 5623 O O . LYS A 1 755 ? -1.177 3.785 -23.277 1.00 96.00 755 LYS A O 1
ATOM 5628 N N . GLU A 1 756 ? -0.987 3.360 -25.470 1.00 96.56 756 GLU A N 1
ATOM 5629 C CA . GLU A 1 756 ? -1.150 1.905 -25.373 1.00 96.56 756 GLU A CA 1
ATOM 5630 C C . GLU A 1 756 ? 0.107 1.241 -24.798 1.00 96.56 756 GLU A C 1
ATOM 5632 O O . GLU A 1 756 ? -0.032 0.359 -23.965 1.00 96.56 756 GLU A O 1
ATOM 5637 N N . ALA A 1 757 ? 1.304 1.716 -25.167 1.00 97.25 757 ALA A N 1
ATOM 5638 C CA . ALA A 1 757 ? 2.564 1.243 -24.598 1.00 97.25 757 ALA A CA 1
ATOM 5639 C C . ALA A 1 757 ? 2.728 1.615 -23.116 1.00 97.25 757 ALA A C 1
ATOM 5641 O O . ALA A 1 757 ? 3.259 0.816 -22.373 1.00 97.25 757 ALA A O 1
ATOM 5642 N N . ILE A 1 758 ? 2.278 2.796 -22.681 1.00 96.12 758 ILE A N 1
ATOM 5643 C CA . ILE A 1 758 ? 2.394 3.213 -21.272 1.00 96.12 758 ILE A CA 1
ATOM 5644 C C . ILE A 1 758 ? 1.217 2.686 -20.446 1.00 96.12 758 ILE A C 1
ATOM 5646 O O . ILE A 1 758 ? 1.389 1.883 -19.547 1.00 96.12 758 ILE A O 1
ATOM 5650 N N . ASN A 1 759 ? -0.012 3.098 -20.765 1.00 92.81 759 ASN A N 1
ATOM 5651 C CA . ASN A 1 759 ? -1.174 2.825 -19.909 1.00 92.81 759 ASN A CA 1
ATOM 5652 C C . ASN A 1 759 ? -1.714 1.388 -20.051 1.00 92.81 759 ASN A C 1
ATOM 5654 O O . ASN A 1 759 ? -2.705 1.050 -19.405 1.00 92.81 759 ASN A O 1
ATOM 5658 N N . GLY A 1 760 ? -1.184 0.605 -20.993 1.00 88.75 760 GLY A N 1
ATOM 5659 C CA . GLY A 1 760 ? -1.582 -0.782 -21.242 1.00 88.75 760 GLY A CA 1
ATOM 5660 C C . GLY A 1 760 ? -0.514 -1.807 -20.871 1.00 88.75 760 GLY A C 1
ATOM 5661 O O . GLY A 1 760 ? -0.771 -2.995 -21.055 1.00 88.75 760 GLY A O 1
ATOM 5662 N N . ASP A 1 761 ? 0.647 -1.349 -20.410 1.00 93.56 761 ASP A N 1
ATOM 5663 C CA . ASP A 1 761 ? 1.736 -2.179 -19.903 1.00 93.56 761 ASP A CA 1
ATOM 5664 C C . ASP A 1 761 ? 1.595 -2.365 -18.394 1.00 93.56 761 ASP A C 1
ATOM 5666 O O . ASP A 1 761 ? 1.084 -1.469 -17.725 1.00 93.56 761 ASP A O 1
ATOM 5670 N N . ASP A 1 762 ? 1.999 -3.522 -17.873 1.00 88.12 762 ASP A N 1
ATOM 5671 C CA . ASP A 1 762 ? 1.758 -3.861 -16.473 1.00 88.12 762 ASP A CA 1
ATOM 5672 C C . ASP A 1 762 ? 2.615 -3.038 -15.506 1.00 88.12 762 ASP A C 1
ATOM 5674 O O . ASP A 1 762 ? 2.070 -2.570 -14.516 1.00 88.12 762 ASP A O 1
ATOM 5678 N N . VAL A 1 763 ? 3.858 -2.711 -15.873 1.00 90.69 763 VAL A N 1
ATOM 5679 C CA . VAL A 1 763 ? 4.765 -1.906 -15.042 1.00 90.69 763 VAL A CA 1
ATOM 5680 C C . VAL A 1 763 ? 4.597 -0.415 -15.337 1.00 90.69 763 VAL A C 1
ATOM 5682 O O . VAL A 1 763 ? 4.359 0.401 -14.444 1.00 90.69 763 VAL A O 1
ATOM 5685 N N . LEU A 1 764 ? 4.671 -0.004 -16.611 1.00 92.69 764 LEU A N 1
ATOM 5686 C CA . LEU A 1 764 ? 4.675 1.425 -16.954 1.00 92.69 764 LEU A CA 1
ATOM 5687 C C . LEU A 1 764 ? 3.363 2.135 -16.613 1.00 92.69 764 LEU A C 1
ATOM 5689 O O . LEU A 1 764 ? 3.379 3.354 -16.415 1.00 92.69 764 LEU A O 1
ATOM 5693 N N . LYS A 1 765 ? 2.234 1.415 -16.528 1.00 88.06 765 LYS A N 1
ATOM 5694 C CA . LYS A 1 765 ? 0.962 2.006 -16.086 1.00 88.06 765 LYS A CA 1
ATOM 5695 C C . LYS A 1 765 ? 1.019 2.444 -14.624 1.00 88.06 765 LYS A C 1
ATOM 5697 O O . LYS A 1 765 ? 0.227 3.312 -14.261 1.00 88.06 765 LYS A O 1
ATOM 5702 N N . GLU A 1 766 ? 1.902 1.875 -13.806 1.00 86.00 766 GLU A N 1
ATOM 5703 C CA . GLU A 1 766 ? 2.069 2.238 -12.395 1.00 86.00 766 GLU A CA 1
ATOM 5704 C C . GLU A 1 766 ? 3.073 3.377 -12.203 1.00 86.00 766 GLU A C 1
ATOM 5706 O O . GLU A 1 766 ? 2.891 4.199 -11.309 1.00 86.00 766 GLU A O 1
ATOM 5711 N N . LEU A 1 767 ? 4.033 3.531 -13.121 1.00 91.31 767 LEU A N 1
ATOM 5712 C CA . LEU A 1 767 ? 5.064 4.578 -13.054 1.00 91.31 767 LEU A CA 1
ATOM 5713 C C . LEU A 1 767 ? 4.694 5.863 -13.809 1.00 91.31 767 LEU A C 1
ATOM 5715 O O . LEU A 1 767 ? 5.103 6.961 -13.427 1.00 91.31 767 LEU A O 1
ATOM 5719 N N . LEU A 1 768 ? 3.904 5.757 -14.880 1.00 92.94 768 LEU A N 1
ATOM 5720 C CA . LEU A 1 768 ? 3.580 6.864 -15.780 1.00 92.94 768 LEU A CA 1
ATOM 5721 C C . LEU A 1 768 ? 2.086 6.917 -16.131 1.00 92.94 768 LEU A C 1
ATOM 5723 O O . LEU A 1 768 ? 1.353 5.931 -16.092 1.00 92.94 768 LEU A O 1
ATOM 5727 N N . LEU A 1 769 ? 1.626 8.093 -16.563 1.00 92.12 769 LEU A N 1
ATOM 5728 C CA . LEU A 1 769 ? 0.304 8.282 -17.161 1.00 92.12 769 LEU A CA 1
ATOM 5729 C C . LEU A 1 769 ? 0.388 9.106 -18.447 1.00 92.12 769 LEU A C 1
ATOM 5731 O O . LEU A 1 769 ? 0.631 10.312 -18.429 1.00 92.12 769 LEU A O 1
ATOM 5735 N N . ALA A 1 770 ? 0.076 8.484 -19.583 1.00 93.62 770 ALA A N 1
ATOM 5736 C CA . ALA A 1 770 ? 0.028 9.162 -20.874 1.00 93.62 770 ALA A CA 1
ATOM 5737 C C . ALA A 1 770 ? -1.395 9.637 -21.222 1.00 93.62 770 ALA A C 1
ATOM 5739 O O . ALA A 1 770 ? -2.339 8.846 -21.330 1.00 93.62 770 ALA A O 1
ATOM 5740 N N . LYS A 1 771 ? -1.567 10.941 -21.471 1.00 92.12 771 LYS A N 1
ATOM 5741 C CA . LYS A 1 771 ? -2.868 11.582 -21.732 1.00 92.12 771 LYS A CA 1
ATOM 5742 C C . LYS A 1 771 ? -2.828 12.571 -22.896 1.00 92.12 771 LYS A C 1
ATOM 5744 O O . LYS A 1 771 ? -1.806 13.176 -23.211 1.00 92.12 771 LYS A O 1
ATOM 5749 N N . ASP A 1 772 ? -3.972 12.749 -23.556 1.00 87.50 772 ASP A N 1
ATOM 5750 C CA . ASP A 1 772 ? -4.092 13.727 -24.643 1.00 87.50 772 ASP A CA 1
ATOM 5751 C C . ASP A 1 772 ? -4.002 15.161 -24.096 1.00 87.50 772 ASP A C 1
ATOM 5753 O O . ASP A 1 772 ? -4.706 15.516 -23.149 1.00 87.50 772 ASP A O 1
ATOM 5757 N N . GLY A 1 773 ? -3.172 15.994 -24.728 1.00 85.50 773 GLY A N 1
ATOM 5758 C CA . GLY A 1 773 ? -3.089 17.427 -24.448 1.00 85.50 773 GLY A CA 1
ATOM 5759 C C . GLY A 1 773 ? -3.984 18.271 -25.365 1.00 85.50 773 GLY A C 1
ATOM 5760 O O . GLY A 1 773 ? -4.814 17.773 -26.133 1.00 85.50 773 GLY A O 1
ATOM 5761 N N . ASN A 1 774 ? -3.800 19.594 -25.327 1.00 80.50 774 ASN A N 1
ATOM 5762 C CA . ASN A 1 774 ? -4.490 20.509 -26.237 1.00 80.50 774 ASN A CA 1
ATOM 5763 C C . ASN A 1 774 ? -4.093 20.242 -27.706 1.00 80.50 774 ASN A C 1
ATOM 5765 O O . ASN A 1 774 ? -2.921 20.291 -28.087 1.00 80.50 774 ASN A O 1
ATOM 5769 N N . GLY A 1 775 ? -5.077 20.005 -28.578 1.00 79.88 775 GLY A N 1
ATOM 5770 C CA . GLY A 1 775 ? -4.824 19.705 -29.993 1.00 79.88 775 GLY A CA 1
ATOM 5771 C C . GLY A 1 775 ? -4.396 18.250 -30.217 1.00 79.88 775 GLY A C 1
ATOM 5772 O O . GLY A 1 775 ? -5.113 17.347 -29.808 1.00 79.88 775 GLY A O 1
ATOM 5773 N N . ASN A 1 776 ? -3.280 18.018 -30.923 1.00 80.62 776 ASN A N 1
ATOM 5774 C CA . ASN A 1 776 ? -2.671 16.683 -31.061 1.00 80.62 776 ASN A CA 1
ATOM 5775 C C . ASN A 1 776 ? -1.429 16.522 -30.159 1.00 80.62 776 ASN A C 1
ATOM 5777 O O . ASN A 1 776 ? -0.632 15.615 -30.402 1.00 80.62 776 ASN A O 1
ATOM 5781 N N . SER A 1 777 ? -1.207 17.417 -29.193 1.00 86.94 777 SER A N 1
ATOM 5782 C CA . SER A 1 777 ? -0.123 17.250 -28.218 1.00 86.94 777 SER A CA 1
ATOM 5783 C C . SER A 1 777 ? -0.396 16.048 -27.307 1.00 86.94 777 SER A C 1
ATOM 5785 O O . SER A 1 777 ? -1.534 15.580 -27.196 1.00 86.94 777 SER A O 1
ATOM 5787 N N . LEU A 1 778 ? 0.659 15.528 -26.695 1.00 92.00 778 LEU A N 1
ATOM 5788 C CA . LEU A 1 778 ? 0.612 14.425 -25.743 1.00 92.00 778 LEU A CA 1
ATOM 5789 C C . LEU A 1 778 ? 1.352 14.864 -24.481 1.00 92.00 778 LEU A C 1
ATOM 5791 O O . LEU A 1 778 ? 2.404 15.492 -24.586 1.00 92.00 778 LEU A O 1
ATOM 5795 N N . ILE A 1 779 ? 0.783 14.548 -23.325 1.00 93.38 779 ILE A N 1
ATOM 5796 C CA . ILE A 1 779 ? 1.382 14.776 -22.011 1.00 93.38 779 ILE A CA 1
ATOM 5797 C C . ILE A 1 779 ? 1.631 13.399 -21.397 1.00 93.38 779 ILE A C 1
ATOM 5799 O O . ILE A 1 779 ? 0.757 12.533 -21.486 1.00 93.38 779 ILE A O 1
ATOM 5803 N N . VAL A 1 780 ? 2.802 13.198 -20.808 1.00 96.19 780 VAL A N 1
ATOM 5804 C CA . VAL A 1 780 ? 3.116 12.026 -19.987 1.00 96.19 780 VAL A CA 1
ATOM 5805 C C . VAL A 1 780 ? 3.471 12.539 -18.599 1.00 96.19 780 VAL A C 1
ATOM 5807 O O . VAL A 1 780 ? 4.434 13.283 -18.447 1.00 96.19 780 VAL A O 1
ATOM 5810 N N . ASP A 1 781 ? 2.646 12.204 -17.617 1.00 93.94 781 ASP A N 1
ATOM 5811 C CA . ASP A 1 781 ? 2.861 12.548 -16.213 1.00 93.94 781 ASP A CA 1
ATOM 5812 C C . ASP A 1 781 ? 3.622 11.415 -15.521 1.00 93.94 781 ASP A C 1
ATOM 5814 O O . ASP A 1 781 ? 3.307 10.247 -15.761 1.00 93.94 781 ASP A O 1
ATOM 5818 N N . SER A 1 782 ? 4.568 11.753 -14.643 1.00 92.94 782 SER A N 1
ATOM 5819 C CA . SER A 1 782 ? 5.116 10.790 -13.683 1.00 92.94 782 SER A CA 1
ATOM 5820 C C . SER A 1 782 ? 4.115 10.520 -12.560 1.00 92.94 782 SER A C 1
ATOM 5822 O O . SER A 1 782 ? 3.491 11.455 -12.042 1.00 92.94 782 SER A O 1
ATOM 5824 N N . LYS A 1 783 ? 3.946 9.252 -12.187 1.00 89.75 783 LYS A N 1
ATOM 5825 C CA . LYS A 1 783 ? 3.193 8.842 -10.991 1.00 89.75 783 LYS A CA 1
ATOM 5826 C C . LYS A 1 783 ? 4.086 8.726 -9.756 1.00 89.75 783 LYS A C 1
ATOM 5828 O O . LYS A 1 783 ? 3.573 8.812 -8.644 1.00 89.75 783 LYS A O 1
ATOM 5833 N N . ILE A 1 784 ? 5.392 8.607 -9.973 1.00 89.94 784 ILE A N 1
ATOM 5834 C CA . ILE A 1 784 ? 6.414 8.616 -8.930 1.00 89.94 784 ILE A CA 1
ATOM 5835 C C . ILE A 1 784 ? 7.072 9.997 -8.815 1.00 89.94 784 ILE A C 1
ATOM 5837 O O . ILE A 1 784 ? 7.090 10.779 -9.781 1.00 89.94 784 ILE A O 1
ATOM 5841 N N . ASP A 1 785 ? 7.559 10.315 -7.628 1.00 89.31 785 ASP A N 1
ATOM 5842 C CA . ASP A 1 785 ? 8.395 11.464 -7.331 1.00 89.31 785 ASP A CA 1
ATOM 5843 C C . ASP A 1 785 ? 9.841 11.236 -7.801 1.00 89.31 785 ASP A C 1
ATOM 5845 O O . ASP A 1 785 ? 10.116 10.331 -8.590 1.00 89.31 785 ASP A O 1
ATOM 5849 N N . GLY A 1 786 ? 10.744 12.138 -7.421 1.00 90.62 786 GLY A N 1
ATOM 5850 C CA . GLY A 1 786 ? 12.118 12.140 -7.904 1.00 90.62 786 GLY A CA 1
ATOM 5851 C C . GLY A 1 786 ? 12.389 13.240 -8.925 1.00 90.62 786 GLY A C 1
ATOM 5852 O O . GLY A 1 786 ? 11.516 13.680 -9.688 1.00 90.62 786 GLY A O 1
ATOM 5853 N N . ALA A 1 787 ? 13.625 13.728 -8.922 1.00 91.25 787 ALA A N 1
ATOM 5854 C CA . ALA A 1 787 ? 14.132 14.647 -9.928 1.00 91.25 787 ALA A CA 1
ATOM 5855 C C . ALA A 1 787 ? 14.518 13.874 -11.201 1.00 91.25 787 ALA A C 1
ATOM 5857 O O . ALA A 1 787 ? 15.616 13.337 -11.313 1.00 91.25 787 ALA A O 1
ATOM 5858 N N . MET A 1 788 ? 13.616 13.865 -12.181 1.00 93.75 788 MET A N 1
ATOM 5859 C CA . MET A 1 788 ? 13.802 13.162 -13.450 1.00 93.75 788 MET A CA 1
ATOM 5860 C C . MET A 1 788 ? 14.739 13.919 -14.398 1.00 93.75 788 MET A C 1
ATOM 5862 O O . MET A 1 788 ? 14.740 15.152 -14.479 1.00 93.75 788 MET A O 1
ATOM 5866 N N . GLU A 1 789 ? 15.446 13.164 -15.230 1.00 94.50 789 GLU A N 1
ATOM 5867 C CA . GLU A 1 789 ? 16.258 13.616 -16.353 1.00 94.50 789 GLU A CA 1
ATOM 5868 C C . GLU A 1 789 ? 15.592 13.265 -17.697 1.00 94.50 789 GLU A C 1
ATOM 5870 O O . GLU A 1 789 ? 14.804 12.331 -17.831 1.00 94.50 789 GLU A O 1
ATOM 5875 N N . LEU A 1 790 ? 15.921 13.999 -18.769 1.00 90.75 790 LEU A N 1
ATOM 5876 C CA . LEU A 1 790 ? 15.345 13.725 -20.101 1.00 90.75 790 LEU A CA 1
ATOM 5877 C C . LEU A 1 790 ? 15.705 12.334 -20.648 1.00 90.75 790 LEU A C 1
ATOM 5879 O O . LEU A 1 790 ? 15.051 11.861 -21.576 1.00 90.75 790 LEU A O 1
ATOM 5883 N N . SER A 1 791 ? 16.774 11.720 -20.134 1.00 92.94 791 SER A N 1
ATOM 5884 C CA . SER A 1 791 ? 17.163 10.349 -20.471 1.00 92.94 791 SER A CA 1
ATOM 5885 C C . SER A 1 791 ? 16.249 9.298 -19.861 1.00 92.94 791 SER A C 1
ATOM 5887 O O . SER A 1 791 ? 16.226 8.188 -20.384 1.00 92.94 791 SER A O 1
ATOM 5889 N N . ASP A 1 792 ? 15.508 9.645 -18.810 1.00 94.75 792 ASP A N 1
ATOM 5890 C CA . ASP A 1 792 ? 14.718 8.679 -18.055 1.00 94.75 792 ASP A CA 1
ATOM 5891 C C . ASP A 1 792 ? 13.483 8.256 -18.833 1.00 94.75 792 ASP A C 1
ATOM 5893 O O . ASP A 1 792 ? 13.018 7.151 -18.629 1.00 94.75 792 ASP A O 1
ATOM 5897 N N . LEU A 1 793 ? 12.995 9.074 -19.776 1.00 96.12 793 LEU A N 1
ATOM 5898 C CA . LEU A 1 793 ? 11.938 8.705 -20.717 1.00 96.12 793 LEU A CA 1
ATOM 5899 C C . LEU A 1 793 ? 12.429 8.799 -22.165 1.00 96.12 793 LEU A C 1
ATOM 5901 O O . LEU A 1 793 ? 12.618 9.888 -22.713 1.00 96.12 793 LEU A O 1
ATOM 5905 N N . ASN A 1 794 ? 12.538 7.663 -22.847 1.00 93.25 794 ASN A N 1
ATOM 5906 C CA . ASN A 1 794 ? 12.912 7.600 -24.258 1.00 93.25 794 ASN A CA 1
ATOM 5907 C C . ASN A 1 794 ? 11.796 6.974 -25.104 1.00 93.25 794 ASN A C 1
ATOM 5909 O O . ASN A 1 794 ? 11.183 5.981 -24.721 1.00 93.25 794 ASN A O 1
ATOM 5913 N N . ILE A 1 795 ? 11.552 7.543 -26.290 1.00 93.69 795 ILE A N 1
ATOM 5914 C CA . ILE A 1 795 ? 10.598 7.000 -27.264 1.00 93.69 795 ILE A CA 1
ATOM 5915 C C . ILE A 1 795 ? 11.324 6.693 -28.567 1.00 93.69 795 ILE A C 1
ATOM 5917 O O . ILE A 1 795 ? 11.740 7.591 -29.309 1.00 93.69 795 ILE A O 1
ATOM 5921 N N . GLU A 1 796 ? 11.408 5.409 -28.893 1.00 93.56 796 GLU A N 1
ATOM 5922 C CA . GLU A 1 796 ? 12.050 4.929 -30.106 1.00 93.56 796 GLU A CA 1
ATOM 5923 C C . GLU A 1 796 ? 11.045 4.461 -31.152 1.00 93.56 796 GLU A C 1
ATOM 5925 O O . GLU A 1 796 ? 10.002 3.873 -30.868 1.00 93.56 796 GLU A O 1
ATOM 5930 N N . PHE A 1 797 ? 11.387 4.702 -32.417 1.00 93.19 797 PHE A N 1
ATOM 5931 C CA . PHE A 1 797 ? 10.557 4.324 -33.552 1.00 93.19 797 PHE A CA 1
ATOM 5932 C C . PHE A 1 797 ? 11.320 3.384 -34.472 1.00 93.19 797 PHE A C 1
ATOM 5934 O O . PHE A 1 797 ? 12.362 3.746 -35.024 1.00 93.19 797 PHE A O 1
ATOM 5941 N N . THR A 1 798 ? 10.751 2.215 -34.746 1.00 94.81 798 THR A N 1
ATOM 5942 C CA . THR A 1 798 ? 11.367 1.204 -35.610 1.00 94.81 798 THR A CA 1
ATOM 5943 C C . THR A 1 798 ? 10.384 0.727 -36.671 1.00 94.81 798 THR A C 1
ATOM 5945 O O . THR A 1 798 ? 9.181 0.644 -36.462 1.00 94.81 798 THR A O 1
ATOM 5948 N N . SER A 1 799 ? 10.878 0.434 -37.875 1.00 93.56 799 SER A N 1
ATOM 5949 C CA . SER A 1 799 ? 10.106 -0.335 -38.858 1.00 93.56 799 SER A CA 1
ATOM 5950 C C . SER A 1 799 ? 10.579 -1.770 -38.897 1.00 93.56 799 SER A C 1
ATOM 5952 O O . SER A 1 799 ? 11.754 -2.023 -39.164 1.00 93.56 799 SER A O 1
ATOM 5954 N N . THR A 1 800 ? 9.642 -2.699 -38.757 1.00 93.56 800 THR A N 1
ATOM 5955 C CA . THR A 1 800 ? 9.918 -4.131 -38.820 1.00 93.56 800 THR A CA 1
ATOM 5956 C C . THR A 1 800 ? 9.245 -4.728 -40.047 1.00 93.56 800 THR A C 1
ATOM 5958 O O . THR A 1 800 ? 8.043 -4.600 -40.287 1.00 93.56 800 THR A O 1
ATOM 5961 N N . ASN A 1 801 ? 10.052 -5.372 -40.890 1.00 91.94 801 ASN A N 1
ATOM 5962 C CA . ASN A 1 801 ? 9.605 -5.957 -42.149 1.00 91.94 801 ASN A CA 1
ATOM 5963 C C . ASN A 1 801 ? 9.834 -7.462 -42.145 1.00 91.94 801 ASN A C 1
ATOM 5965 O O . ASN A 1 801 ? 10.974 -7.908 -42.055 1.00 91.94 801 ASN A O 1
ATOM 5969 N N . VAL A 1 802 ? 8.784 -8.252 -42.363 1.00 91.06 802 VAL A N 1
ATOM 5970 C CA . VAL A 1 802 ? 8.916 -9.710 -42.488 1.00 91.06 802 VAL A CA 1
ATOM 5971 C C . VAL A 1 802 ? 8.929 -10.102 -43.960 1.00 91.06 802 VAL A C 1
ATOM 5973 O O . VAL A 1 802 ? 7.898 -10.076 -44.633 1.00 91.06 802 VAL A O 1
ATOM 5976 N N . VAL A 1 803 ? 10.081 -10.512 -44.490 1.00 88.50 803 VAL A N 1
ATOM 5977 C CA . VAL A 1 803 ? 10.228 -10.969 -45.881 1.00 88.50 803 VAL A CA 1
ATOM 5978 C C . VAL A 1 803 ? 10.618 -12.443 -45.893 1.00 88.50 803 VAL A C 1
ATOM 5980 O O . VAL A 1 803 ? 11.701 -12.814 -45.457 1.00 88.50 803 VAL A O 1
ATOM 5983 N N . ASN A 1 804 ? 9.751 -13.306 -46.437 1.00 85.94 804 ASN A N 1
ATOM 5984 C CA . ASN A 1 804 ? 9.956 -14.765 -46.480 1.00 85.94 804 ASN A CA 1
ATOM 5985 C C . ASN A 1 804 ? 10.246 -15.406 -45.103 1.00 85.94 804 ASN A C 1
ATOM 5987 O O . ASN A 1 804 ? 10.971 -16.397 -45.037 1.00 85.94 804 ASN A O 1
ATOM 5991 N N . GLY A 1 805 ? 9.678 -14.855 -44.026 1.00 82.44 805 GLY A N 1
ATOM 5992 C CA . GLY A 1 805 ? 9.889 -15.341 -42.657 1.00 82.44 805 GLY A CA 1
ATOM 5993 C C . GLY A 1 805 ? 11.162 -14.824 -41.982 1.00 82.44 805 GLY A C 1
ATOM 5994 O O . GLY A 1 805 ? 11.516 -15.326 -40.926 1.00 82.44 805 GLY A O 1
ATOM 5995 N N . THR A 1 806 ? 11.858 -13.851 -42.577 1.00 89.25 806 THR A N 1
ATOM 5996 C CA . THR A 1 806 ? 12.968 -13.130 -41.939 1.00 89.25 806 THR A CA 1
ATOM 5997 C C . THR A 1 806 ? 12.519 -11.716 -41.598 1.00 89.25 806 THR A C 1
ATOM 5999 O O . THR A 1 806 ? 12.088 -10.998 -42.504 1.00 89.25 806 THR A O 1
ATOM 6002 N N . SER A 1 807 ? 12.627 -11.335 -40.326 1.00 90.19 807 SER A N 1
ATOM 6003 C CA . SER A 1 807 ? 12.398 -9.968 -39.853 1.00 90.19 807 SER A CA 1
ATOM 6004 C C . SER A 1 807 ? 13.634 -9.106 -40.113 1.00 90.19 807 SER A C 1
ATOM 6006 O O . SER A 1 807 ? 14.765 -9.553 -39.919 1.00 90.19 807 SER A O 1
ATOM 6008 N N . THR A 1 808 ? 13.429 -7.889 -40.605 1.00 90.75 808 THR A N 1
ATOM 6009 C CA . THR A 1 808 ? 14.468 -6.860 -40.712 1.00 90.75 808 THR A CA 1
ATOM 6010 C C . THR A 1 808 ? 13.951 -5.569 -40.117 1.00 90.75 808 THR A C 1
ATOM 6012 O O . THR A 1 808 ? 12.925 -5.061 -40.584 1.00 90.75 808 THR A O 1
ATOM 6015 N N . GLU A 1 809 ? 14.702 -5.044 -39.163 1.00 92.50 809 GLU A N 1
ATOM 6016 C CA . GLU A 1 809 ? 14.374 -3.835 -38.421 1.00 92.50 809 GLU A CA 1
ATOM 6017 C C . GLU A 1 809 ? 15.178 -2.650 -38.941 1.00 92.50 809 GLU A C 1
ATOM 6019 O O . GLU A 1 809 ? 16.279 -2.791 -39.489 1.00 92.50 809 GLU A O 1
ATOM 6024 N N . THR A 1 810 ? 14.595 -1.463 -38.875 1.00 90.06 810 THR A N 1
ATOM 6025 C CA . THR A 1 810 ? 15.245 -0.219 -39.279 1.00 90.06 810 THR A CA 1
ATOM 6026 C C . THR A 1 810 ? 14.722 0.906 -38.406 1.00 90.06 810 THR A C 1
ATOM 6028 O O . THR A 1 810 ? 13.540 1.238 -38.509 1.00 90.06 810 THR A O 1
ATOM 6031 N N . ALA A 1 811 ? 15.610 1.497 -37.605 1.00 90.50 811 ALA A N 1
ATOM 6032 C CA . ALA A 1 811 ? 15.322 2.682 -36.806 1.00 90.50 811 ALA A CA 1
ATOM 6033 C C . ALA A 1 811 ? 14.834 3.840 -37.692 1.00 90.50 811 ALA A C 1
ATOM 6035 O O . ALA A 1 811 ? 15.349 4.078 -38.795 1.00 90.50 811 ALA A O 1
ATOM 6036 N N . ILE A 1 812 ? 13.827 4.556 -37.207 1.00 86.38 812 ILE A N 1
ATOM 6037 C CA . ILE A 1 812 ? 13.164 5.670 -37.872 1.00 86.38 812 ILE A CA 1
ATOM 6038 C C . ILE A 1 812 ? 13.348 6.919 -37.022 1.00 86.38 812 ILE A C 1
ATOM 6040 O O . ILE A 1 812 ? 13.006 6.954 -35.852 1.00 86.38 812 ILE A O 1
ATOM 6044 N N . THR A 1 813 ? 13.808 7.995 -37.651 1.00 77.31 813 THR A N 1
ATOM 6045 C CA . THR A 1 813 ? 13.770 9.327 -37.045 1.00 77.31 813 THR A CA 1
ATOM 6046 C C . THR A 1 813 ? 12.601 10.103 -37.638 1.00 77.31 813 THR A C 1
ATOM 6048 O O . THR A 1 813 ? 12.535 10.298 -38.859 1.00 77.31 813 THR A O 1
ATOM 6051 N N . LEU A 1 814 ? 11.688 10.578 -36.792 1.00 76.88 814 LEU A N 1
ATOM 6052 C CA . LEU A 1 814 ? 10.646 11.520 -37.195 1.00 76.88 814 LEU A CA 1
ATOM 6053 C C . LEU A 1 814 ? 11.296 12.905 -37.357 1.00 76.88 814 LEU A C 1
ATOM 6055 O O . LEU A 1 814 ? 11.577 13.599 -36.390 1.00 76.88 814 LEU A O 1
ATOM 6059 N N . ALA A 1 815 ? 11.643 13.273 -38.595 1.00 55.44 815 ALA A N 1
ATOM 6060 C CA . ALA A 1 815 ? 12.456 14.461 -38.861 1.00 55.44 815 ALA A CA 1
ATOM 6061 C C . ALA A 1 815 ? 11.763 15.780 -38.452 1.00 55.44 815 ALA A C 1
ATOM 6063 O O . ALA A 1 815 ? 10.645 16.056 -38.892 1.00 55.44 815 ALA A O 1
ATOM 6064 N N . ALA A 1 816 ? 12.487 16.615 -37.698 1.00 53.94 816 ALA A N 1
ATOM 6065 C CA . ALA A 1 816 ? 12.121 17.985 -37.340 1.00 53.94 816 ALA A CA 1
ATOM 6066 C C . ALA A 1 816 ? 12.017 18.917 -38.568 1.00 53.94 816 ALA A C 1
ATOM 6068 O O . ALA A 1 816 ? 12.791 18.806 -39.529 1.00 53.94 816 ALA A O 1
ATOM 6069 N N . GLN A 1 817 ? 11.088 19.877 -38.524 1.00 51.78 817 GLN A N 1
ATOM 6070 C CA . GLN A 1 817 ? 11.169 21.091 -39.346 1.00 51.78 817 GLN A CA 1
ATOM 6071 C C . GLN A 1 817 ? 12.119 22.092 -38.665 1.00 51.78 817 GLN A C 1
ATOM 6073 O O . GLN A 1 817 ? 12.398 22.000 -37.480 1.00 51.78 817 GLN A O 1
ATOM 6078 N N . ALA A 1 818 ? 12.679 23.027 -39.432 1.00 43.53 818 ALA A N 1
ATOM 6079 C CA . ALA A 1 818 ? 13.865 23.806 -39.057 1.00 43.53 818 ALA A CA 1
ATOM 6080 C C . ALA A 1 818 ? 13.704 24.876 -37.940 1.00 43.53 818 ALA A C 1
ATOM 6082 O O . ALA A 1 818 ? 14.591 25.724 -37.840 1.00 43.53 818 ALA A O 1
ATOM 6083 N N . ASP A 1 819 ? 12.645 24.846 -37.124 1.00 49.53 819 ASP A N 1
ATOM 6084 C CA . ASP A 1 819 ? 12.497 25.681 -35.917 1.00 49.53 819 ASP A CA 1
ATOM 6085 C C . ASP A 1 819 ? 12.480 24.774 -34.664 1.00 49.53 819 ASP A C 1
ATOM 6087 O O . ASP A 1 819 ? 11.477 24.183 -34.291 1.00 49.53 819 ASP A O 1
ATOM 6091 N N . THR A 1 820 ? 13.694 24.620 -34.138 1.00 46.47 820 THR A N 1
ATOM 6092 C CA . THR A 1 820 ? 14.201 24.185 -32.820 1.00 46.47 820 THR A CA 1
ATOM 6093 C C . THR A 1 820 ? 13.779 22.915 -32.070 1.00 46.47 820 THR A C 1
ATOM 6095 O O . THR A 1 820 ? 14.678 22.447 -31.385 1.00 46.47 820 THR A O 1
ATOM 6098 N N . ASP A 1 821 ? 12.618 22.273 -32.241 1.00 52.56 821 ASP A N 1
ATOM 6099 C CA . ASP A 1 821 ? 12.282 21.070 -31.430 1.00 52.56 821 ASP A CA 1
ATOM 6100 C C . ASP A 1 821 ? 11.687 19.912 -32.267 1.00 52.56 821 ASP A C 1
ATOM 6102 O O . ASP A 1 821 ? 10.932 20.127 -33.226 1.00 52.56 821 ASP A O 1
ATOM 6106 N N . GLY A 1 822 ? 12.079 18.661 -31.981 1.00 62.66 822 GLY A N 1
ATOM 6107 C CA . GLY A 1 822 ? 11.564 17.465 -32.659 1.00 62.66 822 GLY A CA 1
ATOM 6108 C C . GLY A 1 822 ? 10.103 17.141 -32.300 1.00 62.66 822 GLY A C 1
ATOM 6109 O O . GLY A 1 822 ? 9.677 17.316 -31.170 1.00 62.66 822 GLY A O 1
ATOM 6110 N N . TYR A 1 823 ? 9.307 16.616 -33.248 1.00 75.50 823 TYR A N 1
ATOM 6111 C CA . TYR A 1 823 ? 7.867 16.336 -33.037 1.00 75.50 823 TYR A CA 1
ATOM 6112 C C . TYR A 1 823 ? 7.556 15.337 -31.906 1.00 75.50 823 TYR A C 1
ATOM 6114 O O . TYR A 1 823 ? 6.461 15.371 -31.366 1.00 75.50 823 TYR A O 1
ATOM 6122 N N . TYR A 1 824 ? 8.462 14.416 -31.597 1.00 84.69 824 TYR A N 1
ATOM 6123 C CA . TYR A 1 824 ? 8.312 13.402 -30.542 1.00 84.69 824 TYR A CA 1
ATOM 6124 C C . TYR A 1 824 ? 9.654 13.203 -29.834 1.00 84.69 824 TYR A C 1
ATOM 6126 O O . TYR A 1 824 ? 10.064 12.083 -29.560 1.00 84.69 824 TYR A O 1
ATOM 6134 N N . GLU A 1 825 ? 10.387 14.297 -29.658 1.00 85.31 825 GLU A N 1
ATOM 6135 C CA . GLU A 1 825 ? 11.557 14.329 -28.788 1.00 85.31 825 GLU A CA 1
ATOM 6136 C C . GLU A 1 825 ? 11.063 14.485 -27.348 1.00 85.31 825 GLU A C 1
ATOM 6138 O O . GLU A 1 825 ? 10.109 15.230 -27.121 1.00 85.31 825 GLU A O 1
ATOM 6143 N N . THR A 1 826 ? 11.661 13.760 -26.401 1.00 89.94 826 THR A N 1
ATOM 6144 C CA . THR A 1 826 ? 11.334 13.911 -24.980 1.00 89.94 826 THR A CA 1
ATOM 6145 C C . THR A 1 826 ? 11.734 15.305 -24.524 1.00 89.94 826 THR A C 1
ATOM 6147 O O . THR A 1 826 ? 12.873 15.732 -24.717 1.00 89.94 826 THR A O 1
ATOM 6150 N N . GLN A 1 827 ? 10.783 16.022 -23.937 1.00 91.12 827 GLN A N 1
ATOM 6151 C CA . GLN A 1 827 ? 10.986 17.352 -23.379 1.00 91.12 827 GLN A CA 1
ATOM 6152 C C . GLN A 1 827 ? 10.189 17.471 -22.088 1.00 91.12 827 GLN A C 1
ATOM 6154 O O . GLN A 1 827 ? 9.054 16.989 -22.023 1.00 91.12 827 GLN A O 1
ATOM 6159 N N . PHE A 1 828 ? 10.750 18.162 -21.100 1.00 93.00 828 PHE A N 1
ATOM 6160 C CA . PHE A 1 828 ? 9.983 18.575 -19.937 1.00 93.00 828 PHE A CA 1
ATOM 6161 C C . PHE A 1 828 ? 8.959 19.629 -20.335 1.00 93.00 828 PHE A C 1
ATOM 6163 O O . PHE A 1 828 ? 9.195 20.498 -21.184 1.00 93.00 828 PHE A O 1
ATOM 6170 N N . ALA A 1 829 ? 7.792 19.533 -19.717 1.00 91.38 829 ALA A N 1
ATOM 6171 C CA . ALA A 1 829 ? 6.853 20.626 -19.686 1.00 91.38 829 ALA A CA 1
ATOM 6172 C C . ALA A 1 829 ? 7.423 21.754 -18.822 1.00 91.38 829 ALA A C 1
ATOM 6174 O O . ALA A 1 829 ? 8.280 21.536 -17.973 1.00 91.38 829 ALA A O 1
ATOM 6175 N N . THR A 1 830 ? 6.918 22.964 -19.008 1.00 88.88 830 THR A N 1
ATOM 6176 C CA . THR A 1 830 ? 7.286 24.107 -18.177 1.00 88.88 830 THR A CA 1
ATOM 6177 C C . THR A 1 830 ? 6.053 24.773 -17.582 1.00 88.88 830 THR A C 1
ATOM 6179 O O . THR A 1 830 ? 4.951 24.651 -18.127 1.00 88.88 830 THR A O 1
ATOM 6182 N N . ASP A 1 831 ? 6.224 25.504 -16.477 1.00 83.50 831 ASP A N 1
ATOM 6183 C CA . ASP A 1 831 ? 5.130 26.239 -15.827 1.00 83.50 831 ASP A CA 1
ATOM 6184 C C . ASP A 1 831 ? 5.469 27.726 -15.615 1.00 83.50 831 ASP A C 1
ATOM 6186 O O . ASP A 1 831 ? 6.121 28.100 -14.646 1.00 83.50 831 ASP A O 1
ATOM 6190 N N . ASP A 1 832 ? 5.038 28.594 -16.541 1.00 74.75 832 ASP A N 1
ATOM 6191 C CA . ASP A 1 832 ? 5.112 30.058 -16.386 1.00 74.75 832 ASP A CA 1
ATOM 6192 C C . ASP A 1 832 ? 4.041 30.765 -17.242 1.00 74.75 832 ASP A C 1
ATOM 6194 O O . ASP A 1 832 ? 3.806 30.403 -18.393 1.00 74.75 832 ASP A O 1
ATOM 6198 N N . LEU A 1 833 ? 3.399 31.815 -16.729 1.00 65.19 833 LEU A N 1
ATOM 6199 C CA . LEU A 1 833 ? 2.498 32.690 -17.487 1.00 65.19 833 LEU A CA 1
ATOM 6200 C C . LEU A 1 833 ? 3.024 34.128 -17.405 1.00 65.19 833 LEU A C 1
ATOM 6202 O O . LEU A 1 833 ? 3.041 34.724 -16.327 1.00 65.19 833 LEU A O 1
ATOM 6206 N N . ASN A 1 834 ? 3.373 34.760 -18.538 1.00 55.22 834 ASN A N 1
ATOM 6207 C CA . ASN A 1 834 ? 3.608 36.206 -18.506 1.00 55.22 834 ASN A CA 1
ATOM 6208 C C . ASN A 1 834 ? 2.307 36.918 -18.109 1.00 55.22 834 ASN A C 1
ATOM 6210 O O . ASN A 1 834 ? 1.223 36.551 -18.564 1.00 55.22 834 ASN A O 1
ATOM 6214 N N . GLY A 1 835 ? 2.417 38.050 -17.407 1.00 49.62 835 GLY A N 1
ATOM 6215 C CA . GLY A 1 835 ? 1.285 38.929 -17.071 1.00 49.62 835 GLY A CA 1
ATOM 6216 C C . GLY A 1 835 ? 0.548 39.578 -18.261 1.00 49.62 835 GLY A C 1
ATOM 6217 O O . GLY A 1 835 ? -0.199 40.531 -18.062 1.00 49.62 835 GLY A O 1
ATOM 6218 N N . ASP A 1 836 ? 0.760 39.126 -19.501 1.00 53.31 836 ASP A N 1
ATOM 6219 C CA . ASP A 1 836 ? -0.074 39.428 -20.675 1.00 53.31 836 ASP A CA 1
ATOM 6220 C C . ASP A 1 836 ? -0.685 38.176 -21.343 1.00 53.31 836 ASP A C 1
ATOM 6222 O O . ASP A 1 836 ? -1.310 38.297 -22.401 1.00 53.31 836 ASP A O 1
ATOM 6226 N N . GLY A 1 837 ? -0.538 36.999 -20.721 1.00 53.19 837 GLY A N 1
ATOM 6227 C CA . GLY A 1 837 ? -1.001 35.709 -21.231 1.00 53.19 837 GLY A CA 1
ATOM 6228 C C . GLY A 1 837 ? -0.125 35.109 -22.335 1.00 53.19 837 GLY A C 1
ATOM 6229 O O . GLY A 1 837 ? -0.633 34.328 -23.129 1.00 53.19 837 GLY A O 1
ATOM 6230 N N . THR A 1 838 ? 1.149 35.507 -22.449 1.00 51.97 838 THR A N 1
ATOM 6231 C CA . THR A 1 838 ? 2.118 34.928 -23.403 1.00 51.97 838 THR A CA 1
ATOM 6232 C C . THR A 1 838 ? 3.250 34.164 -22.699 1.00 51.97 838 THR A C 1
ATOM 6234 O O . THR A 1 838 ? 3.429 34.291 -21.492 1.00 51.97 838 THR A O 1
ATOM 6237 N N . VAL A 1 839 ? 4.035 33.379 -23.445 1.00 52.59 839 VAL A N 1
ATOM 6238 C CA . VAL A 1 839 ? 5.140 32.548 -22.919 1.00 52.59 839 VAL A CA 1
ATOM 6239 C C . VAL A 1 839 ? 6.346 33.396 -22.488 1.00 52.59 839 VAL A C 1
ATOM 6241 O O . VAL A 1 839 ? 6.844 34.219 -23.267 1.00 52.59 839 VAL A O 1
ATOM 6244 N N . ALA A 1 840 ? 6.855 33.201 -21.269 1.00 52.78 840 ALA A N 1
ATOM 6245 C CA . ALA A 1 840 ? 8.126 33.771 -20.829 1.00 52.78 840 ALA A CA 1
ATOM 6246 C C . ALA A 1 840 ? 9.288 33.039 -21.520 1.00 52.78 840 ALA A C 1
ATOM 6248 O O . ALA A 1 840 ? 9.596 31.895 -21.218 1.00 52.78 840 ALA A O 1
ATOM 6249 N N . THR A 1 841 ? 9.959 33.680 -22.478 1.00 44.50 841 THR A N 1
ATOM 6250 C CA . THR A 1 841 ? 11.101 33.067 -23.191 1.00 44.50 841 THR A CA 1
ATOM 6251 C C . THR A 1 841 ? 12.429 33.114 -22.411 1.00 44.50 841 THR A C 1
ATOM 6253 O O . THR A 1 841 ? 13.473 32.821 -22.984 1.00 44.50 841 THR A O 1
ATOM 6256 N N . ASP A 1 842 ? 12.428 33.567 -21.154 1.00 37.97 842 ASP A N 1
ATOM 6257 C CA . ASP A 1 842 ? 13.625 33.729 -20.309 1.00 37.97 842 ASP A CA 1
ATOM 6258 C C . ASP A 1 842 ? 13.187 33.648 -18.831 1.00 37.97 842 ASP A C 1
ATOM 6260 O O . ASP A 1 842 ? 12.775 34.664 -18.268 1.00 37.97 842 ASP A O 1
ATOM 6264 N N . GLY A 1 843 ? 13.189 32.437 -18.251 1.00 49.62 843 GLY A N 1
ATOM 6265 C CA . GLY A 1 843 ? 12.818 32.186 -16.845 1.00 49.62 843 GLY A CA 1
ATOM 6266 C C . GLY A 1 843 ? 11.838 31.035 -16.558 1.00 49.62 843 GLY A C 1
ATOM 6267 O O . GLY A 1 843 ? 11.487 30.870 -15.399 1.00 49.62 843 GLY A O 1
ATOM 6268 N N . SER A 1 844 ? 11.401 30.264 -17.561 1.00 64.06 844 SER A N 1
ATOM 6269 C CA . SER A 1 844 ? 10.509 29.113 -17.346 1.00 64.06 844 SER A CA 1
ATOM 6270 C C . SER A 1 844 ? 11.260 27.978 -16.638 1.00 64.06 844 SER A C 1
ATOM 6272 O O . SER A 1 844 ? 12.294 27.551 -17.148 1.00 64.06 844 SER A O 1
ATOM 6274 N N . GLU A 1 845 ? 10.756 27.514 -15.494 1.00 77.25 845 GLU A N 1
ATOM 6275 C CA . GLU A 1 845 ? 11.278 26.329 -14.797 1.00 77.25 845 GLU A CA 1
ATOM 6276 C C . GLU A 1 845 ? 10.742 25.063 -15.492 1.00 77.25 845 GLU A C 1
ATOM 6278 O O . GLU A 1 845 ? 9.546 24.988 -15.806 1.00 77.25 845 GLU A O 1
ATOM 6283 N N . ASP A 1 846 ? 11.630 24.106 -15.769 1.00 89.38 846 ASP A N 1
ATOM 6284 C CA . ASP A 1 846 ? 11.262 22.778 -16.267 1.00 89.38 846 ASP A CA 1
ATOM 6285 C C . ASP A 1 846 ? 10.579 21.994 -15.141 1.00 89.38 846 ASP A C 1
ATOM 6287 O O . ASP A 1 846 ? 10.995 22.066 -13.985 1.00 89.38 846 ASP A O 1
ATOM 6291 N N . LEU A 1 847 ? 9.526 21.254 -15.478 1.00 92.25 847 LEU A N 1
ATOM 6292 C CA . LEU A 1 847 ? 8.793 20.390 -14.557 1.00 92.25 847 LEU A CA 1
ATOM 6293 C C . LEU A 1 847 ? 9.474 19.024 -14.481 1.00 92.25 847 LEU A C 1
ATOM 6295 O O . LEU A 1 847 ? 9.002 18.050 -15.071 1.00 92.25 847 LEU A O 1
ATOM 6299 N N . THR A 1 848 ? 10.616 18.993 -13.800 1.00 93.94 848 THR A N 1
ATOM 6300 C CA . THR A 1 848 ? 11.483 17.816 -13.657 1.00 93.94 848 THR A CA 1
ATOM 6301 C C . THR A 1 848 ? 11.050 16.887 -12.534 1.00 93.94 848 THR A C 1
ATOM 6303 O O . THR A 1 848 ? 11.537 15.769 -12.473 1.00 93.94 848 THR A O 1
ATOM 6306 N N . GLY A 1 849 ? 10.161 17.325 -11.640 1.00 92.62 849 GLY A N 1
ATOM 6307 C CA . GLY A 1 849 ? 9.984 16.637 -10.364 1.00 92.62 849 GLY A CA 1
ATOM 6308 C C . GLY A 1 849 ? 11.044 17.050 -9.344 1.00 92.62 849 GLY A C 1
ATOM 6309 O O . GLY A 1 849 ? 11.903 17.898 -9.626 1.00 92.62 849 GLY A O 1
ATOM 6310 N N . ALA A 1 850 ? 10.949 16.486 -8.145 1.00 89.38 850 ALA A N 1
ATOM 6311 C CA . ALA A 1 850 ? 11.938 16.627 -7.088 1.00 89.38 850 ALA A CA 1
ATOM 6312 C C . ALA A 1 850 ? 11.947 15.360 -6.233 1.00 89.38 850 ALA A C 1
ATOM 6314 O O . ALA A 1 850 ? 10.888 14.771 -6.018 1.00 89.38 850 ALA A O 1
ATOM 6315 N N . ASP A 1 851 ? 13.128 14.992 -5.747 1.00 90.44 851 ASP A N 1
ATOM 6316 C CA . ASP A 1 851 ? 13.286 13.946 -4.740 1.00 90.44 851 ASP A CA 1
ATOM 6317 C C . ASP A 1 851 ? 12.542 14.333 -3.461 1.00 90.44 851 ASP A C 1
ATOM 6319 O O . ASP A 1 851 ? 12.410 15.523 -3.128 1.00 90.44 851 ASP A O 1
ATOM 6323 N N . SER A 1 852 ? 12.077 13.320 -2.744 1.00 87.81 852 SER A N 1
ATOM 6324 C CA . SER A 1 852 ? 11.571 13.489 -1.397 1.00 87.81 852 SER A CA 1
ATOM 6325 C C . SER A 1 852 ? 12.670 13.953 -0.443 1.00 87.81 852 SER A C 1
ATOM 6327 O O . SER A 1 852 ? 13.868 13.730 -0.639 1.00 87.81 852 SER A O 1
ATOM 6329 N N . GLY A 1 853 ? 12.254 14.653 0.605 1.00 84.50 853 GLY A N 1
ATOM 6330 C CA . GLY A 1 853 ? 13.117 14.928 1.745 1.00 84.50 853 GLY A CA 1
ATOM 6331 C C . GLY A 1 853 ? 13.033 13.860 2.838 1.00 84.50 853 GLY A C 1
ATOM 6332 O O . GLY A 1 853 ? 13.896 13.848 3.719 1.00 84.50 853 GLY A O 1
ATOM 6333 N N . ALA A 1 854 ? 12.024 12.988 2.782 1.00 85.62 854 ALA A N 1
ATOM 6334 C CA . ALA A 1 854 ? 11.766 11.981 3.794 1.00 85.62 854 ALA A CA 1
ATOM 6335 C C . ALA A 1 854 ? 12.871 10.917 3.822 1.00 85.62 854 ALA A C 1
ATOM 6337 O O . ALA A 1 854 ? 13.444 10.561 2.797 1.00 85.62 854 ALA A O 1
ATOM 6338 N N . GLU A 1 855 ? 13.186 10.429 5.018 1.00 86.94 855 GLU A N 1
ATOM 6339 C CA . GLU A 1 855 ? 14.111 9.312 5.228 1.00 86.94 855 GLU A CA 1
ATOM 6340 C C . GLU A 1 855 ? 13.244 8.048 5.327 1.00 86.94 855 GLU A C 1
ATOM 6342 O O . GLU A 1 855 ? 12.693 7.784 6.394 1.00 86.94 855 GLU A O 1
ATOM 6347 N N . SER A 1 856 ? 12.998 7.388 4.191 1.00 86.88 856 SER A N 1
ATOM 6348 C CA . SER A 1 856 ? 12.165 6.183 4.081 1.00 86.88 856 SER A CA 1
ATOM 6349 C C . SER A 1 856 ? 13.003 4.946 4.370 1.00 86.88 856 SER A C 1
ATOM 6351 O O . SER A 1 856 ? 13.939 4.663 3.626 1.00 86.88 856 SER A O 1
ATOM 6353 N N . ASP A 1 857 ? 12.663 4.232 5.439 1.00 87.38 857 ASP A N 1
ATOM 6354 C CA . ASP A 1 857 ? 13.429 3.088 5.942 1.00 87.38 857 ASP A CA 1
ATOM 6355 C C . ASP A 1 857 ? 12.457 1.920 6.224 1.00 87.38 857 ASP A C 1
ATOM 6357 O O . ASP A 1 857 ? 12.398 1.356 7.321 1.00 87.38 857 ASP A O 1
ATOM 6361 N N . ASN A 1 858 ? 11.596 1.611 5.249 1.00 90.06 858 ASN A N 1
ATOM 6362 C CA . ASN A 1 858 ? 10.548 0.600 5.399 1.00 90.06 858 ASN A CA 1
ATOM 6363 C C . ASN A 1 858 ? 11.086 -0.821 5.210 1.00 90.06 858 ASN A C 1
ATOM 6365 O O . ASN A 1 858 ? 12.029 -1.041 4.454 1.00 90.06 858 ASN A O 1
ATOM 6369 N N . VAL A 1 859 ? 10.419 -1.803 5.819 1.00 91.62 859 VAL A N 1
ATOM 6370 C CA . VAL A 1 859 ? 10.612 -3.231 5.524 1.00 91.62 859 VAL A CA 1
ATOM 6371 C C . VAL A 1 859 ? 9.410 -3.720 4.727 1.00 91.62 859 VAL A C 1
ATOM 6373 O O . VAL A 1 859 ? 8.273 -3.616 5.182 1.00 91.62 859 VAL A O 1
ATOM 6376 N N . ILE A 1 860 ? 9.649 -4.232 3.522 1.00 95.69 860 ILE A N 1
ATOM 6377 C CA . ILE A 1 860 ? 8.608 -4.515 2.531 1.00 95.69 860 ILE A CA 1
ATOM 6378 C C . ILE A 1 860 ? 8.686 -5.976 2.092 1.00 95.69 860 ILE A C 1
ATOM 6380 O O . ILE A 1 860 ? 9.671 -6.393 1.487 1.00 95.69 860 ILE A O 1
ATOM 6384 N N . ASN A 1 861 ? 7.610 -6.730 2.314 1.00 93.19 861 ASN A N 1
ATOM 6385 C CA . ASN A 1 861 ? 7.456 -8.110 1.863 1.00 93.19 861 ASN A CA 1
ATOM 6386 C C . ASN A 1 861 ? 6.162 -8.273 1.055 1.00 93.19 861 ASN A C 1
ATOM 6388 O O . ASN A 1 861 ? 5.067 -8.421 1.604 1.00 93.19 861 ASN A O 1
ATOM 6392 N N . VAL A 1 862 ? 6.300 -8.287 -0.269 1.00 90.00 862 VAL A N 1
ATOM 6393 C CA . VAL A 1 862 ? 5.161 -8.379 -1.199 1.00 90.00 862 VAL A CA 1
ATOM 6394 C C . VAL A 1 862 ? 4.701 -9.811 -1.491 1.00 90.00 862 VAL A C 1
ATOM 6396 O O . VAL A 1 862 ? 3.789 -10.035 -2.272 1.00 90.00 862 VAL A O 1
ATOM 6399 N N . GLY A 1 863 ? 5.323 -10.812 -0.862 1.00 88.06 863 GLY A N 1
ATOM 6400 C CA . GLY A 1 863 ? 4.962 -12.215 -1.037 1.00 88.06 863 GLY A CA 1
ATOM 6401 C C . GLY A 1 863 ? 5.053 -12.704 -2.488 1.00 88.06 863 GLY A C 1
ATOM 6402 O O . GLY A 1 863 ? 6.158 -12.823 -3.015 1.00 88.06 863 GLY A O 1
ATOM 6403 N N . ALA A 1 864 ? 3.948 -13.146 -3.097 1.00 84.75 864 ALA A N 1
ATOM 6404 C CA . ALA A 1 864 ? 3.982 -13.789 -4.413 1.00 84.75 864 ALA A CA 1
ATOM 6405 C C . ALA A 1 864 ? 2.982 -13.221 -5.426 1.00 84.75 864 ALA A C 1
ATOM 6407 O O . ALA A 1 864 ? 1.801 -13.568 -5.383 1.00 84.75 864 ALA A O 1
ATOM 6408 N N . GLY A 1 865 ? 3.511 -12.597 -6.478 1.00 88.12 865 GLY A N 1
ATOM 6409 C CA . GLY A 1 865 ? 2.822 -12.374 -7.744 1.00 88.12 865 GLY A CA 1
ATOM 6410 C C . GLY A 1 865 ? 3.669 -11.561 -8.713 1.00 88.12 865 GLY A C 1
ATOM 6411 O O . GLY A 1 865 ? 4.836 -11.893 -8.932 1.00 88.12 865 GLY A O 1
ATOM 6412 N N . THR A 1 866 ? 3.058 -10.617 -9.423 1.00 93.38 866 THR A N 1
ATOM 6413 C CA . THR A 1 866 ? 3.789 -9.631 -10.231 1.00 93.38 866 THR A CA 1
ATOM 6414 C C . THR A 1 866 ? 3.707 -8.296 -9.516 1.00 93.38 866 THR A C 1
ATOM 6416 O O . THR A 1 866 ? 2.690 -7.623 -9.622 1.00 93.38 866 THR A O 1
ATOM 6419 N N . ASP A 1 867 ? 4.759 -7.951 -8.791 1.00 95.25 867 ASP A N 1
ATOM 6420 C CA . ASP A 1 867 ? 4.718 -6.909 -7.773 1.00 95.25 867 ASP A CA 1
ATOM 6421 C C . ASP A 1 867 ? 5.574 -5.713 -8.185 1.00 95.25 867 ASP A C 1
ATOM 6423 O O . ASP A 1 867 ? 6.645 -5.872 -8.773 1.00 95.25 867 ASP A O 1
ATOM 6427 N N . GLU A 1 868 ? 5.123 -4.506 -7.865 1.00 95.12 868 GLU A N 1
ATOM 6428 C CA . GLU A 1 868 ? 5.836 -3.257 -8.097 1.00 95.12 868 GLU A CA 1
ATOM 6429 C C . GLU A 1 868 ? 6.178 -2.572 -6.765 1.00 95.12 868 GLU A C 1
ATOM 6431 O O . GLU A 1 868 ? 5.313 -2.225 -5.967 1.00 95.12 868 GLU A O 1
ATOM 6436 N N . ILE A 1 869 ? 7.463 -2.328 -6.528 1.00 97.38 869 ILE A N 1
ATOM 6437 C CA . ILE A 1 869 ? 7.977 -1.712 -5.305 1.00 97.38 869 ILE A CA 1
ATOM 6438 C C . ILE A 1 869 ? 8.714 -0.435 -5.701 1.00 97.38 869 ILE A C 1
ATOM 6440 O O . ILE A 1 869 ? 9.725 -0.486 -6.400 1.00 97.38 869 ILE A O 1
ATOM 6444 N N . VAL A 1 870 ? 8.211 0.720 -5.278 1.00 95.31 870 VAL A N 1
ATOM 6445 C CA . VAL A 1 870 ? 8.858 2.020 -5.487 1.00 95.31 870 VAL A CA 1
ATOM 6446 C C . VAL A 1 870 ? 9.466 2.468 -4.168 1.00 95.31 870 VAL A C 1
ATOM 6448 O O . VAL A 1 870 ? 8.739 2.809 -3.235 1.00 95.31 870 VAL A O 1
ATOM 6451 N N . LEU A 1 871 ? 10.795 2.448 -4.108 1.00 94.62 871 LEU A N 1
ATOM 6452 C CA . LEU A 1 871 ? 11.557 2.854 -2.930 1.00 94.62 871 LEU A CA 1
ATOM 6453 C C . LEU A 1 871 ? 11.673 4.380 -2.844 1.00 94.62 871 LEU A C 1
ATOM 6455 O O . LEU A 1 871 ? 11.519 5.093 -3.851 1.00 94.62 871 LEU A O 1
ATOM 6459 N N . GLY A 1 872 ? 11.919 4.874 -1.633 1.00 90.44 872 GLY A N 1
ATOM 6460 C CA . GLY A 1 872 ? 11.999 6.296 -1.336 1.00 90.44 872 GLY A CA 1
ATOM 6461 C C . GLY A 1 872 ? 13.127 6.989 -2.100 1.00 90.44 872 GLY A C 1
ATOM 6462 O O . GLY A 1 872 ? 14.223 6.466 -2.274 1.00 90.44 872 GLY A O 1
ATOM 6463 N N . THR A 1 873 ? 12.877 8.217 -2.558 1.00 89.56 873 THR A N 1
ATOM 6464 C CA . THR A 1 873 ? 13.882 9.026 -3.278 1.00 89.56 873 THR A CA 1
ATOM 6465 C C . THR A 1 873 ? 14.738 9.891 -2.348 1.00 89.56 873 THR A C 1
ATOM 6467 O O . THR A 1 873 ? 15.611 10.637 -2.803 1.00 89.56 873 THR A O 1
ATOM 6470 N N . GLY A 1 874 ? 14.505 9.815 -1.035 1.00 85.75 874 GLY A N 1
ATOM 6471 C CA . GLY A 1 874 ? 15.218 10.604 -0.044 1.00 85.75 874 GLY A CA 1
ATOM 6472 C C . GLY A 1 874 ? 16.701 10.260 0.026 1.00 85.75 874 GLY A C 1
ATOM 6473 O O . GLY A 1 874 ? 17.099 9.103 0.015 1.00 85.75 874 GLY A O 1
ATOM 6474 N N . ALA A 1 875 ? 17.551 11.276 0.185 1.00 81.56 875 ALA A N 1
ATOM 6475 C CA . ALA A 1 875 ? 19.011 11.130 0.100 1.00 81.56 875 ALA A CA 1
ATOM 6476 C C . ALA A 1 875 ? 19.661 10.203 1.154 1.00 81.56 875 ALA A C 1
ATOM 6478 O O . ALA A 1 875 ? 20.869 9.968 1.083 1.00 81.56 875 ALA A O 1
ATOM 6479 N N . VAL A 1 876 ? 18.903 9.771 2.161 1.00 78.38 876 VAL A N 1
ATOM 6480 C CA . VAL A 1 876 ? 19.330 8.842 3.217 1.00 78.38 876 VAL A CA 1
ATOM 6481 C C . VAL A 1 876 ? 18.306 7.725 3.460 1.00 78.38 876 VAL A C 1
ATOM 6483 O O . VAL A 1 876 ? 18.411 7.050 4.477 1.00 78.38 876 VAL A O 1
ATOM 6486 N N . SER A 1 877 ? 17.336 7.564 2.550 1.00 85.00 877 SER A N 1
ATOM 6487 C CA . SER A 1 877 ? 16.401 6.432 2.582 1.00 85.00 877 SER A CA 1
ATOM 6488 C C . SER A 1 877 ? 17.183 5.127 2.417 1.00 85.00 877 SER A C 1
ATOM 6490 O O . SER A 1 877 ? 18.153 5.094 1.654 1.00 85.00 877 SER A O 1
ATOM 6492 N N . ASN A 1 878 ? 16.809 4.106 3.181 1.00 85.00 878 ASN A N 1
ATOM 6493 C CA . ASN A 1 878 ? 17.417 2.776 3.168 1.00 85.00 878 ASN A CA 1
ATOM 6494 C C . ASN A 1 878 ? 16.337 1.692 3.286 1.00 85.00 878 ASN A C 1
ATOM 6496 O O . ASN A 1 878 ? 16.286 0.917 4.240 1.00 85.00 878 ASN A O 1
ATOM 6500 N N . ASP A 1 879 ? 15.449 1.632 2.300 1.00 91.44 879 ASP A N 1
ATOM 6501 C CA . ASP A 1 879 ? 14.354 0.675 2.331 1.00 91.44 879 ASP A CA 1
ATOM 6502 C C . ASP A 1 879 ? 14.879 -0.770 2.195 1.00 91.44 879 ASP A C 1
ATOM 6504 O O . ASP A 1 879 ? 15.862 -1.065 1.505 1.00 91.44 879 ASP A O 1
ATOM 6508 N N . THR A 1 880 ? 14.198 -1.702 2.855 1.00 91.88 880 THR A N 1
ATOM 6509 C CA . THR A 1 880 ? 14.506 -3.133 2.849 1.00 91.88 880 THR A CA 1
ATOM 6510 C C . THR A 1 880 ? 13.407 -3.902 2.130 1.00 91.88 880 THR A C 1
ATOM 6512 O O . THR A 1 880 ? 12.246 -3.869 2.530 1.00 91.88 880 THR A O 1
ATOM 6515 N N . VAL A 1 881 ? 13.772 -4.646 1.086 1.00 95.62 881 VAL A N 1
ATOM 6516 C CA . VAL A 1 881 ? 12.878 -5.586 0.403 1.00 95.62 881 VAL A CA 1
ATOM 6517 C C . VAL A 1 881 ? 13.161 -6.993 0.916 1.00 95.62 881 VAL A C 1
ATOM 6519 O O . VAL A 1 881 ? 14.198 -7.585 0.606 1.00 95.62 881 VAL A O 1
ATOM 6522 N N . GLU A 1 882 ? 12.232 -7.523 1.702 1.00 90.62 882 GLU A N 1
ATOM 6523 C CA . GLU A 1 882 ? 12.325 -8.826 2.347 1.00 90.62 882 GLU A CA 1
ATOM 6524 C C . GLU A 1 882 ? 11.739 -9.933 1.468 1.00 90.62 882 GLU A C 1
ATOM 6526 O O . GLU A 1 882 ? 10.617 -9.850 0.961 1.00 90.62 882 GLU A O 1
ATOM 6531 N N . PHE A 1 883 ? 12.497 -11.023 1.323 1.00 85.50 883 PHE A N 1
ATOM 6532 C CA . PHE A 1 883 ? 12.044 -12.217 0.626 1.00 85.50 883 PHE A CA 1
ATOM 6533 C C . PHE A 1 883 ? 11.861 -13.378 1.597 1.00 85.50 883 PHE A C 1
ATOM 6535 O O . PHE A 1 883 ? 12.815 -13.892 2.178 1.00 85.50 883 PHE A O 1
ATOM 6542 N N . THR A 1 884 ? 10.642 -13.906 1.646 1.00 80.94 884 THR A N 1
ATOM 6543 C CA . THR A 1 884 ? 10.302 -15.148 2.355 1.00 80.94 884 THR A CA 1
ATOM 6544 C C . THR A 1 884 ? 9.628 -16.135 1.397 1.00 80.94 884 THR A C 1
ATOM 6546 O O . THR A 1 884 ? 9.087 -15.746 0.362 1.00 80.94 884 THR A O 1
ATOM 6549 N N . GLY A 1 885 ? 9.679 -17.438 1.683 1.00 82.81 885 GLY A N 1
ATOM 6550 C CA . GLY A 1 885 ? 9.020 -18.450 0.844 1.00 82.81 885 GLY A CA 1
ATOM 6551 C C . GLY A 1 885 ? 9.750 -18.803 -0.465 1.00 82.81 885 GLY A C 1
ATOM 6552 O O . GLY A 1 885 ? 10.968 -18.822 -0.540 1.00 82.81 885 GLY A O 1
ATOM 6553 N N . TYR A 1 886 ? 9.025 -19.242 -1.499 1.00 87.31 886 TYR A N 1
ATOM 6554 C CA . TYR A 1 886 ? 9.624 -19.613 -2.793 1.00 87.31 886 TYR A CA 1
ATOM 6555 C C . TYR A 1 886 ? 8.631 -19.415 -3.936 1.00 87.31 886 TYR A C 1
ATOM 6557 O O . TYR A 1 886 ? 7.473 -19.822 -3.839 1.00 87.31 886 TYR A O 1
ATOM 6565 N N . ASN A 1 887 ? 9.144 -19.039 -5.108 1.00 87.31 887 ASN A N 1
ATOM 6566 C CA . ASN A 1 887 ? 8.370 -18.697 -6.306 1.00 87.31 887 ASN A CA 1
ATOM 6567 C C . ASN A 1 887 ? 7.499 -17.447 -6.113 1.00 87.31 887 ASN A C 1
ATOM 6569 O O . ASN A 1 887 ? 6.349 -17.432 -6.550 1.00 87.31 887 ASN A O 1
ATOM 6573 N N . ASN A 1 888 ? 8.101 -16.404 -5.552 1.00 84.06 888 ASN A N 1
ATOM 6574 C CA . ASN A 1 888 ? 7.570 -15.060 -5.305 1.00 84.06 888 ASN A CA 1
ATOM 6575 C C . ASN A 1 888 ? 7.344 -14.260 -6.606 1.00 84.06 888 ASN A C 1
ATOM 6577 O O . ASN A 1 888 ? 7.513 -13.055 -6.646 1.00 84.06 888 ASN A O 1
ATOM 6581 N N . GLY A 1 889 ? 7.090 -14.956 -7.719 1.00 92.56 889 GLY A N 1
ATOM 6582 C CA . GLY A 1 889 ? 6.843 -14.367 -9.032 1.00 92.56 889 GLY A CA 1
ATOM 6583 C C . GLY A 1 889 ? 7.918 -13.390 -9.532 1.00 92.56 889 GLY A C 1
ATOM 6584 O O . GLY A 1 889 ? 9.095 -13.770 -9.621 1.00 92.56 889 GLY A O 1
ATOM 6585 N N . VAL A 1 890 ? 7.493 -12.208 -9.980 1.00 95.00 890 VAL A N 1
ATOM 6586 C CA . VAL A 1 890 ? 8.324 -11.148 -10.575 1.00 95.00 890 VAL A CA 1
ATOM 6587 C C . VAL A 1 890 ? 8.137 -9.880 -9.753 1.00 95.00 890 VAL A C 1
ATOM 6589 O O . VAL A 1 890 ? 7.017 -9.426 -9.615 1.00 95.00 890 VAL A O 1
ATOM 6592 N N . ASN A 1 891 ? 9.226 -9.309 -9.253 1.00 96.56 891 ASN A N 1
ATOM 6593 C CA . ASN A 1 891 ? 9.217 -8.125 -8.403 1.00 96.56 891 ASN A CA 1
ATOM 6594 C C . ASN A 1 891 ? 9.971 -7.014 -9.133 1.00 96.56 891 ASN A C 1
ATOM 6596 O O . ASN A 1 891 ? 11.185 -7.117 -9.321 1.00 96.56 891 ASN A O 1
ATOM 6600 N N . THR A 1 892 ? 9.265 -5.985 -9.576 1.00 96.94 892 THR A N 1
ATOM 6601 C CA . THR A 1 892 ? 9.836 -4.782 -10.169 1.00 96.94 892 THR A CA 1
ATOM 6602 C C . THR A 1 892 ? 10.195 -3.796 -9.064 1.00 96.94 892 THR A C 1
ATOM 6604 O O . THR A 1 892 ? 9.319 -3.349 -8.336 1.00 96.94 892 THR A O 1
ATOM 6607 N N . ILE A 1 893 ? 11.474 -3.441 -8.940 1.00 97.06 893 ILE A N 1
ATOM 6608 C CA . ILE A 1 893 ? 11.988 -2.591 -7.860 1.00 97.06 893 ILE A CA 1
ATOM 6609 C C . ILE A 1 893 ? 12.540 -1.298 -8.459 1.00 97.06 893 ILE A C 1
ATOM 6611 O O . ILE A 1 893 ? 13.545 -1.283 -9.172 1.00 97.06 893 ILE A O 1
ATOM 6615 N N . VAL A 1 894 ? 11.871 -0.190 -8.170 1.00 94.62 894 VAL A N 1
ATOM 6616 C CA . VAL A 1 894 ? 12.186 1.145 -8.680 1.00 94.62 894 VAL A CA 1
ATOM 6617 C C . VAL A 1 894 ? 12.919 1.941 -7.606 1.00 94.62 894 VAL A C 1
ATOM 6619 O O . VAL A 1 894 ? 12.610 1.818 -6.427 1.00 94.62 894 VAL A O 1
ATOM 6622 N N . ASN A 1 895 ? 13.870 2.773 -8.035 1.00 91.44 895 ASN A N 1
ATOM 6623 C CA . ASN A 1 895 ? 14.713 3.616 -7.179 1.00 91.44 895 ASN A CA 1
ATOM 6624 C C . ASN A 1 895 ? 15.671 2.866 -6.246 1.00 91.44 895 ASN A C 1
ATOM 6626 O O . ASN A 1 895 ? 16.189 3.478 -5.328 1.00 91.44 895 ASN A O 1
ATOM 6630 N N . PHE A 1 896 ? 15.986 1.597 -6.526 1.00 91.75 896 PHE A N 1
ATOM 6631 C CA . PHE A 1 896 ? 17.009 0.878 -5.766 1.00 91.75 896 PHE A CA 1
ATOM 6632 C C . PHE A 1 896 ? 18.374 1.575 -5.872 1.00 91.75 896 PHE A C 1
ATOM 6634 O O . PHE A 1 896 ? 18.947 1.706 -6.960 1.00 91.75 896 PHE A O 1
ATOM 6641 N N . THR A 1 897 ? 18.886 2.021 -4.734 1.00 84.44 897 THR A N 1
ATOM 6642 C CA . THR A 1 897 ? 20.152 2.722 -4.567 1.00 84.44 897 THR A CA 1
ATOM 6643 C C . THR A 1 897 ? 21.228 1.773 -4.056 1.00 84.44 897 THR A C 1
ATOM 6645 O O . THR A 1 897 ? 21.047 1.017 -3.102 1.00 84.44 897 THR A O 1
ATOM 6648 N N . ASP A 1 898 ? 22.403 1.807 -4.689 1.00 69.38 898 ASP A N 1
ATOM 6649 C CA . ASP A 1 898 ? 23.561 1.116 -4.133 1.00 69.38 898 ASP A CA 1
ATOM 6650 C C . ASP A 1 898 ? 24.068 1.862 -2.880 1.00 69.38 898 ASP A C 1
ATOM 6652 O O . ASP A 1 898 ? 23.950 3.084 -2.758 1.00 69.38 898 ASP A O 1
ATOM 6656 N N . GLY A 1 899 ? 24.664 1.142 -1.922 1.00 54.81 899 GLY A N 1
ATOM 6657 C CA . GLY A 1 899 ? 25.270 1.758 -0.730 1.00 54.81 899 GLY A CA 1
ATOM 6658 C C . GLY A 1 899 ? 26.493 2.633 -1.025 1.00 54.81 899 GLY A C 1
ATOM 6659 O O . GLY A 1 899 ? 27.177 3.114 -0.116 1.00 54.81 899 GLY A O 1
ATOM 6660 N N . VAL A 1 900 ? 26.798 2.880 -2.301 1.00 40.38 900 VAL A N 1
ATOM 6661 C CA . VAL A 1 900 ? 27.921 3.686 -2.745 1.00 40.38 900 VAL A CA 1
ATOM 6662 C C . VAL A 1 900 ? 27.396 5.018 -3.250 1.00 40.38 900 VAL A C 1
ATOM 6664 O O . VAL A 1 900 ? 27.199 5.240 -4.438 1.00 40.38 900 VAL A O 1
ATOM 6667 N N . VAL A 1 901 ? 27.336 6.012 -2.364 1.00 34.94 901 VAL A N 1
ATOM 6668 C CA . VAL A 1 901 ? 27.207 7.402 -2.819 1.00 34.94 901 VAL A CA 1
ATOM 6669 C C . VAL A 1 901 ? 28.392 7.757 -3.745 1.00 34.94 901 VAL A C 1
ATOM 6671 O O . VAL A 1 901 ? 29.466 8.184 -3.300 1.00 34.94 901 VAL A O 1
ATOM 6674 N N . GLU A 1 902 ? 28.193 7.651 -5.063 1.00 33.62 902 GLU A N 1
ATOM 6675 C CA . GLU A 1 902 ? 28.880 8.444 -6.080 1.00 33.62 902 GLU A CA 1
ATOM 6676 C C . GLU A 1 902 ? 28.507 9.893 -5.773 1.00 33.62 902 GLU A C 1
ATOM 6678 O O . GLU A 1 902 ? 27.444 10.382 -6.141 1.00 33.62 902 GLU A O 1
ATOM 6683 N N . GLY A 1 903 ? 29.370 10.570 -5.011 1.00 26.45 903 GLY A N 1
ATOM 6684 C CA . GLY A 1 903 ? 29.158 11.935 -4.545 1.00 26.45 903 GLY A CA 1
ATOM 6685 C C . GLY A 1 903 ? 28.591 12.860 -5.623 1.00 26.45 903 GLY A C 1
ATOM 6686 O O . GLY A 1 903 ? 29.339 13.430 -6.426 1.00 26.45 903 GLY A O 1
ATOM 6687 N N . GLY A 1 904 ? 27.275 13.078 -5.556 1.00 27.06 904 GLY A N 1
ATOM 6688 C CA . GLY A 1 904 ? 26.576 14.158 -6.226 1.00 27.06 904 GLY A CA 1
ATOM 6689 C C . GLY A 1 904 ? 27.290 15.475 -5.936 1.00 27.06 904 GLY A C 1
ATOM 6690 O O . GLY A 1 904 ? 27.792 15.733 -4.836 1.00 27.06 904 GLY A O 1
ATOM 6691 N N . SER A 1 905 ? 27.420 16.292 -6.979 1.00 36.09 905 SER A N 1
ATOM 6692 C CA . SER A 1 905 ? 28.269 17.485 -7.037 1.00 36.09 905 SER A CA 1
ATOM 6693 C C . SER A 1 905 ? 27.940 18.520 -5.950 1.00 36.09 905 SER A C 1
ATOM 6695 O O . SER A 1 905 ? 27.259 19.509 -6.194 1.00 36.09 905 SER A O 1
ATOM 6697 N N . GLY A 1 906 ? 28.494 18.343 -4.751 1.00 32.19 906 GLY A N 1
ATOM 6698 C CA . GLY A 1 906 ? 28.288 19.261 -3.629 1.00 32.19 906 GLY A CA 1
ATOM 6699 C C . GLY A 1 906 ? 29.041 18.901 -2.351 1.00 32.19 906 GLY A C 1
ATOM 6700 O O . GLY A 1 906 ? 29.487 19.808 -1.645 1.00 32.19 906 GLY A O 1
ATOM 6701 N N . SER A 1 907 ? 29.280 17.614 -2.095 1.00 31.09 907 SER A N 1
ATOM 6702 C CA . SER A 1 907 ? 30.083 17.148 -0.962 1.00 31.09 907 SER A CA 1
ATOM 6703 C C . SER A 1 907 ? 31.424 16.627 -1.466 1.00 31.09 907 SER A C 1
ATOM 6705 O O . SER A 1 907 ? 31.516 15.613 -2.151 1.00 31.09 907 SER A O 1
ATOM 6707 N N . THR A 1 908 ? 32.508 17.354 -1.193 1.00 28.78 908 THR A N 1
ATOM 6708 C CA . THR A 1 908 ? 33.846 16.809 -1.429 1.00 28.78 908 THR A CA 1
ATOM 6709 C C . THR A 1 908 ? 34.036 15.636 -0.480 1.00 28.78 908 THR A C 1
ATOM 6711 O O . THR A 1 908 ? 34.070 15.874 0.728 1.00 28.78 908 THR A O 1
ATOM 6714 N N . ALA A 1 909 ? 34.175 14.432 -1.045 1.00 29.81 909 ALA A N 1
ATOM 6715 C CA . ALA A 1 909 ? 34.615 13.203 -0.388 1.00 29.81 909 ALA A CA 1
ATOM 6716 C C . ALA A 1 909 ? 35.491 13.494 0.833 1.00 29.81 909 ALA A C 1
ATOM 6718 O O . ALA A 1 909 ? 36.400 14.328 0.733 1.00 29.81 909 ALA A O 1
ATOM 6719 N N . ALA A 1 910 ? 35.221 12.817 1.954 1.00 36.91 910 ALA A N 1
ATOM 6720 C CA . ALA A 1 910 ? 36.025 12.885 3.165 1.00 36.91 910 ALA A CA 1
ATOM 6721 C C . ALA A 1 910 ? 37.497 12.637 2.808 1.00 36.91 910 ALA A C 1
ATOM 6723 O O . ALA A 1 910 ? 37.964 11.510 2.673 1.00 36.91 910 ALA A O 1
ATOM 6724 N N . THR A 1 911 ? 38.244 13.715 2.567 1.00 39.25 911 THR A N 1
ATOM 6725 C CA . THR A 1 911 ? 39.674 13.596 2.338 1.00 39.25 911 THR A CA 1
ATOM 6726 C C . THR A 1 911 ? 40.269 13.249 3.692 1.00 39.25 911 THR A C 1
ATOM 6728 O O . THR A 1 911 ? 40.026 14.023 4.626 1.00 39.25 911 THR A O 1
ATOM 6731 N N . PRO A 1 912 ? 41.047 12.163 3.820 1.00 47.25 912 PRO A N 1
ATOM 6732 C CA . PRO A 1 912 ? 41.703 11.837 5.078 1.00 47.25 912 PRO A CA 1
ATOM 6733 C C . PRO A 1 912 ? 42.463 13.060 5.597 1.00 47.25 912 PRO A C 1
ATOM 6735 O O . PRO A 1 912 ? 43.075 13.808 4.817 1.00 47.25 912 PRO A O 1
ATOM 6738 N N . GLU A 1 913 ? 42.373 13.306 6.907 1.00 52.56 913 GLU A N 1
ATOM 6739 C CA . GLU A 1 913 ? 43.023 14.454 7.534 1.00 52.56 913 GLU A CA 1
ATOM 6740 C C . GLU A 1 913 ? 44.521 14.404 7.197 1.00 52.56 913 GLU A C 1
ATOM 6742 O O . GLU A 1 913 ? 45.197 13.391 7.397 1.00 52.56 913 GLU A O 1
ATOM 6747 N N . GLN A 1 914 ? 45.051 15.494 6.634 1.00 61.94 914 GLN A N 1
ATOM 6748 C CA . GLN A 1 914 ? 46.438 15.556 6.181 1.00 61.94 914 GLN A CA 1
ATOM 6749 C C . GLN A 1 914 ? 47.199 16.672 6.880 1.00 61.94 914 GLN A C 1
ATOM 6751 O O . GLN A 1 914 ? 46.895 17.859 6.743 1.00 61.94 914 GLN A O 1
ATOM 6756 N N . GLN A 1 915 ? 48.292 16.292 7.536 1.00 63.12 915 GLN A N 1
ATOM 6757 C CA . GLN A 1 915 ? 49.263 17.234 8.071 1.00 63.12 915 GLN A CA 1
ATOM 6758 C C . GLN A 1 915 ? 50.490 17.297 7.160 1.00 63.12 915 GLN A C 1
ATOM 6760 O O . GLN A 1 915 ? 51.094 16.278 6.822 1.00 63.12 915 GLN A O 1
ATOM 6765 N N . THR A 1 916 ? 50.911 18.510 6.791 1.00 65.25 916 THR A N 1
ATOM 6766 C CA . THR A 1 916 ? 52.101 18.711 5.948 1.00 65.25 916 THR A CA 1
ATOM 6767 C C . THR A 1 916 ? 53.231 19.398 6.705 1.00 65.25 916 THR A C 1
ATOM 6769 O O . THR A 1 916 ? 53.033 20.390 7.411 1.00 65.25 916 THR A O 1
ATOM 6772 N N . ILE A 1 917 ? 54.449 18.880 6.525 1.00 67.50 917 ILE A N 1
ATOM 6773 C CA . ILE A 1 917 ? 55.694 19.407 7.088 1.00 67.50 917 ILE A CA 1
ATOM 6774 C C . ILE A 1 917 ? 56.648 19.738 5.937 1.00 67.50 917 ILE A C 1
ATOM 6776 O O . ILE A 1 917 ? 57.188 18.842 5.285 1.00 67.50 917 ILE A O 1
ATOM 6780 N N . ASP A 1 918 ? 56.882 21.027 5.685 1.00 71.88 918 ASP A N 1
ATOM 6781 C CA . ASP A 1 918 ? 57.715 21.489 4.568 1.00 71.88 918 ASP A CA 1
ATOM 6782 C C . ASP A 1 918 ? 59.166 21.782 4.994 1.00 71.88 918 ASP A C 1
ATOM 6784 O O . ASP A 1 918 ? 59.433 22.680 5.799 1.00 71.88 918 ASP A O 1
ATOM 6788 N N . PHE A 1 919 ? 60.122 21.058 4.394 1.00 69.00 919 PHE A N 1
ATOM 6789 C CA . PHE A 1 919 ? 61.562 21.240 4.604 1.00 69.00 919 PHE A CA 1
ATOM 6790 C C . PHE A 1 919 ? 62.267 22.032 3.485 1.00 69.00 919 PHE A C 1
ATOM 6792 O O . PHE A 1 919 ? 63.490 22.175 3.519 1.00 69.00 919 PHE A O 1
ATOM 6799 N N . THR A 1 920 ? 61.551 22.577 2.496 1.00 64.12 920 THR A N 1
ATOM 6800 C CA . THR A 1 920 ? 62.096 23.169 1.252 1.00 64.12 920 THR A CA 1
ATOM 6801 C C . THR A 1 920 ? 63.032 24.375 1.477 1.00 64.12 920 THR A C 1
ATOM 6803 O O . THR A 1 920 ? 63.823 24.726 0.596 1.00 64.12 920 THR A O 1
ATOM 6806 N N . GLY A 1 921 ? 63.039 24.972 2.676 1.00 57.16 921 GLY A N 1
ATOM 6807 C CA . GLY A 1 921 ? 63.972 26.030 3.101 1.00 57.16 921 GLY A CA 1
ATOM 6808 C C . GLY A 1 921 ? 65.129 25.586 4.013 1.00 57.16 921 GLY A C 1
ATOM 6809 O O . GLY A 1 921 ? 65.993 26.404 4.349 1.00 57.16 921 GLY A O 1
ATOM 6810 N N . VAL A 1 922 ? 65.176 24.314 4.419 1.00 60.34 922 VAL A N 1
ATOM 6811 C CA . VAL A 1 922 ? 66.100 23.809 5.445 1.00 60.34 922 VAL A CA 1
ATOM 6812 C C . VAL A 1 922 ? 67.433 23.395 4.819 1.00 60.34 922 VAL A C 1
ATOM 6814 O O . VAL A 1 922 ? 67.506 22.594 3.887 1.00 60.34 922 VAL A O 1
ATOM 6817 N N . THR A 1 923 ? 68.536 23.931 5.338 1.00 54.66 923 THR A N 1
ATOM 6818 C CA . THR A 1 923 ? 69.900 23.539 4.941 1.00 54.66 923 THR A CA 1
ATOM 6819 C C . THR A 1 923 ? 70.719 23.285 6.197 1.00 54.66 923 THR A C 1
ATOM 6821 O O . THR A 1 923 ? 70.749 24.146 7.055 1.00 54.66 923 THR A O 1
ATOM 6824 N N . VAL A 1 924 ? 71.412 22.154 6.344 1.00 55.91 924 VAL A N 1
ATOM 6825 C CA . VAL A 1 924 ? 72.325 21.956 7.487 1.00 55.91 924 VAL A CA 1
ATOM 6826 C C . VAL A 1 924 ? 73.731 22.348 7.042 1.00 55.91 924 VAL A C 1
ATOM 6828 O O . VAL A 1 924 ? 74.314 21.733 6.147 1.00 55.91 924 VAL A O 1
ATOM 6831 N N . ALA A 1 925 ? 74.266 23.436 7.601 1.00 49.72 925 ALA A N 1
ATOM 6832 C CA . ALA A 1 925 ? 75.597 23.914 7.242 1.00 49.72 925 ALA A CA 1
ATOM 6833 C C . ALA A 1 925 ? 76.662 22.881 7.651 1.00 49.72 925 ALA A C 1
ATOM 6835 O O . ALA A 1 925 ? 76.716 22.495 8.812 1.00 49.72 925 ALA A O 1
ATOM 6836 N N . ALA A 1 926 ? 77.535 22.501 6.705 1.00 47.44 926 ALA A N 1
ATOM 6837 C CA . ALA A 1 926 ? 78.502 21.389 6.778 1.00 47.44 926 ALA A CA 1
ATOM 6838 C C . ALA A 1 926 ? 79.643 21.523 7.818 1.00 47.44 926 ALA A C 1
ATOM 6840 O O . ALA A 1 926 ? 80.729 20.960 7.650 1.00 47.44 926 ALA A O 1
ATOM 6841 N N . THR A 1 927 ? 79.462 22.342 8.846 1.00 46.94 927 THR A N 1
ATOM 6842 C CA . THR A 1 927 ? 80.445 22.569 9.900 1.00 46.94 927 THR A CA 1
ATOM 6843 C C . THR A 1 927 ? 79.714 22.842 11.203 1.00 46.94 927 THR A C 1
ATOM 6845 O O . THR A 1 927 ? 79.638 23.998 11.623 1.00 46.94 927 THR A O 1
ATOM 6848 N N . GLY A 1 928 ? 79.163 21.804 11.836 1.00 52.12 928 GLY A N 1
ATOM 6849 C CA . GLY A 1 928 ? 78.405 22.053 13.060 1.00 52.12 928 GLY A CA 1
ATOM 6850 C C . GLY A 1 928 ? 77.888 20.874 13.867 1.00 52.12 928 GLY A C 1
ATOM 6851 O O . GLY A 1 928 ? 77.358 21.145 14.928 1.00 52.12 928 GLY A O 1
ATOM 6852 N N . GLY A 1 929 ? 78.085 19.612 13.469 1.00 51.56 929 GLY A N 1
ATOM 6853 C CA . GLY A 1 929 ? 77.629 18.455 14.257 1.00 51.56 929 GLY A CA 1
ATOM 6854 C C . GLY A 1 929 ? 76.111 18.239 14.193 1.00 51.56 929 GLY A C 1
ATOM 6855 O O . GLY A 1 929 ? 75.328 19.149 14.430 1.00 51.56 929 GLY A O 1
ATOM 6856 N N . GLY A 1 930 ? 75.704 17.020 13.835 1.00 53.84 930 GLY A N 1
ATOM 6857 C CA . GLY A 1 930 ? 74.293 16.644 13.705 1.00 53.84 930 GLY A CA 1
ATOM 6858 C C . GLY A 1 930 ? 73.478 16.789 14.998 1.00 53.84 930 GLY A C 1
ATOM 6859 O O . GLY A 1 930 ? 74.045 16.842 16.091 1.00 53.84 930 GLY A O 1
ATOM 6860 N N . GLY A 1 931 ? 72.154 16.818 14.849 1.00 60.00 931 GLY A N 1
ATOM 6861 C CA . GLY A 1 931 ? 71.160 16.895 15.926 1.00 60.00 931 GLY A CA 1
ATOM 6862 C C . GLY A 1 931 ? 69.958 15.988 15.646 1.00 60.00 931 GLY A C 1
ATOM 6863 O O . GLY A 1 931 ? 69.928 15.317 14.617 1.00 60.00 931 GLY A O 1
ATOM 6864 N N . ASP A 1 932 ? 68.972 15.968 16.540 1.00 61.66 932 ASP A N 1
ATOM 6865 C CA . ASP A 1 932 ? 67.751 15.166 16.389 1.00 61.66 932 ASP A CA 1
ATOM 6866 C C . ASP A 1 932 ? 66.525 16.074 16.162 1.00 61.66 932 ASP A C 1
ATOM 6868 O O . ASP A 1 932 ? 66.452 17.170 16.718 1.00 61.66 932 ASP A O 1
ATOM 6872 N N . ILE A 1 933 ? 65.573 15.616 15.343 1.00 63.66 933 ILE A N 1
ATOM 6873 C CA . ILE A 1 933 ? 64.239 16.208 15.138 1.00 63.66 933 ILE A CA 1
ATOM 6874 C C . ILE A 1 933 ? 63.204 15.238 15.709 1.00 63.66 933 ILE A C 1
ATOM 6876 O O . ILE A 1 933 ? 63.309 14.042 15.461 1.00 63.66 933 ILE A O 1
ATOM 6880 N N . THR A 1 934 ? 62.193 15.728 16.423 1.00 56.06 934 THR A N 1
ATOM 6881 C CA . THR A 1 934 ? 61.087 14.894 16.920 1.00 56.06 934 THR A CA 1
ATOM 6882 C C . THR A 1 934 ? 59.795 15.227 16.178 1.00 56.06 934 THR A C 1
ATOM 6884 O O . THR A 1 934 ? 59.405 16.391 16.139 1.00 56.06 934 THR A O 1
ATOM 6887 N N . VAL A 1 935 ? 59.125 14.220 15.609 1.00 59.09 935 VAL A N 1
ATOM 6888 C CA . VAL A 1 935 ? 57.834 14.341 14.902 1.00 59.09 935 VAL A CA 1
ATOM 6889 C C . VAL A 1 935 ? 56.893 13.277 15.463 1.00 59.09 935 VAL A C 1
ATOM 6891 O O . VAL A 1 935 ? 57.259 12.107 15.464 1.00 59.09 935 VAL A O 1
ATOM 6894 N N . GLY A 1 936 ? 55.734 13.649 16.016 1.00 54.47 936 GLY A N 1
ATOM 6895 C CA . GLY A 1 936 ? 54.800 12.660 16.589 1.00 54.47 936 GLY A CA 1
ATOM 6896 C C . GLY A 1 936 ? 55.363 11.858 17.767 1.00 54.47 936 GLY A C 1
ATOM 6897 O O . GLY A 1 936 ? 54.978 10.719 17.984 1.00 54.47 936 GLY A O 1
ATOM 6898 N N . GLY A 1 937 ? 56.346 12.405 18.494 1.00 55.31 937 GLY A N 1
ATOM 6899 C CA . GLY A 1 937 ? 57.086 11.664 19.527 1.00 55.31 937 GLY A CA 1
ATOM 6900 C C . GLY A 1 937 ? 58.177 10.722 18.990 1.00 55.31 937 GLY A C 1
ATOM 6901 O O . GLY A 1 937 ? 58.905 10.123 19.783 1.00 55.31 937 GLY A O 1
ATOM 6902 N N . VAL A 1 938 ? 58.356 10.632 17.667 1.00 60.94 938 VAL A N 1
ATOM 6903 C CA . VAL A 1 938 ? 59.406 9.846 17.004 1.00 60.94 938 VAL A CA 1
ATOM 6904 C C . VAL A 1 938 ? 60.653 10.703 16.781 1.00 60.94 938 VAL A C 1
ATOM 6906 O O . VAL A 1 938 ? 60.598 11.739 16.119 1.00 60.94 938 VAL A O 1
ATOM 6909 N N . ASN A 1 939 ? 61.800 10.268 17.311 1.00 66.12 939 ASN A N 1
ATOM 6910 C CA . ASN A 1 939 ? 63.082 10.968 17.163 1.00 66.12 939 ASN A CA 1
ATOM 6911 C C . ASN A 1 939 ? 63.826 10.544 15.886 1.00 66.12 939 ASN A C 1
ATOM 6913 O O . ASN A 1 939 ? 64.073 9.361 15.657 1.00 66.12 939 ASN A O 1
ATOM 6917 N N . VAL A 1 940 ? 64.270 11.526 15.104 1.00 68.38 940 VAL A N 1
ATOM 6918 C CA . VAL A 1 940 ? 64.931 11.374 13.805 1.00 68.38 940 VAL A CA 1
ATOM 6919 C C . VAL A 1 940 ? 66.286 12.073 13.825 1.00 68.38 940 VAL A C 1
ATOM 6921 O O . VAL A 1 940 ? 66.370 13.295 13.923 1.00 68.38 940 VAL A O 1
ATOM 6924 N N . THR A 1 941 ? 67.369 11.310 13.678 1.00 73.94 941 THR A N 1
ATOM 6925 C CA . THR A 1 941 ? 68.728 11.872 13.687 1.00 73.94 941 THR A CA 1
ATOM 6926 C C . THR A 1 941 ? 69.121 12.485 12.340 1.00 73.94 941 THR A C 1
ATOM 6928 O O . THR A 1 941 ? 69.224 11.805 11.307 1.00 73.94 941 THR A O 1
ATOM 6931 N N . VAL A 1 942 ? 69.451 13.773 12.372 1.00 69.81 942 VAL A N 1
ATOM 6932 C CA . VAL A 1 942 ? 69.955 14.566 11.248 1.00 69.81 942 VAL A CA 1
ATOM 6933 C C . VAL A 1 942 ? 71.471 14.710 11.354 1.00 69.81 942 VAL A C 1
ATOM 6935 O O . VAL A 1 942 ? 72.012 15.202 12.343 1.00 69.81 942 VAL A O 1
ATOM 6938 N N . ALA A 1 943 ? 72.180 14.265 10.321 1.00 66.19 943 ALA A N 1
ATOM 6939 C CA . ALA A 1 943 ? 73.634 14.288 10.263 1.00 66.19 943 ALA A CA 1
ATOM 6940 C C . ALA A 1 943 ? 74.160 15.567 9.593 1.00 66.19 943 ALA A C 1
ATOM 6942 O O . ALA A 1 943 ? 73.469 16.245 8.834 1.00 66.19 943 ALA A O 1
ATOM 6943 N N . ASP A 1 944 ? 75.431 15.877 9.858 1.00 63.47 944 ASP A N 1
ATOM 6944 C CA . ASP A 1 944 ? 76.120 17.017 9.250 1.00 63.47 944 ASP A CA 1
ATOM 6945 C C . ASP A 1 944 ? 76.180 16.845 7.715 1.00 63.47 944 ASP A C 1
ATOM 6947 O O . ASP A 1 944 ? 76.682 15.833 7.217 1.00 63.47 944 ASP A O 1
ATOM 6951 N N . GLY A 1 945 ? 75.657 17.824 6.969 1.00 59.72 945 GLY A N 1
ATOM 6952 C CA . GLY A 1 945 ? 75.552 17.793 5.505 1.00 59.72 945 GLY A CA 1
ATOM 6953 C C . GLY A 1 945 ? 74.257 17.203 4.926 1.00 59.72 945 GLY A C 1
ATOM 6954 O O . GLY A 1 945 ? 74.138 17.153 3.699 1.00 59.72 945 GLY A O 1
ATOM 6955 N N . ASP A 1 946 ? 73.291 16.794 5.755 1.00 67.88 946 ASP A N 1
ATOM 6956 C CA . ASP A 1 946 ? 71.960 16.423 5.267 1.00 67.88 946 ASP A CA 1
ATOM 6957 C C . ASP A 1 946 ? 71.255 17.645 4.644 1.00 67.88 946 ASP A C 1
ATOM 6959 O O . ASP A 1 946 ? 71.233 18.745 5.204 1.00 67.88 946 ASP A O 1
ATOM 6963 N N . ASN A 1 947 ? 70.695 17.458 3.449 1.00 68.94 947 ASN A N 1
ATOM 6964 C CA . ASN A 1 947 ? 69.870 18.461 2.777 1.00 68.94 947 ASN A CA 1
ATOM 6965 C C . ASN A 1 947 ? 68.376 18.180 3.024 1.00 68.94 947 ASN A C 1
ATOM 6967 O O . ASN A 1 947 ? 68.024 17.109 3.516 1.00 68.94 947 ASN A O 1
ATOM 6971 N N . ALA A 1 948 ? 67.506 19.129 2.666 1.00 68.62 948 ALA A N 1
ATOM 6972 C CA . ALA A 1 948 ? 66.055 19.028 2.849 1.00 68.62 948 ALA A CA 1
ATOM 6973 C C . ALA A 1 948 ? 65.463 17.682 2.386 1.00 68.62 948 ALA A C 1
ATOM 6975 O O . ALA A 1 948 ? 64.691 17.070 3.117 1.00 68.62 948 ALA A O 1
ATOM 6976 N N . ALA A 1 949 ? 65.892 17.180 1.223 1.00 71.56 949 ALA A N 1
ATOM 6977 C CA . ALA A 1 949 ? 65.429 15.904 0.678 1.00 71.56 949 ALA A CA 1
ATOM 6978 C C . ALA A 1 949 ? 65.819 14.714 1.567 1.00 71.56 949 ALA A C 1
ATOM 6980 O O . ALA A 1 949 ? 65.003 13.835 1.838 1.00 71.56 949 ALA A O 1
ATOM 6981 N N . THR A 1 950 ? 67.067 14.690 2.046 1.00 73.88 950 THR A N 1
ATOM 6982 C CA . THR A 1 950 ? 67.549 13.633 2.943 1.00 73.88 950 THR A CA 1
ATOM 6983 C C . THR A 1 950 ? 66.832 13.673 4.292 1.00 73.88 950 THR A C 1
ATOM 6985 O O . THR A 1 950 ? 66.549 12.620 4.858 1.00 73.88 950 THR A O 1
ATOM 6988 N N . ILE A 1 951 ? 66.529 14.866 4.810 1.00 72.06 951 ILE A N 1
ATOM 6989 C CA . ILE A 1 951 ? 65.818 15.027 6.086 1.00 72.06 951 ILE A CA 1
ATOM 6990 C C . ILE A 1 951 ? 64.365 14.563 5.946 1.00 72.06 951 ILE A C 1
ATOM 6992 O O . ILE A 1 951 ? 63.941 13.717 6.728 1.00 72.06 951 ILE A O 1
ATOM 6996 N N . ALA A 1 952 ? 63.646 15.021 4.916 1.00 72.62 952 ALA A N 1
ATOM 6997 C CA . ALA A 1 952 ? 62.271 14.602 4.641 1.00 72.62 952 ALA A CA 1
ATOM 6998 C C . ALA A 1 952 ? 62.162 13.074 4.495 1.00 72.62 952 ALA A C 1
ATOM 7000 O O . ALA A 1 952 ? 61.332 12.445 5.147 1.00 72.62 952 ALA A O 1
ATOM 7001 N N . GLY A 1 953 ? 63.072 12.448 3.738 1.00 75.44 953 GLY A N 1
ATOM 7002 C CA . GLY A 1 953 ? 63.094 10.990 3.584 1.00 75.44 953 GLY A CA 1
ATOM 7003 C C . GLY A 1 953 ? 63.390 10.228 4.885 1.00 75.44 953 GLY A C 1
ATOM 7004 O O . GLY A 1 953 ? 62.868 9.134 5.093 1.00 75.44 953 GLY A O 1
ATOM 7005 N N . LYS A 1 954 ? 64.199 10.792 5.793 1.00 77.25 954 LYS A N 1
ATOM 7006 C CA . LYS A 1 954 ? 64.434 10.195 7.119 1.00 77.25 954 LYS A CA 1
ATOM 7007 C C . LYS A 1 954 ? 63.212 10.302 8.025 1.00 77.25 954 LYS A C 1
ATOM 7009 O O . LYS A 1 954 ? 62.939 9.355 8.753 1.00 77.25 954 LYS A O 1
ATOM 7014 N N . VAL A 1 955 ? 62.502 11.429 7.980 1.00 72.75 955 VAL A N 1
ATOM 7015 C CA . VAL A 1 955 ? 61.264 11.630 8.743 1.00 72.75 955 VAL A CA 1
ATOM 7016 C C . VAL A 1 955 ? 60.191 10.660 8.263 1.00 72.75 955 VAL A C 1
ATOM 7018 O O . VAL A 1 955 ? 59.646 9.933 9.083 1.00 72.75 955 VAL A O 1
ATOM 7021 N N . GLN A 1 956 ? 59.987 10.542 6.949 1.00 80.31 956 GLN A N 1
ATOM 7022 C CA . GLN A 1 956 ? 59.063 9.569 6.360 1.00 80.31 956 GLN A CA 1
ATOM 7023 C C . GLN A 1 956 ? 59.337 8.137 6.837 1.00 80.31 956 GLN A C 1
ATOM 7025 O O . GLN A 1 956 ? 58.441 7.445 7.308 1.00 80.31 956 GLN A O 1
ATOM 7030 N N . ALA A 1 957 ? 60.594 7.695 6.744 1.00 75.31 957 ALA A N 1
ATOM 7031 C CA . ALA A 1 957 ? 60.971 6.340 7.129 1.00 75.31 957 ALA A CA 1
ATOM 7032 C C . ALA A 1 957 ? 60.813 6.089 8.637 1.00 75.31 957 ALA A C 1
ATOM 7034 O O . ALA A 1 957 ? 60.492 4.975 9.041 1.00 75.31 957 ALA A O 1
ATOM 7035 N N . ALA A 1 958 ? 61.062 7.104 9.465 1.00 71.19 958 ALA A N 1
ATOM 7036 C CA . ALA A 1 958 ? 60.924 6.992 10.909 1.00 71.19 958 ALA A CA 1
ATOM 7037 C C . ALA A 1 958 ? 59.455 6.985 11.352 1.00 71.19 958 ALA A C 1
ATOM 7039 O O . ALA A 1 958 ? 59.109 6.177 12.206 1.00 71.19 958 ALA A O 1
ATOM 7040 N N . VAL A 1 959 ? 58.608 7.833 10.755 1.00 70.62 959 VAL A N 1
ATOM 7041 C CA . VAL A 1 959 ? 57.162 7.873 11.025 1.00 70.62 959 VAL A CA 1
ATOM 7042 C C . VAL A 1 959 ? 56.519 6.559 10.582 1.00 70.62 959 VAL A C 1
ATOM 7044 O O . VAL A 1 959 ? 55.950 5.875 11.423 1.00 70.62 959 VAL A O 1
ATOM 7047 N N . ASN A 1 960 ? 56.747 6.111 9.340 1.00 72.00 960 ASN A N 1
ATOM 7048 C CA . ASN A 1 960 ? 56.208 4.831 8.851 1.00 72.00 960 ASN A CA 1
ATOM 7049 C C . ASN A 1 960 ? 56.729 3.616 9.636 1.00 72.00 960 ASN A C 1
ATOM 7051 O O . ASN A 1 960 ? 56.046 2.608 9.753 1.00 72.00 960 ASN A O 1
ATOM 7055 N N . GLY A 1 961 ? 57.954 3.686 10.168 1.00 66.25 961 GLY A N 1
ATOM 7056 C CA . GLY A 1 961 ? 58.537 2.613 10.977 1.00 66.25 961 GLY A CA 1
ATOM 7057 C C . GLY A 1 961 ? 58.052 2.571 12.430 1.00 66.25 961 GLY A C 1
ATOM 7058 O O . GLY A 1 961 ? 58.372 1.611 13.131 1.00 66.25 961 GLY A O 1
ATOM 7059 N N . ALA A 1 962 ? 57.344 3.604 12.893 1.00 60.97 962 ALA A N 1
ATOM 7060 C CA . ALA A 1 962 ? 56.785 3.698 14.240 1.00 60.97 962 ALA A CA 1
ATOM 7061 C C . ALA A 1 962 ? 55.283 3.357 14.300 1.00 60.97 962 ALA A C 1
ATOM 7063 O O . ALA A 1 962 ? 54.743 3.272 15.401 1.00 60.97 962 ALA A O 1
ATOM 7064 N N . ILE A 1 963 ? 54.636 3.134 13.149 1.00 62.72 963 ILE A N 1
ATOM 7065 C CA . ILE A 1 963 ? 53.250 2.659 13.043 1.00 62.72 963 ILE A CA 1
ATOM 7066 C C . ILE A 1 963 ? 53.201 1.203 13.543 1.00 62.72 963 ILE A C 1
ATOM 7068 O O . ILE A 1 963 ? 53.863 0.323 12.988 1.00 62.72 963 ILE A O 1
ATOM 7072 N N . THR A 1 964 ? 52.461 0.944 14.621 1.00 52.56 964 THR A N 1
ATOM 7073 C CA . THR A 1 964 ? 52.171 -0.404 15.146 1.00 52.56 964 THR A CA 1
ATOM 7074 C C . THR A 1 964 ? 50.698 -0.476 15.524 1.00 52.56 964 THR A C 1
ATOM 7076 O O . THR A 1 964 ? 50.298 0.403 16.282 1.00 52.56 964 THR A O 1
ATOM 7079 N N . ASP A 1 965 ? 49.974 -1.504 15.048 1.00 45.78 965 ASP A N 1
ATOM 7080 C CA . ASP A 1 965 ? 48.547 -1.850 15.279 1.00 45.78 965 ASP A CA 1
ATOM 7081 C C . ASP A 1 965 ? 47.948 -1.314 16.589 1.00 45.78 965 ASP A C 1
ATOM 7083 O O . ASP A 1 965 ? 47.814 -2.026 17.587 1.00 45.78 965 ASP A O 1
ATOM 7087 N N . ASN A 1 966 ? 47.610 -0.031 16.613 1.00 42.03 966 ASN A N 1
ATOM 7088 C CA . ASN A 1 966 ? 46.828 0.574 17.673 1.00 42.03 966 ASN A CA 1
ATOM 7089 C C . ASN A 1 966 ? 46.143 1.809 17.089 1.00 42.03 966 ASN A C 1
ATOM 7091 O O . ASN A 1 966 ? 46.821 2.692 16.561 1.00 42.03 966 ASN A O 1
ATOM 7095 N N . ALA A 1 967 ? 44.817 1.831 17.183 1.00 44.44 967 ALA A N 1
ATOM 7096 C CA . ALA A 1 967 ? 43.865 2.605 16.382 1.00 44.44 967 ALA A CA 1
ATOM 7097 C C . ALA A 1 967 ? 43.846 4.131 16.637 1.00 44.44 967 ALA A C 1
ATOM 7099 O O . ALA A 1 967 ? 42.796 4.742 16.671 1.00 44.44 967 ALA A O 1
ATOM 7100 N N . THR A 1 968 ? 44.991 4.777 16.892 1.00 45.34 968 THR A N 1
ATOM 7101 C CA . THR A 1 968 ? 45.055 6.233 17.175 1.00 45.34 968 THR A CA 1
ATOM 7102 C C . THR A 1 968 ? 46.296 6.930 16.589 1.00 45.34 968 THR A C 1
ATOM 7104 O O . THR A 1 968 ? 46.796 7.904 17.153 1.00 45.34 968 THR A O 1
ATOM 7107 N N . GLN A 1 969 ? 46.868 6.429 15.487 1.00 51.88 969 GLN A N 1
ATOM 7108 C CA . GLN A 1 969 ? 48.122 6.942 14.901 1.00 51.88 969 GLN A CA 1
ATOM 7109 C C . GLN A 1 969 ? 48.099 6.893 13.355 1.00 51.88 969 GLN A C 1
ATOM 7111 O O . GLN A 1 969 ? 47.372 6.076 12.801 1.00 51.88 969 GLN A O 1
ATOM 7116 N N . PRO A 1 970 ? 48.891 7.739 12.656 1.00 53.09 970 PRO A N 1
ATOM 7117 C CA . PRO A 1 970 ? 48.789 7.978 11.209 1.00 53.09 970 PRO A CA 1
ATOM 7118 C C . PRO A 1 970 ? 48.946 6.720 10.345 1.00 53.09 970 PRO A C 1
ATOM 7120 O O . PRO A 1 970 ? 49.805 5.882 10.623 1.00 53.09 970 PRO A O 1
ATOM 7123 N N . VAL A 1 971 ? 48.170 6.650 9.260 1.00 56.12 971 VAL A N 1
ATOM 7124 C CA . VAL A 1 971 ? 48.046 5.499 8.348 1.00 56.12 971 VAL A CA 1
ATOM 7125 C C . VAL A 1 971 ? 49.233 5.434 7.389 1.00 56.12 971 VAL A C 1
ATOM 7127 O O . VAL A 1 971 ? 49.852 4.381 7.222 1.00 56.12 971 VAL A O 1
ATOM 7130 N N . THR A 1 972 ? 49.636 6.569 6.800 1.00 67.00 972 THR A N 1
ATOM 7131 C CA . THR A 1 972 ? 50.861 6.646 5.989 1.00 67.00 972 THR A CA 1
ATOM 7132 C C . THR A 1 972 ? 51.549 8.015 6.047 1.00 67.00 972 THR A C 1
ATOM 7134 O O . THR A 1 972 ? 50.928 9.054 6.258 1.00 67.00 972 THR A O 1
ATOM 7137 N N . ALA A 1 973 ? 52.870 8.034 5.826 1.00 70.19 973 ALA A N 1
ATOM 7138 C CA . ALA A 1 973 ? 53.624 9.243 5.509 1.00 70.19 973 ALA A CA 1
ATOM 7139 C C . ALA A 1 973 ? 54.320 9.131 4.142 1.00 70.19 973 ALA A C 1
ATOM 7141 O O . ALA A 1 973 ? 55.044 8.165 3.847 1.00 70.19 973 ALA A O 1
ATOM 7142 N N . THR A 1 974 ? 54.167 10.167 3.317 1.00 74.69 974 THR A N 1
ATOM 7143 C CA . THR A 1 974 ? 54.759 10.272 1.976 1.00 74.69 974 THR A CA 1
ATOM 7144 C C . THR A 1 974 ? 55.619 11.528 1.837 1.00 74.69 974 THR A C 1
ATOM 7146 O O . THR A 1 974 ? 55.448 12.503 2.563 1.00 74.69 974 THR A O 1
ATOM 7149 N N . VAL A 1 975 ? 56.609 11.499 0.933 1.00 77.75 975 VAL A N 1
ATOM 7150 C CA . VAL A 1 975 ? 57.468 12.662 0.644 1.00 77.75 975 VAL A CA 1
ATOM 7151 C C . VAL A 1 975 ? 57.362 13.058 -0.811 1.00 77.75 975 VAL A C 1
ATOM 7153 O O . VAL A 1 975 ? 57.695 12.272 -1.700 1.00 77.75 975 VAL A O 1
ATOM 7156 N N . ASN A 1 976 ? 57.014 14.320 -1.049 1.00 73.06 976 ASN A N 1
ATOM 7157 C CA . ASN A 1 976 ? 57.053 14.927 -2.371 1.00 73.06 976 ASN A CA 1
ATOM 7158 C C . ASN A 1 976 ? 57.759 16.288 -2.305 1.00 73.06 976 ASN A C 1
ATOM 7160 O O . ASN A 1 976 ? 57.429 17.137 -1.485 1.00 73.06 976 ASN A O 1
ATOM 7164 N N . ASN A 1 977 ? 58.779 16.494 -3.143 1.00 72.69 977 ASN A N 1
ATOM 7165 C CA . ASN A 1 977 ? 59.548 17.745 -3.224 1.00 72.69 977 ASN A CA 1
ATOM 7166 C C . ASN A 1 977 ? 60.022 18.339 -1.871 1.00 72.69 977 ASN A C 1
ATOM 7168 O O . ASN A 1 977 ? 60.065 19.555 -1.711 1.00 72.69 977 ASN A O 1
ATOM 7172 N N . ASN A 1 978 ? 60.485 17.492 -0.943 1.00 71.56 978 ASN A N 1
ATOM 7173 C CA . ASN A 1 978 ? 60.941 17.845 0.419 1.00 71.56 978 ASN A CA 1
ATOM 7174 C C . ASN A 1 978 ? 59.831 18.215 1.419 1.00 71.56 978 ASN A C 1
ATOM 7176 O O . ASN A 1 978 ? 60.152 18.650 2.525 1.00 71.56 978 ASN A O 1
ATOM 7180 N N . VAL A 1 979 ? 58.564 18.019 1.063 1.00 70.19 979 VAL A N 1
ATOM 7181 C CA . VAL A 1 979 ? 57.425 18.091 1.982 1.00 70.19 979 VAL A CA 1
ATOM 7182 C C . VAL A 1 979 ? 57.082 16.674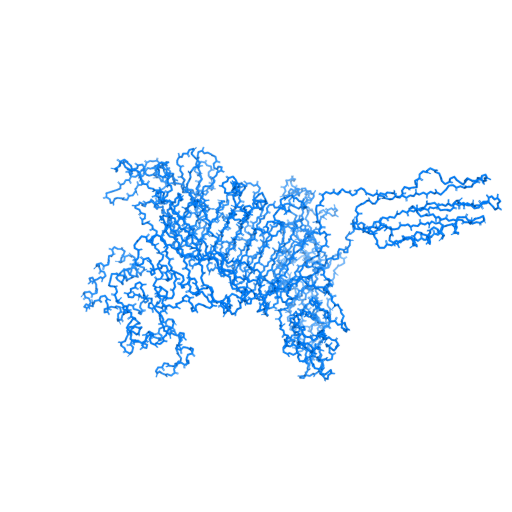 2.416 1.00 70.19 979 VAL A C 1
ATOM 7184 O O . VAL A 1 979 ? 56.996 15.787 1.567 1.00 70.19 979 VAL A O 1
ATOM 7187 N N . VAL A 1 980 ? 56.941 16.458 3.722 1.00 73.56 980 VAL A N 1
ATOM 7188 C CA . VAL A 1 980 ? 56.379 15.223 4.278 1.00 73.56 980 VAL A CA 1
ATOM 7189 C C . VAL A 1 980 ? 54.891 15.459 4.502 1.00 73.56 980 VAL A C 1
ATOM 7191 O O . VAL A 1 980 ? 54.536 16.412 5.192 1.00 73.56 980 VAL A O 1
ATOM 7194 N N . THR A 1 981 ? 54.051 14.598 3.945 1.00 73.38 981 THR A N 1
ATOM 7195 C CA . THR A 1 981 ? 52.603 14.587 4.168 1.00 73.38 981 THR A CA 1
ATOM 7196 C C . THR A 1 981 ? 52.266 13.362 4.999 1.00 73.38 981 THR A C 1
ATOM 7198 O O . THR A 1 981 ? 52.714 12.267 4.659 1.00 73.38 981 THR A O 1
ATOM 7201 N N . ILE A 1 982 ? 51.551 13.559 6.099 1.00 69.88 982 ILE A N 1
ATOM 7202 C CA . ILE A 1 982 ? 51.106 12.514 7.019 1.00 69.88 982 ILE A CA 1
ATOM 7203 C C . ILE A 1 982 ? 49.584 12.455 6.927 1.00 69.88 982 ILE A C 1
ATOM 7205 O O . ILE A 1 982 ? 48.947 13.499 7.035 1.00 69.88 982 ILE A O 1
ATOM 7209 N N . GLU A 1 983 ? 49.047 11.260 6.715 1.00 64.69 983 GLU A N 1
ATOM 7210 C CA . GLU A 1 983 ? 47.628 10.980 6.479 1.00 64.69 983 GLU A CA 1
ATOM 7211 C C . GLU A 1 983 ? 47.067 10.152 7.649 1.00 64.69 983 GLU A C 1
ATOM 7213 O O . GLU A 1 983 ? 47.720 9.193 8.083 1.00 64.69 983 GLU A O 1
ATOM 7218 N N . TYR A 1 984 ? 45.913 10.551 8.191 1.00 60.12 984 TYR A N 1
ATOM 7219 C CA . TYR A 1 984 ? 45.213 9.871 9.293 1.00 60.12 984 TYR A CA 1
ATOM 7220 C C . TYR A 1 984 ? 43.972 9.119 8.789 1.00 60.12 984 TYR A C 1
ATOM 7222 O O . TYR A 1 984 ? 43.505 9.387 7.685 1.00 60.12 984 TYR A O 1
ATOM 7230 N N . ASP A 1 985 ? 43.499 8.158 9.585 1.00 54.47 985 ASP A N 1
ATOM 7231 C CA . ASP A 1 985 ? 42.355 7.294 9.260 1.00 54.47 985 ASP A CA 1
ATOM 7232 C C . ASP A 1 985 ? 41.021 8.054 9.337 1.00 54.47 985 ASP A C 1
ATOM 7234 O O . ASP A 1 985 ? 40.944 9.080 10.018 1.00 54.47 985 ASP A O 1
ATOM 7238 N N . THR A 1 986 ? 39.997 7.575 8.630 1.00 50.28 986 THR A N 1
ATOM 7239 C CA . THR A 1 986 ? 38.725 8.283 8.395 1.00 50.28 986 THR A CA 1
ATOM 7240 C C . THR A 1 986 ? 37.710 8.190 9.535 1.00 50.28 986 THR A C 1
ATOM 7242 O O . THR A 1 986 ? 36.769 8.979 9.549 1.00 50.28 986 THR A O 1
ATOM 7245 N N . ASP A 1 987 ? 37.927 7.311 10.516 1.00 44.78 987 ASP A N 1
ATOM 7246 C CA . ASP A 1 987 ? 36.823 6.832 11.364 1.00 44.78 987 ASP A CA 1
ATOM 7247 C C . ASP A 1 987 ? 36.676 7.532 12.729 1.00 44.78 987 ASP A C 1
ATOM 7249 O O . ASP A 1 987 ? 35.731 7.251 13.456 1.00 44.78 987 ASP A O 1
ATOM 7253 N N . ASP A 1 988 ? 37.546 8.481 13.099 1.00 40.81 988 ASP A N 1
ATOM 7254 C CA . ASP A 1 988 ? 37.451 9.168 14.399 1.00 40.81 988 ASP A CA 1
ATOM 7255 C C . ASP A 1 988 ? 37.627 10.692 14.284 1.00 40.81 988 ASP A C 1
ATOM 7257 O O . ASP A 1 988 ? 38.643 11.208 13.812 1.00 40.81 988 ASP A O 1
ATOM 7261 N N . GLY A 1 989 ? 36.641 11.444 14.783 1.00 45.03 989 GLY A N 1
ATOM 7262 C CA . GLY A 1 989 ? 36.606 12.907 14.737 1.00 45.03 989 GLY A CA 1
ATOM 7263 C C . GLY A 1 989 ? 37.868 13.615 15.269 1.00 45.03 989 GLY A C 1
ATOM 7264 O O . GLY A 1 989 ? 38.350 13.333 16.362 1.00 45.03 989 GLY A O 1
ATOM 7265 N N . ASN A 1 990 ? 38.340 14.613 14.506 1.00 40.59 990 ASN A N 1
ATOM 7266 C CA . ASN A 1 990 ? 39.392 15.605 14.806 1.00 40.59 990 ASN A CA 1
ATOM 7267 C C . ASN A 1 990 ? 40.552 15.090 15.686 1.00 40.59 990 ASN A C 1
ATOM 7269 O O . ASN A 1 990 ? 40.586 15.325 16.905 1.00 40.59 990 ASN A O 1
ATOM 7273 N N . ALA A 1 991 ? 41.550 14.452 15.068 1.00 41.38 991 ALA A N 1
ATOM 7274 C CA . ALA A 1 991 ? 42.767 14.072 15.769 1.00 41.38 991 ALA A CA 1
ATOM 7275 C C . ALA A 1 991 ? 43.497 15.337 16.255 1.00 41.38 991 ALA A C 1
ATOM 7277 O O . ALA A 1 991 ? 43.830 16.244 15.497 1.00 41.38 991 ALA A O 1
ATOM 7278 N N . ALA A 1 992 ? 43.769 15.438 17.560 1.00 44.31 992 ALA A N 1
ATOM 7279 C CA . ALA A 1 992 ? 44.472 16.600 18.097 1.00 44.31 992 ALA A CA 1
ATOM 7280 C C . ALA A 1 992 ? 45.826 16.787 17.386 1.00 44.31 992 ALA A C 1
ATOM 7282 O O . ALA A 1 992 ? 46.669 15.889 17.438 1.00 44.31 992 ALA A O 1
ATOM 7283 N N . GLN A 1 993 ? 46.045 17.970 16.786 1.00 42.00 993 GLN A N 1
ATOM 7284 C CA . GLN A 1 993 ? 47.285 18.352 16.101 1.00 42.00 993 GLN A CA 1
ATOM 7285 C C . GLN A 1 993 ? 48.505 17.776 16.827 1.00 42.00 993 GLN A C 1
ATOM 7287 O O . GLN A 1 993 ? 48.711 18.080 18.009 1.00 42.00 993 GLN A O 1
ATOM 7292 N N . ILE A 1 994 ? 49.330 16.975 16.131 1.00 48.31 994 ILE A N 1
ATOM 7293 C CA . ILE A 1 994 ? 50.602 16.491 16.679 1.00 48.31 994 ILE A CA 1
ATOM 7294 C C . ILE A 1 994 ? 51.391 17.706 17.170 1.00 48.31 994 ILE A C 1
ATOM 7296 O O . ILE A 1 994 ? 51.981 18.466 16.398 1.00 48.31 994 ILE A O 1
ATOM 7300 N N . ALA A 1 995 ? 51.391 17.907 18.486 1.00 40.22 995 ALA A N 1
ATOM 7301 C CA . ALA A 1 995 ? 52.115 18.999 19.086 1.00 40.22 995 ALA A CA 1
ATOM 7302 C C . ALA A 1 995 ? 53.608 18.726 18.878 1.00 40.22 995 ALA A C 1
ATOM 7304 O O . ALA A 1 995 ? 54.155 17.753 19.406 1.00 40.22 995 ALA A O 1
ATOM 7305 N N . LEU A 1 996 ? 54.292 19.614 18.150 1.00 40.84 996 LEU A N 1
ATOM 7306 C CA . LEU A 1 996 ? 55.739 19.785 18.270 1.00 40.84 996 LEU A CA 1
ATOM 7307 C C . LEU A 1 996 ? 56.003 20.245 19.711 1.00 40.84 996 LEU A C 1
ATOM 7309 O O . LEU A 1 996 ? 56.036 21.444 19.993 1.00 40.84 996 LEU A O 1
ATOM 7313 N N . ALA A 1 997 ? 56.056 19.301 20.653 1.00 32.22 997 ALA A N 1
ATOM 7314 C CA . ALA A 1 997 ? 56.141 19.611 22.069 1.00 32.22 997 ALA A CA 1
ATOM 7315 C C . ALA A 1 997 ? 57.428 20.405 22.343 1.00 32.22 997 ALA A C 1
ATOM 7317 O O . ALA A 1 997 ? 58.537 19.895 22.211 1.00 32.22 997 ALA A O 1
ATOM 7318 N N . ASP A 1 998 ? 57.214 21.666 22.723 1.00 31.45 998 ASP A N 1
ATOM 7319 C CA . ASP A 1 998 ? 58.178 22.712 23.056 1.00 31.45 998 ASP A CA 1
ATOM 7320 C C . ASP A 1 998 ? 59.099 23.212 21.927 1.00 31.45 998 ASP A C 1
ATOM 7322 O O . ASP A 1 998 ? 60.264 22.851 21.807 1.00 31.45 998 ASP A O 1
ATOM 7326 N N . GLY A 1 999 ? 58.591 24.217 21.206 1.00 38.75 999 GLY A N 1
ATOM 7327 C CA . GLY A 1 999 ? 59.319 25.468 20.985 1.00 38.75 999 GLY A CA 1
ATOM 7328 C C . GLY A 1 999 ? 60.579 25.380 20.128 1.00 38.75 999 GLY A C 1
ATOM 7329 O O . GLY A 1 999 ? 61.675 25.199 20.643 1.00 38.75 999 GLY A O 1
ATOM 7330 N N . THR A 1 1000 ? 60.426 25.735 18.847 1.00 33.75 1000 THR A N 1
ATOM 7331 C CA . THR A 1 1000 ? 61.477 25.895 17.826 1.00 33.75 1000 THR A CA 1
ATOM 7332 C C . THR A 1 1000 ? 62.245 24.612 17.502 1.00 33.75 1000 THR A C 1
ATOM 7334 O O . THR A 1 1000 ? 62.858 24.006 18.372 1.00 33.75 1000 THR A O 1
ATOM 7337 N N . ALA A 1 1001 ? 62.364 24.276 16.216 1.00 35.78 1001 ALA A N 1
ATOM 7338 C CA . ALA A 1 1001 ? 63.512 23.514 15.730 1.00 35.78 1001 ALA A CA 1
ATOM 7339 C C . ALA A 1 1001 ? 64.782 24.381 15.887 1.00 35.78 1001 ALA A C 1
ATOM 7341 O O . ALA A 1 1001 ? 65.413 24.797 14.920 1.00 35.78 1001 ALA A O 1
ATOM 7342 N N . THR A 1 1002 ? 65.146 24.743 17.121 1.00 33.78 1002 THR A N 1
ATOM 7343 C CA . THR A 1 1002 ? 66.429 25.369 17.398 1.00 33.78 1002 THR A CA 1
ATOM 7344 C C . THR A 1 1002 ? 67.482 24.278 17.326 1.00 33.78 1002 THR A C 1
ATOM 7346 O O . THR A 1 1002 ? 67.650 23.471 18.235 1.00 33.78 1002 THR A O 1
ATOM 7349 N N . PHE A 1 1003 ? 68.223 24.275 16.219 1.00 41.84 1003 PHE A N 1
ATOM 7350 C CA . PHE A 1 1003 ? 69.506 23.593 16.115 1.00 41.84 1003 PHE A CA 1
ATOM 7351 C C . PHE A 1 1003 ? 70.430 24.114 17.232 1.00 41.84 1003 PHE A C 1
ATOM 7353 O O . PHE A 1 1003 ? 71.072 25.157 17.069 1.00 41.84 1003 PHE A O 1
ATOM 7360 N N . ASP A 1 1004 ? 70.516 23.427 18.377 1.00 35.56 1004 ASP A N 1
ATOM 7361 C CA . ASP A 1 1004 ? 71.494 23.763 19.423 1.00 35.56 1004 ASP A CA 1
ATOM 7362 C C . ASP A 1 1004 ? 72.904 23.293 19.028 1.00 35.56 1004 ASP A C 1
ATOM 7364 O O . ASP A 1 1004 ? 73.484 22.374 19.603 1.00 35.56 1004 ASP A O 1
ATOM 7368 N N . ASN A 1 1005 ? 73.462 23.927 17.994 1.00 34.28 1005 ASN A N 1
ATOM 7369 C CA . ASN A 1 1005 ? 74.769 24.569 18.088 1.00 34.28 1005 ASN A CA 1
ATOM 7370 C C . ASN A 1 1005 ? 75.073 25.396 16.830 1.00 34.28 1005 ASN A C 1
ATOM 7372 O O . ASN A 1 1005 ? 75.507 24.896 15.799 1.00 34.28 1005 ASN A O 1
ATOM 7376 N N . ALA A 1 1006 ? 74.924 26.711 16.983 1.00 35.47 1006 ALA A N 1
ATOM 7377 C CA . ALA A 1 1006 ? 75.739 27.741 16.340 1.00 35.47 1006 ALA A CA 1
ATOM 7378 C C . ALA A 1 1006 ? 75.934 27.652 14.808 1.00 35.47 1006 ALA A C 1
ATOM 7380 O O . ALA A 1 1006 ? 77.048 27.434 14.333 1.00 35.47 1006 ALA A O 1
ATOM 7381 N N . GLY A 1 1007 ? 74.898 27.981 14.023 1.00 34.44 1007 GLY A N 1
ATOM 7382 C CA . GLY A 1 1007 ? 75.118 28.174 12.584 1.00 34.44 1007 GLY A CA 1
ATOM 7383 C C . GLY A 1 1007 ? 73.931 28.473 11.669 1.00 34.44 1007 GLY A C 1
ATOM 7384 O O . GLY A 1 1007 ? 74.017 28.081 10.519 1.00 34.44 1007 GLY A O 1
ATOM 7385 N N . GLY A 1 1008 ? 72.873 29.137 12.153 1.00 45.03 1008 GLY A N 1
ATOM 7386 C CA . GLY A 1 1008 ? 71.749 29.746 11.409 1.00 45.03 1008 GLY A CA 1
ATOM 7387 C C . GLY A 1 1008 ? 71.401 29.236 10.003 1.00 45.03 1008 GLY A C 1
ATOM 7388 O O . GLY A 1 1008 ? 72.015 29.673 9.029 1.00 45.03 1008 GLY A O 1
ATOM 7389 N N . VAL A 1 1009 ? 70.335 28.434 9.903 1.00 39.28 1009 VAL A N 1
ATOM 7390 C CA . VAL A 1 1009 ? 69.632 28.080 8.656 1.00 39.28 1009 VAL A CA 1
ATOM 7391 C C . VAL A 1 1009 ? 68.179 27.657 8.983 1.00 39.28 1009 VAL A C 1
ATOM 7393 O O . VAL A 1 1009 ? 67.922 27.283 10.121 1.00 39.28 1009 VAL A O 1
ATOM 7396 N N . GLY A 1 1010 ? 67.242 27.852 8.044 1.00 47.91 1010 GLY A N 1
ATOM 7397 C CA . GLY A 1 1010 ? 65.826 28.211 8.286 1.00 47.91 1010 GLY A CA 1
ATOM 7398 C C . GLY A 1 1010 ? 64.878 27.165 8.895 1.00 47.91 1010 GLY A C 1
ATOM 7399 O O . GLY A 1 1010 ? 65.161 25.971 8.866 1.00 47.91 1010 GLY A O 1
ATOM 7400 N N . ASP A 1 1011 ? 63.749 27.663 9.422 1.00 51.38 1011 ASP A N 1
ATOM 7401 C CA . ASP A 1 1011 ? 62.676 26.897 10.079 1.00 51.38 1011 ASP A CA 1
ATOM 7402 C C . ASP A 1 1011 ? 61.825 26.107 9.063 1.00 51.38 1011 ASP A C 1
ATOM 7404 O O . ASP A 1 1011 ? 61.535 26.609 7.975 1.00 51.38 1011 ASP A O 1
ATOM 7408 N N . ALA A 1 1012 ? 61.402 24.892 9.430 1.00 48.59 1012 ALA A N 1
ATOM 7409 C CA . ALA A 1 1012 ? 60.373 24.135 8.709 1.00 48.59 1012 ALA A CA 1
ATOM 7410 C C . ALA A 1 1012 ? 58.974 24.640 9.108 1.00 48.59 1012 ALA A C 1
ATOM 7412 O O . ALA A 1 1012 ? 58.751 24.961 10.278 1.00 48.59 1012 ALA A O 1
ATOM 7413 N N . SER A 1 1013 ? 58.038 24.721 8.158 1.00 50.38 1013 SER A N 1
ATOM 7414 C CA . SER A 1 1013 ? 56.655 25.153 8.417 1.00 50.38 1013 SER A CA 1
ATOM 7415 C C . SER A 1 1013 ? 55.696 23.966 8.449 1.00 50.38 1013 SER A C 1
ATOM 7417 O O . SER A 1 1013 ? 55.804 23.079 7.603 1.00 50.38 1013 SER A O 1
ATOM 7419 N N . VAL A 1 1014 ? 54.745 23.990 9.386 1.00 51.72 1014 VAL A N 1
ATOM 7420 C CA . VAL A 1 1014 ? 53.672 22.991 9.514 1.00 51.72 1014 VAL A CA 1
ATOM 7421 C C . VAL A 1 1014 ? 52.332 23.649 9.196 1.00 51.72 1014 VAL A C 1
ATOM 7423 O O . VAL A 1 1014 ? 52.071 24.751 9.686 1.00 51.72 1014 VAL A O 1
ATOM 7426 N N . THR A 1 1015 ? 51.514 22.984 8.380 1.00 47.59 1015 THR A N 1
ATOM 7427 C CA . THR A 1 1015 ? 50.149 23.416 8.031 1.00 47.59 1015 THR A CA 1
ATOM 7428 C C . THR A 1 1015 ? 49.177 22.259 8.264 1.00 47.59 1015 THR A C 1
ATOM 7430 O O . THR A 1 1015 ? 49.539 21.104 8.037 1.00 47.59 1015 THR A O 1
ATOM 7433 N N . ASP A 1 1016 ? 47.976 22.592 8.731 1.00 44.69 1016 ASP A N 1
ATOM 7434 C CA . ASP A 1 1016 ? 46.929 21.689 9.220 1.00 44.69 1016 ASP A CA 1
ATOM 7435 C C . ASP A 1 1016 ? 45.567 22.170 8.670 1.00 44.69 1016 ASP A C 1
ATOM 7437 O O . ASP A 1 1016 ? 45.387 23.389 8.539 1.00 44.69 1016 ASP A O 1
ATOM 7441 N N . ASN A 1 1017 ? 44.663 21.257 8.290 1.00 45.03 1017 ASN A N 1
ATOM 7442 C CA . ASN A 1 1017 ? 43.386 21.572 7.628 1.00 45.03 1017 ASN A CA 1
ATOM 7443 C C . ASN A 1 1017 ? 42.110 21.347 8.475 1.00 45.03 1017 ASN A C 1
ATOM 7445 O O . ASN A 1 1017 ? 41.028 21.464 7.905 1.00 45.03 1017 ASN A O 1
ATOM 7449 N N . ALA A 1 1018 ? 42.211 21.087 9.785 1.00 36.41 1018 ALA A N 1
ATOM 7450 C CA . ALA A 1 1018 ? 41.082 20.695 10.645 1.00 36.41 1018 ALA A CA 1
ATOM 7451 C C . ALA A 1 1018 ? 39.765 21.498 10.443 1.00 36.41 1018 ALA A C 1
ATOM 7453 O O . ALA A 1 1018 ? 39.704 22.707 10.703 1.00 36.41 1018 ALA A O 1
ATOM 7454 N N . GLN A 1 1019 ? 38.691 20.800 10.049 1.00 33.88 1019 GLN A N 1
ATOM 7455 C CA . GLN A 1 1019 ? 37.289 21.225 10.194 1.00 33.88 1019 GLN A CA 1
ATOM 7456 C C . GLN A 1 1019 ? 36.743 20.679 11.526 1.00 33.88 1019 GLN A C 1
ATOM 7458 O O . GLN A 1 1019 ? 37.105 19.588 11.957 1.00 33.88 1019 GLN A O 1
ATOM 7463 N N . ALA A 1 1020 ? 35.906 21.446 12.227 1.00 26.03 1020 ALA A N 1
ATOM 7464 C CA . ALA A 1 1020 ? 35.373 21.039 13.527 1.00 26.03 1020 ALA A CA 1
ATOM 7465 C C . ALA A 1 1020 ? 34.234 20.014 13.363 1.00 26.03 1020 ALA A C 1
ATOM 7467 O O . ALA A 1 1020 ? 33.135 20.398 12.978 1.00 26.03 1020 ALA A O 1
ATOM 7468 N N . TYR A 1 1021 ? 34.484 18.745 13.701 1.00 28.72 1021 TYR A N 1
ATOM 7469 C CA . TYR A 1 1021 ? 33.441 17.726 13.873 1.00 28.72 1021 TYR A CA 1
ATOM 7470 C C . TYR A 1 1021 ? 32.731 17.921 15.224 1.00 28.72 1021 TYR A C 1
ATOM 7472 O O . TYR A 1 1021 ? 33.384 18.049 16.266 1.00 28.72 1021 TYR A O 1
ATOM 7480 N N . ASN A 1 1022 ? 31.400 17.991 15.208 1.00 24.39 1022 ASN A N 1
ATOM 7481 C CA . ASN A 1 1022 ? 30.560 18.159 16.391 1.00 24.39 1022 ASN A CA 1
ATOM 7482 C C . ASN A 1 1022 ? 30.082 16.765 16.832 1.00 24.39 1022 ASN A C 1
ATOM 7484 O O . ASN A 1 1022 ? 29.051 16.288 16.379 1.00 24.39 1022 ASN A O 1
ATOM 7488 N N . ALA A 1 1023 ? 30.864 16.089 17.676 1.00 27.64 1023 ALA A N 1
ATOM 7489 C CA . ALA A 1 1023 ? 30.515 14.771 18.202 1.00 27.64 1023 ALA A CA 1
ATOM 7490 C C . ALA A 1 1023 ? 29.346 14.886 19.197 1.00 27.64 1023 ALA A C 1
ATOM 7492 O O . ALA A 1 1023 ? 29.533 15.301 20.347 1.00 27.64 1023 ALA A O 1
ATOM 7493 N N . GLY A 1 1024 ? 28.147 14.553 18.722 1.00 23.22 1024 GLY A N 1
ATOM 7494 C CA . GLY A 1 1024 ? 26.915 14.522 19.507 1.00 23.22 1024 GLY A CA 1
ATOM 7495 C C . GLY A 1 1024 ? 25.818 13.594 18.972 1.00 23.22 1024 GLY A C 1
ATOM 7496 O O . GLY A 1 1024 ? 24.721 13.670 19.506 1.00 23.22 1024 GLY A O 1
ATOM 7497 N N . GLY A 1 1025 ? 26.094 12.744 17.977 1.00 27.45 1025 GLY A N 1
ATOM 7498 C CA . GLY A 1 1025 ? 25.219 11.634 17.581 1.00 27.45 1025 GLY A CA 1
ATOM 7499 C C . GLY A 1 1025 ? 25.794 10.316 18.099 1.00 27.45 1025 GLY A C 1
ATOM 7500 O O . GLY A 1 1025 ? 26.993 10.071 17.942 1.00 27.45 1025 GLY A O 1
ATOM 7501 N N . GLY A 1 1026 ? 24.973 9.515 18.783 1.00 25.59 1026 GLY A N 1
ATOM 7502 C CA . GLY A 1 1026 ? 25.225 8.078 18.927 1.00 25.59 1026 GLY A CA 1
ATOM 7503 C C . GLY A 1 1026 ? 25.203 7.418 17.546 1.00 25.59 1026 GLY A C 1
ATOM 7504 O O . GLY A 1 1026 ? 24.770 8.064 16.603 1.00 25.59 1026 GLY A O 1
ATOM 7505 N N . ALA A 1 1027 ? 25.756 6.206 17.445 1.00 29.56 1027 ALA A N 1
ATOM 7506 C CA . ALA A 1 1027 ? 25.819 5.354 16.251 1.00 29.56 1027 ALA A CA 1
ATOM 7507 C C . ALA A 1 1027 ? 24.924 5.816 15.081 1.00 29.56 1027 ALA A C 1
ATOM 7509 O O . ALA A 1 1027 ? 23.743 5.513 15.054 1.00 29.56 1027 ALA A O 1
ATOM 7510 N N . ASN A 1 1028 ? 25.514 6.574 14.156 1.00 32.81 1028 ASN A N 1
ATOM 7511 C CA . ASN A 1 1028 ? 24.923 6.899 12.866 1.00 32.81 1028 ASN A CA 1
ATOM 7512 C C . ASN A 1 1028 ? 25.623 5.961 11.876 1.00 32.81 1028 ASN A C 1
ATOM 7514 O O . ASN A 1 1028 ? 26.758 6.247 11.482 1.00 32.81 1028 ASN A O 1
ATOM 7518 N N . ALA A 1 1029 ? 25.016 4.814 11.570 1.00 31.91 1029 ALA A N 1
ATOM 7519 C CA . ALA A 1 1029 ? 25.287 4.116 10.318 1.00 31.91 1029 ALA A CA 1
ATOM 7520 C C . ALA A 1 1029 ? 24.669 5.007 9.234 1.00 31.91 1029 ALA A C 1
ATOM 7522 O O . ALA A 1 1029 ? 23.466 5.021 9.041 1.00 31.91 1029 ALA A O 1
ATOM 7523 N N . GLY A 1 1030 ? 25.459 5.952 8.726 1.00 37.25 1030 GLY A N 1
ATOM 7524 C CA . GLY A 1 1030 ? 25.014 6.931 7.741 1.00 37.25 1030 GLY A CA 1
ATOM 7525 C C . GLY A 1 1030 ? 25.728 6.656 6.432 1.00 37.25 1030 GLY A C 1
ATOM 7526 O O . GLY A 1 1030 ? 26.932 6.932 6.360 1.00 37.25 1030 GLY A O 1
ATOM 7527 N N . ASN A 1 1031 ? 24.946 6.175 5.462 1.00 47.66 1031 ASN A N 1
ATOM 7528 C CA . ASN A 1 1031 ? 25.250 5.703 4.105 1.00 47.66 1031 ASN A CA 1
ATOM 7529 C C . ASN A 1 1031 ? 25.366 4.174 3.976 1.00 47.66 1031 ASN A C 1
ATOM 7531 O O . ASN A 1 1031 ? 26.462 3.688 3.712 1.00 47.66 1031 ASN A O 1
ATOM 7535 N N . ASP A 1 1032 ? 24.243 3.468 4.088 1.00 58.19 1032 ASP A N 1
ATOM 7536 C CA . ASP A 1 1032 ? 24.060 2.116 3.550 1.00 58.19 1032 ASP A CA 1
ATOM 7537 C C . ASP A 1 1032 ? 22.794 2.200 2.665 1.00 58.19 1032 ASP A C 1
ATOM 7539 O O . ASP A 1 1032 ? 21.828 2.836 3.074 1.00 58.19 1032 ASP A O 1
ATOM 7543 N N . GLY A 1 1033 ? 22.864 1.755 1.408 1.00 74.44 1033 GLY A N 1
ATOM 7544 C CA . GLY A 1 1033 ? 21.783 1.912 0.416 1.00 74.44 1033 GLY A CA 1
ATOM 7545 C C . GLY A 1 1033 ? 20.649 0.919 0.652 1.00 74.44 1033 GLY A C 1
ATOM 7546 O O . GLY A 1 1033 ? 20.625 0.252 1.682 1.00 74.44 1033 GLY A O 1
ATOM 7547 N N . ASP A 1 1034 ? 19.748 0.779 -0.316 1.00 89.56 1034 ASP A N 1
ATOM 7548 C CA . ASP A 1 1034 ? 18.626 -0.156 -0.195 1.00 89.56 1034 ASP A CA 1
ATOM 7549 C C . ASP A 1 1034 ? 19.102 -1.612 -0.040 1.00 89.56 1034 ASP A C 1
ATOM 7551 O O . ASP A 1 1034 ? 20.152 -2.023 -0.564 1.00 89.56 1034 ASP A O 1
ATOM 7555 N N . ILE A 1 1035 ? 18.313 -2.403 0.689 1.00 87.88 1035 ILE A N 1
ATOM 7556 C CA . ILE A 1 1035 ? 18.672 -3.754 1.129 1.00 87.88 1035 ILE A CA 1
ATOM 7557 C C . ILE A 1 1035 ? 17.746 -4.786 0.484 1.00 87.88 1035 ILE A C 1
ATOM 7559 O O . ILE A 1 1035 ? 16.527 -4.642 0.467 1.00 87.88 1035 ILE A O 1
ATOM 7563 N N . LEU A 1 1036 ? 18.329 -5.871 -0.026 1.00 91.56 1036 LEU A N 1
ATOM 7564 C CA . LEU A 1 1036 ? 17.619 -7.109 -0.339 1.00 91.56 1036 LEU A CA 1
ATOM 7565 C C . LEU A 1 1036 ? 17.833 -8.092 0.814 1.00 91.56 1036 LEU A C 1
ATOM 7567 O O . LEU A 1 1036 ? 18.943 -8.598 0.994 1.00 91.56 1036 LEU A O 1
ATOM 7571 N N . ASP A 1 1037 ? 16.786 -8.362 1.581 1.00 85.75 1037 ASP A N 1
ATOM 7572 C CA . ASP A 1 1037 ? 16.862 -9.223 2.758 1.00 85.75 1037 ASP A CA 1
ATOM 7573 C C . ASP A 1 1037 ? 16.535 -10.683 2.396 1.00 85.75 1037 ASP A C 1
ATOM 7575 O O . ASP A 1 1037 ? 15.437 -11.029 1.941 1.00 85.75 1037 ASP A O 1
ATOM 7579 N N . PHE A 1 1038 ? 17.540 -11.543 2.574 1.00 85.62 1038 PHE A N 1
ATOM 7580 C CA . PHE A 1 1038 ? 17.489 -12.990 2.396 1.00 85.62 1038 PHE A CA 1
ATOM 7581 C C . PHE A 1 1038 ? 17.767 -13.750 3.704 1.00 85.62 1038 PHE A C 1
ATOM 7583 O O . PHE A 1 1038 ? 18.051 -14.957 3.656 1.00 85.62 1038 PHE A O 1
ATOM 7590 N N . THR A 1 1039 ? 17.685 -13.088 4.860 1.00 77.56 1039 THR A N 1
ATOM 7591 C CA . THR A 1 1039 ? 17.972 -13.663 6.184 1.00 77.56 1039 THR A CA 1
ATOM 7592 C C . THR A 1 1039 ? 17.194 -14.957 6.428 1.00 77.56 1039 THR A C 1
ATOM 7594 O O . THR A 1 1039 ? 17.801 -15.949 6.844 1.00 77.56 1039 THR A O 1
ATOM 7597 N N . SER A 1 1040 ? 15.916 -15.009 6.019 1.00 77.31 1040 SER A N 1
ATOM 7598 C CA . SER A 1 1040 ? 15.030 -16.187 6.123 1.00 77.31 1040 SER A CA 1
ATOM 7599 C C . SER A 1 1040 ? 15.564 -17.460 5.436 1.00 77.31 1040 SER A C 1
ATOM 7601 O O . SER A 1 1040 ? 15.130 -18.577 5.735 1.00 77.31 1040 SER A O 1
ATOM 7603 N N . TYR A 1 1041 ? 16.527 -17.326 4.515 1.00 80.12 1041 TYR A N 1
ATOM 7604 C CA . TYR A 1 1041 ? 17.201 -18.449 3.855 1.00 80.12 1041 TYR A CA 1
ATOM 7605 C C . TYR A 1 1041 ? 18.591 -18.743 4.423 1.00 80.12 1041 TYR A C 1
ATOM 7607 O O . TYR A 1 1041 ? 19.064 -19.873 4.298 1.00 80.12 1041 TYR A O 1
ATOM 7615 N N . LEU A 1 1042 ? 19.280 -17.740 4.973 1.00 76.00 1042 LEU A N 1
ATOM 7616 C CA . LEU A 1 1042 ? 20.709 -17.811 5.293 1.00 76.00 1042 LEU A CA 1
ATOM 7617 C C . LEU A 1 1042 ? 21.015 -18.189 6.749 1.00 76.00 1042 LEU A C 1
ATOM 7619 O O . LEU A 1 1042 ? 22.148 -18.598 7.025 1.00 76.00 1042 LEU A O 1
ATOM 7623 N N . GLY A 1 1043 ? 20.047 -18.129 7.671 1.00 60.44 1043 GLY A N 1
ATOM 7624 C CA . GLY A 1 1043 ? 20.309 -18.439 9.082 1.00 60.44 1043 GLY A CA 1
ATOM 7625 C C . GLY A 1 1043 ? 20.896 -17.263 9.885 1.00 60.44 1043 GLY A C 1
ATOM 7626 O O . GLY A 1 1043 ? 21.468 -17.496 10.957 1.00 60.44 1043 GLY A O 1
ATOM 7627 N N . GLY A 1 1044 ? 20.877 -16.042 9.326 1.00 55.38 1044 GLY A N 1
ATOM 7628 C CA . GLY A 1 1044 ? 21.492 -14.800 9.832 1.00 55.38 1044 GLY A CA 1
ATOM 7629 C C . GLY A 1 1044 ? 22.083 -13.903 8.723 1.00 55.38 1044 GLY A C 1
ATOM 7630 O O . GLY A 1 1044 ? 22.113 -14.323 7.568 1.00 55.38 1044 GLY A O 1
ATOM 7631 N N . ASP A 1 1045 ? 22.587 -12.709 9.091 1.00 50.00 1045 ASP A N 1
ATOM 7632 C CA . ASP A 1 1045 ? 23.080 -11.678 8.151 1.00 50.00 1045 ASP A CA 1
ATOM 7633 C C . ASP A 1 1045 ? 24.093 -12.200 7.107 1.00 50.00 1045 ASP A C 1
ATOM 7635 O O . ASP A 1 1045 ? 25.065 -12.900 7.442 1.00 50.00 1045 ASP A O 1
ATOM 7639 N N . ALA A 1 1046 ? 23.932 -11.770 5.853 1.00 50.84 1046 ALA A N 1
ATOM 7640 C CA . ALA A 1 1046 ? 24.807 -12.088 4.731 1.00 50.84 1046 ALA A CA 1
ATOM 7641 C C . ALA A 1 1046 ? 26.276 -11.699 5.007 1.00 50.84 1046 ALA A C 1
ATOM 7643 O O . ALA A 1 1046 ? 26.649 -10.545 5.224 1.00 50.84 1046 ALA A O 1
ATOM 7644 N N . GLY A 1 1047 ? 27.172 -12.688 4.969 1.00 46.94 1047 GLY A N 1
ATOM 7645 C CA . GLY A 1 1047 ? 28.555 -12.519 5.418 1.00 46.94 1047 GLY A CA 1
ATOM 7646 C C . GLY A 1 1047 ? 29.486 -11.825 4.417 1.00 46.94 1047 GLY A C 1
ATOM 7647 O O . GLY A 1 1047 ? 30.468 -11.195 4.831 1.00 46.94 1047 GLY A O 1
ATOM 7648 N N . THR A 1 1048 ? 29.280 -11.983 3.100 1.00 52.78 1048 THR A N 1
ATOM 7649 C CA . THR A 1 1048 ? 30.097 -11.374 2.025 1.00 52.78 1048 THR A CA 1
ATOM 7650 C C . THR A 1 1048 ? 29.414 -11.493 0.645 1.00 52.78 1048 THR A C 1
ATOM 7652 O O . THR A 1 1048 ? 28.855 -12.534 0.311 1.00 52.78 1048 THR A O 1
ATOM 7655 N N . VAL A 1 1049 ? 29.551 -10.482 -0.229 1.00 53.69 1049 VAL A N 1
ATOM 7656 C CA . VAL A 1 1049 ? 29.131 -10.570 -1.647 1.00 53.69 1049 VAL A CA 1
ATOM 7657 C C . VAL A 1 1049 ? 30.291 -10.967 -2.550 1.00 53.69 1049 VAL A C 1
ATOM 7659 O O . VAL A 1 1049 ? 31.347 -10.325 -2.567 1.00 53.69 1049 VAL A O 1
ATOM 7662 N N . THR A 1 1050 ? 30.091 -12.014 -3.355 1.00 55.12 1050 THR A N 1
ATOM 7663 C CA . THR A 1 1050 ? 31.111 -12.520 -4.281 1.00 55.12 1050 THR A CA 1
ATOM 7664 C C . THR A 1 1050 ? 30.669 -12.371 -5.745 1.00 55.12 1050 THR A C 1
ATOM 7666 O O . THR A 1 1050 ? 29.910 -13.177 -6.272 1.00 55.12 1050 THR A O 1
ATOM 7669 N N . THR A 1 1051 ? 31.213 -11.377 -6.456 1.00 46.09 1051 THR A N 1
ATOM 7670 C CA . THR A 1 1051 ? 30.822 -11.002 -7.839 1.00 46.09 1051 THR A CA 1
ATOM 7671 C C . THR A 1 1051 ? 31.575 -11.742 -8.963 1.00 46.09 1051 THR A C 1
ATOM 7673 O O . THR A 1 1051 ? 31.753 -11.211 -10.060 1.00 46.09 1051 THR A O 1
ATOM 7676 N N . ALA A 1 1052 ? 32.097 -12.959 -8.740 1.00 41.16 1052 ALA A N 1
ATOM 7677 C CA . ALA A 1 1052 ? 32.967 -13.606 -9.736 1.00 41.16 1052 ALA A CA 1
ATOM 7678 C C . ALA A 1 1052 ? 32.698 -15.094 -10.005 1.00 41.16 1052 ALA A C 1
ATOM 7680 O O . ALA A 1 1052 ? 32.851 -15.951 -9.133 1.00 41.16 1052 ALA A O 1
ATOM 7681 N N . VAL A 1 1053 ? 32.510 -15.417 -11.293 1.00 41.28 1053 VAL A N 1
ATOM 7682 C CA . VAL A 1 1053 ? 32.590 -16.781 -11.844 1.00 41.28 1053 VAL A CA 1
ATOM 7683 C C . VAL A 1 1053 ? 33.987 -17.363 -11.575 1.00 41.28 1053 VAL A C 1
ATOM 7685 O O . VAL A 1 1053 ? 34.962 -17.071 -12.277 1.00 41.28 1053 VAL A O 1
ATOM 7688 N N . GLY A 1 1054 ? 34.085 -18.201 -10.540 1.00 44.38 1054 GLY A N 1
ATOM 7689 C CA . GLY A 1 1054 ? 35.297 -18.930 -10.152 1.00 44.38 1054 GLY A CA 1
ATOM 7690 C C . GLY A 1 1054 ? 35.882 -18.585 -8.777 1.00 44.38 1054 GLY A C 1
ATOM 7691 O O . GLY A 1 1054 ? 36.985 -19.055 -8.473 1.00 44.38 1054 GLY A O 1
ATOM 7692 N N . ALA A 1 1055 ? 35.193 -17.790 -7.959 1.00 40.44 1055 ALA A N 1
ATOM 7693 C CA . ALA A 1 1055 ? 35.473 -17.695 -6.530 1.00 40.44 1055 ALA A CA 1
ATOM 7694 C C . ALA A 1 1055 ? 34.687 -18.778 -5.766 1.00 40.44 1055 ALA A C 1
ATOM 7696 O O . ALA A 1 1055 ? 33.585 -19.150 -6.159 1.00 40.44 1055 ALA A O 1
ATOM 7697 N N . TYR A 1 1056 ? 35.295 -19.339 -4.719 1.00 45.00 1056 TYR A N 1
ATOM 7698 C CA . TYR A 1 1056 ? 34.582 -20.211 -3.786 1.00 45.00 1056 TYR A CA 1
ATOM 7699 C C . TYR A 1 1056 ? 33.558 -19.332 -3.060 1.00 45.00 1056 TYR A C 1
ATOM 7701 O O . TYR A 1 1056 ? 33.983 -18.318 -2.510 1.00 45.00 1056 TYR A O 1
ATOM 7709 N N . ALA A 1 1057 ? 32.272 -19.692 -3.070 1.00 50.38 1057 ALA A N 1
ATOM 7710 C CA . ALA A 1 1057 ? 31.313 -19.096 -2.140 1.00 50.38 1057 ALA A CA 1
ATOM 7711 C C . ALA A 1 1057 ? 31.827 -19.358 -0.717 1.00 50.38 1057 ALA A C 1
ATOM 7713 O O . ALA A 1 1057 ? 32.322 -20.460 -0.481 1.00 50.38 1057 ALA A O 1
ATOM 7714 N N . ASN A 1 1058 ? 31.815 -18.384 0.188 1.00 51.47 1058 ASN A N 1
ATOM 7715 C CA . ASN A 1 1058 ? 32.002 -18.618 1.620 1.00 51.47 1058 ASN A CA 1
ATOM 7716 C C . ASN A 1 1058 ? 30.636 -18.882 2.275 1.00 51.47 1058 ASN A C 1
ATOM 7718 O O . ASN A 1 1058 ? 29.602 -18.835 1.619 1.00 51.47 1058 ASN A O 1
ATOM 7722 N N . ASP A 1 1059 ? 30.665 -19.288 3.539 1.00 46.56 1059 ASP A N 1
ATOM 7723 C CA . ASP A 1 1059 ? 29.482 -19.569 4.363 1.00 46.56 1059 ASP A CA 1
ATOM 7724 C C . ASP A 1 1059 ? 28.596 -18.309 4.456 1.00 46.56 1059 ASP A C 1
ATOM 7726 O O . ASP A 1 1059 ? 29.127 -17.266 4.834 1.00 46.56 1059 ASP A O 1
ATOM 7730 N N . GLY A 1 1060 ? 27.307 -18.392 4.093 1.00 55.25 1060 GLY A N 1
ATOM 7731 C CA . GLY A 1 1060 ? 26.371 -17.254 4.153 1.00 55.25 1060 GLY A CA 1
ATOM 7732 C C . GLY A 1 1060 ? 26.554 -16.176 3.069 1.00 55.25 1060 GLY A C 1
ATOM 7733 O O . GLY A 1 1060 ? 26.233 -15.016 3.309 1.00 55.25 1060 GLY A O 1
ATOM 7734 N N . ASP A 1 1061 ? 27.119 -16.517 1.902 1.00 72.12 1061 ASP A N 1
ATOM 7735 C CA . ASP A 1 1061 ? 27.396 -15.546 0.829 1.00 72.12 1061 ASP A CA 1
ATOM 7736 C C . ASP A 1 1061 ? 26.243 -15.411 -0.188 1.00 72.12 1061 ASP A C 1
ATOM 7738 O O . ASP A 1 1061 ? 25.692 -16.408 -0.676 1.00 72.12 1061 ASP A O 1
ATOM 7742 N N . VAL A 1 1062 ? 26.016 -14.173 -0.644 1.00 76.75 1062 VAL A N 1
ATOM 7743 C CA . VAL A 1 1062 ? 25.263 -13.860 -1.869 1.00 76.75 1062 VAL A CA 1
ATOM 7744 C C . VAL A 1 1062 ? 26.223 -13.795 -3.061 1.00 76.75 1062 VAL A C 1
ATOM 7746 O O . VAL A 1 1062 ? 27.281 -13.155 -3.031 1.00 76.75 1062 VAL A O 1
ATOM 7749 N N . SER A 1 1063 ? 25.882 -14.495 -4.142 1.00 83.00 1063 SER A N 1
ATOM 7750 C CA . SER A 1 1063 ? 26.667 -14.531 -5.379 1.00 83.00 1063 SER A CA 1
ATOM 7751 C C . SER A 1 1063 ? 25.855 -14.042 -6.567 1.00 83.00 1063 SER A C 1
ATOM 7753 O O . SER A 1 1063 ? 24.759 -14.536 -6.807 1.00 83.00 1063 SER A O 1
ATOM 7755 N N . VAL A 1 1064 ? 26.433 -13.150 -7.372 1.00 84.56 1064 VAL A N 1
ATOM 7756 C CA . VAL A 1 1064 ? 25.784 -12.598 -8.571 1.00 84.56 1064 VAL A CA 1
ATOM 7757 C C . VAL A 1 1064 ? 26.527 -13.056 -9.828 1.00 84.56 1064 VAL A C 1
ATOM 7759 O O . VAL A 1 1064 ? 27.754 -12.952 -9.922 1.00 84.56 1064 VAL A O 1
ATOM 7762 N N . ILE A 1 1065 ? 25.788 -13.590 -10.802 1.00 84.56 1065 ILE A N 1
ATOM 7763 C CA . ILE A 1 1065 ? 26.278 -13.931 -12.141 1.00 84.56 1065 ILE A CA 1
ATOM 7764 C C . ILE A 1 1065 ? 25.602 -13.019 -13.156 1.00 84.56 1065 ILE A C 1
ATOM 7766 O O . ILE A 1 1065 ? 24.436 -13.221 -13.481 1.00 84.56 1065 ILE A O 1
ATOM 7770 N N . SER A 1 1066 ? 26.371 -12.080 -13.693 1.00 84.44 1066 SER A N 1
ATOM 7771 C CA . SER A 1 1066 ? 25.909 -11.142 -14.717 1.00 84.44 1066 SER A CA 1
ATOM 7772 C C . SER A 1 1066 ? 25.809 -11.770 -16.113 1.00 84.44 1066 SER A C 1
ATOM 7774 O O . SER A 1 1066 ? 26.497 -12.758 -16.421 1.00 84.44 1066 SER A O 1
ATOM 7776 N N . ASP A 1 1067 ? 25.018 -11.146 -16.987 1.00 83.62 1067 ASP A N 1
ATOM 7777 C CA . ASP A 1 1067 ? 24.983 -11.398 -18.435 1.00 83.62 1067 ASP A CA 1
ATOM 7778 C C . ASP A 1 1067 ? 24.669 -12.855 -18.872 1.00 83.62 1067 ASP A C 1
ATOM 7780 O O . ASP A 1 1067 ? 25.268 -13.389 -19.831 1.00 83.62 1067 ASP A O 1
ATOM 7784 N N . PHE A 1 1068 ? 23.731 -13.560 -18.224 1.00 90.00 1068 PHE A N 1
ATOM 7785 C CA . PHE A 1 1068 ? 23.381 -14.916 -18.662 1.00 90.00 1068 PHE A CA 1
ATOM 7786 C C . PHE A 1 1068 ? 22.712 -14.906 -20.042 1.00 90.00 1068 PHE A C 1
ATOM 7788 O O . PHE A 1 1068 ? 21.546 -14.567 -20.224 1.00 90.00 1068 PHE A O 1
ATOM 7795 N N . ASN A 1 1069 ? 23.459 -15.362 -21.043 1.00 88.94 1069 ASN A N 1
ATOM 7796 C CA . ASN A 1 1069 ? 22.986 -15.505 -22.412 1.00 88.94 1069 ASN A CA 1
ATOM 7797 C C . ASN A 1 1069 ? 22.498 -16.932 -22.691 1.00 88.94 1069 ASN A C 1
ATOM 7799 O O . ASN A 1 1069 ? 23.058 -17.899 -22.175 1.00 88.94 1069 ASN A O 1
ATOM 7803 N N . THR A 1 1070 ? 21.538 -17.085 -23.614 1.00 89.50 1070 THR A N 1
ATOM 7804 C CA . THR A 1 1070 ? 21.044 -18.412 -24.036 1.00 89.50 1070 THR A CA 1
ATOM 7805 C C . THR A 1 1070 ? 22.201 -19.349 -24.402 1.00 89.50 1070 THR A C 1
ATOM 7807 O O . THR A 1 1070 ? 22.986 -19.084 -25.321 1.00 89.50 1070 THR A O 1
ATOM 7810 N N . VAL A 1 1071 ? 22.276 -20.498 -23.728 1.00 87.94 1071 VAL A N 1
ATOM 7811 C CA . VAL A 1 1071 ? 23.330 -21.497 -23.938 1.00 87.94 1071 VAL A CA 1
ATOM 7812 C C . VAL A 1 1071 ? 22.820 -22.705 -24.713 1.00 87.94 1071 VAL A C 1
ATOM 7814 O O . VAL A 1 1071 ? 21.681 -23.132 -24.575 1.00 87.94 1071 VAL A O 1
ATOM 7817 N N . GLY A 1 1072 ? 23.684 -23.314 -25.528 1.00 85.69 1072 GLY A N 1
ATOM 7818 C CA . GLY A 1 1072 ? 23.311 -24.464 -26.360 1.00 85.69 1072 GLY A CA 1
ATOM 7819 C C . GLY A 1 1072 ? 22.711 -24.068 -27.715 1.00 85.69 1072 GLY A C 1
ATOM 7820 O O . GLY A 1 1072 ? 22.841 -22.939 -28.169 1.00 85.69 1072 GLY A O 1
ATOM 7821 N N . THR A 1 1073 ? 22.144 -25.038 -28.442 1.00 82.81 1073 THR A N 1
ATOM 7822 C CA . THR A 1 1073 ? 21.526 -24.800 -29.765 1.00 82.81 1073 THR A CA 1
ATOM 7823 C C . THR A 1 1073 ? 20.392 -25.790 -30.034 1.00 82.81 1073 THR A C 1
ATOM 7825 O O . THR A 1 1073 ? 20.478 -26.956 -29.634 1.00 82.81 1073 THR A O 1
ATOM 7828 N N . GLY A 1 1074 ? 19.379 -25.359 -30.794 1.00 81.50 1074 GLY A N 1
ATOM 7829 C CA . GLY A 1 1074 ? 18.236 -26.199 -31.173 1.00 81.50 1074 GLY A CA 1
ATOM 7830 C C . GLY A 1 1074 ? 17.425 -26.634 -29.952 1.00 81.50 1074 GLY A C 1
ATOM 7831 O O . GLY A 1 1074 ? 17.287 -25.862 -29.018 1.00 81.50 1074 GLY A O 1
ATOM 7832 N N . ASP A 1 1075 ? 16.961 -27.884 -29.929 1.00 77.56 1075 ASP A N 1
ATOM 7833 C CA . ASP A 1 1075 ? 16.143 -28.436 -28.831 1.00 77.56 1075 ASP A CA 1
ATOM 7834 C C . ASP A 1 1075 ? 16.880 -28.546 -27.471 1.00 77.56 1075 ASP A C 1
ATOM 7836 O O . ASP A 1 1075 ? 16.285 -28.997 -26.501 1.00 77.56 1075 ASP A O 1
ATOM 7840 N N . ASN A 1 1076 ? 18.176 -28.203 -27.400 1.00 77.06 1076 ASN A N 1
ATOM 7841 C CA . ASN A 1 1076 ? 18.954 -28.153 -26.149 1.00 77.06 1076 ASN A CA 1
ATOM 7842 C C . ASN A 1 1076 ? 19.398 -26.720 -25.798 1.00 77.06 1076 ASN A C 1
ATOM 7844 O O . ASN A 1 1076 ? 20.393 -26.561 -25.089 1.00 77.06 1076 ASN A O 1
ATOM 7848 N N . ALA A 1 1077 ? 18.784 -25.701 -26.406 1.00 85.31 1077 ALA A N 1
ATOM 7849 C CA . ALA A 1 1077 ? 18.968 -24.325 -25.967 1.00 85.31 1077 ALA A CA 1
ATOM 7850 C C . ALA A 1 1077 ? 18.289 -24.142 -24.602 1.00 85.31 1077 ALA A C 1
ATOM 7852 O O . ALA A 1 1077 ? 17.223 -24.713 -24.392 1.00 85.31 1077 ALA A O 1
ATOM 7853 N N . VAL A 1 1078 ? 18.938 -23.409 -23.702 1.00 88.00 1078 VAL A N 1
ATOM 7854 C CA . VAL A 1 1078 ? 18.401 -23.008 -22.397 1.00 88.00 1078 VAL A CA 1
ATOM 7855 C C . VAL A 1 1078 ? 18.528 -21.492 -22.324 1.00 88.00 1078 VAL A C 1
ATOM 7857 O O . VAL A 1 1078 ? 19.656 -20.988 -22.379 1.00 88.00 1078 VAL A O 1
ATOM 7860 N N . SER A 1 1079 ? 17.398 -20.788 -22.299 1.00 92.31 1079 SER A N 1
ATOM 7861 C CA . SER A 1 1079 ? 17.327 -19.340 -22.071 1.00 92.31 1079 SER A CA 1
ATOM 7862 C C . SER A 1 1079 ? 17.215 -19.016 -20.579 1.00 92.31 1079 SER A C 1
ATOM 7864 O O . SER A 1 1079 ? 17.199 -19.915 -19.737 1.00 92.31 1079 SER A O 1
ATOM 7866 N N . PHE A 1 1080 ? 17.166 -17.725 -20.258 1.00 93.69 1080 PHE A N 1
ATOM 7867 C CA . PHE A 1 1080 ? 16.902 -17.233 -18.910 1.00 93.69 1080 PHE A CA 1
ATOM 7868 C C . PHE A 1 1080 ? 15.568 -17.765 -18.351 1.00 93.69 1080 PHE A C 1
ATOM 7870 O O . PHE A 1 1080 ? 15.532 -18.340 -17.262 1.00 93.69 1080 PHE A O 1
ATOM 7877 N N . ASP A 1 1081 ? 14.493 -17.703 -19.142 1.00 92.25 1081 ASP A N 1
ATOM 7878 C CA . ASP A 1 1081 ? 13.166 -18.230 -18.781 1.00 92.25 1081 ASP A CA 1
ATOM 7879 C C . ASP A 1 1081 ? 13.200 -19.717 -18.418 1.00 92.25 1081 ASP A C 1
ATOM 7881 O O . ASP A 1 1081 ? 12.488 -20.160 -17.519 1.00 92.25 1081 ASP A O 1
ATOM 7885 N N . ASP A 1 1082 ? 14.064 -20.488 -19.087 1.00 92.00 1082 ASP A N 1
ATOM 7886 C CA . ASP A 1 1082 ? 14.195 -21.922 -18.856 1.00 92.00 1082 ASP A CA 1
ATOM 7887 C C . ASP A 1 1082 ? 14.888 -22.245 -17.518 1.00 92.00 1082 ASP A C 1
ATOM 7889 O O . ASP A 1 1082 ? 14.823 -23.397 -17.081 1.00 92.00 1082 ASP A O 1
ATOM 7893 N N . LEU A 1 1083 ? 15.578 -21.298 -16.864 1.00 92.62 1083 LEU A N 1
ATOM 7894 C CA . LEU A 1 1083 ? 16.268 -21.530 -15.588 1.00 92.62 1083 LEU A CA 1
ATOM 7895 C C . LEU A 1 1083 ? 15.266 -21.904 -14.487 1.00 92.62 1083 LEU A C 1
ATOM 7897 O O . LEU A 1 1083 ? 14.327 -21.165 -14.199 1.00 92.62 1083 LEU A O 1
ATOM 7901 N N . SER A 1 1084 ? 15.487 -23.064 -13.865 1.00 91.00 1084 SER A N 1
ATOM 7902 C CA . SER A 1 1084 ? 14.670 -23.608 -12.774 1.00 91.00 1084 SER A CA 1
ATOM 7903 C C . SER A 1 1084 ? 15.560 -24.298 -11.746 1.00 91.00 1084 SER A C 1
ATOM 7905 O O . SER A 1 1084 ? 16.621 -24.817 -12.099 1.00 91.00 1084 SER A O 1
ATOM 7907 N N . GLY A 1 1085 ? 15.102 -24.432 -10.498 1.00 90.06 1085 GLY A N 1
ATOM 7908 C CA . GLY A 1 1085 ? 15.881 -25.122 -9.460 1.00 90.06 1085 GLY A CA 1
ATOM 7909 C C . GLY A 1 1085 ? 16.368 -26.516 -9.890 1.00 90.06 1085 GLY A C 1
ATOM 7910 O O . GLY A 1 1085 ? 17.523 -26.886 -9.692 1.00 90.06 1085 GLY A O 1
ATOM 7911 N N . SER A 1 1086 ? 15.538 -27.267 -10.624 1.00 88.00 1086 SER A N 1
ATOM 7912 C CA . SER A 1 1086 ? 15.888 -28.616 -11.091 1.00 88.00 1086 SER A CA 1
ATOM 7913 C C . SER A 1 1086 ? 17.041 -28.663 -12.106 1.00 88.00 1086 SER A C 1
ATOM 7915 O O . SER A 1 1086 ? 17.883 -29.566 -12.041 1.00 88.00 1086 SER A O 1
ATOM 7917 N N . ASN A 1 1087 ? 17.090 -27.725 -13.059 1.00 88.62 1087 ASN A N 1
ATOM 7918 C CA . ASN A 1 1087 ? 18.140 -27.712 -14.077 1.00 88.62 1087 ASN A CA 1
ATOM 7919 C C . ASN A 1 1087 ? 19.394 -26.976 -13.599 1.00 88.62 1087 ASN A C 1
ATOM 7921 O O . ASN A 1 1087 ? 20.488 -27.377 -13.997 1.00 88.62 1087 ASN A O 1
ATOM 7925 N N . MET A 1 1088 ? 19.243 -26.016 -12.683 1.00 90.75 1088 MET A N 1
ATOM 7926 C CA . MET A 1 1088 ? 20.335 -25.361 -11.975 1.00 90.75 1088 MET A CA 1
ATOM 7927 C C . MET A 1 1088 ? 21.067 -26.356 -11.079 1.00 90.75 1088 MET A C 1
ATOM 7929 O O . MET A 1 1088 ? 22.270 -26.535 -11.245 1.00 90.75 1088 MET A O 1
ATOM 7933 N N . LEU A 1 1089 ? 20.357 -27.135 -10.254 1.00 91.12 1089 LEU A N 1
ATOM 7934 C CA . LEU A 1 1089 ? 20.963 -28.201 -9.445 1.00 91.12 1089 LEU A CA 1
ATOM 7935 C C . LEU A 1 1089 ? 21.753 -29.199 -10.311 1.00 91.12 1089 LEU A C 1
ATOM 7937 O O . LEU A 1 1089 ? 22.869 -29.597 -9.975 1.00 91.12 1089 LEU A O 1
ATOM 7941 N N . ALA A 1 1090 ? 21.195 -29.595 -11.460 1.00 88.19 1090 ALA A N 1
ATOM 7942 C CA . ALA A 1 1090 ? 21.872 -30.492 -12.395 1.00 88.19 1090 ALA A CA 1
ATOM 7943 C C . ALA A 1 1090 ? 23.091 -29.848 -13.083 1.00 88.19 1090 ALA A C 1
ATOM 7945 O O . ALA A 1 1090 ? 24.042 -30.559 -13.417 1.00 88.19 1090 ALA A O 1
ATOM 7946 N N . ALA A 1 1091 ? 23.055 -28.536 -13.329 1.00 87.62 1091 ALA A N 1
ATOM 7947 C CA . ALA A 1 1091 ? 24.156 -27.782 -13.916 1.00 87.62 1091 ALA A CA 1
ATOM 7948 C C . ALA A 1 1091 ? 25.306 -27.593 -12.920 1.00 87.62 1091 ALA A C 1
ATOM 7950 O O . ALA A 1 1091 ? 26.450 -27.845 -13.292 1.00 87.62 1091 ALA A O 1
ATOM 7951 N N . LEU A 1 1092 ? 24.993 -27.232 -11.674 1.00 87.81 1092 LEU A N 1
ATOM 7952 C CA . LEU A 1 1092 ? 25.958 -26.989 -10.601 1.00 87.81 1092 LEU A CA 1
ATOM 7953 C C . LEU A 1 1092 ? 26.666 -28.273 -10.140 1.00 87.81 1092 LEU A C 1
ATOM 7955 O O . LEU A 1 1092 ? 27.878 -28.276 -9.957 1.00 87.81 1092 LEU A O 1
ATOM 7959 N N . ASN A 1 1093 ? 25.943 -29.396 -10.046 1.00 87.75 1093 ASN A N 1
ATOM 7960 C CA . ASN A 1 1093 ? 26.511 -30.692 -9.635 1.00 87.75 1093 ASN A CA 1
ATOM 7961 C C . ASN A 1 1093 ? 27.046 -31.549 -10.803 1.00 87.75 1093 ASN A C 1
ATOM 7963 O O . ASN A 1 1093 ? 27.509 -32.678 -10.611 1.00 87.75 1093 ASN A O 1
ATOM 7967 N N . GLY A 1 1094 ? 26.904 -31.085 -12.045 1.00 75.38 1094 GLY A N 1
ATOM 7968 C CA . GLY A 1 1094 ? 27.214 -31.858 -13.247 1.00 75.38 1094 GLY A CA 1
ATOM 7969 C C . GLY A 1 1094 ? 28.672 -31.735 -13.709 1.00 75.38 1094 GLY A C 1
ATOM 7970 O O . GLY A 1 1094 ? 29.276 -30.675 -13.652 1.00 75.38 1094 GLY A O 1
ATOM 7971 N N . ASP A 1 1095 ? 29.241 -32.807 -14.279 1.00 59.78 1095 ASP A N 1
ATOM 7972 C CA . ASP A 1 1095 ? 30.512 -32.728 -15.025 1.00 59.78 1095 ASP A CA 1
ATOM 7973 C C . ASP A 1 1095 ? 30.292 -31.876 -16.291 1.00 59.78 1095 ASP A C 1
ATOM 7975 O O . ASP A 1 1095 ? 29.457 -32.276 -17.109 1.00 59.78 1095 ASP A O 1
ATOM 7979 N N . ASN A 1 1096 ? 31.017 -30.747 -16.420 1.00 65.38 1096 ASN A N 1
ATOM 7980 C CA . ASN A 1 1096 ? 31.029 -29.645 -17.421 1.00 65.38 1096 ASN A CA 1
ATOM 7981 C C . ASN A 1 1096 ? 30.850 -30.037 -18.914 1.00 65.38 1096 ASN A C 1
ATOM 7983 O O . ASN A 1 1096 ? 31.630 -29.658 -19.794 1.00 65.38 1096 ASN A O 1
ATOM 7987 N N . SER A 1 1097 ? 29.845 -30.841 -19.226 1.00 65.75 1097 SER A N 1
ATOM 7988 C CA . SER A 1 1097 ? 29.633 -31.524 -20.504 1.00 65.75 1097 SER A CA 1
ATOM 7989 C C . SER A 1 1097 ? 28.293 -31.163 -21.146 1.00 65.75 1097 SER A C 1
ATOM 7991 O O . SER A 1 1097 ? 28.087 -31.465 -22.325 1.00 65.75 1097 SER A O 1
ATOM 7993 N N . THR A 1 1098 ? 27.413 -30.483 -20.404 1.00 79.19 1098 THR A N 1
ATOM 7994 C CA . THR A 1 1098 ? 26.204 -29.819 -20.904 1.00 79.19 1098 THR A CA 1
ATOM 7995 C C . THR A 1 1098 ? 26.473 -28.318 -21.098 1.00 79.19 1098 THR A C 1
ATOM 7997 O O . THR A 1 1098 ? 27.307 -27.763 -20.384 1.00 79.19 1098 THR A O 1
ATOM 8000 N N . PRO A 1 1099 ? 25.793 -27.638 -22.046 1.00 81.25 1099 PRO A N 1
ATOM 8001 C CA . PRO A 1 1099 ? 25.954 -26.193 -22.241 1.00 81.25 1099 PRO A CA 1
ATOM 8002 C C . PRO A 1 1099 ? 25.664 -25.367 -20.978 1.00 81.25 1099 PRO A C 1
ATOM 8004 O O . PRO A 1 1099 ? 26.412 -24.445 -20.673 1.00 81.25 1099 PRO A O 1
ATOM 8007 N N . LEU A 1 1100 ? 24.639 -25.748 -20.210 1.00 84.56 1100 LEU A N 1
ATOM 8008 C CA . LEU A 1 1100 ? 24.295 -25.089 -18.949 1.00 84.56 1100 LEU A CA 1
ATOM 8009 C C . LEU A 1 1100 ? 25.349 -25.342 -17.860 1.00 84.56 1100 LEU A C 1
ATOM 8011 O O . LEU A 1 1100 ? 25.851 -24.397 -17.269 1.00 84.56 1100 LEU A O 1
ATOM 8015 N N . GLY A 1 1101 ? 25.801 -26.589 -17.679 1.00 83.00 1101 GLY A N 1
ATOM 8016 C CA . GLY A 1 1101 ? 26.870 -26.899 -16.719 1.00 83.00 1101 GLY A CA 1
ATOM 8017 C C . GLY A 1 1101 ? 28.210 -26.235 -17.060 1.00 83.00 1101 GLY A C 1
ATOM 8018 O O . GLY A 1 1101 ? 29.023 -25.989 -16.180 1.00 83.00 1101 GLY A O 1
ATOM 8019 N N . THR A 1 1102 ? 28.459 -25.900 -18.333 1.00 81.56 1102 THR A N 1
ATOM 8020 C CA . THR A 1 1102 ? 29.633 -25.089 -18.704 1.00 81.56 1102 THR A CA 1
ATOM 8021 C C . THR A 1 1102 ? 29.484 -23.608 -18.368 1.00 81.56 1102 THR A C 1
ATOM 8023 O O . THR A 1 1102 ? 30.506 -22.963 -18.160 1.00 81.56 1102 THR A O 1
ATOM 8026 N N . ALA A 1 1103 ? 28.260 -23.073 -18.326 1.00 82.31 1103 ALA A N 1
ATOM 8027 C CA . ALA A 1 1103 ? 28.011 -21.671 -17.986 1.00 82.31 1103 ALA A CA 1
ATOM 8028 C C . ALA A 1 1103 ? 28.299 -21.401 -16.504 1.00 82.31 1103 ALA A C 1
ATOM 8030 O O . ALA A 1 1103 ? 28.962 -20.426 -16.177 1.00 82.31 1103 ALA A O 1
ATOM 8031 N N . PHE A 1 1104 ? 27.912 -22.338 -15.638 1.00 82.94 1104 PHE A N 1
ATOM 8032 C CA . PHE A 1 1104 ? 28.107 -22.248 -14.189 1.00 82.94 1104 PHE A CA 1
ATOM 8033 C C . PHE A 1 1104 ? 29.351 -23.001 -13.691 1.00 82.94 1104 PHE A C 1
ATOM 8035 O O . PHE A 1 1104 ? 29.525 -23.237 -12.496 1.00 82.94 1104 PHE A O 1
ATOM 8042 N N . SER A 1 1105 ? 30.243 -23.414 -14.599 1.00 75.56 1105 SER A N 1
ATOM 8043 C CA . SER A 1 1105 ? 31.404 -24.211 -14.209 1.00 75.56 1105 SER A CA 1
ATOM 8044 C C . SER A 1 1105 ? 32.343 -23.418 -13.299 1.00 75.56 1105 SER A C 1
ATOM 8046 O O . SER A 1 1105 ? 32.860 -22.377 -13.702 1.00 75.56 1105 SER A O 1
ATOM 8048 N N . GLY A 1 1106 ? 32.629 -23.956 -12.114 1.00 70.44 1106 GLY A N 1
ATOM 8049 C CA . GLY A 1 1106 ? 33.491 -23.309 -11.121 1.00 70.44 1106 GLY A CA 1
ATOM 8050 C C . GLY A 1 1106 ? 32.738 -22.646 -9.969 1.00 70.44 1106 GLY A C 1
ATOM 8051 O O . GLY A 1 1106 ? 33.402 -22.242 -9.021 1.00 70.44 1106 GLY A O 1
ATOM 8052 N N . PHE A 1 1107 ? 31.405 -22.592 -10.024 1.00 78.69 1107 PHE A N 1
ATOM 8053 C CA . PHE A 1 1107 ? 30.562 -22.329 -8.862 1.00 78.69 1107 PHE A CA 1
ATOM 8054 C C . PHE A 1 1107 ? 30.295 -23.650 -8.128 1.00 78.69 1107 PHE A C 1
ATOM 8056 O O . PHE A 1 1107 ? 29.839 -24.617 -8.738 1.00 78.69 1107 PHE A O 1
ATOM 8063 N N . SER A 1 1108 ? 30.649 -23.730 -6.848 1.00 78.06 1108 SER A N 1
ATOM 8064 C CA . SER A 1 1108 ? 30.495 -24.940 -6.033 1.00 78.06 1108 SER A CA 1
ATOM 8065 C C . SER A 1 1108 ? 30.440 -24.578 -4.556 1.00 78.06 1108 SER A C 1
ATOM 8067 O O . SER A 1 1108 ? 31.115 -23.628 -4.156 1.00 78.06 1108 SER A O 1
ATOM 8069 N N . ALA A 1 1109 ? 29.746 -25.383 -3.755 1.00 78.69 1109 ALA A N 1
ATOM 8070 C CA . ALA A 1 1109 ? 29.701 -25.210 -2.307 1.00 78.69 1109 ALA A CA 1
ATOM 8071 C C . ALA A 1 1109 ? 31.097 -25.313 -1.661 1.00 78.69 1109 ALA A C 1
ATOM 8073 O O . ALA A 1 1109 ? 32.014 -25.960 -2.199 1.00 78.69 1109 ALA A O 1
ATOM 8074 N N . VAL A 1 1110 ? 31.252 -24.720 -0.473 1.00 75.56 1110 VAL A N 1
ATOM 8075 C CA . VAL A 1 1110 ? 32.441 -24.934 0.361 1.00 75.56 1110 VAL A CA 1
ATOM 8076 C C . VAL A 1 1110 ? 32.492 -26.397 0.774 1.00 75.56 1110 VAL A C 1
ATOM 8078 O O . VAL A 1 1110 ? 31.533 -26.952 1.297 1.00 75.56 1110 VAL A O 1
ATOM 8081 N N . ASN A 1 1111 ? 33.652 -27.028 0.605 1.00 74.88 1111 ASN A N 1
ATOM 8082 C CA . ASN A 1 1111 ? 33.854 -28.365 1.145 1.00 74.88 1111 ASN A CA 1
ATOM 8083 C C . ASN A 1 1111 ? 33.998 -28.305 2.676 1.00 74.88 1111 ASN A C 1
ATOM 8085 O O . ASN A 1 1111 ? 35.110 -28.077 3.171 1.00 74.88 1111 ASN A O 1
ATOM 8089 N N . GLY A 1 1112 ? 32.892 -28.526 3.388 1.00 66.38 1112 GLY A N 1
ATOM 8090 C CA . GLY A 1 1112 ? 32.830 -28.537 4.851 1.00 66.38 1112 GLY A CA 1
ATOM 8091 C C . GLY A 1 1112 ? 33.805 -29.526 5.504 1.00 66.38 1112 GLY A C 1
ATOM 8092 O O . GLY A 1 1112 ? 34.201 -30.547 4.924 1.00 66.38 1112 GLY A O 1
ATOM 8093 N N . ALA A 1 1113 ? 34.238 -29.212 6.724 1.00 66.56 1113 ALA A N 1
ATOM 8094 C CA . ALA A 1 1113 ? 35.022 -30.116 7.549 1.00 66.56 1113 ALA A CA 1
ATOM 8095 C C . ALA A 1 1113 ? 34.150 -31.255 8.097 1.00 66.56 1113 ALA A C 1
ATOM 8097 O O . ALA A 1 1113 ? 32.924 -31.211 8.099 1.00 66.56 1113 ALA A O 1
ATOM 8098 N N . ALA A 1 1114 ? 34.808 -32.318 8.566 1.00 56.94 1114 ALA A N 1
ATOM 8099 C CA . ALA A 1 1114 ? 34.080 -33.482 9.042 1.00 56.94 1114 ALA A CA 1
ATOM 8100 C C . ALA A 1 1114 ? 33.279 -33.171 10.318 1.00 56.94 1114 ALA A C 1
ATOM 8102 O O . ALA A 1 1114 ? 33.891 -32.978 11.375 1.00 56.94 1114 ALA A O 1
ATOM 8103 N N . GLY A 1 1115 ? 31.947 -33.199 10.218 1.00 58.94 1115 GLY A N 1
ATOM 8104 C CA . GLY A 1 1115 ? 31.014 -32.813 11.281 1.00 58.94 1115 GLY A CA 1
ATOM 8105 C C . GLY A 1 1115 ? 30.343 -31.443 11.124 1.00 58.94 1115 GLY A C 1
ATOM 8106 O O . GLY A 1 1115 ? 29.570 -31.101 12.014 1.00 58.94 1115 GLY A O 1
ATOM 8107 N N . ASP A 1 1116 ? 30.615 -30.703 10.046 1.00 67.12 1116 ASP A N 1
ATOM 8108 C CA . ASP A 1 1116 ? 29.888 -29.469 9.714 1.00 67.12 1116 ASP A CA 1
ATOM 8109 C C . ASP A 1 1116 ? 28.482 -29.801 9.164 1.00 67.12 1116 ASP A C 1
ATOM 8111 O O . ASP A 1 1116 ? 28.271 -30.876 8.584 1.00 67.12 1116 ASP A O 1
ATOM 8115 N N . GLY A 1 1117 ? 27.522 -28.898 9.392 1.00 72.38 1117 GLY A N 1
ATOM 8116 C CA . GLY A 1 1117 ? 26.155 -28.979 8.866 1.00 72.38 1117 GLY A CA 1
ATOM 8117 C C . GLY A 1 1117 ? 26.075 -28.691 7.363 1.00 72.38 1117 GLY A C 1
ATOM 8118 O O . GLY A 1 1117 ? 27.097 -28.527 6.695 1.00 72.38 1117 GLY A O 1
ATOM 8119 N N . ALA A 1 1118 ? 24.855 -28.676 6.823 1.00 80.56 1118 ALA A N 1
ATOM 8120 C CA . ALA A 1 1118 ? 24.626 -28.030 5.534 1.00 80.56 1118 ALA A CA 1
ATOM 8121 C C . ALA A 1 1118 ? 24.769 -26.507 5.701 1.00 80.56 1118 ALA A C 1
ATOM 8123 O O . ALA A 1 1118 ? 24.595 -25.998 6.803 1.00 80.56 1118 ALA A O 1
ATOM 8124 N N . THR A 1 1119 ? 25.112 -25.836 4.609 1.00 80.25 1119 THR A N 1
ATOM 8125 C CA . THR A 1 1119 ? 25.233 -24.377 4.511 1.00 80.25 1119 THR A CA 1
ATOM 8126 C C . THR A 1 1119 ? 24.315 -23.915 3.395 1.00 80.25 1119 THR A C 1
ATOM 8128 O O . THR A 1 1119 ? 24.260 -24.588 2.354 1.00 80.25 1119 THR A O 1
ATOM 8131 N N . ASP A 1 1120 ? 23.699 -22.760 3.593 1.00 84.88 1120 ASP A N 1
ATOM 8132 C CA . ASP A 1 1120 ? 22.812 -22.105 2.647 1.00 84.88 1120 ASP A CA 1
ATOM 8133 C C . ASP A 1 1120 ? 23.499 -20.924 1.938 1.00 84.88 1120 ASP A C 1
ATOM 8135 O O . ASP A 1 1120 ? 24.468 -20.338 2.432 1.00 84.88 1120 ASP A O 1
ATOM 8139 N N . TYR A 1 1121 ? 23.069 -20.662 0.704 1.00 86.25 1121 TYR A N 1
ATOM 8140 C CA . TYR A 1 1121 ? 23.651 -19.665 -0.199 1.00 86.25 1121 TYR A CA 1
ATOM 8141 C C . TYR A 1 1121 ? 22.567 -19.033 -1.067 1.00 86.25 1121 TYR A C 1
ATOM 8143 O O . TYR A 1 1121 ? 21.633 -19.728 -1.484 1.00 86.25 1121 TYR A O 1
ATOM 8151 N N . ILE A 1 1122 ? 22.787 -17.782 -1.479 1.00 89.50 1122 ILE A N 1
ATOM 8152 C CA . ILE A 1 1122 ? 21.986 -17.121 -2.515 1.00 89.50 1122 ILE A CA 1
ATOM 8153 C C . ILE A 1 1122 ? 22.785 -17.007 -3.817 1.00 89.50 1122 ILE A C 1
ATOM 8155 O O . ILE A 1 1122 ? 23.942 -16.580 -3.836 1.00 89.50 1122 ILE A O 1
ATOM 8159 N N . LEU A 1 1123 ? 22.162 -17.387 -4.934 1.00 90.81 1123 LEU A N 1
ATOM 8160 C CA . LEU A 1 1123 ? 22.678 -17.162 -6.284 1.00 90.81 1123 LEU A CA 1
ATOM 8161 C C . LEU A 1 1123 ? 21.691 -16.318 -7.085 1.00 90.81 1123 LEU A C 1
ATOM 8163 O O . LEU A 1 1123 ? 20.631 -16.810 -7.466 1.00 90.81 1123 LEU A O 1
ATOM 8167 N N . MET A 1 1124 ? 22.088 -15.101 -7.429 1.00 92.25 1124 MET A N 1
ATOM 8168 C CA . MET A 1 1124 ? 21.391 -14.255 -8.389 1.00 92.25 1124 MET A CA 1
ATOM 8169 C C . MET A 1 1124 ? 22.012 -14.432 -9.775 1.00 92.25 1124 MET A C 1
ATOM 8171 O O . MET A 1 1124 ? 23.234 -14.405 -9.941 1.00 92.25 1124 MET A O 1
ATOM 8175 N N . VAL A 1 1125 ? 21.176 -14.640 -10.785 1.00 92.94 1125 VAL A N 1
ATOM 8176 C CA . VAL A 1 1125 ? 21.594 -14.758 -12.186 1.00 92.94 1125 VAL A CA 1
ATOM 8177 C C . VAL A 1 1125 ? 20.891 -13.673 -12.977 1.00 92.94 1125 VAL A C 1
ATOM 8179 O O . VAL A 1 1125 ? 19.671 -13.681 -13.013 1.00 92.94 1125 VAL A O 1
ATOM 8182 N N . GLU A 1 1126 ? 21.642 -12.788 -13.617 1.00 93.69 1126 GLU A N 1
ATOM 8183 C CA . GLU A 1 1126 ? 21.117 -11.712 -14.460 1.00 93.69 1126 GLU A CA 1
ATOM 8184 C C . GLU A 1 1126 ? 20.779 -12.206 -15.869 1.00 93.69 1126 GLU A C 1
ATOM 8186 O O . GLU A 1 1126 ? 21.516 -13.010 -16.455 1.00 93.69 1126 GLU A O 1
ATOM 8191 N N . ASN A 1 1127 ? 19.704 -11.693 -16.451 1.00 93.88 1127 ASN A N 1
ATOM 8192 C CA . ASN A 1 1127 ? 19.317 -11.928 -17.828 1.00 93.88 1127 ASN A CA 1
ATOM 8193 C C . ASN A 1 1127 ? 20.172 -11.097 -18.797 1.00 93.88 1127 ASN A C 1
ATOM 8195 O O . ASN A 1 1127 ? 19.966 -9.908 -18.974 1.00 93.88 1127 ASN A O 1
ATOM 8199 N N . GLY A 1 1128 ? 21.055 -11.735 -19.569 1.00 89.56 1128 GLY A N 1
ATOM 8200 C CA . GLY A 1 1128 ? 21.863 -11.030 -20.580 1.00 89.56 1128 GLY A CA 1
ATOM 8201 C C . GLY A 1 1128 ? 21.088 -10.539 -21.817 1.00 89.56 1128 GLY A C 1
ATOM 8202 O O . GLY A 1 1128 ? 21.711 -10.197 -22.825 1.00 89.56 1128 GLY A O 1
ATOM 8203 N N . ALA A 1 1129 ? 19.755 -10.627 -21.813 1.00 88.62 1129 ALA A N 1
ATOM 8204 C CA . ALA A 1 1129 ? 18.872 -10.055 -22.829 1.00 88.62 1129 ALA A CA 1
ATOM 8205 C C . ALA A 1 1129 ? 17.962 -8.934 -22.291 1.00 88.62 1129 ALA A C 1
ATOM 8207 O O . ALA A 1 1129 ? 17.338 -8.269 -23.119 1.00 88.62 1129 ALA A O 1
ATOM 8208 N N . ASN A 1 1130 ? 17.885 -8.762 -20.968 1.00 89.12 1130 ASN A N 1
ATOM 8209 C CA . ASN A 1 1130 ? 17.124 -7.727 -20.273 1.00 89.12 1130 ASN A CA 1
ATOM 8210 C C . ASN A 1 1130 ? 17.956 -7.272 -19.063 1.00 89.12 1130 ASN A C 1
ATOM 8212 O O . ASN A 1 1130 ? 17.963 -7.941 -18.030 1.00 89.12 1130 ASN A O 1
ATOM 8216 N N . ASP A 1 1131 ? 18.742 -6.215 -19.257 1.00 89.00 1131 ASP A N 1
ATOM 8217 C CA . ASP A 1 1131 ? 19.673 -5.701 -18.248 1.00 89.00 1131 ASP A CA 1
ATOM 8218 C C . ASP A 1 1131 ? 18.883 -5.307 -16.986 1.00 89.00 1131 ASP A C 1
ATOM 8220 O O . ASP A 1 1131 ? 17.846 -4.663 -17.097 1.00 89.00 1131 ASP A O 1
ATOM 8224 N N . GLY A 1 1132 ? 19.358 -5.683 -15.794 1.00 90.88 1132 GLY A N 1
ATOM 8225 C CA . GLY A 1 1132 ? 18.637 -5.399 -14.544 1.00 90.88 1132 GLY A CA 1
ATOM 8226 C C . GLY A 1 1132 ? 17.607 -6.445 -14.104 1.00 90.88 1132 GLY A C 1
ATOM 8227 O O . GLY A 1 1132 ? 17.124 -6.362 -12.978 1.00 90.88 1132 GLY A O 1
ATOM 8228 N N . GLU A 1 1133 ? 17.316 -7.464 -14.919 1.00 95.25 1133 GLU A N 1
ATOM 8229 C CA . GLU A 1 1133 ? 16.446 -8.582 -14.532 1.00 95.25 1133 GLU A CA 1
ATOM 8230 C C . GLU A 1 1133 ? 17.270 -9.758 -13.980 1.00 95.25 1133 GLU A C 1
ATOM 8232 O O . GLU A 1 1133 ? 18.113 -10.335 -14.671 1.00 95.25 1133 GLU A O 1
ATOM 8237 N N . TYR A 1 1134 ? 17.001 -10.184 -12.747 1.00 95.81 1134 TYR A N 1
ATOM 8238 C CA . TYR A 1 1134 ? 17.712 -11.244 -12.036 1.00 95.81 1134 TYR A CA 1
ATOM 8239 C C . TYR A 1 1134 ? 16.762 -12.348 -11.576 1.00 95.81 1134 TYR A C 1
ATOM 8241 O O . TYR A 1 1134 ? 15.671 -12.094 -11.089 1.00 95.81 1134 TYR A O 1
ATOM 8249 N N . LYS A 1 1135 ? 17.197 -13.609 -11.637 1.00 97.00 1135 LYS A N 1
ATOM 8250 C CA . LYS A 1 1135 ? 16.572 -14.713 -10.890 1.00 97.00 1135 LYS A CA 1
ATOM 8251 C C . LYS A 1 1135 ? 17.398 -15.030 -9.656 1.00 97.00 1135 LYS A C 1
ATOM 8253 O O . LYS A 1 1135 ? 18.568 -15.392 -9.802 1.00 97.00 1135 LYS A O 1
ATOM 8258 N N . ALA A 1 1136 ? 16.782 -14.966 -8.479 1.00 95.69 1136 ALA A N 1
ATOM 8259 C CA . ALA A 1 1136 ? 17.400 -15.349 -7.215 1.00 95.69 1136 ALA A CA 1
ATOM 8260 C C . ALA A 1 1136 ? 17.077 -16.807 -6.864 1.00 95.69 1136 ALA A C 1
ATOM 8262 O O . ALA A 1 1136 ? 15.928 -17.251 -6.913 1.00 95.69 1136 ALA A O 1
ATOM 8263 N N . PHE A 1 1137 ? 18.103 -17.574 -6.510 1.00 95.06 1137 PHE A N 1
ATOM 8264 C CA . PHE A 1 1137 ? 17.982 -18.964 -6.095 1.00 95.06 1137 PHE A CA 1
ATOM 8265 C C . PHE A 1 1137 ? 18.557 -19.157 -4.700 1.00 95.06 1137 PHE A C 1
ATOM 8267 O O . PHE A 1 1137 ? 19.672 -18.720 -4.435 1.00 95.06 1137 PHE A O 1
ATOM 8274 N N . HIS A 1 1138 ? 17.847 -19.918 -3.876 1.00 93.06 1138 HIS A N 1
ATOM 8275 C CA . HIS A 1 1138 ? 18.360 -20.479 -2.635 1.00 93.06 1138 HIS A CA 1
ATOM 8276 C C . HIS A 1 1138 ? 19.020 -21.841 -2.913 1.00 93.06 1138 HIS A C 1
ATOM 8278 O O . HIS A 1 1138 ? 18.460 -22.680 -3.632 1.00 93.06 1138 HIS A O 1
ATOM 8284 N N . LEU A 1 1139 ? 20.219 -22.076 -2.374 1.00 91.44 1139 LEU A N 1
ATOM 8285 C CA . LEU A 1 1139 ? 20.990 -23.304 -2.547 1.00 91.44 1139 LEU A CA 1
ATOM 8286 C C . LEU A 1 1139 ? 21.452 -23.844 -1.200 1.00 91.44 1139 LEU A C 1
ATOM 8288 O O . LEU A 1 1139 ? 22.182 -23.163 -0.495 1.00 91.44 1139 LEU A O 1
ATOM 8292 N N . THR A 1 1140 ? 21.197 -25.123 -0.941 1.00 88.81 1140 THR A N 1
ATOM 8293 C CA . THR A 1 1140 ? 21.724 -25.809 0.246 1.00 88.81 1140 THR A CA 1
ATOM 8294 C C . THR A 1 1140 ? 22.849 -26.761 -0.156 1.00 88.81 1140 THR A C 1
ATOM 8296 O O . THR A 1 1140 ? 22.735 -27.511 -1.133 1.00 88.81 1140 THR A O 1
ATOM 8299 N N . SER A 1 1141 ? 23.963 -26.792 0.577 1.00 87.06 1141 SER A N 1
ATOM 8300 C CA . SER A 1 1141 ? 25.074 -27.723 0.314 1.00 87.06 1141 SER A CA 1
ATOM 8301 C C . SER A 1 1141 ? 24.774 -29.169 0.746 1.00 87.06 1141 SER A C 1
ATOM 8303 O O . SER A 1 1141 ? 23.837 -29.457 1.492 1.00 87.06 1141 SER A O 1
ATOM 8305 N N . ASN A 1 1142 ? 25.565 -30.136 0.263 1.00 84.38 1142 ASN A N 1
ATOM 8306 C CA . ASN A 1 1142 ? 25.686 -31.433 0.937 1.00 84.38 1142 ASN A CA 1
ATOM 8307 C C . ASN A 1 1142 ? 26.811 -31.358 1.979 1.00 84.38 1142 ASN A C 1
ATOM 8309 O O . ASN A 1 1142 ? 27.924 -30.948 1.645 1.00 84.38 1142 ASN A O 1
ATOM 8313 N N . ALA A 1 1143 ? 26.574 -31.879 3.186 1.00 73.62 1143 ALA A N 1
ATOM 8314 C CA . ALA A 1 1143 ? 27.608 -31.984 4.216 1.00 73.62 1143 ALA A CA 1
ATOM 8315 C C . ALA A 1 1143 ? 28.880 -32.683 3.686 1.00 73.62 1143 ALA A C 1
ATOM 8317 O O . ALA A 1 1143 ? 28.811 -33.752 3.067 1.00 73.62 1143 ALA A O 1
ATOM 8318 N N . GLU A 1 1144 ? 30.047 -32.085 3.952 1.00 79.19 1144 GLU A N 1
ATOM 8319 C CA . GLU A 1 1144 ? 31.372 -32.583 3.539 1.00 79.19 1144 GLU A CA 1
ATOM 8320 C C . GLU A 1 1144 ? 31.540 -32.792 2.009 1.00 79.19 1144 GLU A C 1
ATOM 8322 O O . GLU A 1 1144 ? 32.243 -33.715 1.572 1.00 79.19 1144 GLU A O 1
ATOM 8327 N N . SER A 1 1145 ? 30.885 -31.972 1.175 1.00 81.00 1145 SER A N 1
ATOM 8328 C CA . SER A 1 1145 ? 30.965 -32.032 -0.293 1.00 81.00 1145 SER A CA 1
ATOM 8329 C C . SER A 1 1145 ? 31.054 -30.642 -0.928 1.00 81.00 1145 SER A C 1
ATOM 8331 O O . SER A 1 1145 ? 30.726 -29.643 -0.307 1.00 81.00 1145 SER A O 1
ATOM 8333 N N . THR A 1 1146 ? 31.467 -30.582 -2.195 1.00 82.50 1146 THR A N 1
ATOM 8334 C CA . THR A 1 1146 ? 31.364 -29.373 -3.038 1.00 82.50 1146 THR A CA 1
ATOM 8335 C C . THR A 1 1146 ? 30.061 -29.315 -3.843 1.00 82.50 1146 THR A C 1
ATOM 8337 O O . THR A 1 1146 ? 29.837 -28.361 -4.582 1.00 82.50 1146 THR A O 1
ATOM 8340 N N . ASP A 1 1147 ? 29.240 -30.362 -3.749 1.00 86.69 1147 ASP A N 1
ATOM 8341 C CA . ASP A 1 1147 ? 27.973 -30.495 -4.469 1.00 86.69 1147 ASP A CA 1
ATOM 8342 C C . ASP A 1 1147 ? 26.820 -29.930 -3.621 1.00 86.69 1147 ASP A C 1
ATOM 8344 O O . ASP A 1 1147 ? 26.784 -30.147 -2.407 1.00 86.69 1147 ASP A O 1
ATOM 8348 N N . PHE A 1 1148 ? 25.824 -29.324 -4.261 1.00 89.25 1148 PHE A N 1
ATOM 8349 C CA . PHE A 1 1148 ? 24.582 -28.856 -3.636 1.00 89.25 1148 PHE A CA 1
ATOM 8350 C C . PHE A 1 1148 ? 23.561 -29.991 -3.459 1.00 89.25 1148 PHE A C 1
ATOM 8352 O O . PHE A 1 1148 ? 23.522 -30.944 -4.245 1.00 89.25 1148 PHE A O 1
ATOM 8359 N N . SER A 1 1149 ? 22.750 -29.936 -2.410 1.00 90.88 1149 SER A N 1
ATOM 8360 C CA . SER A 1 1149 ? 21.676 -30.890 -2.121 1.00 90.88 1149 SER A CA 1
ATOM 8361 C C . SER A 1 1149 ? 20.331 -30.432 -2.705 1.00 90.88 1149 SER A C 1
ATOM 8363 O O . SER A 1 1149 ? 19.584 -31.270 -3.223 1.00 90.88 1149 SER A O 1
ATOM 8365 N N . SER A 1 1150 ? 20.073 -29.122 -2.720 1.00 91.88 1150 SER A N 1
ATOM 8366 C CA . SER A 1 1150 ? 18.874 -28.475 -3.267 1.00 91.88 1150 SER A CA 1
ATOM 8367 C C . SER A 1 1150 ? 19.232 -27.184 -4.019 1.00 91.88 1150 SER A C 1
ATOM 8369 O O . SER A 1 1150 ? 20.297 -26.602 -3.821 1.00 91.88 1150 SER A O 1
ATOM 8371 N N . VAL A 1 1151 ? 18.340 -26.776 -4.925 1.00 93.56 1151 VAL A N 1
ATOM 8372 C CA . VAL A 1 1151 ? 18.273 -25.418 -5.483 1.00 93.56 1151 VAL A CA 1
ATOM 8373 C C . VAL A 1 1151 ? 16.791 -25.083 -5.641 1.00 93.56 1151 VAL A C 1
ATOM 8375 O O . VAL A 1 1151 ? 16.068 -25.850 -6.291 1.00 93.56 1151 VAL A O 1
ATOM 8378 N N . GLN A 1 1152 ? 16.341 -23.969 -5.072 1.00 94.94 1152 GLN A N 1
ATOM 8379 C CA . GLN A 1 1152 ? 14.962 -23.478 -5.140 1.00 94.94 1152 GLN A CA 1
ATOM 8380 C C . GLN A 1 1152 ? 14.948 -22.046 -5.678 1.00 94.94 1152 GLN A C 1
ATOM 8382 O O . GLN A 1 1152 ? 15.873 -21.286 -5.425 1.00 94.94 1152 GLN A O 1
ATOM 8387 N N . LEU A 1 1153 ? 13.945 -21.708 -6.490 1.00 93.44 1153 LEU A N 1
ATOM 8388 C CA . LEU A 1 1153 ? 13.772 -20.348 -7.002 1.00 93.44 1153 LEU A CA 1
ATOM 8389 C C . LEU A 1 1153 ? 13.077 -19.521 -5.920 1.00 93.44 1153 LEU A C 1
ATOM 8391 O O . LEU A 1 1153 ? 12.007 -19.927 -5.470 1.00 93.44 1153 LEU A O 1
ATOM 8395 N N . ILE A 1 1154 ? 13.681 -18.399 -5.537 1.00 94.12 1154 ILE A N 1
ATOM 8396 C CA . ILE A 1 1154 ? 13.064 -17.409 -4.650 1.00 94.12 1154 ILE A CA 1
ATOM 8397 C C . ILE A 1 1154 ? 12.079 -16.594 -5.483 1.00 94.12 1154 ILE A C 1
ATOM 8399 O O . ILE A 1 1154 ? 10.878 -16.758 -5.325 1.00 94.12 1154 ILE A O 1
ATOM 8403 N N . GLY A 1 1155 ? 12.572 -15.867 -6.485 1.00 94.81 1155 GLY A N 1
ATOM 8404 C CA . GLY A 1 1155 ? 11.762 -15.048 -7.384 1.00 94.81 1155 GLY A CA 1
ATOM 8405 C C . GLY A 1 1155 ? 12.592 -14.460 -8.523 1.00 94.81 1155 GLY A C 1
ATOM 8406 O O . GLY A 1 1155 ? 13.786 -14.761 -8.664 1.00 94.81 1155 GLY A O 1
ATOM 8407 N N . THR A 1 1156 ? 11.940 -13.651 -9.352 1.00 96.56 1156 THR A N 1
ATOM 8408 C CA . THR A 1 1156 ? 12.591 -12.777 -10.336 1.00 96.56 1156 THR A CA 1
ATOM 8409 C C . THR A 1 1156 ? 12.539 -11.348 -9.802 1.00 96.56 1156 THR A C 1
ATOM 8411 O O . THR A 1 1156 ? 11.492 -10.941 -9.314 1.00 96.56 1156 THR A O 1
ATOM 8414 N N . LEU A 1 1157 ? 13.649 -10.621 -9.872 1.00 97.06 1157 LEU A N 1
ATOM 8415 C CA . LEU A 1 1157 ? 13.776 -9.223 -9.471 1.00 97.06 1157 LEU A CA 1
ATOM 8416 C C . LEU A 1 1157 ? 14.134 -8.413 -10.714 1.00 97.06 1157 LEU A C 1
ATOM 8418 O O . LEU A 1 1157 ? 15.084 -8.781 -11.400 1.00 97.06 1157 LEU A O 1
ATOM 8422 N N . ASP A 1 1158 ? 13.403 -7.352 -11.016 1.00 96.12 1158 ASP A N 1
ATOM 8423 C CA . ASP A 1 1158 ? 13.671 -6.467 -12.148 1.00 96.12 1158 ASP A CA 1
ATOM 8424 C C . ASP A 1 1158 ? 13.886 -5.042 -11.645 1.00 96.12 1158 ASP A C 1
ATOM 8426 O O . ASP A 1 1158 ? 12.968 -4.417 -11.128 1.00 96.12 1158 ASP A O 1
ATOM 8430 N N . PHE A 1 1159 ? 15.106 -4.538 -11.795 1.00 95.31 1159 PHE A N 1
ATOM 8431 C CA . PHE A 1 1159 ? 15.475 -3.180 -11.396 1.00 95.31 1159 PHE A CA 1
ATOM 8432 C C . PHE A 1 1159 ? 15.421 -2.184 -12.566 1.00 95.31 1159 PHE A C 1
ATOM 8434 O O . PHE A 1 1159 ? 15.889 -1.050 -12.442 1.00 95.31 1159 PHE A O 1
ATOM 8441 N N . GLY A 1 1160 ? 14.946 -2.621 -13.738 1.00 92.19 1160 GLY A N 1
ATOM 8442 C CA . GLY A 1 1160 ? 14.880 -1.859 -14.986 1.00 92.19 1160 GLY A CA 1
ATOM 8443 C C . GLY A 1 1160 ? 16.231 -1.686 -15.684 1.00 92.19 1160 GLY A C 1
ATOM 8444 O O . GLY A 1 1160 ? 16.307 -1.712 -16.912 1.00 92.19 1160 GLY A O 1
ATOM 8445 N N . ALA A 1 1161 ? 17.311 -1.509 -14.924 1.00 88.88 1161 ALA A N 1
ATOM 8446 C CA . ALA A 1 1161 ? 18.674 -1.389 -15.426 1.00 88.88 1161 ALA A CA 1
ATOM 8447 C C . ALA A 1 1161 ? 19.659 -2.232 -14.603 1.00 88.88 1161 ALA A C 1
ATOM 8449 O O . ALA A 1 1161 ? 19.389 -2.579 -13.454 1.00 88.88 1161 ALA A O 1
ATOM 8450 N N . GLU A 1 1162 ? 20.816 -2.555 -15.198 1.00 87.62 1162 GLU A N 1
ATOM 8451 C CA . GLU A 1 1162 ? 21.887 -3.319 -14.540 1.00 87.62 1162 GLU A CA 1
ATOM 8452 C C . GLU A 1 1162 ? 22.275 -2.679 -13.198 1.00 87.62 1162 GLU A C 1
ATOM 8454 O O . GLU A 1 1162 ? 22.652 -1.504 -13.144 1.00 87.62 1162 GLU A O 1
ATOM 8459 N N . GLN A 1 1163 ? 22.223 -3.480 -12.131 1.00 85.56 1163 GLN A N 1
ATOM 8460 C CA . GLN A 1 1163 ? 22.554 -3.056 -10.775 1.00 85.56 1163 GLN A CA 1
ATOM 8461 C C . GLN A 1 1163 ? 23.960 -3.486 -10.371 1.00 85.56 1163 GLN A C 1
ATOM 8463 O O . GLN A 1 1163 ? 24.445 -4.570 -10.713 1.00 85.56 1163 GLN A O 1
ATOM 8468 N N . THR A 1 1164 ? 24.623 -2.631 -9.593 1.00 82.19 1164 THR A N 1
ATOM 8469 C CA . THR A 1 1164 ? 25.895 -2.970 -8.951 1.00 82.19 1164 THR A CA 1
ATOM 8470 C C . THR A 1 1164 ? 25.650 -3.248 -7.480 1.00 82.19 1164 THR A C 1
ATOM 8472 O O . THR A 1 1164 ? 25.497 -2.327 -6.695 1.00 82.19 1164 THR A O 1
ATOM 8475 N N . PHE A 1 1165 ? 25.670 -4.523 -7.104 1.00 79.69 1165 PHE A N 1
ATOM 8476 C CA . PHE A 1 1165 ? 25.514 -4.908 -5.706 1.00 79.69 1165 PHE A CA 1
ATOM 8477 C C . PHE A 1 1165 ? 26.851 -4.970 -4.966 1.00 79.69 1165 PHE A C 1
ATOM 8479 O O . PHE A 1 1165 ? 27.843 -5.511 -5.482 1.00 79.69 1165 PHE A O 1
ATOM 8486 N N . ASP A 1 1166 ? 26.852 -4.514 -3.717 1.00 75.06 1166 ASP A N 1
ATOM 8487 C CA . ASP A 1 1166 ? 27.887 -4.829 -2.739 1.00 75.06 1166 ASP A CA 1
ATOM 8488 C C . ASP A 1 1166 ? 27.305 -5.464 -1.467 1.00 75.06 1166 ASP A C 1
ATOM 8490 O O . ASP A 1 1166 ? 26.127 -5.795 -1.409 1.00 75.06 1166 ASP A O 1
ATOM 8494 N N . ALA A 1 1167 ? 28.156 -5.731 -0.472 1.00 70.69 1167 ALA A N 1
ATOM 8495 C CA . ALA A 1 1167 ? 27.741 -6.423 0.748 1.00 70.69 1167 ALA A CA 1
ATOM 8496 C C . ALA A 1 1167 ? 26.793 -5.622 1.648 1.00 70.69 1167 ALA A C 1
ATOM 8498 O O . ALA A 1 1167 ? 26.208 -6.221 2.535 1.00 70.69 1167 ALA A O 1
ATOM 8499 N N . THR A 1 1168 ? 26.659 -4.312 1.444 1.00 74.69 1168 THR A N 1
ATOM 8500 C CA . THR A 1 1168 ? 25.702 -3.470 2.176 1.00 74.69 1168 THR A CA 1
ATOM 8501 C C . THR A 1 1168 ? 24.285 -3.598 1.624 1.00 74.69 1168 THR A C 1
ATOM 8503 O O . THR A 1 1168 ? 23.340 -3.353 2.354 1.00 74.69 1168 THR A O 1
ATOM 8506 N N . ASN A 1 1169 ? 24.130 -4.064 0.378 1.00 82.81 1169 ASN A N 1
ATOM 8507 C CA . ASN A 1 1169 ? 22.826 -4.256 -0.258 1.00 82.81 1169 ASN A CA 1
ATOM 8508 C C . ASN A 1 1169 ? 22.138 -5.580 0.103 1.00 82.81 1169 ASN A C 1
ATOM 8510 O O . ASN A 1 1169 ? 21.139 -5.925 -0.525 1.00 82.81 1169 ASN A O 1
ATOM 8514 N N . PHE A 1 1170 ? 22.683 -6.364 1.036 1.00 82.06 1170 PHE A N 1
ATOM 8515 C CA . PHE A 1 1170 ? 22.093 -7.643 1.420 1.00 82.06 1170 PHE A CA 1
ATOM 8516 C C . PHE A 1 1170 ? 22.074 -7.811 2.930 1.00 82.06 1170 PHE A C 1
ATOM 8518 O O . PHE A 1 1170 ? 23.089 -7.560 3.585 1.00 82.06 1170 PHE A O 1
ATOM 8525 N N . ALA A 1 1171 ? 20.946 -8.310 3.426 1.00 70.94 1171 ALA A N 1
ATOM 8526 C CA . ALA A 1 1171 ? 20.801 -8.857 4.767 1.00 70.94 1171 ALA A CA 1
ATOM 8527 C C . ALA A 1 1171 ? 20.628 -10.374 4.685 1.00 70.94 1171 ALA A C 1
ATOM 8529 O O . ALA A 1 1171 ? 19.990 -10.869 3.724 1.00 70.94 1171 ALA A O 1
#

Sequence (1171 aa):
MATINFDSQFYLEQKLAQLQKQDSAEYGDWTTENVQQAFDDAGLTAEQHYEMYGYIEGLSPNIEFDSTEYLKDKLAQLQESGATQANGEAYETIADVANAFQAAGLSPLEHYNQYGQDEGLTATPVTVNPPPPRPDYTIDFDSSEKDGTVVTVDDSGNLQLTQEDQGDLVKHVGKAQYDETGSYNTTADYQFTLSNQLNYGVDDTTGETVPDLYQATFLSPLMVESGGQDQGSVLDLRFADRLAPADDTTETLNNTQINYFEFTVNGTKYQINDEVTDGALSQARDYPELLQAIQAGVASLKAANPDLSGLSVRQGNTFSVDQYDEADNLTGEQVKGISVVLSLQEGELGGFTANVSSADEGGVDSYARAFNEITDGVDGMIQTSLALDNVGYGSQGGSVNLAGESNTNVGIEKFVVTTKNGAWLTELSSSDTDNNGEYNHLKVVEVTGSSYFRVGQQSATWGHSTTAGEYFTANGQTANWVSPFVADETGGNQGLNDVQDLDLTGVSGSSAINAAISDAVIDRDLNLVDVNGDPADDNVVYEYDLTGGDDVLNLNVSANVLEHEDFELEIDTGTGNDVVHFSNGLADGASSALVNQQLNDNVSIETGAGNDRVWSEGAGNANISTGVGDDLVLADNSGAQLLTGDITDAEGNVIAATGSAAGLNEGRAQFVFNNATTNIRDLESNSDADLSDGANGNAQSFTVGGFAANASSNTFSIAVNFMGYEATTDINIATSNINGGNATITALQINQAIKEAINGDDVLKELLLAKDGNGNSLIVDSKIDGAMELSDLNIEFTSTNVVNGTSTETAITLAAQADTDGYYETQFATDDLNGDGTVATDGSEDLTGADSGAESDNVINVGAGTDEIVLGTGAVSNDTVEFTGYNNGVNTIVNFTDGVVEGGSGSTAATPEQQTIDFTGVTVAATGGGGDITVGGVNVTVADGDNAATIAGKVQAAVNGAITDNATQPVTATVNNNVVTIEYDTDDGNAAQIALADGTATFDNAGGVGDASVTDNAQAYNAGGGANAGNDGDILDFTSYLGGDAGTVTTAVGAYANDGDVSVISDFNTVGTGDNAVSFDDLSGSNMLAALNGDNSTPLGTAFSGFSAVNGAAGDGATDYILMVENGANDGEYKAFHLTSNAESTDFSSVQLIGTLDFGAEQTFDATNFA

pLDDT: mean 74.14, std 18.46, range [23.22, 97.44]

Secondary structure (DSSP, 8-state):
-PPPPP-HHHHHHHHHHHHHHH-HHHHTT--HHHHHHHHHHHT--HHHHIIIIITTTT--SBTTB-HHHHHHHHHHHHHHTT-B-TTS-B--SHHHHHHHHHHHT--HHHHIIIIITTTT---PPP--PPPP---SEEEE--TT-S----EEE-TTS-EEE-SSS-TTEEEEETHHHHHHHSS---GGGEEEEEES----EE-TTT--EE--EEEEEE-GGG-S-BT-SS--EEEEEEEB-TTSPTT-TTSTTSSEEEEEEEEEETTEEEEEETTTTTTHHHH--SHHHHHHHHHHHHHHHHHH-GGGTTEEEEEEEEEEEEEE-TTS-EEEEEEEEEEEEEEESSS-EEEEEEEEEESSTT--B------------SS-B-EEEEEEEEETTTS---EEEEEESSTTT----EEEEEEEEEEEES-EE-B-TTTTT--B---EEEEEESS-EEES---S---S-TTSS-TTTS-GGG-----S----TT-PPPSEES-SEEEEEEESS-EEEEEEE-THHIIIII-----SSSGGGG-EEEEEE--SSS-EEEEEE-HHHHT-TTEEEEEE--BSS-EEEEEE-PPSSS-HHHHHHHHH--EEEE--BSS-EEEEESSB--EEE--BSS-EEES-----PBPSS-EE-TTS-EEE-TTSBPTTTTTS-EEEESBS--BTTSPPB---GGGTTT-TTPPPEEEE----TT-SEEEEEEEEEETTEEEEEEEE--GGG-BTTBEEEEHHHHHHHHHHHHHTSTTHHHHEEEEE-STT-EEEEESS-S---TTSEEEEEEEEEEETTEEEEEE---PPPSSS--TT--EE-B----TTSS--SS-PPB-------S-B--EEE--BEEEEEE---STT---EEE--SS--EEEEEESPPPS-----TTS---PPPEEEEE-TT-B--SSS--EEEEETTEEEEEPTT-BHHHHHHHHHHHHHTT--S-SSS-SEEEEETTEEEEE--SSSS--------SS----SSS---PPPEEE----------S--------EEE-HHHHTSS--EEE--TTSPPPTTEEEEEEEE--BS-GGG-B-STT--HHHHHHHHSS-S-SHHHHHSTT-------TT----EEEEEEEETTSTTEEEEEEEEEPTTSSSEEEEEEEEEEE-SS-----GGGB-

Radius of gyration: 37.75 Å; chains: 1; bounding box: 132×84×97 Å

Foldseek 3Di:
DDQDDFDQVQQLVQVLVVVCVVPVPVRVPPDSVNSQVVCVVVVHGSVRCQLQPQLVVQTFRDQQARSQVLLVVVLVVQVVVVHADPVRHGRDDSVSVQVVCVVVSHGSSRCCSPPVVVVVHHGHGDDDDPPQPAQQAEAELDPVDQAFEEWEQDPVRYTDGDDGDGSLEYEAPQPNVCVPPVDGEAQANYEYEYEDFDFADQDPVPRDRDGREREYAYAVVNLFQFLPDAQKFKWKWKWFFLAFAFPDQPQTPQFKFWAKKWKDWQNHIDMQGCVQLVNQRRVDRGDVSNQVSVQSSLVSVCVVDVQQVQKGKDKDDKDWDFHAHLVGDGLLGIHIMTIIMIIGSHTDMGDMDTDMDGPDPRGTDGDIDGDPDPPCDPRRFREHEYEYECAQVVHAGGEYEYFHADPPPGTGQEYEYEYHPEHHYQAYFHAHPPPPRPDTNHAYYAYAYEDEYEFHDQDPVPPPPVADSDLVPHQPVRHQLAPPDPPPPVDRDFREEQHQYYHAQNYAEEYAGGYEYDPNVCVVQQVDDPPDPDSQPQAREREAETYAEAYEYEYEYELVQLLRLSYAYYYEHHHYAYEYEYAYPDFFDPDSSQVSNQVSQRAEHEDAYEAYEYEHAFAHEHAYEDAYYAYEYHLYFQFFAFACAFFAALQGDGPDGGGFGDDDRRRFFKKKFQFPALARVDTHGVDDPVCVVPPPDDFAKFKWADADLQFPWKWKKKWKAAQLDIFIFTDTDDSVQADPRIHMDTLQRVLVRVQCRQCVDPANVQQWHWDQGPDSMIMITGSGAAQADLVRIDIWIWMWTHHPNDIDIDTIARDDDPPDDGRGRIAFHWHHADSNRDDDPPDTDGSRGHFDSHQRAYEYEHAADNYEYEFHRHPQHAYEDEFDDFRNAEYEYEPFDALDPPDDPDDDPQFFWKKKKALLQFFQAQPWAWDWAAFLNFIFTDGRGDHLVNRLVRVQVRQVVPDDPDQQHFPHWDDDNSMIMTGHDRDDFDRDPSDSPDDDPPPPDDDDTDGIDMDTDDDHDDPDDDDDPGRQTYAYEPCSQFSDAQDWEDEDLADAADFRYEYEAEQDAFWDDDPLTAAPVNDFFVVQLCLAQDDCPRRSVVSNPNYWHPQADDPDDKGKYWYWYYHNVRAQKIWIWIWIPDHRDRHTPTIGTRYIYHHSHHDDHTSSRYD